Protein AF-A0A933M2M4-F1 (afdb_monomer)

Secondary structure (DSSP, 8-state):
----HHHHHHHHHHHHHTS--------GGGS-GGGSSS-HHHHHHHHHHHT-HHHHHHHHHHHHHH-TT-HHHHHHHHHHHHHHH-----HHHHHHHHHHHHT----SPBPHHHHHHHHHHH-HHHHHHHHHHHHHHHHHHHHHHTTSPEEEEEEEETTEEEEEEEEEESSHHHHHHHHHHHHHHHHHHHHHHHHHHHHHHHHHHHHHHHHHHHHHHHHHHHHHHHHHHHHHHHHHHHHHHHTTSS-TTHHHHHHHHHHHHHHHHHHHHHHHHHHHHHHHHHTT--TTS---B--EEE-----SSHHHHHHHHHTT-HHHHHHHHHHHHHHHHHHHHH--PPEEEEEEEEEEES-SSSSS--SEEEEEEEEE---TTHHHHHHHHHHHHHHHHHHHHHHHHHHHHHHHHHHHHHHHHHHHHHHHHHHHHHHHHHHHHHHHHHHHHHHSS---HHHHHHHHHHHHHHHHHHHHHHHHHHHHHHHHHHHTT--TTS--EEE---S-S-HHHHHHHHHSS----EEEEE---TTSS-HHHHHHHHHHHHHTTEEEEEEE--HHHHHHTHHHHHHHHHHHHTTT-EEEEEE--GGGGG-HHHHHHHHHHHHHHHHH-SSGGGS-SEEEE---GGGSTTTTT-HHHHHHHHHHHHHHHHHHHHHTT--EEEEEETTGGGSEETTEEHHHHHHTT-SEEEEE---SSHHHHHHHHHHHHHHHHHHT-EEEEEEE--TTTTTS-S---HHHHHHHHHHHHHHHTT-TTEEEEEE-HHHHHHHHH--

pLDDT: mean 84.15, std 13.14, range [33.31, 98.38]

Structure (mmCIF, N/CA/C/O backbone):
data_AF-A0A933M2M4-F1
#
_entry.id   AF-A0A933M2M4-F1
#
loop_
_atom_site.group_PDB
_atom_site.id
_atom_site.type_symbol
_atom_site.label_atom_id
_atom_site.label_alt_id
_atom_site.label_comp_id
_atom_site.label_asym_id
_atom_site.label_entity_id
_atom_site.label_seq_id
_atom_site.pdbx_PDB_ins_code
_atom_site.Cartn_x
_atom_site.Cartn_y
_atom_site.Cartn_z
_atom_site.occupancy
_atom_site.B_iso_or_equiv
_atom_site.auth_seq_id
_atom_site.auth_comp_id
_atom_site.auth_asym_id
_atom_site.auth_atom_id
_atom_site.pdbx_PDB_model_num
ATOM 1 N N . MET A 1 1 ? 56.057 -20.709 -69.095 1.00 35.75 1 MET A N 1
ATOM 2 C CA . MET A 1 1 ? 55.107 -20.934 -67.983 1.00 35.75 1 MET A CA 1
ATOM 3 C C . MET A 1 1 ? 53.895 -20.040 -68.195 1.00 35.75 1 MET A C 1
ATOM 5 O O . MET A 1 1 ? 53.955 -18.853 -67.901 1.00 35.75 1 MET A O 1
ATOM 9 N N . ALA A 1 2 ? 52.841 -20.584 -68.805 1.00 33.31 2 ALA A N 1
ATOM 10 C CA . ALA A 1 2 ? 51.583 -19.882 -69.036 1.00 33.31 2 ALA A CA 1
ATOM 11 C C . ALA A 1 2 ? 50.904 -19.600 -67.684 1.00 33.31 2 ALA A C 1
ATOM 13 O O . ALA A 1 2 ? 50.545 -20.528 -66.961 1.00 33.31 2 ALA A O 1
ATOM 14 N N . ARG A 1 3 ? 50.780 -18.322 -67.309 1.00 46.22 3 ARG A N 1
ATOM 15 C CA . ARG A 1 3 ? 50.009 -17.898 -66.134 1.00 46.22 3 ARG A CA 1
ATOM 16 C C . ARG A 1 3 ? 48.527 -18.072 -66.468 1.00 46.22 3 ARG A C 1
ATOM 18 O O . ARG A 1 3 ? 47.982 -17.285 -67.233 1.00 46.22 3 ARG A O 1
ATOM 25 N N . HIS A 1 4 ? 47.892 -19.118 -65.941 1.00 55.69 4 HIS A N 1
ATOM 26 C CA . HIS A 1 4 ? 46.455 -19.326 -66.120 1.00 55.69 4 HIS A CA 1
ATOM 27 C C . HIS A 1 4 ? 45.674 -18.152 -65.487 1.00 55.69 4 HIS A C 1
ATOM 29 O O . HIS A 1 4 ? 45.834 -17.906 -64.290 1.00 55.69 4 HIS A O 1
ATOM 35 N N . PRO A 1 5 ? 44.804 -17.452 -66.240 1.00 54.88 5 PRO A N 1
ATOM 36 C CA . PRO A 1 5 ? 44.052 -16.278 -65.769 1.00 54.88 5 PRO A CA 1
ATOM 37 C C . PRO A 1 5 ? 43.110 -16.577 -64.589 1.00 54.88 5 PRO A C 1
ATOM 39 O O . PRO A 1 5 ? 42.799 -15.687 -63.798 1.00 54.88 5 PRO A O 1
ATOM 42 N N . VAL A 1 6 ? 42.723 -17.844 -64.430 1.00 56.44 6 VAL A N 1
ATOM 43 C CA . VAL A 1 6 ? 41.908 -18.354 -63.318 1.00 56.44 6 VAL A CA 1
ATOM 44 C C . VAL A 1 6 ? 42.699 -18.392 -62.003 1.00 56.44 6 VAL A C 1
ATOM 46 O O . VAL A 1 6 ? 42.142 -18.123 -60.945 1.00 56.44 6 VAL A O 1
ATOM 49 N N . ILE A 1 7 ? 44.014 -18.644 -62.049 1.00 59.62 7 ILE A N 1
ATOM 50 C CA . ILE A 1 7 ? 44.859 -18.755 -60.846 1.00 59.62 7 ILE A CA 1
ATOM 51 C C . ILE A 1 7 ? 45.023 -17.395 -60.156 1.00 59.62 7 ILE A C 1
ATOM 53 O O . ILE A 1 7 ? 45.021 -17.336 -58.933 1.00 59.62 7 ILE A O 1
ATOM 57 N N . ALA A 1 8 ? 45.119 -16.295 -60.910 1.00 58.03 8 ALA A N 1
ATOM 58 C CA . ALA A 1 8 ? 45.225 -14.949 -60.335 1.00 58.03 8 ALA A CA 1
ATOM 59 C C . ALA A 1 8 ? 43.932 -14.511 -59.620 1.00 58.03 8 ALA A C 1
ATOM 61 O O . ALA A 1 8 ? 43.994 -13.891 -58.561 1.00 58.03 8 ALA A O 1
ATOM 62 N N . PHE A 1 9 ? 42.769 -14.881 -60.168 1.00 60.19 9 PHE A N 1
ATOM 63 C CA . PHE A 1 9 ? 41.467 -14.644 -59.540 1.00 60.19 9 PHE A CA 1
ATOM 64 C C . PHE A 1 9 ? 41.273 -15.527 -58.294 1.00 60.19 9 PHE A C 1
ATOM 66 O O . PHE A 1 9 ? 40.884 -15.029 -57.242 1.00 60.19 9 PHE A O 1
ATOM 73 N N . LEU A 1 10 ? 41.647 -16.812 -58.368 1.00 60.59 10 LEU A N 1
ATOM 74 C CA . LEU A 1 10 ? 41.635 -17.726 -57.219 1.00 60.59 10 LEU A CA 1
ATOM 75 C C . LEU A 1 10 ? 42.612 -17.301 -56.108 1.00 60.59 10 LEU A C 1
ATOM 77 O O . LEU A 1 10 ? 42.280 -17.416 -54.935 1.00 60.59 10 LEU A O 1
ATOM 81 N N . ALA A 1 11 ? 43.786 -16.764 -56.452 1.00 60.06 11 ALA A N 1
ATOM 82 C CA . ALA A 1 11 ? 44.748 -16.249 -55.476 1.00 60.06 11 ALA A CA 1
ATOM 83 C C . ALA A 1 11 ? 44.230 -14.994 -54.750 1.00 60.06 11 ALA A C 1
ATOM 85 O O . ALA A 1 11 ? 44.440 -14.863 -53.545 1.00 60.06 11 ALA A O 1
ATOM 86 N N . ALA A 1 12 ? 43.518 -14.103 -55.455 1.00 58.44 12 ALA A N 1
ATOM 87 C CA . ALA A 1 12 ? 42.831 -12.973 -54.831 1.00 58.44 12 ALA A CA 1
ATOM 88 C C . ALA A 1 12 ? 41.748 -13.464 -53.857 1.00 58.44 12 ALA A C 1
ATOM 90 O O . ALA A 1 12 ? 41.713 -13.008 -52.720 1.00 58.44 12 ALA A O 1
ATOM 91 N N . ILE A 1 13 ? 40.948 -14.463 -54.253 1.00 59.50 13 ILE A N 1
ATOM 92 C CA . ILE A 1 13 ? 39.953 -15.105 -53.380 1.00 59.50 13 ILE A CA 1
ATOM 93 C C . ILE A 1 13 ? 40.611 -15.714 -52.127 1.00 59.50 13 ILE A C 1
ATOM 95 O O . ILE A 1 13 ? 40.134 -15.487 -51.019 1.00 59.50 13 ILE A O 1
ATOM 99 N N . SER A 1 14 ? 41.729 -16.438 -52.257 1.00 55.56 14 SER A N 1
ATOM 100 C CA . SER A 1 14 ? 42.425 -17.019 -51.097 1.00 55.56 14 SER A CA 1
ATOM 101 C C . SER A 1 14 ? 42.989 -15.974 -50.127 1.00 55.56 14 SER A C 1
ATOM 103 O O . SER A 1 14 ? 42.911 -16.192 -48.923 1.00 55.56 14 SER A O 1
ATOM 105 N N . LEU A 1 15 ? 43.515 -14.843 -50.616 1.00 54.34 15 LEU A N 1
ATOM 106 C CA . LEU A 1 15 ? 44.016 -13.744 -49.770 1.00 54.34 15 LEU A CA 1
ATOM 107 C C . LEU A 1 15 ? 42.882 -13.060 -48.978 1.00 54.34 15 LEU A C 1
ATOM 109 O O . LEU A 1 15 ? 43.069 -12.626 -47.840 1.00 54.34 15 LEU A O 1
ATOM 113 N N . VAL A 1 16 ? 41.695 -12.995 -49.580 1.00 54.31 16 VAL A N 1
ATOM 114 C CA . VAL A 1 16 ? 40.480 -12.389 -49.022 1.00 54.31 16 VAL A CA 1
ATOM 115 C C . VAL A 1 16 ? 39.887 -13.233 -47.886 1.00 54.31 16 VAL A C 1
ATOM 117 O O . VAL A 1 16 ? 39.540 -12.690 -46.837 1.00 54.31 16 VAL A O 1
ATOM 120 N N . PHE A 1 17 ? 39.802 -14.558 -48.059 1.00 52.22 17 PHE A N 1
ATOM 121 C CA . PHE A 1 17 ? 39.234 -15.472 -47.052 1.00 52.22 17 PHE A CA 1
ATOM 122 C C . PHE A 1 17 ? 40.062 -15.551 -45.756 1.00 52.22 17 PHE A C 1
ATOM 124 O O . PHE A 1 17 ? 39.531 -15.915 -44.712 1.00 52.22 17 PHE A O 1
ATOM 131 N N . SER A 1 18 ? 41.341 -15.163 -45.782 1.00 46.12 18 SER A N 1
ATOM 132 C CA . SER A 1 18 ? 42.187 -15.058 -44.582 1.00 46.12 18 SER A CA 1
ATOM 133 C C . SER A 1 18 ? 41.923 -13.818 -43.707 1.00 46.12 18 SER A C 1
ATOM 135 O O . SER A 1 18 ? 42.473 -13.739 -42.611 1.00 46.12 18 SER A O 1
ATOM 137 N N . LEU A 1 19 ? 41.104 -12.856 -44.158 1.00 44.59 19 LEU A N 1
ATOM 138 C CA . LEU A 1 19 ? 40.859 -11.572 -43.471 1.00 44.59 19 LEU A CA 1
ATOM 139 C C . LEU A 1 19 ? 39.428 -11.407 -42.920 1.00 44.59 19 LEU A C 1
ATOM 141 O O . LEU A 1 19 ? 39.130 -10.408 -42.263 1.00 44.59 19 LEU A O 1
ATOM 145 N N . THR A 1 20 ? 38.532 -12.369 -43.150 1.00 42.97 20 THR A N 1
ATOM 146 C CA . THR A 1 20 ? 37.158 -12.335 -42.627 1.00 42.97 20 THR A CA 1
ATOM 147 C C . THR A 1 20 ? 37.127 -12.785 -41.167 1.00 42.97 20 THR A C 1
ATOM 149 O O . THR A 1 20 ? 37.163 -13.978 -40.871 1.00 42.97 20 THR A O 1
ATOM 152 N N . ALA A 1 21 ? 37.088 -11.819 -40.249 1.00 42.22 21 ALA A N 1
ATOM 1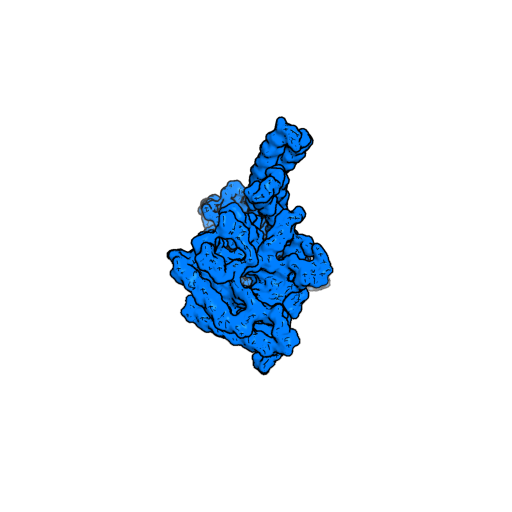53 C CA . ALA A 1 21 ? 36.915 -12.070 -38.822 1.00 42.22 21 ALA A CA 1
ATOM 154 C C . ALA A 1 21 ? 35.469 -12.479 -38.482 1.00 42.22 21 ALA A C 1
ATOM 156 O O . ALA A 1 21 ? 34.514 -12.034 -39.118 1.00 42.22 21 ALA A O 1
ATOM 157 N N . CYS A 1 22 ? 35.364 -13.330 -37.460 1.00 47.94 22 CYS A N 1
ATOM 158 C CA . CYS A 1 22 ? 34.165 -13.941 -36.897 1.00 47.94 22 CYS A CA 1
ATOM 159 C C . CYS A 1 22 ? 33.006 -12.976 -36.595 1.00 47.94 22 CYS A C 1
ATOM 161 O O . CYS A 1 22 ? 33.178 -11.773 -36.407 1.00 47.94 22 CYS A O 1
ATOM 163 N N . VAL A 1 23 ? 31.814 -13.568 -36.472 1.00 45.59 23 VAL A N 1
ATOM 164 C CA . VAL A 1 23 ? 30.602 -12.961 -35.907 1.00 45.59 23 VAL A CA 1
ATOM 165 C C . VAL A 1 23 ? 30.944 -12.330 -34.552 1.00 45.59 23 VAL A C 1
ATOM 167 O O . VAL A 1 23 ? 31.219 -13.046 -33.594 1.00 45.59 23 VAL A O 1
ATOM 170 N N . SER A 1 24 ? 30.965 -11.000 -34.469 1.00 59.00 24 SER A N 1
ATOM 171 C CA . SER A 1 24 ? 31.201 -10.277 -33.216 1.00 59.00 24 SER A CA 1
ATOM 172 C C . SER A 1 24 ? 29.918 -9.583 -32.768 1.00 59.00 24 SER A C 1
ATOM 174 O O . SER A 1 24 ? 29.364 -8.770 -33.509 1.00 59.00 24 SER A O 1
ATOM 176 N N . GLY A 1 25 ? 29.441 -9.908 -31.566 1.00 64.38 25 GLY A N 1
ATOM 177 C CA . GLY A 1 25 ? 28.445 -9.104 -30.859 1.00 64.38 25 GLY A CA 1
ATOM 178 C C . GLY A 1 25 ? 29.095 -8.071 -29.939 1.00 64.38 25 GLY A C 1
ATOM 179 O O . GLY A 1 25 ? 30.312 -7.891 -29.949 1.00 64.38 25 GLY A O 1
ATOM 180 N N . VAL A 1 26 ? 28.280 -7.386 -29.135 1.00 75.12 26 VAL A N 1
ATOM 181 C CA . VAL A 1 26 ? 28.767 -6.326 -28.237 1.00 75.12 26 VAL A CA 1
ATOM 182 C C . VAL A 1 26 ? 29.695 -6.907 -27.164 1.00 75.12 26 VAL A C 1
ATOM 184 O O . VAL A 1 26 ? 29.356 -7.885 -26.490 1.00 75.12 26 VAL A O 1
ATOM 187 N N . ALA A 1 27 ? 30.857 -6.276 -26.961 1.00 74.06 27 ALA A N 1
ATOM 188 C CA . ALA A 1 27 ? 31.801 -6.666 -25.916 1.00 74.06 27 ALA A CA 1
ATOM 189 C C . ALA A 1 27 ? 31.154 -6.633 -24.517 1.00 74.06 27 ALA A C 1
ATOM 191 O O . ALA A 1 27 ? 30.503 -5.658 -24.138 1.00 74.06 27 ALA A O 1
ATOM 192 N N . LYS A 1 28 ? 31.390 -7.681 -23.713 1.00 72.44 28 LYS A N 1
ATOM 193 C CA . LYS A 1 28 ? 30.788 -7.861 -22.376 1.00 72.44 28 LYS A CA 1
ATOM 194 C C . LYS A 1 28 ? 30.993 -6.653 -21.451 1.00 72.44 28 LYS A C 1
ATOM 196 O O . LYS A 1 28 ? 30.089 -6.303 -20.705 1.00 72.44 28 LYS A O 1
ATOM 201 N N . GLU A 1 29 ? 32.157 -6.014 -21.525 1.00 73.44 29 GLU A N 1
ATOM 202 C CA . GLU A 1 29 ? 32.537 -4.857 -20.700 1.00 73.44 29 GLU A CA 1
ATOM 203 C C . GLU A 1 29 ? 31.735 -3.587 -21.015 1.00 73.44 29 GLU A C 1
ATOM 205 O O . GLU A 1 29 ? 31.629 -2.703 -20.169 1.00 73.44 29 GLU A O 1
ATOM 210 N N . LYS A 1 30 ? 31.157 -3.491 -22.221 1.00 73.94 30 LYS A N 1
ATOM 211 C CA . LYS A 1 30 ? 30.367 -2.331 -22.651 1.00 73.94 30 LYS A CA 1
ATOM 212 C C . LYS A 1 30 ? 28.890 -2.446 -22.269 1.00 73.94 30 LYS A C 1
ATOM 214 O O . LYS A 1 30 ? 28.176 -1.450 -22.326 1.00 73.94 30 LYS A O 1
ATOM 219 N N . ILE A 1 31 ? 28.421 -3.633 -21.874 1.00 75.62 31 ILE A N 1
ATOM 220 C CA . ILE A 1 31 ? 27.030 -3.848 -21.463 1.00 75.62 31 ILE A CA 1
ATOM 221 C C . ILE A 1 31 ? 26.867 -3.379 -20.013 1.00 75.62 31 ILE A C 1
ATOM 223 O O . ILE A 1 31 ? 27.543 -3.906 -19.126 1.00 75.62 31 ILE A O 1
ATOM 227 N N . PRO A 1 32 ? 25.960 -2.425 -19.730 1.00 70.12 32 PRO A N 1
ATOM 228 C CA . PRO A 1 32 ? 25.758 -1.946 -18.370 1.00 70.12 32 PRO A CA 1
ATOM 229 C C . PRO A 1 32 ? 25.404 -3.093 -17.396 1.00 70.12 32 PRO A C 1
ATOM 231 O O . PRO A 1 32 ? 24.520 -3.894 -17.713 1.00 70.12 32 PRO A O 1
ATOM 234 N N . PRO A 1 33 ? 26.005 -3.154 -16.186 1.00 65.69 33 PRO A N 1
ATOM 235 C CA . PRO A 1 33 ? 25.801 -4.248 -15.221 1.00 65.69 33 PRO A CA 1
ATOM 236 C C . PRO A 1 33 ? 24.338 -4.512 -14.844 1.00 65.69 33 PRO A C 1
ATOM 238 O O . PRO A 1 33 ? 23.959 -5.616 -14.478 1.00 65.69 33 PRO A O 1
ATOM 241 N N . ARG A 1 34 ? 23.472 -3.506 -14.967 1.00 67.31 34 ARG A N 1
ATOM 242 C CA . ARG A 1 34 ? 22.031 -3.640 -14.708 1.00 67.31 34 ARG A CA 1
ATOM 243 C C . ARG A 1 34 ? 21.321 -4.636 -15.636 1.00 67.31 34 ARG A C 1
ATOM 245 O O . ARG A 1 34 ? 20.243 -5.106 -15.302 1.00 67.31 34 ARG A O 1
ATOM 252 N N . PHE A 1 35 ? 21.899 -4.937 -16.799 1.00 65.94 35 PHE A N 1
ATOM 253 C CA . PHE A 1 35 ? 21.338 -5.898 -17.747 1.00 65.94 35 PHE A CA 1
ATOM 254 C C . PHE A 1 35 ? 21.767 -7.336 -17.457 1.00 65.94 35 PHE A C 1
ATOM 256 O O . PHE A 1 35 ? 21.145 -8.267 -17.956 1.00 65.94 35 PHE A O 1
ATOM 263 N N . THR A 1 36 ? 22.810 -7.542 -16.648 1.00 59.53 36 THR A N 1
ATOM 264 C CA . THR A 1 36 ? 23.449 -8.854 -16.482 1.00 59.53 36 THR A CA 1
ATOM 265 C C . THR A 1 36 ? 22.886 -9.686 -15.321 1.00 59.53 36 THR A C 1
ATOM 267 O O . THR A 1 36 ? 23.313 -10.825 -15.152 1.00 59.53 36 THR A O 1
ATOM 270 N N . GLY A 1 37 ? 21.921 -9.163 -14.546 1.00 59.41 37 GLY A N 1
ATOM 271 C CA . GLY A 1 37 ? 21.399 -9.781 -13.312 1.00 59.41 37 GLY A CA 1
ATOM 272 C C . GLY A 1 37 ? 19.869 -9.890 -13.193 1.00 59.41 37 GLY A C 1
ATOM 273 O O . GLY A 1 37 ? 19.356 -9.745 -12.088 1.00 59.41 37 GLY A O 1
ATOM 274 N N . GLY A 1 38 ? 19.144 -10.104 -14.299 1.00 68.75 38 GLY A N 1
ATOM 275 C CA . GLY A 1 38 ? 17.667 -10.142 -14.338 1.00 68.75 38 GLY A CA 1
ATOM 276 C C . GLY A 1 38 ? 17.039 -11.535 -14.508 1.00 68.75 38 GLY A C 1
ATOM 277 O O . GLY A 1 38 ? 17.725 -12.555 -14.412 1.00 68.75 38 GLY A O 1
ATOM 278 N N . GLU A 1 39 ? 15.728 -11.574 -14.782 1.00 79.44 39 GLU A N 1
ATOM 279 C CA . GLU A 1 39 ? 14.984 -12.794 -15.135 1.00 79.44 39 GLU A CA 1
ATOM 280 C C . GLU A 1 39 ? 15.503 -13.461 -16.430 1.00 79.44 39 GLU A C 1
ATOM 282 O O . GLU A 1 39 ? 16.307 -12.898 -17.175 1.00 79.44 39 GLU A O 1
ATOM 287 N N . ALA A 1 40 ? 15.034 -14.684 -16.716 1.00 87.06 40 ALA A N 1
ATOM 288 C CA . ALA A 1 40 ? 15.486 -15.488 -17.857 1.00 87.06 40 ALA A CA 1
ATOM 289 C C . ALA A 1 40 ? 15.390 -14.751 -19.212 1.00 87.06 40 ALA A C 1
ATOM 291 O O . ALA A 1 40 ? 16.266 -14.920 -20.062 1.00 87.06 40 ALA A O 1
ATOM 292 N N . PHE A 1 41 ? 14.377 -13.893 -19.405 1.00 91.44 41 PHE A N 1
ATOM 293 C CA . PHE A 1 41 ? 14.242 -13.100 -20.629 1.00 91.44 41 PHE A CA 1
ATOM 294 C C . PHE A 1 41 ? 15.387 -12.088 -20.788 1.00 91.44 41 PHE A C 1
ATOM 296 O O . PHE A 1 41 ? 16.019 -12.030 -21.837 1.00 91.44 41 PHE A O 1
ATOM 303 N N . GLU A 1 42 ? 15.672 -11.293 -19.757 1.00 89.19 42 GLU A N 1
ATOM 304 C CA . GLU A 1 42 ? 16.712 -10.262 -19.758 1.00 89.19 42 GLU A CA 1
ATOM 305 C C . GLU A 1 42 ? 18.097 -10.876 -19.971 1.00 89.19 42 GLU A C 1
ATOM 307 O O . GLU A 1 42 ? 18.887 -10.352 -20.757 1.00 89.19 42 GLU A O 1
ATOM 312 N N . GLN A 1 43 ? 18.358 -12.026 -19.342 1.00 89.56 43 GLN A N 1
ATOM 313 C CA . GLN A 1 43 ? 19.572 -12.805 -19.588 1.00 89.56 43 GLN A CA 1
ATOM 314 C C . GLN A 1 43 ? 19.664 -13.235 -21.059 1.00 89.56 43 GLN A C 1
ATOM 316 O O . GLN A 1 43 ? 20.693 -13.019 -21.698 1.00 89.56 43 GLN A O 1
ATOM 321 N N . GLY A 1 44 ? 18.578 -13.774 -21.623 1.00 92.12 44 GLY A N 1
ATOM 322 C CA . GLY A 1 44 ? 18.511 -14.153 -23.036 1.00 92.12 44 GLY A CA 1
ATOM 323 C C . GLY A 1 44 ? 18.698 -12.972 -23.996 1.00 92.12 44 GLY A C 1
ATOM 324 O O . GLY A 1 44 ? 19.412 -13.097 -24.988 1.00 92.12 44 GLY A O 1
ATOM 325 N N . LEU A 1 45 ? 18.141 -11.797 -23.683 1.00 92.44 45 LEU A N 1
ATOM 326 C CA . LEU A 1 45 ? 18.315 -10.579 -24.480 1.00 92.44 45 LEU A CA 1
ATOM 327 C C . LEU A 1 45 ? 19.773 -10.092 -24.476 1.00 92.44 45 LEU A C 1
ATOM 329 O O . LEU A 1 45 ? 20.283 -9.670 -25.515 1.00 92.44 45 LEU A O 1
ATOM 333 N N . VAL A 1 46 ? 20.465 -10.173 -23.335 1.00 91.56 46 VAL A N 1
ATOM 334 C CA . VAL A 1 46 ? 21.902 -9.863 -23.259 1.00 91.56 46 VAL A CA 1
ATOM 335 C C . VAL A 1 46 ? 22.718 -10.833 -24.107 1.00 91.56 46 VAL A C 1
ATOM 337 O O . VAL A 1 46 ? 23.574 -10.390 -24.870 1.00 91.56 46 VAL A O 1
ATOM 340 N N . LEU A 1 47 ? 22.455 -12.139 -24.009 1.00 91.56 47 LEU A N 1
ATOM 341 C CA . LEU A 1 47 ? 23.142 -13.160 -24.811 1.00 91.56 47 LEU A CA 1
ATOM 342 C C . LEU A 1 47 ? 22.909 -12.940 -26.312 1.00 91.56 47 LEU A C 1
ATOM 344 O O . LEU A 1 47 ? 23.856 -12.969 -27.098 1.00 91.56 47 LEU A O 1
ATOM 348 N N . TYR A 1 48 ? 21.675 -12.592 -26.690 1.00 92.50 48 TYR A N 1
ATOM 349 C CA . TYR A 1 48 ? 21.318 -12.210 -28.054 1.00 92.50 48 TYR A CA 1
ATOM 350 C C . TYR A 1 48 ? 22.161 -11.026 -28.539 1.00 92.50 48 TYR A C 1
ATOM 352 O O . TYR A 1 48 ? 22.792 -11.105 -29.587 1.00 92.50 48 TYR A O 1
ATOM 360 N N . VAL A 1 49 ? 22.251 -9.943 -27.764 1.00 91.88 49 VAL A N 1
ATOM 361 C CA . VAL A 1 49 ? 23.067 -8.765 -28.116 1.00 91.88 49 VAL A CA 1
ATOM 362 C C . VAL A 1 49 ? 24.568 -9.084 -28.211 1.00 91.88 49 VAL A C 1
ATOM 364 O O . VAL A 1 49 ? 25.281 -8.503 -29.035 1.00 91.88 49 VAL A O 1
ATOM 367 N N . ARG A 1 50 ? 25.053 -10.041 -27.416 1.00 89.56 50 ARG A N 1
ATOM 368 C CA . ARG A 1 50 ? 26.446 -10.519 -27.444 1.00 89.56 50 ARG A CA 1
ATOM 369 C C . ARG A 1 50 ? 26.754 -11.447 -28.621 1.00 89.56 50 ARG A C 1
ATOM 371 O O . ARG A 1 50 ? 27.923 -11.731 -28.861 1.00 89.56 50 ARG A O 1
ATOM 378 N N . GLY A 1 51 ? 25.744 -11.874 -29.379 1.00 87.56 51 GLY A N 1
ATOM 379 C CA . GLY A 1 51 ? 25.909 -12.798 -30.503 1.00 87.56 51 GLY A CA 1
ATOM 380 C C . GLY A 1 51 ? 25.968 -14.275 -30.105 1.00 87.56 51 GLY A C 1
ATOM 381 O O . GLY A 1 51 ? 26.209 -15.118 -30.964 1.00 87.56 51 GLY A O 1
ATOM 382 N N . GLU A 1 52 ? 25.714 -14.601 -28.835 1.00 90.94 52 GLU A N 1
ATOM 383 C CA . GLU A 1 52 ? 25.679 -15.968 -28.293 1.00 90.94 52 GLU A CA 1
ATOM 384 C C . GLU A 1 52 ? 24.286 -16.576 -28.556 1.00 90.94 52 GLU A C 1
ATOM 386 O O . GLU A 1 52 ? 23.456 -16.692 -27.657 1.00 90.94 52 GLU A O 1
ATOM 391 N N . LEU A 1 53 ? 23.984 -16.875 -29.829 1.00 89.94 53 LEU A N 1
ATOM 392 C CA . LEU A 1 53 ? 22.627 -17.214 -30.292 1.00 89.94 53 LEU A CA 1
ATOM 393 C C . LEU A 1 53 ? 22.054 -18.500 -29.683 1.00 89.94 53 LEU A C 1
ATOM 395 O O . LEU A 1 53 ? 20.857 -18.539 -29.401 1.00 89.94 53 LEU A O 1
ATOM 399 N N . ASP A 1 54 ? 22.878 -19.527 -29.482 1.00 90.81 54 ASP A N 1
ATOM 400 C CA . ASP A 1 54 ? 22.425 -20.804 -28.917 1.00 90.81 54 ASP A CA 1
ATOM 401 C C . ASP A 1 54 ? 22.068 -20.655 -27.434 1.00 90.81 54 ASP A C 1
ATOM 403 O O . ASP A 1 54 ? 20.951 -20.981 -27.031 1.00 90.81 54 ASP A O 1
ATOM 407 N N . ASP A 1 55 ? 22.950 -20.028 -26.650 1.00 92.31 55 ASP A N 1
ATOM 408 C CA . ASP A 1 55 ? 22.689 -19.728 -25.238 1.00 92.31 55 ASP A CA 1
ATOM 409 C C . ASP A 1 55 ? 21.492 -18.772 -25.077 1.00 92.31 55 ASP A C 1
ATOM 411 O O . ASP A 1 55 ? 20.679 -18.913 -24.157 1.00 92.31 55 ASP A O 1
ATOM 415 N N . ALA A 1 56 ? 21.344 -17.801 -25.988 1.00 92.19 56 ALA A N 1
ATOM 416 C CA . ALA A 1 56 ? 20.189 -16.911 -26.019 1.00 92.19 56 ALA A CA 1
ATOM 417 C C . ALA A 1 56 ? 18.889 -17.684 -26.278 1.00 92.19 56 ALA A C 1
ATOM 419 O O . ALA A 1 56 ? 17.902 -17.466 -25.572 1.00 92.19 56 ALA A O 1
ATOM 420 N N . ALA A 1 57 ? 18.877 -18.602 -27.250 1.00 93.00 57 ALA A N 1
ATOM 421 C CA . ALA A 1 57 ? 17.711 -19.427 -27.553 1.00 93.00 57 ALA A CA 1
ATOM 422 C C . ALA A 1 57 ? 17.286 -20.264 -26.338 1.00 93.00 57 ALA A C 1
ATOM 424 O O . ALA A 1 57 ? 16.098 -20.308 -26.009 1.00 93.00 57 ALA A O 1
ATOM 425 N N . ASP A 1 58 ? 18.240 -20.872 -25.632 1.00 93.69 58 ASP A N 1
ATOM 426 C CA . ASP A 1 58 ? 17.968 -21.684 -24.445 1.00 93.69 58 ASP A CA 1
ATOM 427 C C . ASP A 1 58 ? 17.352 -20.861 -23.307 1.00 93.69 58 ASP A C 1
ATOM 429 O O . ASP A 1 58 ? 16.324 -21.254 -22.743 1.00 93.69 58 ASP A O 1
ATOM 433 N N . ARG A 1 59 ? 17.906 -19.676 -23.017 1.00 93.38 59 ARG A N 1
ATOM 434 C CA . ARG A 1 59 ? 17.367 -18.772 -21.984 1.00 93.38 59 ARG A CA 1
ATOM 435 C C . ARG A 1 59 ? 15.994 -18.210 -22.329 1.00 93.38 59 ARG A C 1
ATOM 437 O O . ARG A 1 59 ? 15.127 -18.128 -21.459 1.00 93.38 59 ARG A O 1
ATOM 444 N N . ILE A 1 60 ? 15.749 -17.863 -23.591 1.00 94.12 60 ILE A N 1
ATOM 445 C CA . ILE A 1 60 ? 14.424 -17.401 -24.018 1.00 94.12 60 ILE A CA 1
ATOM 446 C C . ILE A 1 60 ? 13.401 -18.544 -23.975 1.00 94.12 60 ILE A C 1
ATOM 448 O O . ILE A 1 60 ? 12.269 -18.334 -23.540 1.00 94.12 60 ILE A O 1
ATOM 452 N N . ASN A 1 61 ? 13.790 -19.771 -24.326 1.00 92.81 61 ASN A N 1
ATOM 453 C CA . ASN A 1 61 ? 12.925 -20.941 -24.170 1.00 92.81 61 ASN A CA 1
ATOM 454 C C . ASN A 1 61 ? 12.609 -21.240 -22.696 1.00 92.81 61 ASN A C 1
ATOM 456 O O . ASN A 1 61 ? 11.485 -21.629 -22.380 1.00 92.81 61 ASN A O 1
ATOM 460 N N . GLU A 1 62 ? 13.562 -21.038 -21.782 1.00 93.12 62 GLU A N 1
ATOM 461 C CA . GLU A 1 62 ? 13.328 -21.096 -20.333 1.00 93.12 62 GLU A CA 1
ATOM 462 C C . GLU A 1 62 ? 12.295 -20.045 -19.889 1.00 93.12 62 GLU A C 1
ATOM 464 O O . GLU A 1 62 ? 11.343 -20.378 -19.178 1.00 93.12 62 GLU A O 1
ATOM 469 N N . ALA A 1 63 ? 12.413 -18.805 -20.378 1.00 90.81 63 ALA A N 1
ATOM 470 C CA . ALA A 1 63 ? 11.446 -17.741 -20.103 1.00 90.81 63 ALA A CA 1
ATOM 471 C C . ALA A 1 63 ? 10.030 -18.090 -20.604 1.00 90.81 63 ALA A C 1
ATOM 473 O O . ALA A 1 63 ? 9.062 -17.927 -19.862 1.00 90.81 63 ALA A O 1
ATOM 474 N N . ILE A 1 64 ? 9.906 -18.646 -21.817 1.00 90.94 64 ILE A N 1
ATOM 475 C CA . ILE A 1 64 ? 8.621 -19.095 -22.387 1.00 90.94 64 ILE A CA 1
ATOM 476 C C . ILE A 1 64 ? 8.031 -20.261 -21.581 1.00 90.94 64 ILE A C 1
ATOM 478 O O . ILE A 1 64 ? 6.819 -20.323 -21.391 1.00 90.94 64 ILE A O 1
ATOM 482 N N . LYS A 1 65 ? 8.861 -21.188 -21.085 1.00 90.94 65 LYS A N 1
ATOM 483 C CA . LYS A 1 65 ? 8.395 -22.287 -20.222 1.00 90.94 65 LYS A CA 1
ATOM 484 C C . LYS A 1 65 ? 7.851 -21.769 -18.890 1.00 90.94 65 LYS A C 1
ATOM 486 O O . LYS A 1 65 ? 6.820 -22.259 -18.441 1.00 90.94 65 LYS A O 1
ATOM 491 N N . LYS A 1 66 ? 8.524 -20.787 -18.277 1.00 87.88 66 LYS A N 1
ATOM 492 C CA . LYS A 1 66 ? 8.086 -20.154 -17.021 1.00 87.88 66 LYS A CA 1
ATOM 493 C C . LYS A 1 66 ? 6.808 -19.334 -17.219 1.00 87.88 66 LYS A C 1
ATOM 495 O O . LYS A 1 66 ? 5.914 -19.392 -16.382 1.00 87.88 66 LYS A O 1
ATOM 500 N N . ASN A 1 67 ? 6.711 -18.594 -18.324 1.00 86.31 67 ASN A N 1
ATOM 501 C CA . ASN A 1 67 ? 5.544 -17.792 -18.676 1.00 86.31 67 ASN A CA 1
ATOM 502 C C . ASN A 1 67 ? 5.118 -18.043 -20.137 1.00 86.31 67 ASN A C 1
ATOM 504 O O . ASN A 1 67 ? 5.552 -17.329 -21.048 1.00 86.31 67 ASN A O 1
ATOM 508 N N . PRO A 1 68 ? 4.206 -19.005 -20.377 1.00 85.81 68 PRO A N 1
ATOM 509 C CA . PRO A 1 68 ? 3.747 -19.347 -21.726 1.00 85.81 68 PRO A CA 1
ATOM 510 C C . PRO A 1 68 ? 3.082 -18.195 -22.489 1.00 85.81 68 PRO A C 1
ATOM 512 O O . PRO A 1 68 ? 2.994 -18.254 -23.722 1.00 85.81 68 PRO A O 1
ATOM 515 N N . HIS A 1 69 ? 2.610 -17.168 -21.774 1.00 85.81 69 HIS A N 1
ATOM 516 C CA . HIS A 1 69 ? 1.896 -16.012 -22.314 1.00 85.81 69 HIS A CA 1
ATOM 517 C C . HIS A 1 69 ? 2.798 -14.796 -22.584 1.00 85.81 69 HIS A C 1
ATOM 519 O O . HIS A 1 69 ? 2.273 -13.765 -23.018 1.00 85.81 69 HIS A O 1
ATOM 525 N N . ASP A 1 70 ? 4.116 -14.902 -22.366 1.00 89.88 70 ASP A N 1
ATOM 526 C CA . ASP A 1 70 ? 5.090 -13.859 -22.709 1.00 89.88 70 ASP A CA 1
ATOM 527 C C . ASP A 1 70 ? 5.263 -13.775 -24.241 1.00 89.88 70 ASP A C 1
ATOM 529 O O . ASP A 1 70 ? 5.942 -14.586 -24.876 1.00 89.88 70 ASP A O 1
ATOM 533 N N . LEU A 1 71 ? 4.600 -12.789 -24.852 1.00 89.94 71 LEU A N 1
ATOM 534 C CA . LEU A 1 71 ? 4.659 -12.539 -26.294 1.00 89.94 71 LEU A CA 1
ATOM 535 C C . LEU A 1 71 ? 5.996 -11.924 -26.709 1.00 89.94 71 LEU A C 1
ATOM 537 O O . LEU A 1 71 ? 6.494 -12.218 -27.789 1.00 89.94 71 LEU A O 1
ATOM 541 N N . ARG A 1 72 ? 6.596 -11.111 -25.840 1.00 92.25 72 ARG A N 1
ATOM 542 C CA . ARG A 1 72 ? 7.912 -10.500 -26.041 1.00 92.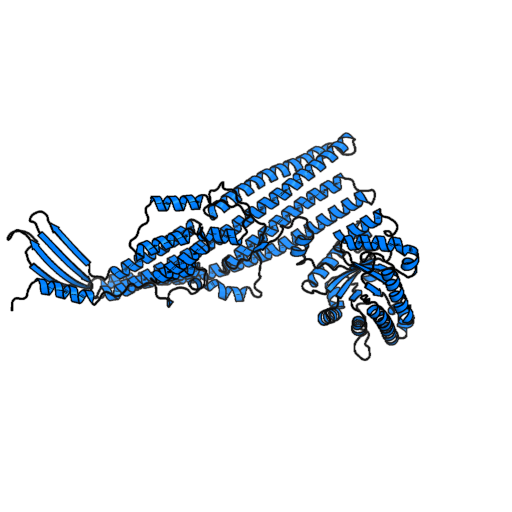25 72 ARG A CA 1
ATOM 543 C C . ARG A 1 72 ? 9.006 -11.574 -26.138 1.00 92.25 72 ARG A C 1
ATOM 545 O O . ARG A 1 72 ? 9.862 -11.486 -27.015 1.00 92.25 72 ARG A O 1
ATOM 552 N N . ALA A 1 73 ? 8.959 -12.603 -25.291 1.00 92.50 73 ALA A N 1
ATOM 553 C CA . ALA A 1 73 ? 9.869 -13.749 -25.361 1.00 92.50 73 ALA A CA 1
ATOM 554 C C . ALA A 1 73 ? 9.698 -14.537 -26.668 1.00 92.50 73 ALA A C 1
ATOM 556 O O . ALA A 1 73 ? 10.685 -14.892 -27.309 1.00 92.50 73 ALA A O 1
ATOM 557 N N . ARG A 1 74 ? 8.453 -14.753 -27.109 1.00 90.50 74 ARG A N 1
ATOM 558 C CA . ARG A 1 74 ? 8.157 -15.426 -28.384 1.00 90.50 74 ARG A CA 1
ATOM 559 C C . ARG A 1 74 ? 8.649 -14.635 -29.596 1.00 90.50 74 ARG A C 1
ATOM 561 O O . ARG A 1 74 ? 9.244 -15.236 -30.487 1.00 90.50 74 ARG A O 1
ATOM 568 N N . ASP A 1 75 ? 8.448 -13.318 -29.605 1.00 90.44 75 ASP A N 1
ATOM 569 C CA . ASP A 1 75 ? 8.945 -12.443 -30.672 1.00 90.44 75 ASP A CA 1
ATOM 570 C C . ASP A 1 75 ? 10.474 -12.533 -30.779 1.00 90.44 75 ASP A C 1
ATOM 572 O O . ASP A 1 75 ? 11.015 -12.688 -31.872 1.00 90.44 75 ASP A O 1
ATOM 576 N N . LEU A 1 76 ? 11.182 -12.476 -29.645 1.00 92.94 76 LEU A N 1
ATOM 577 C CA . LEU A 1 76 ? 12.641 -12.580 -29.628 1.00 92.94 76 LEU A CA 1
ATOM 578 C C . LEU A 1 76 ? 13.129 -13.973 -30.051 1.00 92.94 76 LEU A C 1
ATOM 580 O O . LEU A 1 76 ? 14.099 -14.070 -30.797 1.00 92.94 76 LEU A O 1
ATOM 584 N N . ALA A 1 77 ? 12.448 -15.043 -29.630 1.00 91.69 77 ALA A N 1
ATOM 585 C CA . ALA A 1 77 ? 12.768 -16.408 -30.053 1.00 91.69 77 ALA A CA 1
ATOM 586 C C . ALA A 1 77 ? 12.671 -16.571 -31.579 1.00 91.69 77 ALA A C 1
ATOM 588 O O . ALA A 1 77 ? 13.513 -17.226 -32.190 1.00 91.69 77 ALA A O 1
ATOM 589 N N . GLU A 1 78 ? 11.670 -15.948 -32.204 1.00 87.81 78 GLU A N 1
ATOM 590 C CA . GLU A 1 78 ? 11.524 -15.940 -33.660 1.00 87.81 78 GLU A CA 1
ATOM 591 C C . GLU A 1 78 ? 12.648 -15.152 -34.343 1.00 87.81 78 GLU A C 1
ATOM 593 O O . GLU A 1 78 ? 13.206 -15.626 -35.329 1.00 87.81 78 GLU A O 1
ATOM 598 N N . MET A 1 79 ? 13.038 -13.995 -33.797 1.00 89.88 79 MET A N 1
ATOM 599 C CA . MET A 1 79 ? 14.173 -13.221 -34.317 1.00 89.88 79 MET A CA 1
ATOM 600 C C . MET A 1 79 ? 15.495 -13.995 -34.211 1.00 89.88 79 MET A C 1
ATOM 602 O O . MET A 1 79 ? 16.294 -13.967 -35.146 1.00 89.88 79 MET A O 1
ATOM 606 N N . ILE A 1 80 ? 15.711 -14.717 -33.104 1.00 90.56 80 ILE A N 1
ATOM 607 C CA . ILE A 1 80 ? 16.869 -15.605 -32.914 1.00 90.56 80 ILE A CA 1
ATOM 608 C C . ILE A 1 80 ? 16.859 -16.730 -33.953 1.00 90.56 80 ILE A C 1
ATOM 610 O O . ILE A 1 80 ? 17.873 -16.960 -34.608 1.00 90.56 80 ILE A O 1
ATOM 614 N N . ALA A 1 81 ? 15.722 -17.407 -34.139 1.00 87.00 81 ALA A N 1
ATOM 615 C CA . ALA A 1 81 ? 15.593 -18.503 -35.099 1.00 87.00 81 ALA A CA 1
ATOM 616 C C . ALA A 1 81 ? 15.790 -18.033 -36.550 1.00 87.00 81 ALA A C 1
ATOM 618 O O . ALA A 1 81 ? 16.476 -18.696 -37.326 1.00 87.00 81 ALA A O 1
ATOM 619 N N . MET A 1 82 ? 15.251 -16.865 -36.910 1.00 85.25 82 MET A N 1
ATOM 620 C CA . MET A 1 82 ? 15.456 -16.262 -38.228 1.00 85.25 82 MET A CA 1
ATOM 621 C C . MET A 1 82 ? 16.938 -15.959 -38.479 1.00 85.25 82 MET A C 1
ATOM 623 O O . MET A 1 82 ? 17.437 -16.171 -39.582 1.00 85.25 82 MET A O 1
ATOM 627 N N . GLU A 1 83 ? 17.651 -15.478 -37.461 1.00 85.69 83 GLU A N 1
ATOM 628 C CA . GLU A 1 83 ? 19.073 -15.161 -37.565 1.00 85.69 83 GLU A CA 1
ATOM 629 C C . GLU A 1 83 ? 19.973 -16.403 -37.596 1.00 85.69 83 GLU A C 1
ATOM 631 O O . GLU A 1 83 ? 20.953 -16.411 -38.341 1.00 85.69 83 GLU A O 1
ATOM 636 N N . ARG A 1 84 ? 19.653 -17.429 -36.802 1.00 83.25 84 ARG A N 1
ATOM 637 C CA . ARG A 1 84 ? 20.444 -18.660 -36.692 1.00 83.25 84 ARG A CA 1
ATOM 638 C C . ARG A 1 84 ? 20.205 -19.613 -37.863 1.00 83.25 84 ARG A C 1
ATOM 640 O O . ARG A 1 84 ? 21.160 -20.096 -38.462 1.00 83.25 84 ARG A O 1
ATOM 647 N N . ASP A 1 85 ? 18.937 -19.856 -38.190 1.00 78.44 85 ASP A N 1
ATOM 648 C CA . ASP A 1 85 ? 18.517 -20.962 -39.058 1.00 78.44 85 ASP A CA 1
ATOM 649 C C . ASP A 1 85 ? 17.994 -20.483 -40.427 1.00 78.44 85 ASP A C 1
ATOM 651 O O . ASP A 1 85 ? 17.668 -21.299 -41.288 1.00 78.44 85 ASP A O 1
ATOM 655 N N . GLY A 1 86 ? 17.857 -19.165 -40.642 1.00 75.25 86 GLY A N 1
ATOM 656 C CA . GLY A 1 86 ? 17.224 -18.601 -41.845 1.00 75.25 86 GLY A CA 1
ATOM 657 C C . GLY A 1 86 ? 15.734 -18.946 -41.972 1.00 75.25 86 GLY A C 1
ATOM 658 O O . GLY A 1 86 ? 15.135 -18.762 -43.033 1.00 75.25 86 GLY A O 1
ATOM 659 N N . HIS A 1 87 ? 15.134 -19.474 -40.903 1.00 67.06 87 HIS A N 1
ATOM 660 C CA . HIS A 1 87 ? 13.766 -19.964 -40.890 1.00 67.06 87 HIS A CA 1
ATOM 661 C C . HIS A 1 87 ? 12.796 -18.838 -40.522 1.00 67.06 87 HIS A C 1
ATOM 663 O O . HIS A 1 87 ? 12.864 -18.272 -39.432 1.00 67.06 87 HIS A O 1
ATOM 669 N N . VAL A 1 88 ? 11.867 -18.535 -41.427 1.00 67.75 88 VAL A N 1
ATOM 670 C CA . VAL A 1 88 ? 10.748 -17.619 -41.182 1.00 67.75 88 VAL A CA 1
ATOM 671 C C . VAL A 1 88 ? 9.488 -18.465 -41.038 1.00 67.75 88 VAL A C 1
ATOM 673 O O . VAL A 1 88 ? 9.161 -19.235 -41.943 1.00 67.75 88 VAL A O 1
ATOM 676 N N . LYS A 1 89 ? 8.788 -18.345 -39.904 1.00 66.88 89 LYS A N 1
ATOM 677 C CA . LYS A 1 89 ? 7.518 -19.054 -39.694 1.00 66.88 89 LYS A CA 1
ATOM 678 C C . LYS A 1 89 ? 6.476 -18.615 -40.721 1.00 66.88 89 LYS A C 1
ATOM 680 O O . LYS A 1 89 ? 6.457 -17.460 -41.146 1.00 66.88 89 LYS A O 1
ATOM 685 N N . ASN A 1 90 ? 5.575 -19.528 -41.083 1.00 71.25 90 ASN A N 1
ATOM 686 C CA . ASN A 1 90 ? 4.451 -19.207 -41.958 1.00 71.25 90 ASN A CA 1
ATOM 687 C C . ASN A 1 90 ? 3.598 -18.081 -41.318 1.00 71.25 90 ASN A C 1
ATOM 689 O O . ASN A 1 90 ? 3.216 -18.210 -40.150 1.00 71.25 90 ASN A O 1
ATOM 693 N N . PRO A 1 91 ? 3.269 -16.994 -42.048 1.00 71.75 91 PRO A N 1
ATOM 694 C CA . PRO A 1 91 ? 2.398 -15.924 -41.560 1.00 71.75 91 PRO A CA 1
ATOM 695 C C . PRO A 1 91 ? 1.064 -16.394 -40.961 1.00 71.75 91 PRO A C 1
ATOM 697 O O . PRO A 1 91 ? 0.558 -15.747 -40.047 1.00 71.75 91 PRO A O 1
ATOM 700 N N . GLU A 1 92 ? 0.496 -17.501 -41.446 1.00 70.31 92 GLU A N 1
ATOM 701 C CA . GLU A 1 92 ? -0.742 -18.080 -40.899 1.00 70.31 92 GLU A CA 1
ATOM 702 C C . GLU A 1 92 ? -0.523 -18.706 -39.516 1.00 70.31 92 GLU A C 1
ATOM 704 O O . GLU A 1 92 ? -1.243 -18.391 -38.574 1.00 70.31 92 GLU A O 1
ATOM 709 N N . GLU A 1 93 ? 0.545 -19.489 -39.344 1.00 70.75 93 GLU A N 1
ATOM 710 C CA . GLU A 1 93 ? 0.913 -20.084 -38.052 1.00 70.75 93 GLU A CA 1
ATOM 711 C C . GLU A 1 93 ? 1.227 -19.001 -37.003 1.00 70.75 93 GLU A C 1
ATOM 713 O O . GLU A 1 93 ? 0.900 -19.132 -35.822 1.00 70.75 93 GLU A O 1
ATOM 718 N N . ARG A 1 94 ? 1.818 -17.883 -37.446 1.00 69.25 94 ARG A N 1
ATOM 719 C CA . ARG A 1 94 ? 2.068 -16.702 -36.610 1.00 69.25 94 ARG A CA 1
ATOM 720 C C . ARG A 1 94 ? 0.763 -16.052 -36.143 1.00 69.25 94 ARG A C 1
ATOM 722 O O . ARG A 1 94 ? 0.637 -15.736 -34.961 1.00 69.25 94 ARG A O 1
ATOM 729 N N . ARG A 1 95 ? -0.213 -15.891 -37.046 1.00 70.81 95 ARG A N 1
ATOM 730 C CA . ARG A 1 95 ? -1.539 -15.335 -36.730 1.00 70.81 95 ARG A CA 1
ATOM 731 C C . ARG A 1 95 ? -2.309 -16.216 -35.754 1.00 70.81 95 ARG A C 1
ATOM 733 O O . ARG A 1 95 ? -2.811 -15.685 -34.770 1.00 70.81 95 ARG A O 1
ATOM 740 N N . ASP A 1 96 ? -2.315 -17.530 -35.952 1.00 73.19 96 ASP A N 1
ATOM 741 C CA . ASP A 1 96 ? -3.005 -18.473 -35.062 1.00 73.19 96 ASP A CA 1
ATOM 742 C C . ASP A 1 96 ? -2.462 -18.426 -33.625 1.00 73.19 96 ASP A C 1
ATOM 744 O O . ASP A 1 96 ? -3.217 -18.500 -32.651 1.00 73.19 96 ASP A O 1
ATOM 748 N N . ILE A 1 97 ? -1.140 -18.296 -33.468 1.00 70.25 97 ILE A N 1
ATOM 749 C CA . ILE A 1 97 ? -0.496 -18.143 -32.157 1.00 70.25 97 ILE A CA 1
ATOM 750 C C . ILE A 1 97 ? -0.883 -16.793 -31.539 1.00 70.25 97 ILE A C 1
ATOM 752 O O . ILE A 1 97 ? -1.277 -16.737 -30.371 1.00 70.25 97 ILE A O 1
ATOM 756 N N . GLU A 1 98 ? -0.798 -15.706 -32.307 1.00 68.56 98 GLU A N 1
ATOM 757 C CA . GLU A 1 98 ? -1.177 -14.370 -31.841 1.00 68.56 98 GLU A CA 1
ATOM 758 C C . GLU A 1 98 ? -2.655 -14.295 -31.429 1.00 68.56 98 GLU A C 1
ATOM 760 O O . GLU A 1 98 ? -2.966 -13.666 -30.419 1.00 68.56 98 GLU A O 1
ATOM 765 N N . GLU A 1 99 ? -3.557 -14.951 -32.159 1.00 71.75 99 GLU A N 1
ATOM 766 C CA . GLU A 1 99 ? -4.997 -14.986 -31.889 1.00 71.75 99 GLU A CA 1
ATOM 767 C C . GLU A 1 99 ? -5.318 -15.797 -30.626 1.00 71.75 99 GLU A C 1
ATOM 769 O O . GLU A 1 99 ? -5.938 -15.266 -29.702 1.00 71.75 99 GLU A O 1
ATOM 774 N N . LYS A 1 100 ? -4.760 -17.007 -30.484 1.00 70.81 100 LYS A N 1
ATOM 775 C CA . LYS A 1 100 ? -4.902 -17.824 -29.261 1.00 70.81 100 LYS A CA 1
ATOM 776 C C . LYS A 1 100 ? -4.398 -17.111 -28.010 1.00 70.81 100 LYS A C 1
ATOM 778 O O . LYS A 1 100 ? -4.997 -17.212 -26.941 1.00 70.81 100 LYS A O 1
ATOM 783 N N . HIS A 1 101 ? -3.291 -16.378 -28.118 1.00 70.06 101 HIS A N 1
ATOM 784 C CA . HIS A 1 101 ? -2.772 -15.612 -26.989 1.00 70.06 101 HIS A CA 1
ATOM 785 C C . HIS A 1 101 ? -3.524 -14.298 -26.761 1.00 70.06 101 HIS A C 1
ATOM 787 O O . HIS A 1 101 ? -3.427 -13.760 -25.657 1.00 70.06 101 HIS A O 1
ATOM 793 N N . ARG A 1 102 ? -4.255 -13.770 -27.749 1.00 69.81 102 ARG A N 1
ATOM 794 C CA . ARG A 1 102 ? -5.106 -12.578 -27.615 1.00 69.81 102 ARG A CA 1
ATOM 795 C C . ARG A 1 102 ? -6.350 -12.878 -26.784 1.00 69.81 102 ARG A C 1
ATOM 797 O O . ARG A 1 102 ? -6.703 -12.065 -25.942 1.00 69.81 102 ARG A O 1
ATOM 804 N N . GLU A 1 103 ? -6.949 -14.054 -26.935 1.00 69.38 103 GLU A N 1
ATOM 805 C CA . GLU A 1 103 ? -8.175 -14.455 -26.223 1.00 69.38 103 GLU A CA 1
ATOM 806 C C . GLU A 1 103 ? -7.972 -14.868 -24.755 1.00 69.38 103 GLU A C 1
ATOM 808 O O . GLU A 1 103 ? -8.895 -15.386 -24.136 1.00 69.38 103 GLU A O 1
ATOM 813 N N . MET A 1 104 ? -6.792 -14.638 -24.166 1.00 78.31 104 MET A N 1
ATOM 814 C CA . MET A 1 104 ? -6.445 -15.074 -22.808 1.00 78.31 104 MET A CA 1
ATOM 815 C C . MET A 1 104 ? -7.551 -14.775 -21.774 1.00 78.31 104 MET A C 1
ATOM 817 O O . MET A 1 104 ? -7.726 -13.637 -21.308 1.00 78.31 104 MET A O 1
ATOM 821 N N . VAL A 1 105 ? -8.268 -15.835 -21.393 1.00 79.81 105 VAL A N 1
ATOM 822 C CA . VAL A 1 105 ? -9.311 -15.804 -20.368 1.00 79.81 105 VAL A CA 1
ATOM 823 C C . VAL A 1 105 ? -8.649 -15.938 -19.007 1.00 79.81 105 VAL A C 1
ATOM 825 O O . VAL A 1 105 ? -7.862 -16.850 -18.771 1.00 79.81 105 VAL A O 1
ATOM 828 N N . ILE A 1 106 ? -8.975 -15.012 -18.115 1.00 84.00 106 ILE A N 1
ATOM 829 C CA . ILE A 1 106 ? -8.517 -15.031 -16.732 1.00 84.00 106 ILE A CA 1
ATOM 830 C C . ILE A 1 106 ? -9.672 -15.549 -15.890 1.00 84.00 106 ILE A C 1
ATOM 832 O O . ILE A 1 106 ? -10.720 -14.907 -15.817 1.00 84.00 106 ILE A O 1
ATOM 836 N N . THR A 1 107 ? -9.484 -16.726 -15.301 1.00 80.62 107 THR A N 1
ATOM 837 C CA . THR A 1 107 ? -10.483 -17.390 -14.456 1.00 80.62 107 THR A CA 1
ATOM 838 C C . THR A 1 107 ? -10.274 -17.102 -12.975 1.00 80.62 107 THR A C 1
ATOM 840 O O . THR A 1 107 ? -11.249 -17.017 -12.234 1.00 80.62 107 THR A O 1
ATOM 843 N N . GLU A 1 108 ? -9.024 -16.927 -12.545 1.00 86.25 108 GLU A N 1
ATOM 844 C CA . GLU A 1 108 ? -8.670 -16.632 -11.155 1.00 86.25 108 GLU A CA 1
ATOM 845 C C . GLU A 1 108 ? -8.343 -15.142 -10.961 1.00 86.25 108 GLU A C 1
ATOM 847 O O . GLU A 1 108 ? -7.788 -14.525 -11.873 1.00 86.25 108 GLU A O 1
ATOM 852 N N . PRO A 1 109 ? -8.677 -14.539 -9.803 1.00 88.50 109 PRO A N 1
ATOM 853 C CA . PRO A 1 109 ? -8.373 -13.136 -9.542 1.00 88.50 109 PRO A CA 1
ATOM 854 C C . PRO A 1 109 ? -6.866 -12.868 -9.528 1.00 88.50 109 PRO A C 1
ATOM 856 O O . PRO A 1 109 ? -6.151 -13.434 -8.693 1.00 88.50 109 PRO A O 1
ATOM 859 N N . LEU A 1 110 ? -6.415 -11.967 -10.406 1.00 90.12 110 LEU A N 1
ATOM 860 C CA . LEU A 1 110 ? -5.000 -11.616 -10.522 1.00 90.12 110 LEU A CA 1
ATOM 861 C C . LEU A 1 110 ? -4.515 -10.744 -9.364 1.00 90.12 110 LEU A C 1
ATOM 863 O O . LEU A 1 110 ? -5.151 -9.742 -9.033 1.00 90.12 110 LEU A O 1
ATOM 867 N N . GLY A 1 111 ? -3.349 -11.076 -8.819 1.00 89.75 111 GLY A N 1
ATOM 868 C CA . GLY A 1 111 ? -2.570 -10.210 -7.938 1.00 89.75 111 GLY A CA 1
ATOM 869 C C . GLY A 1 111 ? -1.684 -9.211 -8.692 1.00 89.75 111 GLY A C 1
ATOM 870 O O . GLY A 1 111 ? -1.530 -9.263 -9.914 1.00 89.75 111 GLY A O 1
ATOM 871 N N . GLY A 1 112 ? -1.047 -8.307 -7.948 1.00 88.62 112 GLY A N 1
ATOM 872 C CA . GLY A 1 112 ? -0.202 -7.251 -8.512 1.00 88.62 112 GLY A CA 1
ATOM 873 C C . GLY A 1 112 ? 1.058 -7.776 -9.209 1.00 88.62 112 GLY A C 1
ATOM 874 O O . GLY A 1 112 ? 1.434 -7.262 -10.264 1.00 88.62 112 GLY A O 1
ATOM 875 N N . GLU A 1 113 ? 1.678 -8.837 -8.678 1.00 87.50 113 GLU A N 1
ATOM 876 C CA . GLU A 1 113 ? 2.855 -9.476 -9.295 1.00 87.50 113 GLU A CA 1
ATOM 877 C C . GLU A 1 113 ? 2.501 -10.140 -10.634 1.00 87.50 113 GLU A C 1
ATOM 879 O O . GLU A 1 113 ? 3.227 -10.007 -11.620 1.00 87.50 113 GLU A O 1
ATOM 884 N N . GLU A 1 114 ? 1.343 -10.798 -10.703 1.00 89.62 114 GLU A N 1
ATOM 885 C CA . GLU A 1 114 ? 0.850 -11.455 -11.917 1.00 89.62 114 GLU A CA 1
ATOM 886 C C . GLU A 1 114 ? 0.488 -10.425 -12.994 1.00 89.62 114 GLU A C 1
ATOM 888 O O . GLU A 1 114 ? 0.837 -10.598 -14.165 1.00 89.62 114 GLU A O 1
ATOM 893 N N . VAL A 1 115 ? -0.142 -9.311 -12.600 1.00 91.31 115 VAL A N 1
ATOM 894 C CA . VAL A 1 115 ? -0.396 -8.171 -13.493 1.00 91.31 115 VAL A CA 1
ATOM 895 C C . VAL A 1 115 ? 0.917 -7.608 -14.036 1.00 91.31 115 VAL A C 1
ATOM 897 O O . VAL A 1 115 ? 1.045 -7.436 -15.249 1.00 91.31 115 VAL A O 1
ATOM 900 N N . ALA A 1 116 ? 1.912 -7.358 -13.179 1.00 89.94 116 ALA A N 1
ATOM 901 C CA . ALA A 1 116 ? 3.216 -6.856 -13.609 1.00 89.94 116 ALA A CA 1
ATOM 902 C C . ALA A 1 116 ? 3.897 -7.820 -14.597 1.00 89.94 116 ALA A C 1
ATOM 904 O O . ALA A 1 116 ? 4.407 -7.385 -15.632 1.00 89.94 116 ALA A O 1
ATOM 905 N N . MET A 1 117 ? 3.831 -9.129 -14.340 1.00 88.38 117 MET A N 1
ATOM 906 C CA . MET A 1 117 ? 4.365 -10.160 -15.232 1.00 88.38 117 MET A CA 1
ATOM 907 C C . MET A 1 117 ? 3.677 -10.149 -16.609 1.00 88.38 117 MET A C 1
ATOM 909 O O . MET A 1 117 ? 4.347 -10.229 -17.644 1.00 88.38 117 MET A O 1
ATOM 913 N N . LEU A 1 118 ? 2.348 -10.008 -16.655 1.00 90.69 118 LEU A N 1
ATOM 914 C CA . LEU A 1 118 ? 1.607 -9.914 -17.916 1.00 90.69 118 LEU A CA 1
ATOM 915 C C . LEU A 1 118 ? 1.928 -8.628 -18.680 1.00 90.69 118 LEU A C 1
ATOM 917 O O . LEU A 1 118 ? 2.113 -8.675 -19.897 1.00 90.69 118 LEU A O 1
ATOM 921 N N . VAL A 1 119 ? 2.041 -7.492 -17.988 1.00 92.50 119 VAL A N 1
ATOM 922 C CA . VAL A 1 119 ? 2.450 -6.223 -18.606 1.00 92.50 119 VAL A CA 1
ATOM 923 C C . VAL A 1 119 ? 3.859 -6.349 -19.196 1.00 92.50 119 VAL A C 1
ATOM 925 O O . VAL A 1 119 ? 4.042 -6.027 -20.370 1.00 92.50 119 VAL A O 1
ATOM 928 N N . ALA A 1 120 ? 4.833 -6.889 -18.453 1.00 90.19 120 ALA A N 1
ATOM 929 C CA . ALA A 1 120 ? 6.204 -7.086 -18.939 1.00 90.19 120 ALA A CA 1
ATOM 930 C C . ALA A 1 120 ? 6.267 -7.925 -20.225 1.00 90.19 120 ALA A C 1
ATOM 932 O O . ALA A 1 120 ? 6.984 -7.572 -21.164 1.00 90.19 120 ALA A O 1
ATOM 933 N N . GLY A 1 121 ? 5.508 -9.022 -20.277 1.00 90.06 121 GLY A N 1
ATOM 934 C CA . GLY A 1 121 ? 5.554 -9.961 -21.397 1.00 90.06 121 GLY A CA 1
ATOM 935 C C . GLY A 1 121 ? 4.704 -9.567 -22.607 1.00 90.06 121 GLY A C 1
ATOM 936 O O . GLY A 1 121 ? 4.908 -10.095 -23.700 1.00 90.06 121 GLY A O 1
ATOM 937 N N . ARG A 1 122 ? 3.716 -8.677 -22.449 1.00 91.75 122 ARG A N 1
ATOM 938 C CA . ARG A 1 122 ? 2.675 -8.475 -23.479 1.00 91.75 122 ARG A CA 1
ATOM 939 C C . ARG A 1 122 ? 2.452 -7.033 -23.900 1.00 91.75 122 ARG A C 1
ATOM 941 O O . ARG A 1 122 ? 1.863 -6.812 -24.960 1.00 91.75 122 ARG A O 1
ATOM 948 N N . HIS A 1 123 ? 2.921 -6.056 -23.128 1.00 93.81 123 HIS A N 1
ATOM 949 C CA . HIS A 1 123 ? 2.667 -4.653 -23.428 1.00 93.81 123 HIS A CA 1
ATOM 950 C C . HIS A 1 123 ? 3.241 -4.255 -24.809 1.00 93.81 123 HIS A C 1
ATOM 952 O O . HIS A 1 123 ? 4.444 -4.428 -25.047 1.00 93.81 123 HIS A O 1
ATOM 958 N N . PRO A 1 124 ? 2.437 -3.667 -25.723 1.00 91.62 124 PRO A N 1
ATOM 959 C CA . PRO A 1 124 ? 2.852 -3.417 -27.108 1.00 91.62 124 PRO A CA 1
ATOM 960 C C . PRO A 1 124 ? 4.129 -2.583 -27.251 1.00 91.62 124 PRO A C 1
ATOM 962 O O . PRO A 1 124 ? 4.979 -2.898 -28.081 1.00 91.62 124 PRO A O 1
ATOM 965 N N . ARG A 1 125 ? 4.313 -1.552 -26.413 1.00 94.31 125 ARG A N 1
ATOM 966 C CA . ARG A 1 125 ? 5.526 -0.714 -26.474 1.00 94.31 125 ARG A CA 1
ATOM 967 C C . ARG A 1 125 ? 6.786 -1.457 -26.032 1.00 94.31 125 ARG A C 1
ATOM 969 O O . ARG A 1 125 ? 7.854 -1.178 -26.563 1.00 94.31 125 ARG A O 1
ATOM 976 N N . ILE A 1 126 ? 6.673 -2.403 -25.093 1.00 93.94 126 ILE A N 1
ATOM 977 C CA . ILE A 1 126 ? 7.828 -3.200 -24.652 1.00 93.94 126 ILE A CA 1
ATOM 978 C C . ILE A 1 126 ? 8.255 -4.124 -25.793 1.00 93.94 126 ILE A C 1
ATOM 980 O O . ILE A 1 126 ? 9.433 -4.173 -26.139 1.00 93.94 126 ILE A O 1
ATOM 984 N N . ARG A 1 127 ? 7.288 -4.794 -26.433 1.00 93.44 127 ARG A N 1
ATOM 985 C CA . ARG A 1 127 ? 7.531 -5.632 -27.616 1.00 93.44 127 ARG A CA 1
ATOM 986 C C . ARG A 1 127 ? 8.184 -4.829 -28.741 1.00 93.44 127 ARG A C 1
ATOM 988 O O . ARG A 1 127 ? 9.209 -5.240 -29.272 1.00 93.44 127 ARG A O 1
ATOM 995 N N . GLN A 1 128 ? 7.653 -3.642 -29.043 1.00 94.69 128 GLN A N 1
ATOM 996 C CA . GLN A 1 128 ? 8.244 -2.736 -30.031 1.00 94.69 128 GLN A CA 1
ATOM 997 C C . GLN A 1 128 ? 9.698 -2.377 -29.691 1.00 94.69 128 GLN A C 1
ATOM 999 O O . GLN A 1 128 ? 10.544 -2.368 -30.580 1.00 94.69 128 GLN A O 1
ATOM 1004 N N . ALA A 1 129 ? 10.015 -2.127 -28.419 1.00 95.12 129 ALA A N 1
ATOM 1005 C CA . ALA A 1 129 ? 11.383 -1.834 -28.008 1.00 95.12 129 ALA A CA 1
ATOM 1006 C C . ALA A 1 129 ? 12.336 -3.029 -28.207 1.00 95.12 129 ALA A C 1
ATOM 1008 O O . ALA A 1 129 ? 13.490 -2.820 -28.575 1.00 95.12 129 ALA A O 1
ATOM 1009 N N . VAL A 1 130 ? 11.864 -4.274 -28.059 1.00 94.88 130 VAL A N 1
ATOM 1010 C CA . VAL A 1 130 ? 12.657 -5.472 -28.404 1.00 94.88 130 VAL A CA 1
ATOM 1011 C C . VAL A 1 130 ? 12.968 -5.527 -29.901 1.00 94.88 130 VAL A C 1
ATOM 1013 O O . VAL A 1 130 ? 14.115 -5.775 -30.271 1.00 94.88 130 VAL A O 1
ATOM 1016 N N . TYR A 1 131 ? 11.999 -5.209 -30.766 1.00 94.88 131 TYR A N 1
ATOM 1017 C CA . TYR A 1 131 ? 12.258 -5.069 -32.205 1.00 94.88 131 TYR A CA 1
ATOM 1018 C C . TYR A 1 131 ? 13.288 -3.971 -32.504 1.00 94.88 131 TYR A C 1
ATOM 1020 O O . TYR A 1 131 ? 14.139 -4.155 -33.371 1.00 94.88 131 TYR A O 1
ATOM 1028 N N . THR A 1 132 ? 13.264 -2.853 -31.771 1.00 95.50 132 THR A N 1
ATOM 1029 C CA . THR A 1 132 ? 14.278 -1.795 -31.901 1.00 95.50 132 THR A CA 1
ATOM 1030 C C . THR A 1 132 ? 15.678 -2.295 -31.531 1.00 95.50 132 THR A C 1
ATOM 1032 O O . THR A 1 132 ? 16.635 -1.975 -32.235 1.00 95.50 132 THR A O 1
ATOM 1035 N N . VAL A 1 133 ? 15.811 -3.116 -30.481 1.00 94.88 133 VAL A N 1
ATOM 1036 C CA . VAL A 1 133 ? 17.091 -3.753 -30.114 1.00 94.88 133 VAL A CA 1
ATOM 1037 C C . VAL A 1 133 ? 17.572 -4.690 -31.223 1.00 94.88 133 VAL A C 1
ATOM 1039 O O . VAL A 1 133 ? 18.734 -4.618 -31.625 1.00 94.88 133 VAL A O 1
ATOM 1042 N N . ALA A 1 134 ? 16.686 -5.527 -31.766 1.00 93.06 134 ALA A N 1
ATOM 1043 C CA . ALA A 1 134 ? 17.024 -6.415 -32.876 1.00 93.06 134 ALA A CA 1
ATOM 1044 C C . ALA A 1 134 ? 17.427 -5.643 -34.144 1.00 93.06 134 ALA A C 1
ATOM 1046 O O . ALA A 1 134 ? 18.401 -6.006 -34.801 1.00 93.06 134 ALA A O 1
ATOM 1047 N N . ALA A 1 135 ? 16.749 -4.536 -34.454 1.00 93.44 135 ALA A N 1
ATOM 1048 C CA . ALA A 1 135 ? 17.099 -3.667 -35.575 1.00 93.44 135 ALA A CA 1
ATOM 1049 C C . ALA A 1 135 ? 18.475 -3.000 -35.392 1.00 93.44 135 ALA A C 1
ATOM 1051 O O . ALA A 1 135 ? 19.268 -2.973 -36.334 1.00 93.44 135 ALA A O 1
ATOM 1052 N N . ALA A 1 136 ? 18.787 -2.508 -34.186 1.00 93.44 136 ALA A N 1
ATOM 1053 C CA . ALA A 1 136 ? 20.108 -1.962 -33.866 1.00 93.44 136 ALA A CA 1
ATOM 1054 C C . ALA A 1 136 ? 21.203 -3.035 -33.997 1.00 93.44 136 ALA A C 1
ATOM 1056 O O . ALA A 1 136 ? 22.264 -2.786 -34.567 1.00 93.44 136 ALA A O 1
ATOM 1057 N N . ARG A 1 137 ? 20.928 -4.270 -33.555 1.00 91.06 137 ARG A N 1
ATOM 1058 C CA . ARG A 1 137 ? 21.849 -5.395 -33.755 1.00 91.06 137 ARG A CA 1
ATOM 1059 C C . ARG A 1 137 ? 22.013 -5.751 -35.236 1.00 91.06 137 ARG A C 1
ATOM 1061 O O . ARG A 1 137 ? 23.118 -6.076 -35.663 1.00 91.06 137 ARG A O 1
ATOM 1068 N N . GLY A 1 138 ? 20.949 -5.659 -36.031 1.00 89.38 138 GLY A N 1
ATOM 1069 C CA . GLY A 1 138 ? 21.014 -5.784 -37.488 1.00 89.38 138 GLY A CA 1
ATOM 1070 C C . GLY A 1 138 ? 22.009 -4.798 -38.107 1.00 89.38 138 GLY A C 1
ATOM 1071 O O . GLY A 1 138 ? 22.855 -5.213 -38.895 1.00 89.38 138 GLY A O 1
ATOM 1072 N N . ARG A 1 139 ? 21.990 -3.532 -37.666 1.00 89.44 139 ARG A N 1
ATOM 1073 C CA . ARG A 1 139 ? 22.968 -2.509 -38.083 1.00 89.44 139 ARG A CA 1
ATOM 1074 C C . ARG A 1 139 ? 24.392 -2.814 -37.620 1.00 89.44 139 ARG A C 1
ATOM 1076 O O . ARG A 1 139 ? 25.326 -2.636 -38.394 1.00 89.44 139 ARG A O 1
ATOM 1083 N N . LEU A 1 140 ? 24.578 -3.341 -36.407 1.00 89.56 140 LEU A N 1
ATOM 1084 C CA . LEU A 1 140 ? 25.894 -3.813 -35.949 1.00 89.56 140 LEU A CA 1
ATOM 1085 C C . LEU A 1 140 ? 26.446 -4.927 -36.852 1.00 89.56 140 LEU A C 1
ATOM 1087 O O . LEU A 1 140 ? 27.629 -4.932 -37.189 1.00 89.56 140 LEU A O 1
ATOM 1091 N N . ARG A 1 141 ? 25.590 -5.855 -37.288 1.00 85.81 141 ARG A N 1
ATOM 1092 C CA . ARG A 1 141 ? 25.985 -6.910 -38.232 1.00 85.81 141 ARG A CA 1
ATOM 1093 C C . ARG A 1 141 ? 26.313 -6.350 -39.608 1.00 85.81 141 ARG A C 1
ATOM 1095 O O . ARG A 1 141 ? 27.309 -6.766 -40.190 1.00 85.81 141 ARG A O 1
ATOM 1102 N N . GLU A 1 142 ? 25.516 -5.411 -40.105 1.00 84.31 142 GLU A N 1
ATOM 1103 C CA . GLU A 1 142 ? 25.793 -4.705 -41.358 1.00 84.31 142 GLU A CA 1
ATOM 1104 C C . GLU A 1 142 ? 27.154 -4.000 -41.299 1.00 84.31 142 GLU A C 1
ATOM 1106 O O . GLU A 1 142 ? 27.975 -4.192 -42.191 1.00 84.31 142 GLU A O 1
ATOM 1111 N N . ALA A 1 143 ? 27.453 -3.298 -40.201 1.00 80.88 143 ALA A N 1
ATOM 1112 C CA . ALA A 1 143 ? 28.752 -2.667 -39.966 1.00 80.88 143 ALA A CA 1
ATOM 1113 C C . ALA A 1 143 ? 29.914 -3.675 -39.866 1.00 80.88 143 ALA A C 1
ATOM 1115 O O . ALA A 1 143 ? 31.046 -3.346 -40.214 1.00 80.88 143 ALA A O 1
ATOM 1116 N N . ASN A 1 144 ? 29.658 -4.910 -39.417 1.00 78.81 144 ASN A N 1
ATOM 1117 C CA . ASN A 1 144 ? 30.675 -5.965 -39.400 1.00 78.81 144 ASN A CA 1
ATOM 1118 C C . ASN A 1 144 ? 30.918 -6.577 -40.791 1.00 78.81 144 ASN A C 1
ATOM 1120 O O . ASN A 1 144 ? 32.046 -6.948 -41.112 1.00 78.81 144 ASN A O 1
ATOM 1124 N N . VAL A 1 145 ? 29.874 -6.677 -41.620 1.00 74.69 145 VAL A N 1
ATOM 1125 C CA . VAL A 1 145 ? 29.938 -7.278 -42.965 1.00 74.69 145 VAL A CA 1
ATOM 1126 C C . VAL A 1 145 ? 30.351 -6.267 -44.041 1.00 74.69 145 VAL A C 1
ATOM 1128 O O . VAL A 1 145 ? 30.924 -6.677 -45.046 1.00 74.69 145 VAL A O 1
ATOM 1131 N N . SER A 1 146 ? 30.146 -4.963 -43.833 1.00 67.56 146 SER A N 1
ATOM 1132 C CA . SER A 1 146 ? 30.453 -3.892 -44.804 1.00 67.56 146 SER A CA 1
ATOM 1133 C C . SER A 1 146 ? 31.932 -3.791 -45.208 1.00 67.56 146 SER A C 1
ATOM 1135 O O . SER A 1 146 ? 32.268 -3.116 -46.178 1.00 67.56 146 SER A O 1
ATOM 1137 N N . VAL A 1 147 ? 32.819 -4.480 -44.488 1.00 64.81 147 VAL A N 1
ATOM 1138 C CA . VAL A 1 147 ? 34.271 -4.540 -44.739 1.00 64.81 147 VAL A CA 1
ATOM 1139 C C . VAL A 1 147 ? 34.683 -5.875 -45.378 1.00 64.81 147 VAL A C 1
ATOM 1141 O O . VAL A 1 147 ? 35.852 -6.107 -45.695 1.00 64.81 147 VAL A O 1
ATOM 1144 N N . GLY A 1 148 ? 33.719 -6.776 -45.569 1.00 68.19 148 GLY A N 1
ATOM 1145 C CA . GLY A 1 148 ? 33.900 -8.023 -46.288 1.00 68.19 148 GLY A CA 1
ATOM 1146 C C . GLY A 1 148 ? 34.085 -7.806 -47.794 1.00 68.19 148 GLY A C 1
ATOM 1147 O O . GLY A 1 148 ? 33.783 -6.738 -48.327 1.00 68.19 148 GLY A O 1
ATOM 1148 N N . PRO A 1 149 ? 34.596 -8.820 -48.505 1.00 76.06 149 PRO A N 1
ATOM 1149 C CA . PRO A 1 149 ? 34.638 -8.796 -49.960 1.00 76.06 149 PRO A CA 1
ATOM 1150 C C . PRO A 1 149 ? 33.232 -8.748 -50.567 1.00 76.06 149 PRO A C 1
ATOM 1152 O O . PRO A 1 149 ? 32.403 -9.623 -50.315 1.00 76.06 149 PRO A O 1
ATOM 1155 N N . GLU A 1 150 ? 32.985 -7.774 -51.433 1.00 81.81 150 GLU A N 1
ATOM 1156 C CA . GLU A 1 150 ? 31.784 -7.729 -52.255 1.00 81.81 150 GLU A CA 1
ATOM 1157 C C . GLU A 1 150 ? 32.018 -8.523 -53.542 1.00 81.81 150 GLU A C 1
ATOM 1159 O O . GLU A 1 150 ? 32.928 -8.223 -54.320 1.00 81.81 150 GLU A O 1
ATOM 1164 N N . PHE A 1 151 ? 31.184 -9.538 -53.767 1.00 84.06 151 PHE A N 1
ATOM 1165 C CA . PHE A 1 151 ? 31.156 -10.304 -55.006 1.00 84.06 151 PHE A CA 1
ATOM 1166 C C . PHE A 1 151 ? 29.930 -9.914 -55.821 1.00 84.06 151 PHE A C 1
ATOM 1168 O O . PHE A 1 151 ? 28.798 -10.081 -55.372 1.00 84.06 151 PHE A O 1
ATOM 1175 N N . THR A 1 152 ? 30.145 -9.461 -57.051 1.00 86.50 152 THR A N 1
ATOM 1176 C CA . THR A 1 152 ? 29.060 -9.150 -57.980 1.00 86.50 152 THR A CA 1
ATOM 1177 C C . THR A 1 152 ? 29.164 -10.037 -59.208 1.00 86.50 152 THR A C 1
ATOM 1179 O O . THR A 1 152 ? 30.194 -10.069 -59.881 1.00 86.50 152 THR A O 1
ATOM 1182 N N . LEU A 1 153 ? 28.085 -10.759 -59.506 1.00 86.81 153 LEU A N 1
ATOM 1183 C CA . LEU A 1 153 ? 27.930 -11.509 -60.745 1.00 86.81 153 LEU A CA 1
ATOM 1184 C C . LEU A 1 153 ? 27.066 -10.692 -61.704 1.00 86.81 153 LEU A C 1
ATOM 1186 O O . LEU A 1 153 ? 25.858 -10.565 -61.521 1.00 86.81 153 LEU A O 1
ATOM 1190 N N . TYR A 1 154 ? 27.684 -10.174 -62.753 1.00 84.31 154 TYR A N 1
ATOM 1191 C CA . TYR A 1 154 ? 26.990 -9.577 -63.880 1.00 84.31 154 TYR A CA 1
ATOM 1192 C C . TYR A 1 154 ? 26.785 -10.641 -64.952 1.00 84.31 154 TYR A C 1
ATOM 1194 O O . TYR A 1 154 ? 27.716 -11.361 -65.314 1.00 84.31 154 TYR A O 1
ATOM 1202 N N . SER A 1 155 ? 25.574 -10.728 -65.492 1.00 83.56 155 SER A N 1
ATOM 1203 C CA . SER A 1 155 ? 25.286 -11.525 -66.682 1.00 83.56 155 SER A CA 1
ATOM 1204 C C . SER A 1 155 ? 24.589 -10.651 -67.715 1.00 83.56 155 SER A C 1
ATOM 1206 O O . SER A 1 155 ? 23.801 -9.768 -67.375 1.00 83.56 155 SER A O 1
ATOM 1208 N N . ARG A 1 156 ? 24.905 -10.868 -68.988 1.00 74.75 156 ARG A N 1
ATOM 1209 C CA . ARG A 1 156 ? 24.303 -10.163 -70.118 1.00 74.75 156 ARG A CA 1
ATOM 1210 C C . ARG A 1 156 ? 23.757 -11.188 -71.100 1.00 74.75 156 ARG A C 1
ATOM 1212 O O . ARG A 1 156 ? 24.409 -12.194 -71.363 1.00 74.75 156 ARG A O 1
ATOM 1219 N N . LEU A 1 157 ? 22.565 -10.923 -71.636 1.00 74.50 157 LEU A N 1
ATOM 1220 C CA . LEU A 1 157 ? 21.862 -11.843 -72.538 1.00 74.50 157 LEU A CA 1
ATOM 1221 C C . LEU A 1 157 ? 22.289 -11.698 -74.009 1.00 74.50 157 LEU A C 1
ATOM 1223 O O . LEU A 1 157 ? 22.270 -12.686 -74.734 1.00 74.50 157 LEU A O 1
ATOM 1227 N N . SER A 1 158 ? 22.696 -10.503 -74.460 1.00 73.31 158 SER A N 1
ATOM 1228 C CA . SER A 1 158 ? 23.242 -10.302 -75.812 1.00 73.31 158 SER A CA 1
ATOM 1229 C C . SER A 1 158 ? 24.240 -9.121 -75.881 1.00 73.31 158 SER A C 1
ATOM 1231 O O . SER A 1 158 ? 23.876 -8.008 -75.472 1.00 73.31 158 SER A O 1
ATOM 1233 N N . PRO A 1 159 ? 25.486 -9.340 -76.365 1.00 69.94 159 PRO A N 1
ATOM 1234 C CA . PRO A 1 159 ? 26.102 -10.661 -76.543 1.00 69.94 159 PRO A CA 1
ATOM 1235 C C . PRO A 1 159 ? 26.144 -11.413 -75.202 1.00 69.94 159 PRO A C 1
ATOM 1237 O O . PRO A 1 159 ? 26.215 -10.787 -74.140 1.00 69.94 159 PRO A O 1
ATOM 1240 N N . SER A 1 160 ? 26.021 -12.745 -75.239 1.00 73.88 160 SER A N 1
ATOM 1241 C CA . SER A 1 160 ? 25.955 -13.546 -74.015 1.00 73.88 160 SER A CA 1
ATOM 1242 C C . SER A 1 160 ? 27.303 -13.543 -73.304 1.00 73.88 160 SER A C 1
ATOM 1244 O O . SER A 1 160 ? 28.317 -13.932 -73.883 1.00 73.88 160 SER A O 1
ATOM 1246 N N . GLY A 1 161 ? 27.317 -13.104 -72.051 1.00 76.88 161 GLY A N 1
ATOM 1247 C CA . GLY A 1 161 ? 28.541 -13.023 -71.268 1.00 76.88 161 GLY A CA 1
ATOM 1248 C C . GLY A 1 161 ? 28.266 -12.960 -69.778 1.00 76.88 161 GLY A C 1
ATOM 1249 O O . GLY A 1 161 ? 27.177 -12.579 -69.344 1.00 76.88 161 GLY A O 1
ATOM 1250 N N . PHE A 1 162 ? 29.267 -13.341 -68.996 1.00 81.69 162 PHE A N 1
ATOM 1251 C CA . PHE A 1 162 ? 29.256 -13.201 -67.548 1.00 81.69 162 PHE A CA 1
ATOM 1252 C C . PHE A 1 162 ? 30.525 -12.488 -67.089 1.00 81.69 162 PHE A C 1
ATOM 1254 O O . PHE A 1 162 ? 31.587 -12.627 -67.695 1.00 81.69 162 PHE A O 1
ATOM 1261 N N . MET A 1 163 ? 30.417 -11.737 -66.001 1.00 82.38 163 MET A N 1
ATOM 1262 C CA . MET A 1 163 ? 31.538 -11.116 -65.313 1.00 82.38 163 MET A CA 1
ATOM 1263 C C . MET A 1 163 ? 31.342 -11.290 -63.819 1.00 82.38 163 MET A C 1
ATOM 1265 O O . MET A 1 163 ? 30.311 -10.917 -63.271 1.00 82.38 163 MET A O 1
ATOM 1269 N N . VAL A 1 164 ? 32.349 -11.842 -63.163 1.00 85.00 164 VAL A N 1
ATOM 1270 C CA . VAL A 1 164 ? 32.443 -11.870 -61.710 1.00 85.00 164 VAL A CA 1
ATOM 1271 C C . VAL A 1 164 ? 33.418 -10.779 -61.308 1.00 85.00 164 VAL A C 1
ATOM 1273 O O . VAL A 1 164 ? 34.571 -10.797 -61.739 1.00 85.00 164 VAL A O 1
ATOM 1276 N N . SER A 1 165 ? 32.975 -9.828 -60.495 1.00 86.19 165 SER A N 1
ATOM 1277 C CA . SER A 1 165 ? 33.847 -8.843 -59.863 1.00 86.19 165 SER A CA 1
ATOM 1278 C C . SER A 1 165 ? 33.907 -9.064 -58.363 1.00 86.19 165 SER A C 1
ATOM 1280 O O . SER A 1 165 ? 32.907 -9.384 -57.732 1.00 86.19 165 SER A O 1
ATOM 1282 N N . LEU A 1 166 ? 35.088 -8.846 -57.814 1.00 86.50 166 LEU A N 1
ATOM 1283 C CA . LEU A 1 166 ? 35.413 -8.804 -56.405 1.00 86.50 166 LEU A CA 1
ATOM 1284 C C . LEU A 1 166 ? 35.909 -7.389 -56.090 1.00 86.50 166 LEU A C 1
ATOM 1286 O O . LEU A 1 166 ? 36.854 -6.910 -56.724 1.00 86.50 166 LEU A O 1
ATOM 1290 N N . ALA A 1 167 ? 35.304 -6.740 -55.104 1.00 85.12 167 ALA A N 1
ATOM 1291 C CA . ALA A 1 167 ? 35.790 -5.493 -54.528 1.00 85.12 167 ALA A CA 1
ATOM 1292 C C . ALA A 1 167 ? 35.979 -5.670 -53.018 1.00 85.12 167 ALA A C 1
ATOM 1294 O O . ALA A 1 167 ? 35.101 -6.189 -52.341 1.00 85.12 167 ALA A O 1
ATOM 1295 N N . GLN A 1 168 ? 37.124 -5.254 -52.481 1.00 82.75 168 GLN A N 1
ATOM 1296 C CA . GLN A 1 168 ? 37.387 -5.293 -51.044 1.00 82.75 168 GLN A CA 1
ATOM 1297 C C . GLN A 1 168 ? 38.151 -4.043 -50.618 1.00 82.75 168 GLN A C 1
ATOM 1299 O O . GLN A 1 168 ? 39.199 -3.737 -51.182 1.00 82.75 168 GLN A O 1
ATOM 1304 N N . ASN A 1 169 ? 37.667 -3.347 -49.592 1.00 77.19 169 ASN A N 1
ATOM 1305 C CA . ASN A 1 169 ? 38.425 -2.271 -48.960 1.00 77.19 169 ASN A CA 1
ATOM 1306 C C . ASN A 1 169 ? 39.431 -2.877 -47.962 1.00 77.19 169 ASN A C 1
ATOM 1308 O O . ASN A 1 169 ? 39.039 -3.572 -47.028 1.00 77.19 169 ASN A O 1
ATOM 1312 N N . LEU A 1 170 ? 40.730 -2.652 -48.182 1.00 73.19 170 LEU A N 1
ATOM 1313 C CA . LEU A 1 170 ? 41.822 -3.272 -47.423 1.00 73.19 170 LEU A CA 1
ATOM 1314 C C . LEU A 1 170 ? 42.258 -2.461 -46.191 1.00 73.19 170 LEU A C 1
ATOM 1316 O O . LEU A 1 170 ? 42.561 -3.053 -45.160 1.00 73.19 170 LEU A O 1
ATOM 1320 N N . PHE A 1 171 ? 42.329 -1.127 -46.288 1.00 63.38 171 PHE A N 1
ATOM 1321 C CA . PHE A 1 171 ? 42.928 -0.280 -45.234 1.00 63.38 171 PHE A CA 1
ATOM 1322 C C . PHE A 1 171 ? 42.105 0.951 -44.845 1.00 63.38 171 PHE A C 1
ATOM 1324 O O . PHE A 1 171 ? 42.118 1.317 -43.670 1.00 63.38 171 PHE A O 1
ATOM 1331 N N . GLY A 1 172 ? 41.353 1.547 -45.776 1.00 60.25 172 GLY A N 1
ATOM 1332 C CA . GLY A 1 172 ? 40.342 2.560 -45.439 1.00 60.25 172 GLY A CA 1
ATOM 1333 C C . GLY A 1 172 ? 39.247 1.976 -44.543 1.00 60.25 172 GLY A C 1
ATOM 1334 O O . GLY A 1 172 ? 38.738 2.627 -43.634 1.00 60.25 172 GLY A O 1
ATOM 1335 N N . GLY A 1 173 ? 38.994 0.679 -44.737 1.00 56.31 173 GLY A N 1
ATOM 1336 C CA . GLY A 1 173 ? 38.152 -0.158 -43.907 1.00 56.31 173 GLY A CA 1
ATOM 1337 C C . GLY A 1 173 ? 38.638 -0.270 -42.467 1.00 56.31 173 GLY A C 1
ATOM 1338 O O . GLY A 1 173 ? 37.817 -0.106 -41.599 1.00 56.31 173 GLY A O 1
ATOM 1339 N N . LEU A 1 174 ? 39.917 -0.489 -42.143 1.00 56.06 174 LEU A N 1
ATOM 1340 C CA . LEU A 1 174 ? 40.312 -0.863 -40.766 1.00 56.06 174 LEU A CA 1
ATOM 1341 C C . LEU A 1 174 ? 40.028 0.222 -39.707 1.00 56.06 174 LEU A C 1
ATOM 1343 O O . LEU A 1 174 ? 39.437 -0.072 -38.673 1.00 56.06 174 LEU A O 1
ATOM 1347 N N . TRP A 1 175 ? 40.386 1.479 -39.975 1.00 62.81 175 TRP A N 1
ATOM 1348 C CA . TRP A 1 175 ? 40.203 2.577 -39.011 1.00 62.81 175 TRP A CA 1
ATOM 1349 C C . TRP A 1 175 ? 38.749 3.050 -38.924 1.00 62.81 175 TRP A C 1
ATOM 1351 O O . TRP A 1 175 ? 38.238 3.317 -37.836 1.00 62.81 175 TRP A O 1
ATOM 1361 N N . ASN A 1 176 ? 38.070 3.113 -40.072 1.00 71.06 176 ASN A N 1
ATOM 1362 C CA . ASN A 1 176 ? 36.661 3.490 -40.141 1.00 71.06 176 ASN A CA 1
ATOM 1363 C C . ASN A 1 176 ? 35.754 2.346 -39.668 1.00 71.06 176 ASN A C 1
ATOM 1365 O O . ASN A 1 176 ? 34.702 2.607 -39.101 1.00 71.06 176 ASN A O 1
ATOM 1369 N N . ARG A 1 177 ? 36.182 1.085 -39.808 1.00 74.19 177 ARG A N 1
ATOM 1370 C CA . ARG A 1 177 ? 35.508 -0.106 -39.271 1.00 74.19 177 ARG A CA 1
ATOM 1371 C C . ARG A 1 177 ? 35.483 -0.076 -37.768 1.00 74.19 177 ARG A C 1
ATOM 1373 O O . ARG A 1 177 ? 34.415 -0.247 -37.208 1.00 74.19 177 ARG A O 1
ATOM 1380 N N . ASP A 1 178 ? 36.618 0.141 -37.112 1.00 77.50 178 ASP A N 1
ATOM 1381 C CA . ASP A 1 178 ? 36.648 0.161 -35.649 1.00 77.50 178 ASP A CA 1
ATOM 1382 C C . ASP A 1 178 ? 35.767 1.293 -35.096 1.00 77.50 178 ASP A C 1
ATOM 1384 O O . ASP A 1 178 ? 35.065 1.116 -34.097 1.00 77.50 178 ASP A O 1
ATOM 1388 N N . ALA A 1 179 ? 35.745 2.446 -35.776 1.00 79.62 179 ALA A N 1
ATOM 1389 C CA . ALA A 1 179 ? 34.866 3.565 -35.447 1.00 79.62 179 ALA A CA 1
ATOM 1390 C C . ALA A 1 179 ? 33.376 3.248 -35.691 1.00 79.62 179 ALA A C 1
ATOM 1392 O O . ALA A 1 179 ? 32.561 3.467 -34.792 1.00 79.62 179 ALA A O 1
ATOM 1393 N N . ALA A 1 180 ? 33.028 2.688 -36.855 1.00 80.88 180 ALA A N 1
ATOM 1394 C CA . ALA A 1 180 ? 31.665 2.316 -37.237 1.00 80.88 180 ALA A CA 1
ATOM 1395 C C . ALA A 1 180 ? 31.118 1.160 -36.387 1.00 80.88 180 ALA A C 1
ATOM 1397 O O . ALA A 1 180 ? 29.994 1.238 -35.897 1.00 80.88 180 ALA A O 1
ATOM 1398 N N . LEU A 1 181 ? 31.929 0.130 -36.127 1.00 84.06 181 LEU A N 1
ATOM 1399 C CA . LEU A 1 181 ? 31.618 -0.956 -35.197 1.00 84.06 181 LEU A CA 1
ATOM 1400 C C . LEU A 1 181 ? 31.402 -0.407 -33.795 1.00 84.06 181 LEU A C 1
ATOM 1402 O O . LEU A 1 181 ? 30.370 -0.680 -33.194 1.00 84.06 181 LEU A O 1
ATOM 1406 N N . SER A 1 182 ? 32.321 0.419 -33.285 1.00 85.44 182 SER A N 1
ATOM 1407 C CA . SER A 1 182 ? 32.140 1.008 -31.959 1.00 85.44 182 SER A CA 1
ATOM 1408 C C . SER A 1 182 ? 30.889 1.885 -31.894 1.00 85.44 182 SER A C 1
ATOM 1410 O O . SER A 1 182 ? 30.230 1.895 -30.859 1.00 85.44 182 SER A O 1
ATOM 1412 N N . SER A 1 183 ? 30.562 2.632 -32.951 1.00 88.75 183 SER A N 1
ATOM 1413 C CA . SER A 1 183 ? 29.356 3.462 -33.019 1.00 88.75 183 SER A CA 1
ATOM 1414 C C . SER A 1 183 ? 28.079 2.611 -33.026 1.00 88.75 183 SER A C 1
ATOM 1416 O O . SER A 1 183 ? 27.150 2.900 -32.267 1.00 88.75 183 SER A O 1
ATOM 1418 N N . ALA A 1 184 ? 28.060 1.528 -33.807 1.00 90.12 184 ALA A N 1
ATOM 1419 C CA . ALA A 1 184 ? 26.949 0.584 -33.870 1.00 90.12 184 ALA A CA 1
ATOM 1420 C C . ALA A 1 184 ? 26.786 -0.221 -32.567 1.00 90.12 184 ALA A C 1
ATOM 1422 O O . ALA A 1 184 ? 25.667 -0.464 -32.128 1.00 90.12 184 ALA A O 1
ATOM 1423 N N . GLU A 1 185 ? 27.876 -0.583 -31.883 1.00 91.00 185 GLU A N 1
ATOM 1424 C CA . GLU A 1 185 ? 27.822 -1.215 -30.556 1.00 91.00 185 GLU A CA 1
ATOM 1425 C C . GLU A 1 185 ? 27.130 -0.308 -29.530 1.00 91.00 185 GLU A C 1
ATOM 1427 O O . GLU A 1 185 ? 26.258 -0.761 -28.785 1.00 91.00 185 GLU A O 1
ATOM 1432 N N . TRP A 1 186 ? 27.484 0.982 -29.504 1.00 91.69 186 TRP A N 1
ATOM 1433 C CA . TRP A 1 186 ? 26.828 1.962 -28.636 1.00 91.69 186 TRP A CA 1
ATOM 1434 C C . TRP A 1 186 ? 25.365 2.191 -29.009 1.00 91.69 186 TRP A C 1
ATOM 1436 O O . TRP A 1 186 ? 24.543 2.381 -28.116 1.00 91.69 186 TRP A O 1
ATOM 1446 N N . GLU A 1 187 ? 25.016 2.099 -30.292 1.00 93.06 187 GLU A N 1
ATOM 1447 C CA . GLU A 1 187 ? 23.624 2.154 -30.737 1.00 93.06 187 GLU A CA 1
ATOM 1448 C C . GLU A 1 187 ? 22.802 0.975 -30.186 1.00 93.06 187 GLU A C 1
ATOM 1450 O O . GLU A 1 187 ? 21.671 1.159 -29.728 1.00 93.06 187 GLU A O 1
ATOM 1455 N N . VAL A 1 188 ? 23.376 -0.233 -30.146 1.00 93.62 188 VAL A N 1
ATOM 1456 C CA . VAL A 1 188 ? 22.723 -1.388 -29.510 1.00 93.62 188 VAL A CA 1
ATOM 1457 C C . VAL A 1 188 ? 22.540 -1.155 -28.008 1.00 93.62 188 VAL A C 1
ATOM 1459 O O . VAL A 1 188 ? 21.456 -1.403 -27.479 1.00 93.62 188 VAL A O 1
ATOM 1462 N N . ILE A 1 189 ? 23.554 -0.627 -27.317 1.00 91.94 189 ILE A N 1
ATOM 1463 C CA . ILE A 1 189 ? 23.464 -0.305 -25.882 1.00 91.94 189 ILE A CA 1
ATOM 1464 C C . ILE A 1 189 ? 22.397 0.770 -25.630 1.00 91.94 189 ILE A C 1
ATOM 1466 O O . ILE A 1 189 ? 21.619 0.657 -24.681 1.00 91.94 189 ILE A O 1
ATOM 1470 N N . GLN A 1 190 ? 22.302 1.777 -26.500 1.00 92.56 190 GLN A N 1
ATOM 1471 C CA . GLN A 1 190 ? 21.264 2.803 -26.442 1.00 92.56 190 GLN A CA 1
ATOM 1472 C C . GLN A 1 190 ? 19.868 2.189 -26.615 1.00 92.56 190 GLN A C 1
ATOM 1474 O O . GLN A 1 190 ? 18.962 2.513 -25.846 1.00 92.56 190 GLN A O 1
ATOM 1479 N N . ALA A 1 191 ? 19.693 1.268 -27.568 1.00 94.19 191 ALA A N 1
ATOM 1480 C CA . ALA A 1 191 ? 18.435 0.549 -27.760 1.00 94.19 191 ALA A CA 1
ATOM 1481 C C . ALA A 1 191 ? 18.075 -0.324 -26.542 1.00 94.19 191 ALA A C 1
ATOM 1483 O O . ALA A 1 191 ? 16.910 -0.371 -26.147 1.00 94.19 191 ALA A O 1
ATOM 1484 N N . MET A 1 192 ? 19.057 -0.968 -25.900 1.00 92.00 192 MET A N 1
ATOM 1485 C CA . MET A 1 192 ? 18.844 -1.723 -24.657 1.00 92.00 192 MET A CA 1
ATOM 1486 C C . MET A 1 192 ? 18.435 -0.819 -23.487 1.00 92.00 192 MET A C 1
ATOM 1488 O O . MET A 1 192 ? 17.531 -1.165 -22.724 1.00 92.00 192 MET A O 1
ATOM 1492 N N . ALA A 1 193 ? 19.077 0.343 -23.346 1.00 90.31 193 ALA A N 1
ATOM 1493 C CA . ALA A 1 193 ? 18.722 1.346 -22.345 1.00 90.31 193 ALA A CA 1
ATOM 1494 C C . ALA A 1 193 ? 17.303 1.882 -22.562 1.00 90.31 193 ALA A C 1
ATOM 1496 O O . ALA A 1 193 ? 16.536 1.997 -21.606 1.00 90.31 193 ALA A O 1
ATOM 1497 N N . GLU A 1 194 ? 16.917 2.125 -23.813 1.00 91.88 194 GLU A N 1
ATOM 1498 C CA . GLU A 1 194 ? 15.559 2.539 -24.156 1.00 91.88 194 GLU A CA 1
ATOM 1499 C C . GLU A 1 194 ? 14.533 1.429 -23.896 1.00 91.88 194 GLU A C 1
ATOM 1501 O O . GLU A 1 194 ? 13.479 1.696 -23.322 1.00 91.88 194 GLU A O 1
ATOM 1506 N N . TYR A 1 195 ? 14.850 0.173 -24.222 1.00 92.75 195 TYR A N 1
ATOM 1507 C CA . TYR A 1 195 ? 14.023 -0.977 -23.852 1.00 92.75 195 TYR A CA 1
ATOM 1508 C C . TYR A 1 195 ? 13.792 -1.048 -22.339 1.00 92.75 195 TYR A C 1
ATOM 1510 O O . TYR A 1 195 ? 12.649 -1.196 -21.903 1.00 92.75 195 TYR A O 1
ATOM 1518 N N . ALA A 1 196 ? 14.846 -0.883 -21.535 1.00 88.94 196 ALA A N 1
ATOM 1519 C CA . ALA A 1 196 ? 14.715 -0.859 -20.083 1.00 88.94 196 ALA A CA 1
ATOM 1520 C C . ALA A 1 196 ? 13.811 0.293 -19.642 1.00 88.94 196 ALA A C 1
ATOM 1522 O O . ALA A 1 196 ? 12.851 0.073 -18.920 1.00 88.94 196 ALA A O 1
ATOM 1523 N N . ARG A 1 197 ? 14.042 1.509 -20.144 1.00 90.12 197 ARG A N 1
ATOM 1524 C CA . ARG A 1 197 ? 13.217 2.681 -19.827 1.00 90.12 197 ARG A CA 1
ATOM 1525 C C . ARG A 1 197 ? 11.735 2.444 -20.146 1.00 90.12 197 ARG A C 1
ATOM 1527 O O . ARG A 1 197 ? 10.873 2.693 -19.309 1.00 90.12 197 ARG A O 1
ATOM 1534 N N . VAL A 1 198 ? 11.433 1.904 -21.327 1.00 92.50 198 VAL A N 1
ATOM 1535 C CA . VAL A 1 198 ? 10.058 1.596 -21.753 1.00 92.50 198 VAL A CA 1
ATOM 1536 C C . VAL A 1 198 ? 9.437 0.482 -20.907 1.00 92.50 198 VAL A C 1
ATOM 1538 O O . VAL A 1 198 ? 8.263 0.590 -20.550 1.00 92.50 198 VAL A O 1
ATOM 1541 N N . LYS A 1 199 ? 10.201 -0.562 -20.552 1.00 90.12 199 LYS A N 1
ATOM 1542 C CA . LYS A 1 199 ? 9.760 -1.613 -19.618 1.00 90.12 199 LYS A CA 1
ATOM 1543 C C . LYS A 1 199 ? 9.371 -0.996 -18.276 1.00 90.12 199 LYS A C 1
ATOM 1545 O O . LYS A 1 199 ? 8.279 -1.255 -17.778 1.00 90.12 199 LYS A O 1
ATOM 1550 N N . ASN A 1 200 ? 10.229 -0.137 -17.738 1.00 87.94 200 ASN A N 1
ATOM 1551 C CA . ASN A 1 200 ? 10.041 0.536 -16.458 1.00 87.94 200 ASN A CA 1
ATOM 1552 C C . ASN A 1 200 ? 8.786 1.402 -16.441 1.00 87.94 200 ASN A C 1
ATOM 1554 O O . ASN A 1 200 ? 7.989 1.327 -15.507 1.00 87.94 200 ASN A O 1
ATOM 1558 N N . ASP A 1 201 ? 8.590 2.187 -17.498 1.00 89.44 201 ASP A N 1
ATOM 1559 C CA . ASP A 1 201 ? 7.420 3.042 -17.678 1.00 89.44 201 ASP A CA 1
ATOM 1560 C C . ASP A 1 201 ? 6.125 2.249 -17.774 1.00 89.44 201 ASP A C 1
ATOM 1562 O O . ASP A 1 201 ? 5.147 2.573 -17.098 1.00 89.44 201 ASP A O 1
ATOM 1566 N N . ALA A 1 202 ? 6.125 1.201 -18.593 1.00 92.00 202 ALA A N 1
ATOM 1567 C CA . ALA A 1 202 ? 4.961 0.354 -18.785 1.00 92.00 202 ALA A CA 1
ATOM 1568 C C . ALA A 1 202 ? 4.587 -0.394 -17.501 1.00 92.00 202 ALA A C 1
ATOM 1570 O O . ALA A 1 202 ? 3.412 -0.431 -17.148 1.00 92.00 202 ALA A O 1
ATOM 1571 N N . LEU A 1 203 ? 5.571 -0.940 -16.782 1.00 90.12 203 LEU A N 1
ATOM 1572 C CA . LEU A 1 203 ? 5.348 -1.641 -15.521 1.00 90.12 203 LEU A CA 1
ATOM 1573 C C . LEU A 1 203 ? 4.842 -0.707 -14.420 1.00 90.12 203 LEU A C 1
ATOM 1575 O O . LEU A 1 203 ? 3.844 -1.015 -13.774 1.00 90.12 203 LEU A O 1
ATOM 1579 N N . TYR A 1 204 ? 5.491 0.447 -14.245 1.00 90.25 204 TYR A N 1
ATOM 1580 C CA . TYR A 1 204 ? 5.051 1.474 -13.302 1.00 90.25 204 TYR A CA 1
ATOM 1581 C C . TYR A 1 204 ? 3.595 1.870 -13.564 1.00 90.25 204 TYR A C 1
ATOM 1583 O O . TYR A 1 204 ? 2.761 1.810 -12.662 1.00 90.25 204 TYR A O 1
ATOM 1591 N N . LYS A 1 205 ? 3.269 2.214 -14.817 1.00 92.06 205 LYS A N 1
ATOM 1592 C CA . LYS A 1 205 ? 1.916 2.651 -15.163 1.00 92.06 205 LYS A CA 1
ATOM 1593 C C . LYS A 1 205 ? 0.903 1.507 -15.097 1.00 92.06 205 LYS A C 1
ATOM 1595 O O . LYS A 1 205 ? -0.241 1.743 -14.729 1.00 92.06 205 LYS A O 1
ATOM 1600 N N . GLY A 1 206 ? 1.315 0.276 -15.400 1.00 92.75 206 GLY A N 1
ATOM 1601 C CA . GLY A 1 206 ? 0.489 -0.919 -15.237 1.00 92.75 206 GLY A CA 1
ATOM 1602 C C . GLY A 1 206 ? 0.085 -1.157 -13.780 1.00 92.75 206 GLY A C 1
ATOM 1603 O O . GLY A 1 206 ? -1.089 -1.395 -13.512 1.00 92.75 206 GLY A O 1
ATOM 1604 N N . ILE A 1 207 ? 1.026 -1.017 -12.839 1.00 91.38 207 ILE A N 1
ATOM 1605 C CA . ILE A 1 207 ? 0.749 -1.115 -11.396 1.00 91.38 207 ILE A CA 1
ATOM 1606 C C . ILE A 1 207 ? -0.136 0.039 -10.928 1.00 91.38 207 ILE A C 1
ATOM 1608 O O . ILE A 1 207 ? -1.087 -0.187 -10.189 1.00 91.38 207 ILE A O 1
ATOM 1612 N N . GLU A 1 208 ? 0.123 1.264 -11.386 1.00 92.12 208 GLU A N 1
ATOM 1613 C CA . GLU A 1 208 ? -0.716 2.421 -11.056 1.00 92.12 208 GLU A CA 1
ATOM 1614 C C . GLU A 1 208 ? -2.173 2.201 -11.502 1.00 92.12 208 GLU A C 1
ATOM 1616 O O . GLU A 1 208 ? -3.093 2.401 -10.717 1.00 92.12 208 GLU A O 1
ATOM 1621 N N . VAL A 1 209 ? -2.386 1.696 -12.723 1.00 94.94 209 VAL A N 1
ATOM 1622 C CA . VAL A 1 209 ? -3.724 1.387 -13.258 1.00 94.94 209 VAL A CA 1
ATOM 1623 C C . VAL A 1 209 ? -4.378 0.203 -12.530 1.00 94.94 209 VAL A C 1
ATOM 1625 O O . VAL A 1 209 ? -5.600 0.164 -12.390 1.00 94.94 209 VAL A O 1
ATOM 1628 N N . TYR A 1 210 ? -3.590 -0.757 -12.042 1.00 94.31 210 TYR A N 1
ATOM 1629 C CA . TYR A 1 210 ? -4.078 -1.816 -11.158 1.00 94.31 210 TYR A CA 1
ATOM 1630 C C . TYR A 1 210 ? -4.576 -1.261 -9.820 1.00 94.31 210 TYR A C 1
ATOM 1632 O O . TYR A 1 210 ? -5.680 -1.600 -9.397 1.00 94.31 210 TYR A O 1
ATOM 1640 N N . LEU A 1 211 ? -3.822 -0.350 -9.201 1.00 92.88 211 LEU A N 1
ATOM 1641 C CA . LEU A 1 211 ? -4.256 0.345 -7.989 1.00 92.88 211 LEU A CA 1
ATOM 1642 C C . LEU A 1 211 ? -5.499 1.212 -8.245 1.00 92.88 211 LEU A C 1
ATOM 1644 O O . LEU A 1 211 ? -6.392 1.223 -7.405 1.00 92.88 211 LEU A O 1
ATOM 1648 N N . ASP A 1 212 ? -5.597 1.881 -9.402 1.00 94.06 212 ASP A N 1
ATOM 1649 C CA . ASP A 1 212 ? -6.799 2.634 -9.800 1.00 94.06 212 ASP A CA 1
ATOM 1650 C C . ASP A 1 212 ? -8.042 1.731 -9.882 1.00 94.06 212 ASP A C 1
ATOM 1652 O O . ASP A 1 212 ? -9.135 2.137 -9.487 1.00 94.06 212 ASP A O 1
ATOM 1656 N N . LEU A 1 213 ? -7.897 0.505 -10.403 1.00 94.50 213 LEU A N 1
ATOM 1657 C CA . LEU A 1 213 ? -9.003 -0.450 -10.485 1.00 94.50 213 LEU A CA 1
ATOM 1658 C C . LEU A 1 213 ? -9.455 -0.899 -9.091 1.00 94.50 213 LEU A C 1
ATOM 1660 O O . LEU A 1 213 ? -10.655 -0.888 -8.821 1.00 94.50 213 LEU A O 1
ATOM 1664 N N . LEU A 1 214 ? -8.512 -1.242 -8.209 1.00 91.44 214 LEU A N 1
ATOM 1665 C CA . LEU A 1 214 ? -8.820 -1.620 -6.827 1.00 91.44 214 LEU A CA 1
ATOM 1666 C C . LEU A 1 214 ? -9.501 -0.472 -6.063 1.00 91.44 214 LEU A C 1
ATOM 1668 O O . LEU A 1 214 ? -10.536 -0.677 -5.428 1.00 91.44 214 LEU A O 1
ATOM 1672 N N . GLU A 1 215 ? -8.977 0.751 -6.193 1.00 91.88 215 GLU A N 1
ATOM 1673 C CA . GLU A 1 215 ? -9.574 1.957 -5.611 1.00 91.88 215 GLU A CA 1
ATOM 1674 C C . GLU A 1 215 ? -11.016 2.155 -6.081 1.00 91.88 215 GLU A C 1
ATOM 1676 O O . GLU A 1 215 ? -11.909 2.405 -5.266 1.00 91.88 215 GLU A O 1
ATOM 1681 N N . ALA A 1 216 ? -11.268 2.010 -7.383 1.00 93.00 216 ALA A N 1
ATOM 1682 C CA . ALA A 1 216 ? -12.597 2.178 -7.948 1.00 93.00 216 ALA A CA 1
ATOM 1683 C C . ALA A 1 216 ? -13.572 1.073 -7.497 1.00 93.00 216 ALA A C 1
ATOM 1685 O O . ALA A 1 216 ? -14.729 1.371 -7.195 1.00 93.00 216 ALA A O 1
ATOM 1686 N N . GLU A 1 217 ? -13.134 -0.187 -7.406 1.00 90.94 217 GLU A N 1
ATOM 1687 C CA . GLU A 1 217 ? -13.954 -1.298 -6.898 1.00 90.94 217 GLU A CA 1
ATOM 1688 C C . GLU A 1 217 ? -14.377 -1.094 -5.437 1.00 90.94 217 GLU A C 1
ATOM 1690 O O . GLU A 1 217 ? -15.557 -1.244 -5.091 1.00 90.94 217 GLU A O 1
ATOM 1695 N N . ASP A 1 218 ? -13.436 -0.704 -4.579 1.00 88.31 218 ASP A N 1
ATOM 1696 C CA . ASP A 1 218 ? -13.713 -0.467 -3.164 1.00 88.31 218 ASP A CA 1
ATOM 1697 C C . ASP A 1 218 ? -14.556 0.803 -2.961 1.00 88.31 218 ASP A C 1
ATOM 1699 O O . ASP A 1 218 ? -15.484 0.814 -2.148 1.00 88.31 218 ASP A O 1
ATOM 1703 N N . THR A 1 219 ? -14.310 1.852 -3.752 1.00 90.44 219 THR A N 1
ATOM 1704 C CA . THR A 1 219 ? -15.097 3.095 -3.715 1.00 90.44 219 THR A CA 1
ATOM 1705 C C . THR A 1 219 ? -16.547 2.860 -4.132 1.00 90.44 219 THR A C 1
ATOM 1707 O O . THR A 1 219 ? -17.461 3.351 -3.468 1.00 90.44 219 THR A O 1
ATOM 1710 N N . VAL A 1 220 ? -16.782 2.080 -5.195 1.00 93.06 220 VAL A N 1
ATOM 1711 C CA . VAL A 1 220 ? -18.132 1.679 -5.629 1.00 93.06 220 VAL A CA 1
ATOM 1712 C C . VAL A 1 220 ? -18.851 0.899 -4.529 1.00 93.06 220 VAL A C 1
ATOM 1714 O O . VAL A 1 220 ? -20.030 1.144 -4.283 1.00 93.06 220 VAL A O 1
ATOM 1717 N N . THR A 1 221 ? -18.141 0.009 -3.831 1.00 89.44 221 THR A N 1
ATOM 1718 C CA . THR A 1 221 ? -18.701 -0.766 -2.714 1.00 89.44 221 THR A CA 1
ATOM 1719 C C . THR A 1 221 ? -19.145 0.151 -1.568 1.00 89.44 221 THR A C 1
ATOM 1721 O O . THR A 1 221 ? -20.293 0.082 -1.137 1.00 89.44 221 THR A O 1
ATOM 1724 N N . ILE A 1 222 ? -18.284 1.076 -1.126 1.00 88.25 222 ILE A N 1
ATOM 1725 C CA . ILE A 1 222 ? -18.617 2.031 -0.052 1.00 88.25 222 ILE A CA 1
ATOM 1726 C C . ILE A 1 222 ? -19.771 2.957 -0.459 1.00 88.25 222 ILE A C 1
ATOM 1728 O O . ILE A 1 222 ? -20.637 3.261 0.357 1.00 88.25 222 ILE A O 1
ATOM 1732 N N . LEU A 1 223 ? -19.807 3.409 -1.715 1.00 92.44 223 LEU A N 1
ATOM 1733 C CA . LEU A 1 223 ? -20.883 4.272 -2.203 1.00 92.44 223 LEU A CA 1
ATOM 1734 C C . LEU A 1 223 ? -22.224 3.546 -2.301 1.00 92.44 223 LEU A C 1
ATOM 1736 O O . LEU A 1 223 ? -23.259 4.157 -2.044 1.00 92.44 223 LEU A O 1
ATOM 1740 N N . ALA A 1 224 ? -22.228 2.256 -2.642 1.00 93.50 224 ALA A N 1
ATOM 1741 C CA . ALA A 1 224 ? -23.441 1.445 -2.611 1.00 93.50 224 ALA A CA 1
ATOM 1742 C C . ALA A 1 224 ? -23.995 1.316 -1.178 1.00 93.50 224 ALA A C 1
ATOM 1744 O O . ALA A 1 224 ? -25.207 1.457 -0.970 1.00 93.50 224 ALA A O 1
ATOM 1745 N N . ASP A 1 225 ? -23.112 1.137 -0.188 1.00 89.12 225 ASP A N 1
ATOM 1746 C CA . ASP A 1 225 ? -23.479 1.161 1.232 1.00 89.12 225 ASP A CA 1
ATOM 1747 C C . ASP A 1 225 ? -24.036 2.538 1.639 1.00 89.12 225 ASP A C 1
ATOM 1749 O O . ASP A 1 225 ? -25.066 2.616 2.311 1.00 89.12 225 ASP A O 1
ATOM 1753 N N . GLU A 1 226 ? -23.408 3.634 1.191 1.00 91.19 226 GLU A N 1
ATOM 1754 C CA . GLU A 1 226 ? -23.855 5.005 1.480 1.00 91.19 226 GLU A CA 1
ATOM 1755 C C . GLU A 1 226 ? -25.243 5.287 0.899 1.00 91.19 226 GLU A C 1
ATOM 1757 O O . GLU A 1 226 ? -26.108 5.808 1.603 1.00 91.19 226 GLU A O 1
ATOM 1762 N N . VAL A 1 227 ? -25.493 4.905 -0.356 1.00 94.81 227 VAL A N 1
ATOM 1763 C CA . VAL A 1 227 ? -26.814 5.043 -0.986 1.00 94.81 227 VAL A CA 1
ATOM 1764 C C . VAL A 1 227 ? -27.871 4.285 -0.183 1.00 94.81 227 VAL A C 1
ATOM 1766 O O . VAL A 1 227 ? -28.927 4.845 0.116 1.00 94.81 227 VAL A O 1
ATOM 1769 N N . THR A 1 228 ? -27.566 3.050 0.223 1.00 94.12 228 THR A N 1
ATOM 1770 C CA . THR A 1 228 ? -28.474 2.215 1.023 1.00 94.12 228 THR A CA 1
ATOM 1771 C C . THR A 1 228 ? -28.771 2.850 2.386 1.00 94.12 228 THR A C 1
ATOM 1773 O O . THR A 1 228 ? -29.921 2.873 2.831 1.00 94.12 228 THR A O 1
ATOM 1776 N N . GLU A 1 229 ? -27.762 3.404 3.062 1.00 91.19 229 GLU A N 1
ATOM 1777 C CA . GLU A 1 229 ? -27.946 4.041 4.369 1.00 91.19 229 GLU A CA 1
ATOM 1778 C C . GLU A 1 229 ? -28.714 5.369 4.262 1.00 91.19 229 GLU A C 1
ATOM 1780 O O . GLU A 1 229 ? -29.615 5.632 5.064 1.00 91.19 229 GLU A O 1
ATOM 1785 N N . ARG A 1 230 ? -28.454 6.174 3.222 1.00 93.38 230 ARG A N 1
ATOM 1786 C CA . ARG A 1 230 ? -29.212 7.405 2.937 1.00 93.38 230 ARG A CA 1
ATOM 1787 C C . ARG A 1 230 ? -30.671 7.107 2.576 1.00 93.38 230 ARG A C 1
ATOM 1789 O O . ARG A 1 230 ? -31.559 7.863 2.968 1.00 93.38 230 ARG A O 1
ATOM 1796 N N . GLU A 1 231 ? -30.948 5.996 1.895 1.00 94.88 231 GLU A N 1
ATOM 1797 C CA . GLU A 1 231 ? -32.317 5.539 1.623 1.00 94.88 231 GLU A CA 1
ATOM 1798 C C . GLU A 1 231 ? -33.061 5.170 2.918 1.00 94.88 231 GLU A C 1
ATOM 1800 O O . GLU A 1 231 ? -34.204 5.593 3.131 1.00 94.88 231 GLU A O 1
ATOM 1805 N N . ARG A 1 232 ? -32.397 4.461 3.842 1.00 92.81 232 ARG A N 1
ATOM 1806 C CA . ARG A 1 232 ? -32.943 4.183 5.183 1.00 92.81 232 ARG A CA 1
ATOM 1807 C C . ARG A 1 232 ? -33.199 5.470 5.966 1.00 92.81 232 ARG A C 1
ATOM 1809 O O . ARG A 1 232 ? -34.271 5.616 6.558 1.00 92.81 232 ARG A O 1
ATOM 1816 N N . GLN A 1 233 ? -32.255 6.413 5.935 1.00 91.62 233 GLN A N 1
ATOM 1817 C CA . GLN A 1 233 ? -32.395 7.729 6.564 1.00 91.62 233 GLN A CA 1
ATOM 1818 C C . GLN A 1 233 ? -33.632 8.460 6.033 1.00 91.62 233 GLN A C 1
ATOM 1820 O O . GLN A 1 233 ? -34.475 8.911 6.810 1.00 91.62 233 GLN A O 1
ATOM 1825 N N . LEU A 1 234 ? -33.792 8.511 4.712 1.00 93.62 234 LEU A N 1
ATOM 1826 C CA . LEU A 1 234 ? -34.931 9.136 4.052 1.00 93.62 234 LEU A CA 1
ATOM 1827 C C . LEU A 1 234 ? -36.267 8.493 4.458 1.00 93.62 234 LEU A C 1
ATOM 1829 O O . LEU A 1 234 ? -37.239 9.209 4.707 1.00 93.62 234 LEU A O 1
ATOM 1833 N N . ALA A 1 235 ? -36.328 7.163 4.568 1.00 93.44 235 ALA A N 1
ATOM 1834 C CA . ALA A 1 235 ? -37.535 6.455 4.997 1.00 93.44 235 ALA A CA 1
ATOM 1835 C C . ALA A 1 235 ? -37.954 6.824 6.432 1.00 93.44 235 ALA A C 1
ATOM 1837 O O . ALA A 1 235 ? -39.142 7.036 6.694 1.00 93.44 235 ALA A O 1
ATOM 1838 N N . VAL A 1 236 ? -36.991 6.942 7.354 1.00 91.50 236 VAL A N 1
ATOM 1839 C CA . VAL A 1 236 ? -37.246 7.354 8.745 1.00 91.50 236 VAL A CA 1
ATOM 1840 C C . VAL A 1 236 ? -37.704 8.810 8.810 1.00 91.50 236 VAL A C 1
ATOM 1842 O O . VAL A 1 236 ? -38.723 9.100 9.438 1.00 91.50 236 VAL A O 1
ATOM 1845 N N . ILE A 1 237 ? -37.009 9.714 8.114 1.00 90.75 237 ILE A N 1
ATOM 1846 C CA . ILE A 1 237 ? -37.345 11.144 8.085 1.00 90.75 237 ILE A CA 1
ATOM 1847 C C . ILE A 1 237 ? -38.744 11.370 7.505 1.00 90.75 237 ILE A C 1
ATOM 1849 O O . ILE A 1 237 ? -39.536 12.096 8.100 1.00 90.75 237 ILE A O 1
ATOM 1853 N N . ARG A 1 238 ? -39.106 10.694 6.404 1.00 93.56 238 ARG A N 1
ATOM 1854 C CA . ARG A 1 238 ? -40.453 10.789 5.810 1.00 93.56 238 ARG A CA 1
ATOM 1855 C C . ARG A 1 238 ? -41.551 10.395 6.797 1.00 93.56 238 ARG A C 1
ATOM 1857 O O . ARG A 1 238 ? -42.565 11.084 6.878 1.00 93.56 238 ARG A O 1
ATOM 1864 N N . ARG A 1 239 ? -41.350 9.319 7.568 1.00 92.25 239 ARG A N 1
ATOM 1865 C CA . ARG A 1 239 ? -42.306 8.904 8.612 1.00 92.25 239 ARG A CA 1
ATOM 1866 C C . ARG A 1 239 ? -42.420 9.955 9.713 1.00 92.25 239 ARG A C 1
ATOM 1868 O O . ARG A 1 239 ? -43.527 10.290 10.116 1.00 92.25 239 ARG A O 1
ATOM 1875 N N . GLN A 1 240 ? -41.302 10.509 10.175 1.00 89.69 240 GLN A N 1
ATOM 1876 C CA . GLN A 1 240 ? -41.317 11.532 11.223 1.00 89.69 240 GLN A CA 1
ATOM 1877 C C . GLN A 1 240 ? -41.980 12.837 10.773 1.00 89.69 240 GLN A C 1
ATOM 1879 O O . GLN A 1 240 ? -42.763 13.406 11.531 1.00 89.69 240 GLN A O 1
ATOM 1884 N N . VAL A 1 241 ? -41.738 13.272 9.534 1.00 91.88 241 VAL A N 1
ATOM 1885 C CA . VAL A 1 241 ? -42.426 14.423 8.930 1.00 91.88 241 VAL A CA 1
ATOM 1886 C C . VAL A 1 241 ? -43.928 14.156 8.802 1.00 91.88 241 VAL A C 1
ATOM 1888 O O . VAL A 1 241 ? -44.725 15.017 9.163 1.00 91.88 241 VAL A O 1
ATOM 1891 N N . ALA A 1 242 ? -44.336 12.957 8.366 1.00 92.62 242 ALA A N 1
ATOM 1892 C CA . ALA A 1 242 ? -45.752 12.588 8.251 1.00 92.62 242 ALA A CA 1
ATOM 1893 C C . ALA A 1 242 ? -46.502 12.627 9.597 1.00 92.62 242 ALA A C 1
ATOM 1895 O O . ALA A 1 242 ? -47.699 12.902 9.627 1.00 92.62 242 ALA A O 1
ATOM 1896 N N . HIS A 1 243 ? -45.797 12.392 10.705 1.00 93.12 243 HIS A N 1
ATOM 1897 C CA . HIS A 1 243 ? -46.336 12.492 12.063 1.00 93.12 243 HIS A CA 1
ATOM 1898 C C . HIS A 1 243 ? -46.103 13.860 12.733 1.00 93.12 243 HIS A C 1
ATOM 1900 O O . HIS A 1 243 ? -46.449 14.028 13.899 1.00 93.12 243 HIS A O 1
ATOM 1906 N N . GLY A 1 244 ? -45.530 14.840 12.025 1.00 88.62 244 GLY A N 1
ATOM 1907 C CA . GLY A 1 244 ? -45.305 16.194 12.542 1.00 88.62 244 GLY A CA 1
ATOM 1908 C C . GLY A 1 244 ? -44.141 16.339 13.531 1.00 88.62 244 GLY A C 1
ATOM 1909 O O . GLY A 1 244 ? -44.028 17.380 14.171 1.00 88.62 244 GLY A O 1
ATOM 1910 N N . PHE A 1 245 ? -43.264 15.335 13.658 1.00 86.50 245 PHE A N 1
ATOM 1911 C CA . PHE A 1 245 ? -42.090 15.391 14.545 1.00 86.50 245 PHE A CA 1
ATOM 1912 C C . PHE A 1 245 ? -40.912 16.179 13.955 1.00 86.50 245 PHE A C 1
ATOM 1914 O O . PHE A 1 245 ? -40.034 16.606 14.699 1.00 86.50 245 PHE A O 1
ATOM 1921 N N . LEU A 1 246 ? -40.877 16.362 12.631 1.00 86.50 246 LEU A N 1
ATOM 1922 C CA . LEU A 1 246 ? -39.832 17.108 11.928 1.00 86.50 246 LEU A CA 1
ATOM 1923 C C . LEU A 1 246 ? -40.423 18.087 10.899 1.00 86.50 246 LEU A C 1
ATOM 1925 O O . LEU A 1 246 ? -41.481 17.805 10.329 1.00 86.50 246 LEU A O 1
ATOM 1929 N N . PRO A 1 247 ? -39.729 19.202 10.600 1.00 90.00 247 PRO A N 1
ATOM 1930 C CA . PRO A 1 247 ? -40.122 20.123 9.538 1.00 90.00 247 PRO A CA 1
ATOM 1931 C C . PRO A 1 247 ? -40.113 19.466 8.149 1.00 90.00 247 PRO A C 1
ATOM 1933 O O . PRO A 1 247 ? -39.253 18.642 7.835 1.00 90.00 247 PRO A O 1
ATOM 1936 N N . SER A 1 248 ? -41.009 19.904 7.259 1.00 88.25 248 SER A N 1
ATOM 1937 C CA . SER A 1 248 ? -41.109 19.375 5.888 1.00 88.25 248 SER A CA 1
ATOM 1938 C C . SER A 1 248 ? -39.850 19.593 5.035 1.00 88.25 248 SER A C 1
ATOM 1940 O O . SER A 1 248 ? -39.646 18.847 4.079 1.00 88.25 248 SER A O 1
ATOM 1942 N N . VAL A 1 249 ? -38.981 20.550 5.395 1.00 92.19 249 VAL A N 1
ATOM 1943 C CA . VAL A 1 249 ? -37.703 20.832 4.709 1.00 92.19 249 VAL A CA 1
ATOM 1944 C C . VAL A 1 249 ? -36.658 19.720 4.879 1.00 92.19 249 VAL A C 1
ATOM 1946 O O . VAL A 1 249 ? -35.759 19.587 4.050 1.00 92.19 249 VAL A O 1
ATOM 1949 N N . GLU A 1 250 ? -36.794 18.862 5.894 1.00 88.44 250 GLU A N 1
ATOM 1950 C CA . GLU A 1 250 ? -35.830 17.781 6.137 1.00 88.44 250 GLU A CA 1
ATOM 1951 C C . GLU A 1 250 ? -35.882 16.694 5.056 1.00 88.44 250 GLU A C 1
ATOM 1953 O O . GLU A 1 250 ? -34.850 16.159 4.654 1.00 88.44 250 GLU A O 1
ATOM 1958 N N . THR A 1 251 ? -37.069 16.402 4.517 1.00 92.00 251 THR A N 1
ATOM 1959 C CA . THR A 1 251 ? -37.222 15.400 3.448 1.00 92.00 251 THR A CA 1
ATOM 1960 C C . THR A 1 251 ? -36.452 15.774 2.172 1.00 92.00 251 THR A C 1
ATOM 1962 O O . THR A 1 251 ? -35.639 14.958 1.733 1.00 92.00 251 THR A O 1
ATOM 1965 N N . PRO A 1 252 ? -36.637 16.966 1.562 1.00 94.38 252 PRO A N 1
ATOM 1966 C CA . PRO A 1 252 ? -35.881 17.347 0.371 1.00 94.38 252 PRO A CA 1
ATOM 1967 C C . PRO A 1 252 ? -34.377 17.497 0.640 1.00 94.38 252 PRO A C 1
ATOM 1969 O O . PRO A 1 252 ? -33.585 17.196 -0.250 1.00 94.38 252 PRO A O 1
ATOM 1972 N N . ARG A 1 253 ? -33.959 17.879 1.857 1.00 90.12 253 ARG A N 1
ATOM 1973 C CA . ARG A 1 253 ? -32.537 17.935 2.239 1.00 90.12 253 ARG A CA 1
ATOM 1974 C C . ARG A 1 253 ? -31.874 16.557 2.168 1.00 90.12 253 ARG A C 1
ATOM 1976 O O . ARG A 1 253 ? -30.860 16.395 1.494 1.00 90.12 253 ARG A O 1
ATOM 1983 N N . ILE A 1 254 ? -32.466 15.548 2.811 1.00 90.94 254 ILE A N 1
ATOM 1984 C CA . ILE A 1 254 ? -31.934 14.175 2.781 1.00 90.94 254 ILE A CA 1
ATOM 1985 C C . ILE A 1 254 ? -32.082 13.546 1.390 1.00 90.94 254 ILE A C 1
ATOM 1987 O O . ILE A 1 254 ? -31.179 12.839 0.944 1.00 90.94 254 ILE A O 1
ATOM 1991 N N . GLN A 1 255 ? -33.160 13.859 0.661 1.00 94.56 255 GLN A N 1
ATOM 1992 C CA . GLN A 1 255 ? -33.316 13.446 -0.736 1.00 94.56 255 GLN A CA 1
ATOM 1993 C C . GLN A 1 255 ? -32.158 13.959 -1.602 1.00 94.56 255 GLN A C 1
ATOM 1995 O O . GLN A 1 255 ? -31.602 13.185 -2.374 1.00 94.56 255 GLN A O 1
ATOM 2000 N N . ALA A 1 256 ? -31.754 15.225 -1.454 1.00 94.75 256 ALA A N 1
ATOM 2001 C CA . ALA A 1 256 ? -30.641 15.788 -2.217 1.00 94.75 256 ALA A CA 1
ATOM 2002 C C . ALA A 1 256 ? -29.321 15.040 -1.956 1.00 94.75 256 ALA A C 1
ATOM 2004 O O . ALA A 1 256 ? -28.590 14.734 -2.900 1.00 94.75 256 ALA A O 1
ATOM 2005 N N . HIS A 1 257 ? -29.034 14.683 -0.698 1.00 90.56 257 HIS A N 1
ATOM 2006 C CA . HIS A 1 257 ? -27.854 13.879 -0.354 1.00 90.56 257 HIS A CA 1
ATOM 2007 C C . HIS A 1 257 ? -27.905 12.472 -0.962 1.00 90.56 257 HIS A C 1
ATOM 2009 O O . HIS A 1 257 ? -26.905 12.006 -1.502 1.00 90.56 257 HIS A O 1
ATOM 2015 N N . HIS A 1 258 ? -29.068 11.820 -0.933 1.00 94.38 258 HIS A N 1
ATOM 2016 C CA . HIS A 1 258 ? -29.273 10.514 -1.557 1.00 94.38 258 HIS A CA 1
ATOM 2017 C C . HIS A 1 258 ? -29.085 10.551 -3.084 1.00 94.38 258 HIS A C 1
ATOM 2019 O O . HIS A 1 258 ? -28.358 9.720 -3.628 1.00 94.38 258 HIS A O 1
ATOM 2025 N N . GLU A 1 259 ? -29.670 11.535 -3.777 1.00 96.06 259 GLU A N 1
ATOM 2026 C CA . GLU A 1 259 ? -29.475 11.691 -5.228 1.00 96.06 259 GLU A CA 1
ATOM 2027 C C . GLU A 1 259 ? -28.019 12.025 -5.577 1.00 96.06 259 GLU A C 1
ATOM 2029 O O . GLU A 1 259 ? -27.482 11.510 -6.558 1.00 96.06 259 GLU A O 1
ATOM 2034 N N . THR A 1 260 ? -27.337 12.817 -4.742 1.00 94.94 260 THR A N 1
ATOM 2035 C CA . THR A 1 260 ? -25.902 13.091 -4.906 1.00 94.94 260 THR A CA 1
ATOM 2036 C C . THR A 1 260 ? -25.081 11.808 -4.778 1.00 94.94 260 THR A C 1
ATOM 2038 O O . THR A 1 260 ? -24.259 11.526 -5.648 1.00 94.94 260 THR A O 1
ATOM 2041 N N . ALA A 1 261 ? -25.322 10.995 -3.744 1.00 92.38 261 ALA A N 1
ATOM 2042 C CA . ALA A 1 261 ? -24.624 9.723 -3.554 1.00 92.38 261 ALA A CA 1
ATOM 2043 C C . ALA A 1 261 ? -24.860 8.760 -4.731 1.00 92.38 261 ALA A C 1
ATOM 2045 O O . ALA A 1 261 ? -23.909 8.158 -5.230 1.00 92.38 261 ALA A O 1
ATOM 2046 N N . LYS A 1 262 ? -26.096 8.681 -5.249 1.00 96.62 262 LYS A N 1
ATOM 2047 C CA . LYS A 1 262 ? -26.427 7.896 -6.451 1.00 96.62 262 LYS A CA 1
ATOM 2048 C C . LYS A 1 262 ? -25.693 8.379 -7.696 1.00 96.62 262 LYS A C 1
ATOM 2050 O O . LYS A 1 262 ? -25.155 7.562 -8.441 1.00 96.62 262 LYS A O 1
ATOM 2055 N N . SER A 1 263 ? -25.646 9.692 -7.918 1.00 97.31 263 SER A N 1
ATOM 2056 C CA . SER A 1 263 ? -24.914 10.264 -9.048 1.00 97.31 263 SER A CA 1
ATOM 2057 C C . SER A 1 263 ? -23.422 9.948 -8.960 1.00 97.31 263 SER A C 1
ATOM 2059 O O . SER A 1 263 ? -22.824 9.570 -9.963 1.00 97.31 263 SER A O 1
ATOM 2061 N N . VAL A 1 264 ? -22.819 10.070 -7.773 1.00 94.81 264 VAL A N 1
ATOM 2062 C CA . VAL A 1 264 ? -21.396 9.760 -7.575 1.00 94.81 264 VAL A CA 1
ATOM 2063 C C . VAL A 1 264 ? -21.128 8.262 -7.754 1.00 94.81 264 VAL A C 1
ATOM 2065 O O . VAL A 1 264 ? -20.139 7.903 -8.389 1.00 94.81 264 VAL A O 1
ATOM 2068 N N . LEU A 1 265 ? -22.018 7.386 -7.274 1.00 96.12 265 LEU A N 1
ATOM 2069 C CA . LEU A 1 265 ? -21.934 5.939 -7.500 1.00 96.12 265 LEU A CA 1
ATOM 2070 C C . LEU A 1 265 ? -21.942 5.593 -8.995 1.00 96.12 265 LEU A C 1
ATOM 2072 O O . LEU A 1 265 ? -21.129 4.779 -9.431 1.00 96.12 265 LEU A O 1
ATOM 2076 N N . ALA A 1 266 ? -22.816 6.222 -9.786 1.00 96.88 266 ALA A N 1
ATOM 2077 C CA . ALA A 1 266 ? -22.861 6.016 -11.233 1.00 96.88 266 ALA A CA 1
ATOM 2078 C C . ALA A 1 266 ? -21.535 6.421 -11.901 1.00 96.88 266 ALA A C 1
ATOM 2080 O O . ALA A 1 266 ? -20.954 5.625 -12.636 1.00 96.88 266 ALA A O 1
ATOM 2081 N N . THR A 1 267 ? -20.996 7.600 -11.570 1.00 96.62 267 THR A N 1
ATOM 2082 C CA . THR A 1 267 ? -19.697 8.060 -12.093 1.00 96.62 267 THR A CA 1
ATOM 2083 C C . THR A 1 267 ? -18.558 7.109 -11.722 1.00 96.62 267 THR A C 1
ATOM 2085 O O . THR A 1 267 ? -17.770 6.725 -12.582 1.00 96.62 267 THR A O 1
ATOM 2088 N N . MET A 1 268 ? -18.473 6.686 -10.458 1.00 94.62 268 MET A N 1
ATOM 2089 C CA . MET A 1 268 ? -17.406 5.784 -10.001 1.00 94.62 268 MET A CA 1
ATOM 2090 C C . MET A 1 268 ? -17.541 4.370 -10.583 1.00 94.62 268 MET A C 1
ATOM 2092 O O . MET A 1 268 ? -16.541 3.688 -10.796 1.00 94.62 268 MET A O 1
ATOM 2096 N N . THR A 1 269 ? -18.764 3.938 -10.901 1.00 96.75 269 THR A N 1
ATOM 2097 C CA . THR A 1 269 ? -19.011 2.673 -11.607 1.00 96.75 269 THR A CA 1
ATOM 2098 C C . THR A 1 269 ? -18.423 2.706 -13.017 1.00 96.75 269 THR A C 1
ATOM 2100 O O . THR A 1 269 ? -17.822 1.717 -13.449 1.00 96.75 269 THR A O 1
ATOM 2103 N N . GLU A 1 270 ? -18.537 3.842 -13.711 1.00 95.88 270 GLU A N 1
ATOM 2104 C CA . GLU A 1 270 ? -17.894 4.024 -15.012 1.00 95.88 270 GLU A CA 1
ATOM 2105 C C . GLU A 1 270 ? -16.376 4.160 -14.904 1.00 95.88 270 GLU A C 1
ATOM 2107 O O . GLU A 1 270 ? -15.663 3.522 -15.675 1.00 95.88 270 GLU A O 1
ATOM 2112 N N . GLU A 1 271 ? -15.852 4.877 -13.907 1.00 94.38 271 GLU A N 1
ATOM 2113 C CA . GLU A 1 271 ? -14.400 4.931 -13.670 1.00 94.38 271 GLU A CA 1
ATOM 2114 C C . GLU A 1 271 ? -13.802 3.545 -13.406 1.00 94.38 271 GLU A C 1
ATOM 2116 O O . GLU A 1 271 ? -12.760 3.205 -13.968 1.00 94.38 271 GLU A O 1
ATOM 2121 N N . ARG A 1 272 ? -14.497 2.688 -12.647 1.00 95.12 272 ARG A N 1
ATOM 2122 C CA . ARG A 1 272 ? -14.116 1.279 -12.467 1.00 95.12 272 ARG A CA 1
ATOM 2123 C C . ARG A 1 272 ? -14.071 0.531 -13.805 1.00 95.12 272 ARG A C 1
ATOM 2125 O O . ARG A 1 272 ? -13.134 -0.225 -14.062 1.00 95.12 272 ARG A O 1
ATOM 2132 N N . ASN A 1 273 ? -15.066 0.727 -14.675 1.00 94.88 273 ASN A N 1
ATOM 2133 C CA . ASN A 1 273 ? -15.084 0.105 -16.005 1.00 94.88 273 ASN A CA 1
ATOM 2134 C C . ASN A 1 273 ? -13.922 0.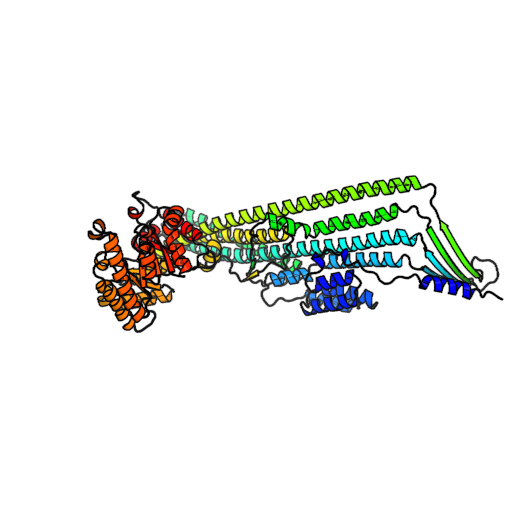610 -16.879 1.00 94.88 273 ASN A C 1
ATOM 2136 O O . ASN A 1 273 ? -13.262 -0.191 -17.544 1.00 94.88 273 ASN A O 1
ATOM 2140 N N . LEU A 1 274 ? -13.635 1.914 -16.847 1.00 95.69 274 LEU A N 1
ATOM 2141 C CA . LEU A 1 274 ? -12.525 2.523 -17.577 1.00 95.69 274 LEU A CA 1
ATOM 2142 C C . LEU A 1 274 ? -11.166 2.040 -17.056 1.00 95.69 274 LEU A C 1
ATOM 2144 O O . LEU A 1 274 ? -10.294 1.715 -17.861 1.00 95.69 274 LEU A O 1
ATOM 2148 N N . ALA A 1 275 ? -10.982 1.937 -15.738 1.00 95.00 275 ALA A N 1
ATOM 2149 C CA . ALA A 1 275 ? -9.771 1.389 -15.131 1.00 95.00 275 ALA A CA 1
ATOM 2150 C C . ALA A 1 275 ? -9.530 -0.062 -15.577 1.00 95.00 275 ALA A C 1
ATOM 2152 O O . ALA A 1 275 ? -8.425 -0.397 -16.004 1.00 95.00 275 ALA A O 1
ATOM 2153 N N . ARG A 1 276 ? -10.584 -0.891 -15.610 1.00 95.69 276 ARG A N 1
ATOM 2154 C CA . ARG A 1 276 ? -10.527 -2.264 -16.140 1.00 95.69 276 ARG A CA 1
ATOM 2155 C C . ARG A 1 276 ? -10.105 -2.302 -17.613 1.00 95.69 276 ARG A C 1
ATOM 2157 O O . ARG A 1 276 ? -9.207 -3.061 -17.977 1.00 95.69 276 ARG A O 1
ATOM 2164 N N . ILE A 1 277 ? -10.717 -1.465 -18.455 1.00 94.94 277 ILE A N 1
ATOM 2165 C CA . ILE A 1 277 ? -10.393 -1.353 -19.889 1.00 94.94 277 ILE A CA 1
ATOM 2166 C C . ILE A 1 277 ? -8.929 -0.944 -20.096 1.00 94.94 277 ILE A C 1
ATOM 2168 O O . ILE A 1 277 ? -8.231 -1.535 -20.931 1.00 94.94 277 ILE A O 1
ATOM 2172 N N . ARG A 1 278 ? -8.455 0.047 -19.326 1.00 94.88 278 ARG A N 1
ATOM 2173 C CA . ARG A 1 278 ? -7.058 0.498 -19.345 1.00 94.88 278 ARG A CA 1
ATOM 2174 C C . ARG A 1 278 ? -6.125 -0.647 -18.956 1.00 94.88 278 ARG A C 1
ATOM 2176 O O . ARG A 1 278 ? -5.188 -0.923 -19.701 1.00 94.88 278 ARG A O 1
ATOM 2183 N N . LEU A 1 279 ? -6.408 -1.353 -17.860 1.00 95.06 279 LEU A N 1
ATOM 2184 C CA . LEU A 1 279 ? -5.562 -2.443 -17.372 1.00 95.06 279 LEU A CA 1
ATOM 2185 C C . LEU A 1 279 ? -5.458 -3.596 -18.378 1.00 95.06 279 LEU A C 1
ATOM 2187 O O . LEU A 1 279 ? -4.360 -4.075 -18.662 1.00 95.06 279 LEU A O 1
ATOM 2191 N N . ASN A 1 280 ? -6.579 -3.983 -18.995 1.00 93.88 280 ASN A N 1
ATOM 2192 C CA . ASN A 1 280 ? -6.587 -4.955 -20.089 1.00 93.88 280 ASN A CA 1
ATOM 2193 C C . ASN A 1 280 ? -5.690 -4.516 -21.254 1.00 93.88 280 ASN A C 1
ATOM 2195 O O . ASN A 1 280 ? -4.891 -5.315 -21.744 1.00 93.88 280 ASN A O 1
ATOM 2199 N N . GLY A 1 281 ? -5.766 -3.242 -21.654 1.00 92.31 281 GLY A N 1
ATOM 2200 C CA . GLY A 1 281 ? -4.899 -2.681 -22.690 1.00 92.31 281 GLY A CA 1
ATOM 2201 C C . GLY A 1 281 ? -3.410 -2.783 -22.340 1.00 92.31 281 GLY A C 1
ATOM 2202 O O . GLY A 1 281 ? -2.609 -3.186 -23.184 1.00 92.31 281 GLY A O 1
ATOM 2203 N N . PHE A 1 282 ? -3.041 -2.500 -21.086 1.00 92.31 282 PHE A N 1
ATOM 2204 C CA . PHE A 1 282 ? -1.659 -2.626 -20.610 1.00 92.31 282 PHE A CA 1
ATOM 2205 C C . PHE A 1 282 ? -1.148 -4.076 -20.629 1.00 92.31 282 PHE A C 1
ATOM 2207 O O . PHE A 1 282 ? 0.009 -4.316 -20.973 1.00 92.31 282 PHE A O 1
ATOM 2214 N N . MET A 1 283 ? -2.011 -5.049 -20.334 1.00 92.06 283 MET A N 1
ATOM 2215 C CA . MET A 1 283 ? -1.691 -6.482 -20.405 1.00 92.06 283 MET A CA 1
ATOM 2216 C C . MET A 1 283 ? -1.784 -7.066 -21.828 1.00 92.06 283 MET A C 1
ATOM 2218 O O . MET A 1 283 ? -1.641 -8.277 -22.016 1.00 92.06 283 MET A O 1
ATOM 2222 N N . GLY A 1 284 ? -2.061 -6.245 -22.850 1.00 88.69 284 GLY A N 1
ATOM 2223 C CA . GLY A 1 284 ? -2.257 -6.723 -24.221 1.00 88.69 284 GLY A CA 1
ATOM 2224 C C . GLY A 1 284 ? -3.428 -7.707 -24.343 1.00 88.69 284 GLY A C 1
ATOM 2225 O O . GLY A 1 284 ? -3.328 -8.702 -25.066 1.00 88.69 284 GLY A O 1
ATOM 2226 N N . ARG A 1 285 ? -4.501 -7.476 -23.578 1.00 89.50 285 ARG A N 1
ATOM 2227 C CA . ARG A 1 285 ? -5.768 -8.221 -23.611 1.00 89.50 285 ARG A CA 1
ATOM 2228 C C . ARG A 1 285 ? -6.863 -7.383 -24.291 1.00 89.50 285 ARG A C 1
ATOM 2230 O O . ARG A 1 285 ? -6.758 -6.155 -24.313 1.00 89.50 285 ARG A O 1
ATOM 2237 N N . PRO A 1 286 ? -7.930 -8.009 -24.821 1.00 88.50 286 PRO A N 1
ATOM 2238 C CA . PRO A 1 286 ? -9.099 -7.297 -25.321 1.00 88.50 286 PRO A CA 1
ATOM 2239 C C . PRO A 1 286 ? -9.686 -6.382 -24.242 1.00 88.50 286 PRO A C 1
ATOM 2241 O O . PRO A 1 286 ? -9.821 -6.783 -23.087 1.00 88.50 286 PRO A O 1
ATOM 2244 N N . HIS A 1 287 ? -10.045 -5.155 -24.618 1.00 89.31 287 HIS A N 1
ATOM 2245 C CA . HIS A 1 287 ? -10.484 -4.117 -23.680 1.00 89.31 287 HIS A CA 1
ATOM 2246 C C . HIS A 1 287 ? -11.691 -4.531 -22.826 1.00 89.31 287 HIS A C 1
ATOM 2248 O O . HIS A 1 287 ? -11.720 -4.255 -21.628 1.00 89.31 287 HIS A O 1
ATOM 2254 N N . GLU A 1 288 ? -12.645 -5.243 -23.425 1.00 86.81 288 GLU A N 1
ATOM 2255 C CA . GLU A 1 288 ? -13.895 -5.671 -22.785 1.00 86.81 288 GLU A CA 1
ATOM 2256 C C . GLU A 1 288 ? -13.774 -6.995 -22.016 1.00 86.81 288 GLU A C 1
ATOM 2258 O O . GLU A 1 288 ? -14.728 -7.412 -21.360 1.00 86.81 288 GLU A O 1
ATOM 2263 N N . ALA A 1 289 ? -12.613 -7.658 -22.064 1.00 88.44 289 ALA A N 1
ATOM 2264 C CA . ALA A 1 289 ? -12.433 -8.947 -21.412 1.00 88.44 289 ALA A CA 1
ATOM 2265 C C . ALA A 1 289 ? -12.658 -8.836 -19.889 1.00 88.44 289 ALA A C 1
ATOM 2267 O O . ALA A 1 289 ? -12.135 -7.909 -19.255 1.00 88.44 289 ALA A O 1
ATOM 2268 N N . PRO A 1 290 ? -13.369 -9.792 -19.264 1.00 89.88 290 PRO A N 1
ATOM 2269 C CA . PRO A 1 290 ? -13.453 -9.867 -17.815 1.00 89.88 290 PRO A CA 1
ATOM 2270 C C . PRO A 1 290 ? -12.061 -9.921 -17.175 1.00 89.88 290 PRO A C 1
ATOM 2272 O O . PRO A 1 290 ? -11.119 -10.536 -17.700 1.00 89.88 290 PRO A O 1
ATOM 2275 N N . LEU A 1 291 ? -11.933 -9.244 -16.038 1.00 91.62 291 LEU A N 1
ATOM 2276 C CA . LEU A 1 291 ? -10.692 -9.153 -15.283 1.00 91.62 291 LEU A CA 1
ATOM 2277 C C . LEU A 1 291 ? -11.019 -9.138 -13.787 1.00 91.62 291 LEU A C 1
ATOM 2279 O O . LEU A 1 291 ? -11.259 -8.065 -13.235 1.00 91.62 291 LEU A O 1
ATOM 2283 N N . PRO A 1 292 ? -11.086 -10.311 -13.143 1.00 90.31 292 PRO A N 1
ATOM 2284 C CA . PRO A 1 292 ? -11.105 -10.376 -11.692 1.00 90.31 292 PRO A CA 1
ATOM 2285 C C . PRO A 1 292 ? -9.713 -10.018 -11.148 1.00 90.31 292 PRO A C 1
ATOM 2287 O O . PRO A 1 292 ? -8.701 -10.500 -11.662 1.00 90.31 292 PRO A O 1
ATOM 2290 N N . VAL A 1 293 ? -9.660 -9.192 -10.103 1.00 89.69 293 VAL A N 1
ATOM 2291 C CA . VAL A 1 293 ? -8.420 -8.807 -9.409 1.00 89.69 293 VAL A CA 1
ATOM 2292 C C . VAL A 1 293 ? -8.494 -9.143 -7.922 1.00 89.69 293 VAL A C 1
ATOM 2294 O O . VAL A 1 293 ? -9.566 -9.144 -7.315 1.00 89.69 293 VAL A O 1
ATOM 2297 N N . ARG A 1 294 ? -7.347 -9.480 -7.332 1.00 87.94 294 ARG A N 1
ATOM 2298 C CA . ARG A 1 294 ? -7.195 -9.755 -5.902 1.00 87.94 294 ARG A CA 1
ATOM 2299 C C . ARG A 1 294 ? -6.822 -8.469 -5.175 1.00 87.94 294 ARG A C 1
ATOM 2301 O O . ARG A 1 294 ? -5.991 -7.708 -5.649 1.00 87.94 294 ARG A O 1
ATOM 2308 N N . ARG A 1 295 ? -7.385 -8.237 -3.989 1.00 82.69 295 ARG A N 1
ATOM 2309 C CA . ARG A 1 295 ? -7.000 -7.088 -3.156 1.00 82.69 295 ARG A CA 1
ATOM 2310 C C . ARG A 1 295 ? -5.631 -7.337 -2.533 1.00 82.69 295 ARG A C 1
ATOM 2312 O O . ARG A 1 295 ? -5.483 -8.210 -1.680 1.00 82.69 295 ARG A O 1
ATOM 2319 N N . GLN A 1 296 ? -4.640 -6.574 -2.978 1.00 81.12 296 GLN A N 1
ATOM 2320 C CA . GLN A 1 296 ? -3.278 -6.636 -2.463 1.00 81.12 296 GLN A CA 1
ATOM 2321 C C . GLN A 1 296 ? -2.718 -5.235 -2.256 1.00 81.12 296 GLN A C 1
ATOM 2323 O O . GLN A 1 296 ? -3.022 -4.319 -3.020 1.00 81.12 296 GLN A O 1
ATOM 2328 N N . ARG A 1 297 ? -1.861 -5.089 -1.244 1.00 77.81 297 ARG A N 1
ATOM 2329 C CA . ARG A 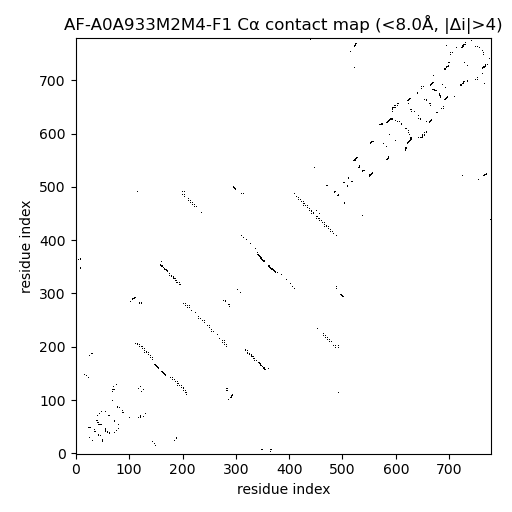1 297 ? -1.115 -3.858 -0.964 1.00 77.81 297 ARG A CA 1
ATOM 2330 C C . ARG A 1 297 ? 0.342 -4.005 -1.366 1.00 77.81 297 ARG A C 1
ATOM 2332 O O . ARG A 1 297 ? 0.898 -5.096 -1.278 1.00 77.81 297 ARG A O 1
ATOM 2339 N N . ILE A 1 298 ? 0.976 -2.898 -1.722 1.00 76.81 298 ILE A N 1
ATOM 2340 C CA . ILE A 1 298 ? 2.422 -2.827 -1.902 1.00 76.81 298 ILE A CA 1
ATOM 2341 C C . ILE A 1 298 ? 3.077 -2.747 -0.523 1.00 76.81 298 ILE A C 1
ATOM 2343 O O . ILE A 1 298 ? 2.720 -1.909 0.311 1.00 76.81 298 ILE A O 1
ATOM 2347 N N . LEU A 1 299 ? 4.058 -3.617 -0.283 1.00 72.38 299 LEU A N 1
ATOM 2348 C CA . LEU A 1 299 ? 4.930 -3.535 0.880 1.00 72.38 299 LEU A CA 1
ATOM 2349 C C . LEU A 1 299 ? 5.904 -2.372 0.698 1.00 72.38 299 LEU A C 1
ATOM 2351 O O . LEU A 1 299 ? 6.766 -2.377 -0.182 1.00 72.38 299 LEU A O 1
ATOM 2355 N N . ILE A 1 300 ? 5.760 -1.363 1.551 1.00 65.88 300 ILE A N 1
ATOM 2356 C CA . ILE A 1 300 ? 6.568 -0.151 1.489 1.00 65.88 300 ILE A CA 1
ATOM 2357 C C . ILE A 1 300 ? 7.754 -0.297 2.446 1.00 65.88 300 ILE A C 1
ATOM 2359 O O . ILE A 1 300 ? 7.615 -0.100 3.651 1.00 65.88 300 ILE A O 1
ATOM 2363 N N . SER A 1 301 ? 8.938 -0.623 1.924 1.00 58.72 301 SER A N 1
ATOM 2364 C CA . SER A 1 301 ? 10.184 -0.544 2.694 1.00 58.72 301 SER A CA 1
ATOM 2365 C C . SER A 1 301 ? 10.777 0.861 2.568 1.00 58.72 301 SER A C 1
ATOM 2367 O O . SER A 1 301 ? 11.311 1.210 1.513 1.00 58.72 301 SER A O 1
ATOM 2369 N N . GLN A 1 302 ? 10.694 1.683 3.618 1.00 59.28 302 GLN A N 1
ATOM 2370 C CA . GLN A 1 302 ? 11.397 2.968 3.619 1.00 59.28 302 GLN A CA 1
ATOM 2371 C C . GLN A 1 302 ? 12.911 2.751 3.773 1.00 59.28 302 GLN A C 1
ATOM 2373 O O . GLN A 1 302 ? 13.329 2.004 4.663 1.00 59.28 302 GLN A O 1
ATOM 2378 N N . PRO A 1 303 ? 13.755 3.403 2.956 1.00 59.00 303 PRO A N 1
ATOM 2379 C CA . PRO A 1 303 ? 15.191 3.374 3.176 1.00 59.00 303 PRO A CA 1
ATOM 2380 C C . PRO A 1 303 ? 15.535 4.147 4.457 1.00 59.00 303 PRO A C 1
ATOM 2382 O O . PRO A 1 303 ? 15.200 5.322 4.584 1.00 59.00 303 PRO A O 1
ATOM 2385 N N . VAL A 1 304 ? 16.256 3.505 5.385 1.00 59.84 304 VAL A N 1
ATOM 2386 C CA . VAL A 1 304 ? 16.703 4.107 6.663 1.00 59.84 304 VAL A CA 1
ATOM 2387 C C . VAL A 1 304 ? 17.526 5.389 6.436 1.00 59.84 304 VAL A C 1
ATOM 2389 O O . VAL A 1 304 ? 17.497 6.299 7.259 1.00 59.84 304 VAL A O 1
ATOM 2392 N N . ASN A 1 305 ? 18.222 5.495 5.294 1.00 72.88 305 ASN A N 1
ATOM 2393 C CA . ASN A 1 305 ? 18.889 6.714 4.836 1.00 72.88 305 ASN A CA 1
ATOM 2394 C C . ASN A 1 305 ? 18.637 6.943 3.336 1.00 72.88 305 ASN A C 1
ATOM 2396 O O . ASN A 1 305 ? 19.315 6.369 2.476 1.00 72.88 305 ASN A O 1
ATOM 2400 N N . PHE A 1 306 ? 17.654 7.792 3.025 1.00 75.69 306 PHE A N 1
ATOM 2401 C CA . PHE A 1 306 ? 17.258 8.108 1.650 1.00 75.69 306 PHE A CA 1
ATOM 2402 C C . PHE A 1 306 ? 18.428 8.643 0.809 1.00 75.69 306 PHE A C 1
ATOM 2404 O O . PHE A 1 306 ? 18.681 8.126 -0.275 1.00 75.69 306 PHE A O 1
ATOM 2411 N N . TYR A 1 307 ? 19.196 9.611 1.318 1.00 70.56 307 TYR A N 1
ATOM 2412 C CA . TYR A 1 307 ? 20.262 10.259 0.544 1.00 70.56 307 TYR A CA 1
ATOM 2413 C C . TYR A 1 307 ? 21.461 9.340 0.263 1.00 70.56 307 TYR A C 1
ATOM 2415 O O . TYR A 1 307 ? 22.041 9.426 -0.817 1.00 70.56 307 TYR A O 1
ATOM 2423 N N . GLN A 1 308 ? 21.811 8.425 1.178 1.00 70.44 308 GLN A N 1
ATOM 2424 C CA . GLN A 1 308 ? 22.823 7.389 0.902 1.00 70.44 308 GLN A CA 1
ATOM 2425 C C . GLN A 1 308 ? 22.339 6.352 -0.116 1.00 70.44 308 GLN A C 1
ATOM 2427 O O . GLN A 1 308 ? 23.120 5.883 -0.937 1.00 70.44 308 GLN A O 1
ATOM 2432 N N . THR A 1 309 ? 21.053 5.999 -0.075 1.00 70.56 309 THR A N 1
ATOM 2433 C CA . THR A 1 309 ? 20.459 5.046 -1.026 1.00 70.56 309 THR A CA 1
ATOM 2434 C C . THR A 1 309 ? 20.352 5.666 -2.423 1.00 70.56 309 THR A C 1
ATOM 2436 O O . THR A 1 309 ? 20.574 4.992 -3.430 1.00 70.56 309 THR A O 1
ATOM 2439 N N . LEU A 1 310 ? 20.069 6.970 -2.494 1.00 73.69 310 LEU A N 1
ATOM 2440 C CA . LEU A 1 310 ? 19.885 7.712 -3.737 1.00 73.69 310 LEU A CA 1
ATOM 2441 C C . LEU A 1 310 ? 21.155 7.753 -4.596 1.00 73.69 310 LEU A C 1
ATOM 2443 O O . LEU A 1 310 ? 21.086 7.466 -5.789 1.00 73.69 310 LEU A O 1
ATOM 2447 N N . SER A 1 311 ? 22.315 8.052 -4.004 1.00 66.81 311 SER A N 1
ATOM 2448 C CA . SER A 1 311 ? 23.578 8.154 -4.753 1.00 66.81 311 SER A CA 1
ATOM 2449 C C . SER A 1 311 ? 24.013 6.828 -5.386 1.00 66.81 311 SER A C 1
ATOM 2451 O O . SER A 1 311 ? 24.602 6.828 -6.463 1.00 66.81 311 SER A O 1
ATOM 2453 N N . GLY A 1 312 ? 23.689 5.694 -4.755 1.00 66.75 312 GLY A N 1
ATOM 2454 C CA . GLY A 1 312 ? 23.937 4.366 -5.322 1.00 66.75 312 GLY A CA 1
ATOM 2455 C C . GLY A 1 312 ? 22.921 3.953 -6.392 1.00 66.75 312 GLY A C 1
ATOM 2456 O O . GLY A 1 312 ? 23.279 3.253 -7.339 1.00 66.75 312 GLY A O 1
ATOM 2457 N N . SER A 1 313 ? 21.665 4.393 -6.268 1.00 70.31 313 SER A N 1
ATOM 2458 C CA . SER A 1 313 ? 20.563 3.896 -7.105 1.00 70.31 313 SER A CA 1
ATOM 2459 C C . SER A 1 313 ? 20.355 4.722 -8.382 1.00 70.31 313 SER A C 1
ATOM 2461 O O . SER A 1 313 ? 20.037 4.160 -9.430 1.00 70.31 313 SER A O 1
ATOM 2463 N N . VAL A 1 314 ? 20.634 6.034 -8.356 1.00 70.75 314 VAL A N 1
ATOM 2464 C CA . VAL A 1 314 ? 20.484 6.921 -9.528 1.00 70.75 314 VAL A CA 1
ATOM 2465 C C . VAL A 1 314 ? 21.376 6.483 -10.688 1.00 70.75 314 VAL A C 1
ATOM 2467 O O . VAL A 1 314 ? 20.891 6.367 -11.810 1.00 70.75 314 VAL A O 1
ATOM 2470 N N . SER A 1 315 ? 22.632 6.114 -10.426 1.00 67.62 315 SER A N 1
ATOM 2471 C CA . SER A 1 315 ? 23.579 5.636 -11.450 1.00 67.62 315 SER A CA 1
ATOM 2472 C C . SER A 1 315 ? 23.115 4.367 -12.185 1.00 67.62 315 SER A C 1
ATOM 2474 O O . SER A 1 315 ? 23.632 4.025 -13.250 1.00 67.62 315 SER A O 1
ATOM 2476 N N . SER A 1 316 ? 22.122 3.653 -11.644 1.00 73.94 316 SER A N 1
ATOM 2477 C CA . SER A 1 316 ? 21.527 2.460 -12.256 1.00 73.94 316 SER A CA 1
ATOM 2478 C C . SER A 1 316 ? 20.318 2.751 -13.164 1.00 73.94 316 SER A C 1
ATOM 2480 O O . SER A 1 316 ? 19.821 1.839 -13.830 1.00 73.94 316 SER A O 1
ATOM 2482 N N . ARG A 1 317 ? 19.880 4.014 -13.278 1.00 83.06 317 ARG A N 1
ATOM 2483 C CA . ARG A 1 317 ? 18.681 4.409 -14.037 1.00 83.06 317 ARG A CA 1
ATOM 2484 C C . ARG A 1 317 ? 18.847 4.324 -15.558 1.00 83.06 317 ARG A C 1
ATOM 2486 O O . ARG A 1 317 ? 19.842 4.847 -16.080 1.00 83.06 317 ARG A O 1
ATOM 2493 N N . PRO A 1 318 ? 17.931 3.662 -16.303 1.00 87.25 318 PRO A N 1
ATOM 2494 C CA . PRO A 1 318 ? 17.998 3.509 -17.767 1.00 87.25 318 PRO A CA 1
ATOM 2495 C C . PRO A 1 318 ? 18.241 4.792 -18.547 1.00 87.25 318 PRO A C 1
ATOM 2497 O O . PRO A 1 318 ? 18.961 4.775 -19.538 1.00 87.25 318 PRO A O 1
ATOM 2500 N N . GLU A 1 319 ? 17.686 5.900 -18.076 1.00 88.75 319 GLU A N 1
ATOM 2501 C CA . GLU A 1 319 ? 17.794 7.215 -18.693 1.00 88.75 319 GLU A CA 1
ATOM 2502 C C . GLU A 1 319 ? 19.249 7.689 -18.767 1.00 88.75 319 GLU A C 1
ATOM 2504 O O . GLU A 1 319 ? 19.665 8.217 -19.797 1.00 88.75 319 GLU A O 1
ATOM 2509 N N . ILE A 1 320 ? 20.036 7.421 -17.719 1.00 88.44 320 ILE A N 1
ATOM 2510 C CA . ILE A 1 320 ? 21.464 7.757 -17.665 1.00 88.44 320 ILE A CA 1
ATOM 2511 C C . ILE A 1 320 ? 22.256 6.861 -18.617 1.00 88.44 320 ILE A C 1
ATOM 2513 O O . ILE A 1 320 ? 23.013 7.364 -19.437 1.00 88.44 320 ILE A O 1
ATOM 2517 N N . ALA A 1 321 ? 22.006 5.544 -18.607 1.00 86.94 321 ALA A N 1
ATOM 2518 C CA . ALA A 1 321 ? 22.681 4.641 -19.548 1.00 86.94 321 ALA A CA 1
ATOM 2519 C C . ALA A 1 321 ? 22.353 4.967 -21.008 1.00 86.94 321 ALA A C 1
ATOM 2521 O O . ALA A 1 321 ? 23.208 4.805 -21.872 1.00 86.94 321 ALA A O 1
ATOM 2522 N N . ARG A 1 322 ? 21.130 5.430 -21.293 1.00 91.44 322 ARG A N 1
ATOM 2523 C CA . ARG A 1 322 ? 20.740 5.873 -22.633 1.00 91.44 322 ARG A CA 1
ATOM 2524 C C . ARG A 1 322 ? 21.530 7.116 -23.041 1.00 91.44 322 ARG A C 1
ATOM 2526 O O . ARG A 1 322 ? 22.037 7.148 -24.157 1.00 91.44 322 ARG A O 1
ATOM 2533 N N . ALA A 1 323 ? 21.647 8.101 -22.149 1.00 92.00 323 ALA A N 1
ATOM 2534 C CA . ALA A 1 323 ? 22.418 9.318 -22.395 1.00 92.00 323 ALA A CA 1
ATOM 2535 C C . ALA A 1 323 ? 23.920 9.020 -22.577 1.00 92.00 323 ALA A C 1
ATOM 2537 O O . ALA A 1 323 ? 24.538 9.516 -23.517 1.00 92.00 323 ALA A O 1
ATOM 2538 N N . ASP A 1 324 ? 24.492 8.146 -21.746 1.00 90.50 324 ASP A N 1
ATOM 2539 C CA . ASP A 1 324 ? 25.892 7.721 -21.860 1.00 90.50 324 ASP A CA 1
ATOM 2540 C C . ASP A 1 324 ? 26.156 6.942 -23.156 1.00 90.50 324 ASP A C 1
ATOM 2542 O O . ASP A 1 324 ? 27.176 7.149 -23.819 1.00 90.50 324 ASP A O 1
ATOM 2546 N N . ALA A 1 325 ? 25.227 6.067 -23.553 1.00 91.25 325 ALA A N 1
ATOM 2547 C CA . ALA A 1 325 ? 25.322 5.326 -24.806 1.00 91.25 325 ALA A CA 1
ATOM 2548 C C . ALA A 1 325 ? 25.224 6.249 -26.027 1.00 91.25 325 ALA A C 1
ATOM 2550 O O . ALA A 1 325 ? 25.970 6.072 -26.987 1.00 91.25 325 ALA A O 1
ATOM 2551 N N . GLU A 1 326 ? 24.373 7.275 -25.968 1.00 93.31 326 GLU A N 1
ATOM 2552 C CA . GLU A 1 326 ? 24.257 8.303 -27.005 1.00 93.31 326 GLU A CA 1
ATOM 2553 C C . GLU A 1 326 ? 25.573 9.090 -27.160 1.00 93.31 326 GLU A C 1
ATOM 2555 O O . GLU A 1 326 ? 26.075 9.264 -28.274 1.00 93.31 326 GLU A O 1
ATOM 2560 N N . VAL A 1 327 ? 26.220 9.466 -26.048 1.00 94.12 327 VAL A N 1
ATOM 2561 C CA . VAL A 1 327 ? 27.576 10.051 -26.063 1.00 94.12 327 VAL A CA 1
ATOM 2562 C C . VAL A 1 327 ? 28.585 9.086 -26.697 1.00 94.12 327 VAL A C 1
ATOM 2564 O O . VAL A 1 327 ? 29.399 9.493 -27.532 1.00 94.12 327 VAL A O 1
ATOM 2567 N N . GLY A 1 328 ? 28.545 7.804 -26.325 1.00 91.00 328 GLY A N 1
ATOM 2568 C CA . GLY A 1 328 ? 29.409 6.762 -26.881 1.00 91.00 328 GLY A CA 1
ATOM 2569 C C . GLY A 1 328 ? 29.255 6.594 -28.396 1.00 91.00 328 GLY A C 1
ATOM 2570 O O . GLY A 1 328 ? 30.258 6.543 -29.115 1.00 91.00 328 GLY A O 1
ATOM 2571 N N . HIS A 1 329 ? 28.015 6.588 -28.888 1.00 91.88 329 HIS A N 1
ATOM 2572 C CA . HIS A 1 329 ? 27.682 6.472 -30.307 1.00 91.88 329 HIS A CA 1
ATOM 2573 C C . HIS A 1 329 ? 28.324 7.600 -31.121 1.00 91.88 329 HIS A C 1
ATOM 2575 O O . HIS A 1 329 ? 29.073 7.333 -32.067 1.00 91.88 329 HIS A O 1
ATOM 2581 N N . TYR A 1 330 ? 28.120 8.854 -30.703 1.00 92.50 330 TYR A N 1
ATOM 2582 C CA . TYR A 1 330 ? 28.671 10.020 -31.399 1.00 92.50 330 TYR A CA 1
ATOM 2583 C C . TYR A 1 330 ? 30.185 10.189 -31.220 1.00 92.50 330 TYR A C 1
ATOM 2585 O O . TYR A 1 330 ? 30.839 10.744 -32.102 1.00 92.50 330 TYR A O 1
ATOM 2593 N N . ARG A 1 331 ? 30.788 9.656 -30.146 1.00 91.00 331 ARG A N 1
ATOM 2594 C CA . ARG A 1 331 ? 32.256 9.514 -30.058 1.00 91.00 331 ARG A CA 1
ATOM 2595 C C . ARG A 1 331 ? 32.795 8.552 -31.119 1.00 91.00 331 ARG A C 1
ATOM 2597 O O . ARG A 1 331 ? 33.870 8.804 -31.656 1.00 91.00 331 ARG A O 1
ATOM 2604 N N . GLY A 1 332 ? 32.063 7.480 -31.429 1.00 86.00 332 GLY A N 1
ATOM 2605 C CA . GLY A 1 332 ? 32.371 6.586 -32.550 1.00 86.00 332 GLY A CA 1
ATOM 2606 C C . GLY A 1 332 ? 32.317 7.320 -33.891 1.00 86.00 332 GLY A C 1
ATOM 2607 O O . GLY A 1 332 ? 33.310 7.336 -34.613 1.00 86.00 332 GLY A O 1
ATOM 2608 N N . VAL A 1 333 ? 31.219 8.038 -34.157 1.00 86.81 333 VAL A N 1
ATOM 2609 C CA . VAL A 1 333 ? 31.057 8.861 -35.375 1.00 86.81 333 VAL A CA 1
ATOM 2610 C C . VAL A 1 333 ? 32.157 9.924 -35.492 1.00 86.81 333 VAL A C 1
ATOM 2612 O O . VAL A 1 333 ? 32.688 10.165 -36.572 1.00 86.81 333 VAL A O 1
ATOM 2615 N N . LYS A 1 334 ? 32.565 10.549 -34.380 1.00 87.50 334 LYS A N 1
ATOM 2616 C CA . LYS A 1 334 ? 33.682 11.505 -34.373 1.00 87.50 334 LYS A CA 1
ATOM 2617 C C . LYS A 1 334 ? 34.979 10.870 -34.877 1.00 87.50 334 LYS A C 1
ATOM 2619 O O . LYS A 1 334 ? 35.638 11.471 -35.722 1.00 87.50 334 LYS A O 1
ATOM 2624 N N . LYS A 1 335 ? 35.328 9.669 -34.403 1.00 82.69 335 LYS A N 1
ATOM 2625 C CA . LYS A 1 335 ? 36.548 8.959 -34.829 1.00 82.69 335 LYS A CA 1
ATOM 2626 C C . LYS A 1 335 ? 36.564 8.691 -36.335 1.00 82.69 335 LYS A C 1
ATOM 2628 O O . LYS A 1 335 ? 37.612 8.831 -36.950 1.00 82.69 335 LYS A O 1
ATOM 2633 N N . GLU A 1 336 ? 35.407 8.398 -36.928 1.00 75.12 336 GLU A N 1
ATOM 2634 C CA . GLU A 1 336 ? 35.247 8.245 -38.383 1.00 75.12 336 GLU A CA 1
ATOM 2635 C C . GLU A 1 336 ? 35.524 9.556 -39.145 1.00 75.12 336 GLU A C 1
ATOM 2637 O O . GLU A 1 336 ? 36.010 9.550 -40.271 1.00 75.12 336 GLU A O 1
ATOM 2642 N N . THR A 1 337 ? 35.256 10.713 -38.528 1.00 73.06 337 THR A N 1
ATOM 2643 C CA . THR A 1 337 ? 35.541 12.029 -39.130 1.00 73.06 337 THR A CA 1
ATOM 2644 C C . THR A 1 337 ? 36.974 12.531 -38.912 1.00 73.06 337 THR A C 1
ATOM 2646 O O . THR A 1 337 ? 37.389 13.477 -39.583 1.00 73.06 337 THR A O 1
ATOM 2649 N N . GLU A 1 338 ? 37.727 11.933 -37.982 1.00 69.12 338 GLU A N 1
ATOM 2650 C CA . GLU A 1 338 ? 39.116 12.301 -37.653 1.00 69.12 338 GLU A CA 1
ATOM 2651 C C . GLU A 1 338 ? 40.144 11.651 -38.597 1.00 69.12 338 GLU A C 1
ATOM 2653 O O . GLU A 1 338 ? 41.262 12.152 -38.748 1.00 69.12 338 GLU A O 1
ATOM 2658 N N . THR A 1 339 ? 39.782 10.554 -39.261 1.00 62.16 339 THR A N 1
ATOM 2659 C CA . THR A 1 339 ? 40.670 9.744 -40.099 1.00 62.16 339 THR A CA 1
ATOM 2660 C C . THR A 1 339 ? 40.797 10.315 -41.516 1.00 62.16 339 THR A C 1
ATOM 2662 O O . THR A 1 339 ? 40.046 9.994 -42.429 1.00 62.16 339 THR A O 1
ATOM 2665 N N . ALA A 1 340 ? 41.830 11.128 -41.751 1.00 61.69 340 ALA A N 1
ATOM 2666 C CA . ALA A 1 340 ? 42.257 11.540 -43.097 1.00 61.69 340 ALA A CA 1
ATOM 2667 C C . ALA A 1 340 ? 43.157 10.488 -43.791 1.00 61.69 340 ALA A C 1
ATOM 2669 O O . ALA A 1 340 ? 44.070 10.830 -44.547 1.00 61.69 340 ALA A O 1
ATOM 2670 N N . ALA A 1 341 ? 42.959 9.205 -43.478 1.00 69.25 341 ALA A N 1
ATOM 2671 C CA . ALA A 1 341 ? 43.774 8.123 -44.015 1.00 69.25 341 ALA A CA 1
ATOM 2672 C C . ALA A 1 341 ? 43.424 7.854 -45.494 1.00 69.25 341 ALA A C 1
ATOM 2674 O O . ALA A 1 341 ? 42.273 8.033 -45.891 1.00 69.25 341 ALA A O 1
ATOM 2675 N N . PRO A 1 342 ? 44.394 7.440 -46.329 1.00 75.88 342 PRO A N 1
ATOM 2676 C CA . PRO A 1 342 ? 44.108 7.021 -47.695 1.00 75.88 342 PRO A CA 1
ATOM 2677 C C . PRO A 1 342 ? 43.284 5.725 -47.708 1.00 75.88 342 PRO A C 1
ATOM 2679 O O . PRO A 1 342 ? 43.633 4.755 -47.034 1.00 75.88 342 PRO A O 1
ATOM 2682 N N . ASP A 1 343 ? 42.237 5.691 -48.531 1.00 78.00 343 ASP A N 1
ATOM 2683 C CA . ASP A 1 343 ? 41.484 4.472 -48.820 1.00 78.00 343 ASP A CA 1
ATOM 2684 C C . ASP A 1 343 ? 42.283 3.590 -49.779 1.00 78.00 343 ASP A C 1
ATOM 2686 O O . ASP A 1 343 ? 42.856 4.082 -50.756 1.00 78.00 343 ASP A O 1
ATOM 2690 N N . ILE A 1 344 ? 42.317 2.283 -49.514 1.00 83.69 344 ILE A N 1
ATOM 2691 C CA . ILE A 1 344 ? 43.004 1.299 -50.355 1.00 83.69 344 ILE A CA 1
ATOM 2692 C C . ILE A 1 344 ? 42.021 0.185 -50.699 1.00 83.69 344 ILE A C 1
ATOM 2694 O O . ILE A 1 344 ? 41.705 -0.633 -49.839 1.00 83.69 344 ILE A O 1
ATOM 2698 N N . ASP A 1 345 ? 41.586 0.124 -51.956 1.00 84.06 345 ASP A N 1
ATOM 2699 C CA . ASP A 1 345 ? 40.672 -0.902 -52.458 1.00 84.06 345 ASP A CA 1
ATOM 2700 C C . ASP A 1 345 ? 41.413 -1.932 -53.309 1.00 84.06 345 ASP A C 1
ATOM 2702 O O . ASP A 1 345 ? 42.126 -1.583 -54.253 1.00 84.06 345 ASP A O 1
ATOM 2706 N N . LEU A 1 346 ? 41.169 -3.210 -53.046 1.00 86.12 346 LEU A N 1
ATOM 2707 C CA . LEU A 1 346 ? 41.478 -4.312 -53.943 1.00 86.12 346 LEU A CA 1
ATOM 2708 C C . LEU A 1 346 ? 40.295 -4.549 -54.881 1.00 86.12 346 LEU A C 1
ATOM 2710 O O . LEU A 1 346 ? 39.165 -4.740 -54.436 1.00 86.12 346 LEU A O 1
ATOM 2714 N N . LYS A 1 347 ? 40.554 -4.575 -56.188 1.00 87.94 347 LYS A N 1
ATOM 2715 C CA . LYS A 1 347 ? 39.563 -4.927 -57.208 1.00 87.94 347 LYS A CA 1
ATOM 2716 C C . LYS A 1 347 ? 40.096 -6.057 -58.068 1.00 87.94 347 LYS A C 1
ATOM 2718 O O . LYS A 1 347 ? 41.171 -5.935 -58.653 1.00 87.94 347 LYS A O 1
ATOM 2723 N N . ALA A 1 348 ? 39.335 -7.134 -58.177 1.00 86.75 348 ALA A N 1
ATOM 2724 C CA . ALA A 1 348 ? 39.607 -8.211 -59.114 1.00 86.75 348 ALA A CA 1
ATOM 2725 C C . ALA A 1 348 ? 38.359 -8.474 -59.953 1.00 86.75 348 ALA A C 1
ATOM 2727 O O . ALA A 1 348 ? 37.252 -8.445 -59.431 1.00 86.75 348 ALA A O 1
ATOM 2728 N N . ALA A 1 349 ? 38.504 -8.734 -61.245 1.00 83.50 349 ALA A N 1
ATOM 2729 C CA . ALA A 1 349 ? 37.381 -9.168 -62.061 1.00 83.50 349 ALA A CA 1
ATOM 2730 C C . ALA A 1 349 ? 37.800 -10.232 -63.065 1.00 83.50 349 ALA A C 1
ATOM 2732 O O . ALA 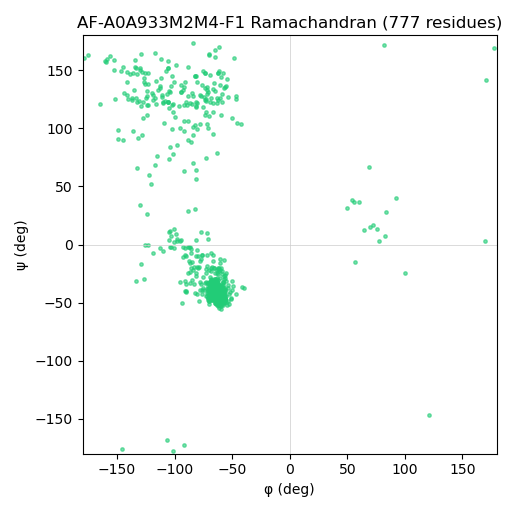A 1 349 ? 38.927 -10.241 -63.556 1.00 83.50 349 ALA A O 1
ATOM 2733 N N . TYR A 1 350 ? 36.869 -11.120 -63.376 1.00 84.50 350 TYR A N 1
ATOM 2734 C CA . TYR A 1 350 ? 37.006 -12.141 -64.398 1.00 84.50 350 TYR A CA 1
ATOM 2735 C C . TYR A 1 350 ? 35.740 -12.154 -65.246 1.00 84.50 350 TYR A C 1
ATOM 2737 O O . TYR A 1 350 ? 34.640 -12.268 -64.708 1.00 84.50 350 TYR A O 1
ATOM 2745 N N . GLY A 1 351 ? 35.884 -12.031 -66.562 1.00 80.19 351 GLY A N 1
ATOM 2746 C CA . GLY A 1 351 ? 34.755 -12.030 -67.487 1.00 80.19 351 GLY A CA 1
ATOM 2747 C C . GLY A 1 351 ? 34.988 -12.917 -68.698 1.00 80.19 351 GLY A C 1
ATOM 2748 O O . GLY A 1 351 ? 36.129 -13.143 -69.104 1.00 80.19 351 GLY A O 1
ATOM 2749 N N . SER A 1 352 ? 33.896 -13.420 -69.271 1.00 74.56 352 SER A N 1
ATOM 2750 C CA . SER A 1 352 ? 33.875 -14.176 -70.523 1.00 74.56 352 SER A CA 1
ATOM 2751 C C . SER A 1 352 ? 32.644 -13.801 -71.347 1.00 74.56 352 SER A C 1
ATOM 2753 O O . SER A 1 352 ? 31.560 -13.616 -70.793 1.00 74.56 352 SER A O 1
ATOM 2755 N N . SER A 1 353 ? 32.806 -13.680 -72.664 1.00 73.69 353 SER A N 1
ATOM 2756 C CA . SER A 1 353 ? 31.765 -13.251 -73.606 1.00 73.69 353 SER A CA 1
ATOM 2757 C C . SER A 1 353 ? 31.814 -14.089 -74.884 1.00 73.69 353 SER A C 1
ATOM 2759 O O . SER A 1 353 ? 32.886 -14.521 -75.308 1.00 73.69 353 SER A O 1
ATOM 2761 N N . SER A 1 354 ? 30.652 -14.330 -75.496 1.00 64.31 354 SER A N 1
ATOM 2762 C CA . SER A 1 354 ? 30.476 -15.211 -76.658 1.00 64.31 354 SER A CA 1
ATOM 2763 C C . SER A 1 354 ? 30.867 -14.596 -78.007 1.00 64.31 354 SER A C 1
ATOM 2765 O O . SER A 1 354 ? 30.904 -15.317 -79.001 1.00 64.31 354 SER A O 1
ATOM 2767 N N . GLN A 1 355 ? 31.134 -13.287 -78.080 1.00 62.34 355 GLN A N 1
ATOM 2768 C CA . GLN A 1 355 ? 31.611 -12.623 -79.300 1.00 62.34 355 GLN A CA 1
ATOM 2769 C C . GLN A 1 355 ? 32.989 -11.996 -79.089 1.00 62.34 355 GLN A C 1
ATOM 2771 O O . GLN A 1 355 ? 33.202 -11.213 -78.167 1.00 62.34 355 GLN A O 1
ATOM 2776 N N . ALA A 1 356 ? 33.914 -12.322 -79.993 1.00 55.66 356 ALA A N 1
ATOM 2777 C CA . ALA A 1 356 ? 35.255 -11.756 -80.058 1.00 55.66 356 ALA A CA 1
ATOM 2778 C C . ALA A 1 356 ? 35.292 -10.529 -80.992 1.00 55.66 356 ALA A C 1
ATOM 2780 O O . ALA A 1 356 ? 35.934 -10.596 -82.031 1.00 55.66 356 ALA A O 1
ATOM 2781 N N . ALA A 1 357 ? 34.558 -9.457 -80.666 1.00 50.81 357 ALA A N 1
ATOM 2782 C CA . ALA A 1 357 ? 34.817 -8.063 -81.079 1.00 50.81 357 ALA A CA 1
ATOM 2783 C C . ALA A 1 357 ? 33.634 -7.141 -80.704 1.00 50.81 357 ALA A C 1
ATOM 2785 O O . ALA A 1 357 ? 32.481 -7.527 -80.853 1.00 50.81 357 ALA A O 1
ATOM 2786 N N . GLU A 1 358 ? 33.969 -5.919 -80.267 1.00 49.56 358 GLU A N 1
ATOM 2787 C CA . GLU A 1 358 ? 33.108 -4.737 -80.040 1.00 49.56 358 GLU A CA 1
ATOM 2788 C C . GLU A 1 358 ? 32.094 -4.780 -78.873 1.00 49.56 358 GLU A C 1
ATOM 2790 O O . GLU A 1 358 ? 30.881 -4.695 -79.041 1.00 49.56 358 GLU A O 1
ATOM 2795 N N . GLY A 1 359 ? 32.610 -4.814 -77.638 1.00 54.34 359 GLY A N 1
ATOM 2796 C CA . GLY A 1 359 ? 31.865 -4.475 -76.416 1.00 54.34 359 GLY A CA 1
ATOM 2797 C C . GLY A 1 359 ? 32.728 -4.575 -75.148 1.00 54.34 359 GLY A C 1
ATOM 2798 O O . GLY A 1 359 ? 33.744 -5.264 -75.160 1.00 54.34 359 GLY A O 1
ATOM 2799 N N . ASP A 1 360 ? 32.317 -3.921 -74.050 1.00 53.00 360 ASP A N 1
ATOM 2800 C CA . ASP A 1 360 ? 33.067 -3.786 -72.773 1.00 53.00 360 ASP A CA 1
ATOM 2801 C C . ASP A 1 360 ? 33.477 -5.110 -72.084 1.00 53.00 360 ASP A C 1
ATOM 2803 O O . ASP A 1 360 ? 34.304 -5.108 -71.172 1.00 53.00 360 ASP A O 1
ATOM 2807 N N . PHE A 1 361 ? 32.927 -6.255 -72.504 1.00 53.09 361 PHE A N 1
ATOM 2808 C CA . PHE A 1 361 ? 33.202 -7.572 -71.921 1.00 53.09 361 PHE A CA 1
ATOM 2809 C C . PHE A 1 361 ? 34.136 -8.395 -72.822 1.00 53.09 361 PHE A C 1
ATOM 2811 O O . PHE A 1 361 ? 33.688 -9.223 -73.613 1.00 53.09 361 PHE A O 1
ATOM 2818 N N . LEU A 1 362 ? 35.446 -8.183 -72.691 1.00 56.47 362 LEU A N 1
ATOM 2819 C CA . LEU A 1 362 ? 36.476 -9.062 -73.259 1.00 56.47 362 LEU A CA 1
ATOM 2820 C C . LEU A 1 362 ? 36.719 -10.262 -72.323 1.00 56.47 362 LEU A C 1
ATOM 2822 O O . LEU A 1 362 ? 36.691 -10.103 -71.103 1.00 56.47 362 LEU A O 1
ATOM 2826 N N . THR A 1 363 ? 37.007 -11.455 -72.864 1.00 62.66 363 THR A N 1
ATOM 2827 C CA . THR A 1 363 ? 37.525 -12.578 -72.057 1.00 62.66 363 THR A CA 1
ATOM 2828 C C . THR A 1 363 ? 38.840 -12.173 -71.400 1.00 62.66 363 THR A C 1
ATOM 2830 O O . THR A 1 363 ? 39.844 -12.006 -72.095 1.00 62.66 363 THR A O 1
ATOM 2833 N N . GLY A 1 364 ? 38.858 -12.018 -70.076 1.00 69.19 364 GLY A N 1
ATOM 2834 C CA . GLY A 1 364 ? 40.036 -11.504 -69.384 1.00 69.19 364 GLY A CA 1
ATOM 2835 C C . GLY A 1 364 ? 39.922 -11.497 -67.864 1.00 69.19 364 GLY A C 1
ATOM 2836 O O . GLY A 1 364 ? 38.833 -11.589 -67.298 1.00 69.19 364 GLY A O 1
ATOM 2837 N N . THR A 1 365 ? 41.081 -11.373 -67.217 1.00 76.81 365 THR A N 1
ATOM 2838 C CA . THR A 1 365 ? 41.209 -11.159 -65.771 1.00 76.81 365 THR A CA 1
ATOM 2839 C C . THR A 1 365 ? 41.812 -9.781 -65.535 1.00 76.81 365 THR A C 1
ATOM 2841 O O . THR A 1 365 ? 42.834 -9.451 -66.138 1.00 76.81 365 THR A O 1
ATOM 2844 N N . SER A 1 366 ? 41.229 -8.998 -64.633 1.00 81.38 366 SER A N 1
ATOM 2845 C CA . SER A 1 366 ? 41.823 -7.770 -64.110 1.00 81.38 366 SER A CA 1
ATOM 2846 C C . SER A 1 366 ? 42.083 -7.911 -62.611 1.00 81.38 366 SER A C 1
ATOM 2848 O O . SER A 1 366 ? 41.299 -8.510 -61.879 1.00 81.38 366 SER A O 1
ATOM 2850 N N . LEU A 1 367 ? 43.219 -7.383 -62.162 1.00 85.88 367 LEU A N 1
ATOM 2851 C CA . LEU A 1 367 ? 43.583 -7.252 -60.755 1.00 85.88 367 LEU A CA 1
ATOM 2852 C C . LEU A 1 367 ? 44.191 -5.864 -60.581 1.00 85.88 367 LEU A C 1
ATOM 2854 O O . LEU A 1 367 ? 45.137 -5.515 -61.287 1.00 85.88 367 LEU A O 1
ATOM 2858 N N . GLY A 1 368 ? 43.645 -5.070 -59.670 1.00 84.94 368 GLY A N 1
ATOM 2859 C CA . GLY A 1 368 ? 44.081 -3.704 -59.432 1.00 84.94 368 GLY A CA 1
ATOM 2860 C C . GLY A 1 368 ? 43.941 -3.309 -57.971 1.00 84.94 368 GLY A C 1
ATOM 2861 O O . GLY A 1 368 ? 43.045 -3.771 -57.269 1.00 84.94 368 GLY A O 1
ATOM 2862 N N . ILE A 1 369 ? 44.832 -2.426 -57.532 1.00 87.12 369 ILE A N 1
ATOM 2863 C CA . ILE A 1 369 ? 44.749 -1.748 -56.240 1.00 87.12 369 ILE A CA 1
ATOM 2864 C C . ILE A 1 369 ? 44.459 -0.277 -56.532 1.00 87.12 369 ILE A C 1
ATOM 2866 O O . ILE A 1 369 ? 45.149 0.340 -57.346 1.00 87.12 369 ILE A O 1
ATOM 2870 N N . ARG A 1 370 ? 43.432 0.289 -55.898 1.00 85.69 370 ARG A N 1
ATOM 2871 C CA . ARG A 1 370 ? 43.096 1.713 -55.981 1.00 85.69 370 ARG A CA 1
ATOM 2872 C C . ARG A 1 370 ? 43.438 2.371 -54.656 1.00 85.69 370 ARG A C 1
ATOM 2874 O O . ARG A 1 370 ? 42.913 1.963 -53.633 1.00 85.69 370 ARG A O 1
ATOM 2881 N N . ILE A 1 371 ? 44.271 3.405 -54.696 1.00 86.06 371 ILE A N 1
ATOM 2882 C CA . ILE A 1 371 ? 44.586 4.233 -53.530 1.00 86.06 371 ILE A CA 1
ATOM 2883 C C . ILE A 1 371 ? 43.944 5.602 -53.747 1.00 86.06 371 ILE A C 1
ATOM 2885 O O . ILE A 1 371 ? 44.220 6.246 -54.759 1.00 86.06 371 ILE A O 1
ATOM 2889 N N . SER A 1 372 ? 43.081 6.034 -52.830 1.00 82.19 372 SER A N 1
ATOM 2890 C CA . SER A 1 372 ? 42.382 7.323 -52.902 1.00 82.19 372 SER A CA 1
ATOM 2891 C C . SER A 1 372 ? 42.682 8.143 -51.649 1.00 82.19 372 SER A C 1
ATOM 2893 O O . SER A 1 372 ? 42.402 7.702 -50.542 1.00 82.19 372 SER A O 1
ATOM 2895 N N . ALA A 1 373 ? 43.267 9.333 -51.812 1.00 79.94 373 ALA A N 1
ATOM 2896 C CA . ALA A 1 373 ? 43.651 10.206 -50.700 1.00 79.94 373 ALA A CA 1
ATOM 2897 C C . ALA A 1 373 ? 43.077 11.620 -50.896 1.00 79.94 373 ALA A C 1
ATOM 2899 O O . ALA A 1 373 ? 43.362 12.260 -51.915 1.00 79.94 373 ALA A O 1
ATOM 2900 N N . PRO A 1 374 ? 42.281 12.140 -49.949 1.00 74.38 374 PRO A N 1
ATOM 2901 C CA . PRO A 1 374 ? 41.627 13.429 -50.115 1.00 74.38 374 PRO A CA 1
ATOM 2902 C C . PRO A 1 374 ? 42.527 14.582 -49.612 1.00 74.38 374 PRO A C 1
ATOM 2904 O O . PRO A 1 374 ? 42.479 14.981 -48.455 1.00 74.38 374 PRO A O 1
ATOM 2907 N N . ILE A 1 375 ? 43.364 15.143 -50.495 1.00 76.25 375 ILE A N 1
ATOM 2908 C CA . ILE A 1 375 ? 44.446 16.082 -50.111 1.00 76.25 375 ILE A CA 1
ATOM 2909 C C . ILE A 1 375 ? 43.942 17.511 -49.810 1.00 76.25 375 ILE A C 1
ATOM 2911 O O . ILE A 1 375 ? 44.419 18.157 -48.882 1.00 76.25 375 ILE A O 1
ATOM 2915 N N . LEU A 1 376 ? 42.969 18.028 -50.571 1.00 82.69 376 LEU A N 1
ATOM 2916 C CA . LEU A 1 376 ? 42.530 19.435 -50.473 1.00 82.69 376 LEU A CA 1
ATOM 2917 C C . LEU A 1 376 ? 41.391 19.683 -49.468 1.00 82.69 376 LEU A C 1
ATOM 2919 O O . LEU A 1 376 ? 41.072 20.831 -49.169 1.00 82.69 376 LEU A O 1
ATOM 2923 N N . VAL A 1 377 ? 40.770 18.629 -48.934 1.00 81.00 377 VAL A N 1
ATOM 2924 C CA . VAL A 1 377 ? 39.612 18.734 -48.020 1.00 81.00 377 VAL A CA 1
ATOM 2925 C C . VAL A 1 377 ? 39.993 18.627 -46.543 1.00 81.00 377 VAL A C 1
ATOM 2927 O O . VAL A 1 377 ? 39.110 18.653 -45.690 1.00 81.00 377 VAL A O 1
ATOM 2930 N N . LEU A 1 378 ? 41.287 18.558 -46.219 1.00 78.81 378 LEU A N 1
ATOM 2931 C CA . LEU A 1 378 ? 41.777 18.472 -44.839 1.00 78.81 378 LEU A CA 1
ATOM 2932 C C . LEU A 1 378 ? 41.228 19.589 -43.921 1.00 78.81 378 LEU A C 1
ATOM 2934 O O . LEU A 1 378 ? 40.790 19.268 -42.815 1.00 78.81 378 LEU A O 1
ATOM 2938 N N . PRO A 1 379 ? 41.140 20.874 -44.342 1.00 84.75 379 PRO A N 1
ATOM 2939 C CA . PRO A 1 379 ? 40.529 21.915 -43.509 1.00 84.75 379 PRO A CA 1
ATOM 2940 C C . PRO A 1 379 ? 39.034 21.678 -43.254 1.00 84.75 379 PRO A C 1
ATOM 2942 O O . PRO A 1 379 ? 38.538 21.948 -42.162 1.00 84.75 379 PRO A O 1
ATOM 2945 N N . LEU A 1 380 ? 38.316 21.142 -44.247 1.00 84.19 380 LEU A N 1
ATOM 2946 C CA . LEU A 1 380 ? 36.897 20.807 -44.129 1.00 84.19 380 LEU A CA 1
ATOM 2947 C C . LEU A 1 380 ? 36.681 19.605 -43.199 1.00 84.19 380 LEU A C 1
ATOM 2949 O O . LEU A 1 380 ? 35.750 19.621 -42.399 1.00 84.19 380 LEU A O 1
ATOM 2953 N N . GLN A 1 381 ? 37.533 18.580 -43.278 1.00 80.25 381 GLN A N 1
ATOM 2954 C CA . GLN A 1 381 ? 37.504 17.436 -42.360 1.00 80.25 381 GLN A CA 1
ATOM 2955 C C . GLN A 1 381 ? 37.790 17.871 -40.922 1.00 80.25 381 GLN A C 1
ATOM 2957 O O . GLN A 1 381 ? 37.034 17.515 -40.022 1.00 80.25 381 GLN A O 1
ATOM 2962 N N . LYS A 1 382 ? 38.794 18.733 -40.716 1.00 83.94 382 LYS A N 1
ATOM 2963 C CA . LYS A 1 382 ? 39.064 19.325 -39.402 1.00 83.94 382 LYS A CA 1
ATOM 2964 C C . LYS A 1 382 ? 37.852 20.087 -38.862 1.00 83.94 382 LYS A C 1
ATOM 2966 O O . LYS A 1 382 ? 37.420 19.819 -37.751 1.00 83.94 382 LYS A O 1
ATOM 2971 N N . ALA A 1 383 ? 37.233 20.947 -39.674 1.00 87.81 383 ALA A N 1
ATOM 2972 C CA . ALA A 1 383 ? 36.026 21.672 -39.270 1.00 87.81 383 ALA A CA 1
ATOM 2973 C C . ALA A 1 383 ? 34.844 20.739 -38.929 1.00 87.81 383 ALA A C 1
ATOM 2975 O O . ALA A 1 383 ? 34.056 21.039 -38.031 1.00 87.81 383 ALA A O 1
ATOM 2976 N N . ARG A 1 384 ? 34.706 19.599 -39.625 1.00 86.88 384 ARG A N 1
ATOM 2977 C CA . ARG A 1 384 ? 33.701 18.568 -39.304 1.00 86.88 384 ARG A CA 1
ATOM 2978 C C . ARG A 1 384 ? 33.996 17.883 -37.970 1.00 86.88 384 ARG A C 1
ATOM 2980 O O . ARG A 1 384 ? 33.068 17.727 -37.179 1.00 86.88 384 ARG A O 1
ATOM 2987 N N . SER A 1 385 ? 35.255 17.533 -37.714 1.00 86.19 385 SER A N 1
ATOM 2988 C CA . SER A 1 385 ? 35.680 16.938 -36.444 1.00 86.19 385 SER A CA 1
ATOM 2989 C C . SER A 1 385 ? 35.496 17.909 -35.273 1.00 86.19 385 SER A C 1
ATOM 2991 O O . SER A 1 385 ? 34.867 17.544 -34.283 1.00 86.19 385 SER A O 1
ATOM 2993 N N . ASP A 1 386 ? 35.905 19.175 -35.419 1.00 90.25 386 ASP A N 1
ATOM 2994 C CA . ASP A 1 386 ? 35.730 20.217 -34.394 1.00 90.25 386 ASP A CA 1
ATOM 2995 C C . ASP A 1 386 ? 34.237 20.441 -34.075 1.00 90.25 386 ASP A C 1
ATOM 2997 O O . ASP A 1 386 ? 33.835 20.539 -32.911 1.00 90.25 386 ASP A O 1
ATOM 3001 N N . ARG A 1 387 ? 33.378 20.463 -35.109 1.00 92.12 387 ARG A N 1
ATOM 3002 C CA . ARG A 1 387 ? 31.916 20.532 -34.942 1.00 92.12 387 ARG A CA 1
ATOM 3003 C C . ARG A 1 387 ? 31.382 19.320 -34.180 1.00 92.12 387 ARG A C 1
ATOM 3005 O O . ARG A 1 387 ? 30.524 19.485 -33.312 1.00 92.12 387 ARG A O 1
ATOM 3012 N N . MET A 1 388 ? 31.859 18.121 -34.507 1.00 90.75 388 MET A N 1
ATOM 3013 C CA . MET A 1 388 ? 31.448 16.895 -33.827 1.00 90.75 388 MET A CA 1
ATOM 3014 C C . MET A 1 388 ? 31.949 16.865 -32.378 1.00 90.75 388 MET A C 1
ATOM 3016 O O . MET A 1 388 ? 31.219 16.444 -31.489 1.00 90.75 388 MET A O 1
ATOM 3020 N N . GLU A 1 389 ? 33.143 17.389 -32.097 1.00 93.12 389 GLU A N 1
ATOM 3021 C CA . GLU A 1 389 ? 33.655 17.526 -30.734 1.00 93.12 389 GLU A CA 1
ATOM 3022 C C . GLU A 1 389 ? 32.779 18.454 -29.890 1.00 93.12 389 GLU A C 1
ATOM 3024 O O . GLU A 1 389 ? 32.414 18.108 -28.768 1.00 93.12 389 GLU A O 1
ATOM 3029 N N . ALA A 1 390 ? 32.397 19.613 -30.433 1.00 94.19 390 ALA A N 1
ATOM 3030 C CA . ALA A 1 390 ? 31.475 20.525 -29.762 1.00 94.19 390 ALA A CA 1
ATOM 3031 C C . ALA A 1 390 ? 30.110 19.865 -29.499 1.00 94.19 390 ALA A C 1
ATOM 3033 O O . ALA A 1 390 ? 29.522 20.063 -28.434 1.00 94.19 390 ALA A O 1
ATOM 3034 N N . PHE A 1 391 ? 29.626 19.046 -30.438 1.00 95.44 391 PHE A N 1
ATOM 3035 C CA . PHE A 1 391 ? 28.391 18.282 -30.278 1.00 95.44 391 PHE A CA 1
ATOM 3036 C C . PHE A 1 391 ? 28.504 17.211 -29.182 1.00 95.44 391 PHE A C 1
ATOM 3038 O O . PHE A 1 391 ? 27.648 17.152 -28.303 1.00 95.44 391 PHE A O 1
ATOM 3045 N N . VAL A 1 392 ? 29.592 16.436 -29.150 1.00 95.00 392 VAL A N 1
ATOM 3046 C CA . VAL A 1 392 ? 29.854 15.448 -28.088 1.00 95.00 392 VAL A CA 1
ATOM 3047 C C . VAL A 1 392 ? 29.968 16.124 -26.719 1.00 95.00 392 VAL A C 1
ATOM 3049 O O . VAL A 1 392 ? 29.338 15.665 -25.771 1.00 95.00 392 VAL A O 1
ATOM 3052 N N . ARG A 1 393 ? 30.685 17.254 -26.603 1.00 95.31 393 ARG A N 1
ATOM 3053 C CA . ARG A 1 393 ? 30.762 18.018 -25.340 1.00 95.31 393 ARG A CA 1
ATOM 3054 C C . ARG A 1 393 ? 29.388 18.486 -24.858 1.00 95.31 393 ARG A C 1
ATOM 3056 O O . ARG A 1 393 ? 29.134 18.513 -23.653 1.00 95.31 393 ARG A O 1
ATOM 3063 N N . ARG A 1 394 ? 28.503 18.867 -25.785 1.00 96.25 394 ARG A N 1
ATOM 3064 C CA . ARG A 1 394 ? 27.118 19.222 -25.467 1.00 96.25 394 ARG A CA 1
ATOM 3065 C C . ARG A 1 394 ? 26.353 18.009 -24.931 1.00 96.25 394 ARG A C 1
ATOM 3067 O O . ARG A 1 394 ? 25.734 18.137 -23.880 1.00 96.25 394 ARG A O 1
ATOM 3074 N N . LEU A 1 395 ? 26.441 16.854 -25.591 1.00 94.81 395 LEU A N 1
ATOM 3075 C CA . LEU A 1 395 ? 25.795 15.618 -25.133 1.00 94.81 395 LEU A CA 1
ATOM 3076 C C . LEU A 1 395 ? 26.307 15.172 -23.755 1.00 94.81 395 LEU A C 1
ATOM 3078 O O . LEU A 1 395 ? 25.518 14.783 -22.904 1.00 94.81 395 LEU A O 1
ATOM 3082 N N . GLU A 1 396 ? 27.607 15.303 -23.483 1.00 94.00 396 GLU A N 1
ATOM 3083 C CA . GLU A 1 396 ? 28.180 15.025 -22.156 1.00 94.00 396 GLU A CA 1
ATOM 3084 C C . GLU A 1 396 ? 27.610 15.948 -21.069 1.00 94.00 396 GLU A C 1
ATOM 3086 O O . GLU A 1 396 ? 27.403 15.533 -19.928 1.00 94.00 396 GLU A O 1
ATOM 3091 N N . HIS A 1 397 ? 27.356 17.215 -21.405 1.00 94.44 397 HIS A N 1
ATOM 3092 C CA . HIS A 1 397 ? 26.685 18.136 -20.496 1.00 94.44 397 HIS A CA 1
ATOM 3093 C C . HIS A 1 397 ? 25.208 17.760 -20.298 1.00 94.44 397 HIS A C 1
ATOM 3095 O O . HIS A 1 397 ? 24.723 17.800 -19.170 1.00 94.44 397 HIS A O 1
ATOM 3101 N N . GLU A 1 398 ? 24.498 17.373 -21.360 1.00 92.69 398 GLU A N 1
ATOM 3102 C CA . GLU A 1 398 ? 23.106 16.902 -21.287 1.00 92.69 398 GLU A CA 1
ATOM 3103 C C . GLU A 1 398 ? 22.978 15.599 -20.470 1.00 92.69 398 GLU A C 1
ATOM 3105 O O . GLU A 1 398 ? 22.035 15.461 -19.689 1.00 92.69 398 GLU A O 1
ATOM 3110 N N . ALA A 1 399 ? 23.955 14.689 -20.546 1.00 90.00 399 ALA A N 1
ATOM 3111 C CA . ALA A 1 399 ? 24.016 13.483 -19.716 1.00 90.00 399 ALA A CA 1
ATOM 3112 C C . ALA A 1 399 ? 24.170 13.820 -18.220 1.00 90.00 399 ALA A C 1
ATOM 3114 O O . ALA A 1 399 ? 23.381 13.351 -17.399 1.00 90.00 399 ALA A O 1
ATOM 3115 N N . ARG A 1 400 ? 25.100 14.723 -17.863 1.00 88.69 400 ARG A N 1
ATOM 3116 C CA . ARG A 1 400 ? 25.240 15.226 -16.478 1.00 88.69 400 ARG A CA 1
ATOM 3117 C C . ARG A 1 400 ? 23.985 15.949 -15.985 1.00 88.69 400 ARG A C 1
ATOM 3119 O O . ARG A 1 400 ? 23.602 15.819 -14.827 1.00 88.69 400 ARG A O 1
ATOM 3126 N N . TRP A 1 401 ? 23.333 16.717 -16.858 1.00 89.81 401 TRP A N 1
ATOM 3127 C CA . TRP A 1 401 ? 22.073 17.382 -16.524 1.00 89.81 401 TRP A CA 1
ATOM 3128 C C . TRP A 1 401 ? 20.952 16.371 -16.264 1.00 89.81 401 TRP A C 1
ATOM 3130 O O . TRP A 1 401 ? 20.174 16.540 -15.328 1.00 89.81 401 TRP A O 1
ATOM 3140 N N . THR A 1 402 ? 20.897 15.295 -17.052 1.00 89.31 402 THR A N 1
ATOM 3141 C CA . THR A 1 402 ? 19.929 14.205 -16.871 1.00 89.31 402 THR A CA 1
ATOM 3142 C C . THR A 1 402 ? 20.057 13.590 -15.480 1.00 89.31 402 THR A C 1
ATOM 3144 O O . THR A 1 402 ? 19.048 13.434 -14.801 1.00 89.31 402 THR A O 1
ATOM 3147 N N . GLU A 1 403 ? 21.278 13.317 -15.014 1.00 85.19 403 GLU A N 1
ATOM 3148 C CA . GLU A 1 403 ? 21.531 12.815 -13.657 1.00 85.19 403 GLU A CA 1
ATOM 3149 C C . GLU A 1 403 ? 20.963 13.749 -12.573 1.00 85.19 403 GLU A C 1
ATOM 3151 O O . GLU A 1 403 ? 20.235 13.297 -11.687 1.00 85.19 403 GLU A O 1
ATOM 3156 N N . ALA A 1 404 ? 21.217 15.058 -12.680 1.00 86.94 404 ALA A N 1
ATOM 3157 C CA . ALA A 1 404 ? 20.685 16.046 -11.739 1.00 86.94 404 ALA A CA 1
ATOM 3158 C C . ALA A 1 404 ? 19.144 16.069 -11.719 1.00 86.94 404 ALA A C 1
ATOM 3160 O O . ALA A 1 404 ? 18.542 16.111 -10.644 1.00 86.94 404 ALA A O 1
ATOM 3161 N N . VAL A 1 405 ? 18.501 15.971 -12.890 1.00 89.44 405 VAL A N 1
ATOM 3162 C CA . VAL A 1 405 ? 17.034 15.883 -12.999 1.00 89.44 405 VAL A CA 1
ATOM 3163 C C . VAL A 1 405 ? 16.502 14.609 -12.331 1.00 89.44 405 VAL A C 1
ATOM 3165 O O . VAL A 1 405 ? 15.477 14.667 -11.655 1.00 89.44 405 VAL A O 1
ATOM 3168 N N . MET A 1 406 ? 17.193 13.468 -12.461 1.00 87.31 406 MET A N 1
ATOM 3169 C CA . MET A 1 406 ? 16.771 12.212 -11.822 1.00 87.31 406 MET A CA 1
ATOM 3170 C C . MET A 1 406 ? 16.863 12.280 -10.288 1.00 87.31 406 MET A C 1
ATOM 3172 O O . MET A 1 406 ? 15.986 11.765 -9.593 1.00 87.31 406 MET A O 1
ATOM 3176 N N . ILE A 1 407 ? 17.905 12.928 -9.753 1.00 85.62 407 ILE A N 1
ATOM 3177 C CA . ILE A 1 407 ? 18.064 13.170 -8.308 1.00 85.62 407 ILE A CA 1
ATOM 3178 C C . ILE A 1 407 ? 16.913 14.038 -7.789 1.00 85.62 407 ILE A C 1
ATOM 3180 O O . ILE A 1 407 ? 16.320 13.736 -6.750 1.00 85.62 407 ILE A O 1
ATOM 3184 N N . GLU A 1 408 ? 16.574 15.103 -8.518 1.00 87.44 408 GLU A N 1
ATOM 3185 C CA . GLU A 1 408 ? 15.470 15.988 -8.153 1.00 87.44 408 GLU A CA 1
ATOM 3186 C C . GLU A 1 408 ? 14.112 15.270 -8.214 1.00 87.44 408 GLU A C 1
ATOM 3188 O O . GLU A 1 408 ? 13.303 15.409 -7.293 1.00 87.44 408 GLU A O 1
ATOM 3193 N N . GLU A 1 409 ? 13.869 14.461 -9.251 1.00 88.44 409 GLU A N 1
ATOM 3194 C CA . GLU A 1 409 ? 12.662 13.635 -9.385 1.00 88.44 409 GLU A CA 1
ATOM 3195 C C . GLU A 1 409 ? 12.485 12.713 -8.170 1.00 88.44 409 GLU A C 1
ATOM 3197 O O . GLU A 1 409 ? 11.410 12.684 -7.566 1.00 88.44 409 GLU A O 1
ATOM 3202 N N . ALA A 1 410 ? 13.548 12.017 -7.758 1.00 87.00 410 ALA A N 1
ATOM 3203 C CA . ALA A 1 410 ? 13.518 11.147 -6.586 1.00 87.00 410 ALA A CA 1
ATOM 3204 C C . ALA A 1 410 ? 13.270 11.923 -5.286 1.00 87.00 410 ALA A C 1
ATOM 3206 O O . ALA A 1 410 ? 12.476 11.484 -4.451 1.00 87.00 410 ALA A O 1
ATOM 3207 N N . GLY A 1 411 ? 13.893 13.095 -5.123 1.00 87.56 411 GLY A N 1
ATOM 3208 C CA . GLY A 1 411 ? 13.647 13.973 -3.978 1.00 87.56 411 GLY A CA 1
ATOM 3209 C C . GLY A 1 411 ? 12.183 14.417 -3.884 1.00 87.56 411 GLY A C 1
ATOM 3210 O O . GLY A 1 411 ? 11.582 14.343 -2.810 1.00 87.56 411 GLY A O 1
ATOM 3211 N N . ARG A 1 412 ? 11.574 14.807 -5.011 1.00 90.25 412 ARG A N 1
ATOM 3212 C CA . ARG A 1 412 ? 10.148 15.174 -5.079 1.00 90.25 412 ARG A CA 1
ATOM 3213 C C . ARG A 1 412 ? 9.234 13.983 -4.788 1.00 90.25 412 ARG A C 1
ATOM 3215 O O . ARG A 1 412 ? 8.269 14.134 -4.040 1.00 90.25 412 ARG A O 1
ATOM 3222 N N . ALA A 1 413 ? 9.540 12.804 -5.330 1.00 89.19 413 ALA A N 1
ATOM 3223 C CA . ALA A 1 413 ? 8.769 11.590 -5.069 1.00 89.19 413 ALA A CA 1
ATOM 3224 C C . ALA A 1 413 ? 8.796 11.211 -3.577 1.00 89.19 413 ALA A C 1
ATOM 3226 O O . ALA A 1 413 ? 7.761 10.869 -3.006 1.00 89.19 413 ALA A O 1
ATOM 3227 N N . TYR A 1 414 ? 9.951 11.354 -2.918 1.00 87.88 414 TYR A N 1
ATOM 3228 C CA . TYR A 1 414 ? 10.093 11.108 -1.481 1.00 87.88 414 TYR A CA 1
ATOM 3229 C C . TYR A 1 414 ? 9.291 12.101 -0.631 1.00 87.88 414 TYR A C 1
ATOM 3231 O O . TYR A 1 414 ? 8.624 11.707 0.330 1.00 87.88 414 TYR A O 1
ATOM 3239 N N . GLN A 1 415 ? 9.317 13.386 -0.995 1.00 89.00 415 GLN A N 1
ATOM 3240 C CA . GLN A 1 415 ? 8.514 14.416 -0.332 1.00 89.00 415 GLN A CA 1
ATOM 3241 C C . GLN A 1 415 ? 7.014 14.147 -0.480 1.00 89.00 415 GLN A C 1
ATOM 3243 O O . GLN A 1 415 ? 6.293 14.198 0.515 1.00 89.00 415 GLN A O 1
ATOM 3248 N N . LEU A 1 416 ? 6.551 13.813 -1.691 1.00 90.81 416 LEU A N 1
ATOM 3249 C CA . LEU A 1 416 ? 5.151 13.469 -1.947 1.00 90.81 416 LEU A CA 1
ATOM 3250 C C . LEU A 1 416 ? 4.720 12.257 -1.120 1.00 90.81 416 LEU A C 1
ATOM 3252 O O . LEU A 1 416 ? 3.680 12.293 -0.473 1.00 90.81 416 LEU A O 1
ATOM 3256 N N . PHE A 1 417 ? 5.534 11.205 -1.111 1.00 89.19 417 PHE A N 1
ATOM 3257 C CA . PHE A 1 417 ? 5.269 10.001 -0.337 1.00 89.19 417 PHE A CA 1
ATOM 3258 C C . PHE A 1 417 ? 5.180 10.291 1.172 1.00 89.19 417 PHE A C 1
ATOM 3260 O O . PHE A 1 417 ? 4.218 9.886 1.824 1.00 89.19 417 PHE A O 1
ATOM 3267 N N . SER A 1 418 ? 6.124 11.068 1.713 1.00 85.88 418 SER A N 1
ATOM 3268 C CA . SER A 1 418 ? 6.123 11.470 3.127 1.00 85.88 418 SER A CA 1
ATOM 3269 C C . SER A 1 418 ? 4.898 12.321 3.484 1.00 85.88 418 SER A C 1
ATOM 3271 O O . SER A 1 418 ? 4.292 12.128 4.538 1.00 85.88 418 SER A O 1
ATOM 3273 N N . ALA A 1 419 ? 4.498 13.240 2.601 1.00 89.31 419 ALA A N 1
ATOM 3274 C CA . ALA A 1 419 ? 3.299 14.054 2.783 1.00 89.31 419 ALA A CA 1
ATOM 3275 C C . ALA A 1 419 ? 2.023 13.197 2.759 1.00 89.31 419 ALA A C 1
ATOM 3277 O O . ALA A 1 419 ? 1.173 13.341 3.636 1.00 89.31 419 ALA A O 1
ATOM 3278 N N . GLN A 1 420 ? 1.915 12.258 1.812 1.00 88.94 420 GLN A N 1
ATOM 3279 C CA . GLN A 1 420 ? 0.774 11.343 1.723 1.00 88.94 420 GLN A CA 1
ATOM 3280 C C . GLN A 1 420 ? 0.645 10.453 2.959 1.00 88.94 420 GLN A C 1
ATOM 3282 O O . GLN A 1 420 ? -0.458 10.208 3.442 1.00 88.94 420 GLN A O 1
ATOM 3287 N N . GLN A 1 421 ? 1.769 10.029 3.538 1.00 85.25 421 GLN A N 1
ATOM 3288 C CA . GLN A 1 421 ? 1.764 9.261 4.778 1.00 85.25 421 GLN A CA 1
ATOM 3289 C C . GLN A 1 421 ? 1.150 10.060 5.941 1.00 85.25 421 GLN A C 1
ATOM 3291 O O . GLN A 1 421 ? 0.362 9.516 6.715 1.00 85.25 421 GLN A O 1
ATOM 3296 N N . GLN A 1 422 ? 1.470 11.354 6.050 1.00 84.31 422 GLN A N 1
ATOM 3297 C CA . GLN A 1 422 ? 0.901 12.235 7.077 1.00 84.31 422 GLN A CA 1
ATOM 3298 C C . GLN A 1 422 ? -0.592 12.499 6.851 1.00 84.31 422 GLN A C 1
ATOM 3300 O O . GLN A 1 422 ? -1.373 12.474 7.803 1.00 84.31 422 GLN A O 1
ATOM 3305 N N . VAL A 1 423 ? -1.002 12.725 5.599 1.00 88.88 423 VAL A N 1
ATOM 3306 C CA . VAL A 1 423 ? -2.413 12.941 5.243 1.00 88.88 423 VAL A CA 1
ATOM 3307 C C . VAL A 1 423 ? -3.247 11.698 5.544 1.00 88.88 423 VAL A C 1
ATOM 3309 O O . VAL A 1 423 ? -4.291 11.815 6.189 1.00 88.88 423 VAL A O 1
ATOM 3312 N N . LEU A 1 424 ? -2.771 10.509 5.161 1.00 85.94 424 LEU A N 1
ATOM 3313 C CA . LEU A 1 424 ? -3.444 9.252 5.476 1.00 85.94 424 LEU A CA 1
ATOM 3314 C C . LEU A 1 424 ? -3.601 9.068 6.989 1.00 85.94 424 LEU A C 1
ATOM 3316 O O . LEU A 1 424 ? -4.697 8.753 7.447 1.00 85.94 424 LEU A O 1
ATOM 3320 N N . ALA A 1 425 ? -2.547 9.317 7.773 1.00 78.50 425 ALA A N 1
ATOM 3321 C CA . ALA A 1 425 ? -2.618 9.228 9.232 1.00 78.50 425 ALA A CA 1
ATOM 3322 C C . ALA A 1 425 ? -3.706 10.153 9.813 1.00 78.50 425 ALA A C 1
ATOM 3324 O O . ALA A 1 425 ? -4.490 9.735 10.667 1.00 78.50 425 ALA A O 1
ATOM 3325 N N . ALA A 1 426 ? -3.822 11.381 9.298 1.00 83.12 426 ALA A N 1
ATOM 3326 C CA . ALA A 1 426 ? -4.868 12.314 9.709 1.00 83.12 426 ALA A CA 1
ATOM 3327 C C . ALA A 1 426 ? -6.283 11.840 9.317 1.00 83.12 426 ALA A C 1
ATOM 3329 O O . ALA A 1 426 ? -7.207 11.951 10.125 1.00 83.12 426 ALA A O 1
ATOM 3330 N N . GLN A 1 427 ? -6.473 11.286 8.111 1.00 85.75 427 GLN A N 1
ATOM 3331 C CA . GLN A 1 427 ? -7.776 10.747 7.693 1.00 85.75 427 GLN A CA 1
ATOM 3332 C C . GLN A 1 427 ? -8.179 9.512 8.503 1.00 85.75 427 GLN A C 1
ATOM 3334 O O . GLN A 1 427 ? -9.343 9.383 8.883 1.00 85.75 427 GLN A O 1
ATOM 3339 N N . LEU A 1 428 ? -7.229 8.627 8.817 1.00 79.81 428 LEU A N 1
ATOM 3340 C CA . LEU A 1 428 ? -7.473 7.458 9.664 1.00 79.81 428 LEU A CA 1
ATOM 3341 C C . LEU A 1 428 ? -7.896 7.869 11.083 1.00 79.81 428 LEU A C 1
ATOM 3343 O O . LEU A 1 428 ? -8.835 7.290 11.629 1.00 79.81 428 LEU A O 1
ATOM 3347 N N . ALA A 1 429 ? -7.295 8.920 11.650 1.00 75.31 429 ALA A N 1
ATOM 3348 C CA . ALA A 1 429 ? -7.708 9.466 12.945 1.00 75.31 429 ALA A CA 1
ATOM 3349 C C . ALA A 1 429 ? -9.150 10.021 12.927 1.00 75.31 429 ALA A C 1
ATOM 3351 O O . ALA A 1 429 ? -9.938 9.770 13.847 1.00 75.31 429 ALA A O 1
ATOM 3352 N N . GLN A 1 430 ? -9.533 10.740 11.862 1.00 82.44 430 GLN A N 1
ATOM 3353 C CA . GLN A 1 430 ? -10.911 11.223 11.688 1.00 82.44 430 GLN A CA 1
ATOM 3354 C C . GLN A 1 430 ? -11.903 10.069 11.539 1.00 82.44 430 GLN A C 1
ATOM 3356 O O . GLN A 1 430 ? -12.962 10.079 12.164 1.00 82.44 430 GLN A O 1
ATOM 3361 N N . LEU A 1 431 ? -11.545 9.058 10.750 1.00 82.31 431 LEU A N 1
ATOM 3362 C CA . LEU A 1 431 ? -12.356 7.866 10.547 1.00 82.31 431 LEU A CA 1
ATOM 3363 C C . LEU A 1 431 ? -12.580 7.098 11.852 1.00 82.31 431 LEU A C 1
ATOM 3365 O O . LEU A 1 431 ? -13.721 6.758 12.161 1.00 82.31 431 LEU A O 1
ATOM 3369 N N . LYS A 1 432 ? -11.529 6.926 12.666 1.00 77.12 432 LYS A N 1
ATOM 3370 C CA . LYS A 1 432 ? -11.633 6.358 14.017 1.00 77.12 432 LYS A CA 1
ATOM 3371 C C . LYS A 1 432 ? -12.622 7.146 14.874 1.00 77.12 432 LYS A C 1
ATOM 3373 O O . LYS A 1 432 ? -13.490 6.558 15.512 1.00 77.12 432 LYS A O 1
ATOM 3378 N N . THR A 1 433 ? -12.532 8.474 14.869 1.00 78.12 433 THR A N 1
ATOM 3379 C CA . THR A 1 433 ? -13.467 9.315 15.633 1.00 78.12 433 THR A CA 1
ATOM 3380 C C . THR A 1 433 ? -14.905 9.120 15.150 1.00 78.12 433 THR A C 1
ATOM 3382 O O . THR A 1 433 ? -15.793 8.909 15.972 1.00 78.12 433 THR A O 1
ATOM 3385 N N . GLY A 1 434 ? -15.131 9.098 13.833 1.00 82.50 434 GLY A N 1
ATOM 3386 C CA . GLY A 1 434 ? -16.448 8.842 13.247 1.00 82.50 434 GLY A CA 1
ATOM 3387 C C . GLY A 1 434 ? -17.022 7.473 13.626 1.00 82.50 434 GLY A C 1
ATOM 3388 O O . GLY A 1 434 ? -18.192 7.389 13.994 1.00 82.50 434 GLY A O 1
ATOM 3389 N N . TYR A 1 435 ? -16.202 6.418 13.608 1.00 82.56 435 TYR A N 1
ATOM 3390 C CA . TYR A 1 435 ? -16.599 5.078 14.055 1.00 82.56 435 TYR A CA 1
ATOM 3391 C C . TYR A 1 435 ? -17.055 5.083 15.518 1.00 82.56 435 TYR A C 1
ATOM 3393 O O . TYR A 1 435 ? -18.133 4.588 15.842 1.00 82.56 435 TYR A O 1
ATOM 3401 N N . LEU A 1 436 ? -16.270 5.708 16.399 1.00 77.44 436 LEU A N 1
ATOM 3402 C CA . LEU A 1 436 ? -16.581 5.786 17.826 1.00 77.44 436 LEU A CA 1
ATOM 3403 C C . LEU A 1 436 ? -17.852 6.599 18.106 1.00 77.44 436 LEU A C 1
ATOM 3405 O O . LEU A 1 436 ? -18.590 6.264 19.033 1.00 77.44 436 LEU A O 1
ATOM 3409 N N . THR A 1 437 ? -18.130 7.638 17.311 1.00 82.56 437 THR A N 1
ATOM 3410 C CA . THR A 1 437 ? -19.396 8.384 17.366 1.00 82.56 437 THR A CA 1
ATOM 3411 C C . THR A 1 437 ? -20.576 7.495 16.984 1.00 82.56 437 THR A C 1
ATOM 3413 O O . THR A 1 437 ? -21.538 7.418 17.742 1.00 82.56 437 THR A O 1
ATOM 3416 N N . VAL A 1 438 ? -20.486 6.773 15.860 1.00 84.06 438 VAL A N 1
ATOM 3417 C CA . VAL A 1 438 ? -21.531 5.829 15.429 1.00 84.06 438 VAL A CA 1
ATOM 3418 C C . VAL A 1 438 ? -21.783 4.777 16.503 1.00 84.06 438 VAL A C 1
ATOM 3420 O O . VAL A 1 438 ? -22.928 4.558 16.889 1.00 84.06 438 VAL A O 1
ATOM 3423 N N . TRP A 1 439 ? -20.719 4.163 17.022 1.00 83.00 439 TRP A N 1
ATOM 3424 C CA . TRP A 1 439 ? -20.815 3.160 18.076 1.00 83.00 439 TRP A CA 1
ATOM 3425 C C . TRP A 1 439 ? -21.516 3.709 19.326 1.00 83.00 439 TRP A C 1
ATOM 3427 O O . TRP A 1 439 ? -22.418 3.066 19.862 1.00 83.00 439 TRP A O 1
ATOM 3437 N N . ARG A 1 440 ? -21.149 4.920 19.768 1.00 80.75 440 ARG A N 1
ATOM 3438 C CA . ARG A 1 440 ? -21.768 5.574 20.929 1.00 80.75 440 ARG A CA 1
ATOM 3439 C C . ARG A 1 440 ? -23.264 5.778 20.709 1.00 80.75 440 ARG A C 1
ATOM 3441 O O . ARG A 1 440 ? -24.044 5.437 21.592 1.00 80.75 440 ARG A O 1
ATOM 3448 N N . ASP A 1 441 ? -23.659 6.295 19.549 1.00 83.81 441 ASP A N 1
ATOM 3449 C CA . ASP A 1 441 ? -25.062 6.574 19.237 1.00 83.81 441 ASP A CA 1
ATOM 3450 C C . ASP A 1 441 ? -25.883 5.274 19.111 1.00 83.81 441 ASP A C 1
ATOM 3452 O O . ASP A 1 441 ? -27.031 5.206 19.555 1.00 83.81 441 ASP A O 1
ATOM 3456 N N . GLU A 1 442 ? -25.293 4.199 18.570 1.00 82.62 442 GLU A N 1
ATOM 3457 C CA . GLU A 1 442 ? -25.914 2.868 18.579 1.00 82.62 442 GLU A CA 1
ATOM 3458 C C . GLU A 1 442 ? -26.122 2.352 19.998 1.00 82.62 442 GLU A C 1
ATOM 3460 O O . GLU A 1 442 ? -27.184 1.811 20.319 1.00 82.62 442 GLU A O 1
ATOM 3465 N N . ALA A 1 443 ? -25.115 2.514 20.850 1.00 79.38 443 ALA A N 1
ATOM 3466 C CA . ALA A 1 443 ? -25.181 2.058 22.222 1.00 79.38 443 ALA A CA 1
ATOM 3467 C C . ALA A 1 443 ? -26.203 2.877 23.032 1.00 79.38 443 ALA A C 1
ATOM 3469 O O . ALA A 1 443 ? -26.964 2.310 23.818 1.00 79.38 443 ALA A O 1
ATOM 3470 N N . ALA A 1 444 ? -26.292 4.185 22.787 1.00 79.19 444 ALA A N 1
ATOM 3471 C CA . ALA A 1 444 ? -27.278 5.066 23.402 1.00 79.19 444 ALA A CA 1
ATOM 3472 C C . ALA A 1 444 ? -28.717 4.681 23.000 1.00 79.19 444 ALA A C 1
ATOM 3474 O O . ALA A 1 444 ? -29.588 4.535 23.867 1.00 79.19 444 ALA A O 1
ATOM 3475 N N . LEU A 1 445 ? -28.940 4.381 21.712 1.00 80.44 445 LEU A N 1
ATOM 3476 C CA . LEU A 1 445 ? -30.225 3.908 21.188 1.00 80.44 445 LEU A CA 1
ATOM 3477 C C . LEU A 1 445 ? -30.631 2.538 21.756 1.00 80.44 445 LEU A C 1
ATOM 3479 O O . LEU A 1 445 ? -31.801 2.326 22.076 1.00 80.44 445 LEU A O 1
ATOM 3483 N N . ARG A 1 446 ? -29.685 1.597 21.869 1.00 78.00 446 ARG A N 1
ATOM 3484 C CA . ARG A 1 446 ? -29.960 0.233 22.355 1.00 78.00 446 ARG A CA 1
ATOM 3485 C C . ARG A 1 446 ? -30.157 0.167 23.871 1.00 78.00 446 ARG A C 1
ATOM 3487 O O . ARG A 1 446 ? -30.987 -0.616 24.332 1.00 78.00 446 ARG A O 1
ATOM 3494 N N . TRP A 1 447 ? -29.401 0.956 24.638 1.00 73.00 447 TRP A N 1
ATOM 3495 C CA . TRP A 1 447 ? -29.207 0.703 26.072 1.00 73.00 447 TRP A CA 1
ATOM 3496 C C . TRP A 1 447 ? -29.526 1.889 26.992 1.00 73.00 447 TRP A C 1
ATOM 3498 O O . TRP A 1 447 ? -29.963 1.661 28.116 1.00 73.00 447 TRP A O 1
ATOM 3508 N N . ALA A 1 448 ? -29.359 3.138 26.544 1.00 63.69 448 ALA A N 1
ATOM 3509 C CA . ALA A 1 448 ? -29.530 4.330 27.390 1.00 63.69 448 ALA A CA 1
ATOM 3510 C C . ALA A 1 448 ? -30.910 5.002 27.256 1.00 63.69 448 ALA A C 1
ATOM 3512 O O . ALA A 1 448 ? -31.162 6.035 27.873 1.00 63.69 448 ALA A O 1
ATOM 3513 N N . GLY A 1 449 ? -31.817 4.431 26.457 1.00 65.25 449 GLY A N 1
ATOM 3514 C CA . GLY A 1 449 ? -33.163 4.974 26.265 1.00 65.25 449 GLY A CA 1
ATOM 3515 C C . GLY A 1 449 ? -33.212 6.286 25.473 1.00 65.25 449 GLY A C 1
ATOM 3516 O O . GLY A 1 449 ? -34.256 6.937 25.475 1.00 65.25 449 GLY A O 1
ATOM 3517 N N . GLY A 1 450 ? -32.132 6.669 24.779 1.00 53.97 450 GLY A N 1
ATOM 3518 C CA . GLY A 1 450 ? -32.104 7.881 23.961 1.00 53.97 450 GLY A CA 1
ATOM 3519 C C . GLY A 1 450 ? -30.936 7.952 22.977 1.00 53.97 450 GLY A C 1
ATOM 3520 O O . GLY A 1 450 ? -29.787 7.917 23.380 1.00 53.97 450 GLY A O 1
ATOM 3521 N N . ASP A 1 451 ? -31.259 8.049 21.689 1.00 58.56 451 ASP A N 1
ATOM 3522 C CA . ASP A 1 451 ? -30.976 9.187 20.802 1.00 58.56 451 ASP A CA 1
ATOM 3523 C C . ASP A 1 451 ? -31.950 9.067 19.614 1.00 58.56 451 ASP A C 1
ATOM 3525 O O . ASP A 1 451 ? -32.497 7.986 19.361 1.00 58.56 451 ASP A O 1
ATOM 3529 N N . SER A 1 452 ? -32.258 10.151 18.894 1.00 74.69 452 SER A N 1
ATOM 3530 C CA . SER A 1 452 ? -33.171 10.026 17.748 1.00 74.69 452 SER A CA 1
ATOM 3531 C C . SER A 1 452 ? -32.494 9.175 16.661 1.00 74.69 452 SER A C 1
ATOM 3533 O O . SER A 1 452 ? -31.431 9.539 16.168 1.00 74.69 452 SER A O 1
ATOM 3535 N N . LEU A 1 453 ? -33.113 8.059 16.250 1.00 83.50 453 LEU A N 1
ATOM 3536 C CA . LEU A 1 453 ? -32.673 7.233 15.110 1.00 83.50 453 LEU A CA 1
ATOM 3537 C C . LEU A 1 453 ? -32.178 8.062 13.890 1.00 83.50 453 LEU A C 1
ATOM 3539 O O . LEU A 1 453 ? -31.183 7.666 13.285 1.00 83.50 453 LEU A O 1
ATOM 3543 N N . PRO A 1 454 ? -32.775 9.225 13.541 1.00 84.50 454 PRO A N 1
ATOM 3544 C CA . PRO A 1 454 ? -32.215 10.150 12.550 1.00 84.50 454 PRO A CA 1
ATOM 3545 C C . PRO A 1 454 ? -30.750 10.575 12.740 1.00 84.50 454 PRO A C 1
ATOM 3547 O O . PRO A 1 454 ? -30.030 10.669 11.746 1.00 84.50 454 PRO A O 1
ATOM 3550 N N . VAL A 1 455 ? -30.311 10.849 13.974 1.00 85.56 455 VAL A N 1
ATOM 3551 C CA . VAL A 1 455 ? -28.935 11.280 14.293 1.00 85.56 455 VAL A CA 1
ATOM 3552 C C . VAL A 1 455 ? -27.954 10.143 14.035 1.00 85.56 455 VAL A C 1
ATOM 3554 O O . VAL A 1 455 ? -26.970 10.344 13.327 1.00 85.56 455 VAL A O 1
ATOM 3557 N N . LEU A 1 456 ? -28.274 8.930 14.497 1.00 88.06 456 LEU A N 1
ATOM 3558 C CA . LEU A 1 456 ? -27.468 7.738 14.227 1.00 88.06 456 LEU A CA 1
ATOM 3559 C C . LEU A 1 456 ? -27.306 7.497 12.718 1.00 88.06 456 LEU A C 1
ATOM 3561 O O . LEU A 1 456 ? -26.193 7.300 12.237 1.00 88.06 456 LEU A O 1
ATOM 3565 N N . LEU A 1 457 ? -28.405 7.538 11.955 1.00 88.94 457 LEU A N 1
ATOM 3566 C CA . LEU A 1 457 ? -28.363 7.329 10.501 1.00 88.94 457 LEU A CA 1
ATOM 3567 C C . LEU A 1 457 ? -27.555 8.426 9.787 1.00 88.94 457 LEU A C 1
ATOM 3569 O O . LEU A 1 457 ? -26.857 8.151 8.807 1.00 88.94 457 LEU A O 1
ATOM 3573 N N . ASN A 1 458 ? -27.599 9.662 10.296 1.00 89.56 458 ASN A N 1
ATOM 3574 C CA . ASN A 1 458 ? -26.739 10.736 9.810 1.00 89.56 458 ASN A CA 1
ATOM 3575 C C . ASN A 1 458 ? -25.260 10.430 10.074 1.00 89.56 458 ASN A C 1
ATOM 3577 O O . ASN A 1 458 ? -24.460 10.471 9.145 1.00 89.56 458 ASN A O 1
ATOM 3581 N N . ASN A 1 459 ? -24.904 10.067 11.306 1.00 89.88 459 ASN A N 1
ATOM 3582 C CA . ASN A 1 459 ? -23.517 9.805 11.690 1.00 89.88 459 ASN A CA 1
ATOM 3583 C C . ASN A 1 459 ? -22.948 8.555 11.006 1.00 89.88 459 ASN A C 1
ATOM 3585 O O . ASN A 1 459 ? -21.783 8.559 10.617 1.00 89.88 459 ASN A O 1
ATOM 3589 N N . ARG A 1 460 ? -23.769 7.530 10.744 1.00 89.50 460 ARG A N 1
ATOM 3590 C CA . ARG A 1 460 ? -23.386 6.390 9.892 1.00 89.50 460 ARG A CA 1
ATOM 3591 C C . ARG A 1 460 ? -23.070 6.816 8.465 1.00 89.50 460 ARG A C 1
ATOM 3593 O O . ARG A 1 460 ? -22.082 6.361 7.895 1.00 89.50 460 ARG A O 1
ATOM 3600 N N . SER A 1 461 ? -23.877 7.712 7.906 1.00 90.31 461 SER A N 1
ATOM 3601 C CA . SER A 1 461 ? -23.631 8.238 6.565 1.00 90.31 461 SER A CA 1
ATOM 3602 C C . SER A 1 461 ? -22.353 9.087 6.508 1.00 90.31 461 SER A C 1
ATOM 3604 O O . SER A 1 461 ? -21.552 8.932 5.590 1.00 90.31 461 SER A O 1
ATOM 3606 N N . GLU A 1 462 ? -22.109 9.937 7.512 1.00 89.94 462 GLU A N 1
ATOM 3607 C CA . GLU A 1 462 ? -20.856 10.699 7.625 1.00 89.94 462 GLU A CA 1
ATOM 3608 C C . GLU A 1 462 ? -19.639 9.783 7.830 1.00 89.94 462 GLU A C 1
ATOM 3610 O O . GLU A 1 462 ? -18.580 10.010 7.245 1.00 89.94 462 GLU A O 1
ATOM 3615 N N . HIS A 1 463 ? -19.785 8.696 8.589 1.00 86.88 463 HIS A N 1
ATOM 3616 C CA . HIS A 1 463 ? -18.740 7.688 8.747 1.00 86.88 463 HIS A CA 1
ATOM 3617 C C . HIS A 1 463 ? -18.382 7.008 7.414 1.00 86.88 463 HIS A C 1
ATOM 3619 O O . HIS A 1 463 ? -17.200 6.812 7.132 1.00 86.88 463 HIS A O 1
ATOM 3625 N N . LEU A 1 464 ? -19.358 6.715 6.546 1.00 88.19 464 LEU A N 1
ATOM 3626 C CA . LEU A 1 464 ? -19.089 6.187 5.199 1.00 88.19 464 LEU A CA 1
ATOM 3627 C C . LEU A 1 464 ? -18.338 7.199 4.319 1.00 88.19 464 LEU A C 1
ATOM 3629 O O . LEU A 1 464 ? -17.418 6.816 3.591 1.00 88.19 464 LEU A O 1
ATOM 3633 N N . LEU A 1 465 ? -18.641 8.496 4.444 1.00 88.81 465 LEU A N 1
ATOM 3634 C CA . LEU A 1 465 ? -17.883 9.556 3.770 1.00 88.81 465 LEU A CA 1
ATOM 3635 C C . 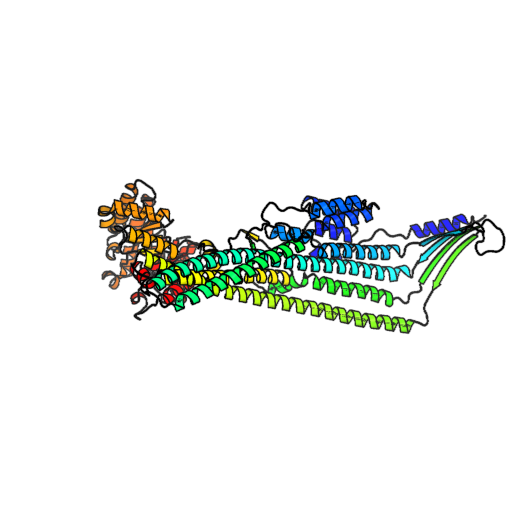LEU A 1 465 ? -16.428 9.629 4.256 1.00 88.81 465 LEU A C 1
ATOM 3637 O O . LEU A 1 465 ? -15.518 9.739 3.430 1.00 88.81 465 LEU A O 1
ATOM 3641 N N . LEU A 1 466 ? -16.196 9.547 5.571 1.00 88.06 466 LEU A N 1
ATOM 3642 C CA . LEU A 1 466 ? -14.849 9.484 6.154 1.00 88.06 466 LEU A CA 1
ATOM 3643 C C . LEU A 1 466 ? -14.099 8.233 5.685 1.00 88.06 466 LEU A C 1
ATOM 3645 O O . LEU A 1 466 ? -12.921 8.314 5.336 1.00 88.06 466 LEU A O 1
ATOM 3649 N N . ARG A 1 467 ? -14.795 7.093 5.598 1.00 86.44 467 ARG A N 1
ATOM 3650 C CA . ARG A 1 467 ? -14.234 5.830 5.108 1.00 86.44 467 ARG A CA 1
ATOM 3651 C C . ARG A 1 467 ? -13.759 5.956 3.666 1.00 86.44 467 ARG A C 1
ATOM 3653 O O . ARG A 1 467 ? -12.645 5.545 3.359 1.00 86.44 467 ARG A O 1
ATOM 3660 N N . ARG A 1 468 ? -14.558 6.585 2.801 1.00 88.81 468 ARG A N 1
ATOM 3661 C CA . ARG A 1 468 ? -14.165 6.874 1.416 1.00 88.81 468 ARG A CA 1
ATOM 3662 C C . ARG A 1 468 ? -12.947 7.802 1.344 1.00 88.81 468 ARG A C 1
ATOM 3664 O O . ARG A 1 468 ? -12.045 7.539 0.562 1.00 88.81 468 ARG A O 1
ATOM 3671 N N . ARG A 1 469 ? -12.877 8.862 2.163 1.00 90.06 469 ARG A N 1
ATOM 3672 C CA . ARG A 1 469 ? -11.697 9.755 2.192 1.00 90.06 469 ARG A CA 1
ATOM 3673 C C . ARG A 1 469 ? -10.428 9.001 2.582 1.00 90.06 469 ARG A C 1
ATOM 3675 O O . ARG A 1 469 ? -9.430 9.111 1.884 1.00 90.06 469 ARG A O 1
ATOM 3682 N N . ALA A 1 470 ? -10.476 8.202 3.647 1.00 85.81 470 ALA A N 1
ATOM 3683 C CA . ALA A 1 470 ? -9.328 7.402 4.069 1.00 85.81 470 ALA A CA 1
ATOM 3684 C C . ALA A 1 470 ? -8.906 6.374 3.005 1.00 85.81 470 ALA A C 1
ATOM 3686 O O . ALA A 1 470 ? -7.712 6.159 2.812 1.00 85.81 470 ALA A O 1
ATOM 3687 N N . LEU A 1 471 ? -9.867 5.771 2.295 1.00 86.75 471 LEU A N 1
ATOM 3688 C CA . LEU A 1 471 ? -9.596 4.860 1.182 1.00 86.75 471 LEU A CA 1
ATOM 3689 C C . LEU A 1 471 ? -8.834 5.558 0.042 1.00 86.75 471 LEU A C 1
ATOM 3691 O O . LEU A 1 471 ? -7.840 5.018 -0.441 1.00 86.75 471 LEU A O 1
ATOM 3695 N N . ASN A 1 472 ? -9.258 6.762 -0.347 1.00 90.31 472 ASN A N 1
ATOM 3696 C CA . ASN A 1 472 ? -8.595 7.533 -1.400 1.00 90.31 472 ASN A CA 1
ATOM 3697 C C . ASN A 1 472 ? -7.141 7.859 -1.022 1.00 90.31 472 ASN A C 1
ATOM 3699 O O . ASN A 1 472 ? -6.228 7.637 -1.814 1.00 90.31 472 ASN A O 1
ATOM 3703 N N . GLU A 1 473 ? -6.900 8.320 0.210 1.00 90.81 473 GLU A N 1
ATOM 3704 C CA . GLU A 1 473 ? -5.534 8.618 0.668 1.00 90.81 473 GLU A CA 1
ATOM 3705 C C . GLU A 1 473 ? -4.686 7.350 0.828 1.00 90.81 473 GLU A C 1
ATOM 3707 O O . GLU A 1 473 ? -3.472 7.373 0.621 1.00 90.81 473 GLU A O 1
ATOM 3712 N N . TYR A 1 474 ? -5.312 6.213 1.147 1.00 87.56 474 TYR A N 1
ATOM 3713 C CA . TYR A 1 474 ? -4.630 4.926 1.215 1.00 87.56 474 TYR A CA 1
ATOM 3714 C C . TYR A 1 474 ? -4.072 4.529 -0.155 1.00 87.56 474 TYR A C 1
ATOM 3716 O O . TYR A 1 474 ? -2.873 4.272 -0.276 1.00 87.56 474 TYR A O 1
ATOM 3724 N N . TYR A 1 475 ? -4.900 4.544 -1.203 1.00 89.62 475 TYR A N 1
ATOM 3725 C CA . TYR A 1 475 ? -4.428 4.277 -2.563 1.00 89.62 475 TYR A CA 1
ATOM 3726 C C . TYR A 1 475 ? -3.493 5.383 -3.076 1.00 89.62 475 TYR A C 1
ATOM 3728 O O . TYR A 1 475 ? -2.531 5.085 -3.787 1.00 89.62 475 TYR A O 1
ATOM 3736 N N . GLY A 1 476 ? -3.686 6.634 -2.646 1.00 91.50 476 GLY A N 1
ATOM 3737 C CA . GLY A 1 476 ? -2.754 7.740 -2.880 1.00 91.50 476 GLY A CA 1
ATOM 3738 C C . GLY A 1 476 ? -1.345 7.457 -2.346 1.00 91.50 476 GLY A C 1
ATOM 3739 O O . GLY A 1 476 ? -0.362 7.639 -3.069 1.00 91.50 476 GLY A O 1
ATOM 3740 N N . LEU A 1 477 ? -1.233 6.923 -1.126 1.00 89.50 477 LEU A N 1
ATOM 3741 C CA . LEU A 1 477 ? 0.041 6.498 -0.541 1.00 89.50 477 LEU A CA 1
ATOM 3742 C C . LEU A 1 477 ? 0.677 5.340 -1.325 1.00 89.50 477 LEU A C 1
ATOM 3744 O O . LEU A 1 477 ? 1.882 5.361 -1.571 1.00 89.50 477 LEU A O 1
ATOM 3748 N N . GLN A 1 478 ? -0.118 4.351 -1.749 1.00 87.94 478 GLN A N 1
ATOM 3749 C CA . GLN A 1 478 ? 0.359 3.211 -2.549 1.00 87.94 478 GLN A CA 1
ATOM 3750 C C . GLN A 1 478 ? 0.931 3.671 -3.905 1.00 87.94 478 GLN A C 1
ATOM 3752 O O . GLN A 1 478 ? 2.024 3.256 -4.306 1.00 87.94 478 GLN A O 1
ATOM 3757 N N . LYS A 1 479 ? 0.246 4.596 -4.589 1.00 91.25 479 LYS A N 1
ATOM 3758 C CA . LYS A 1 479 ? 0.727 5.199 -5.845 1.00 91.25 479 LYS A CA 1
ATOM 3759 C C . LYS A 1 479 ? 1.991 6.032 -5.620 1.00 91.25 479 LYS A C 1
ATOM 3761 O O . LYS A 1 479 ? 2.950 5.896 -6.378 1.00 91.25 479 LYS A O 1
ATOM 3766 N N . ALA A 1 480 ? 2.042 6.830 -4.550 1.00 90.38 480 ALA A N 1
ATOM 3767 C CA . ALA A 1 480 ? 3.231 7.608 -4.194 1.00 90.38 480 ALA A CA 1
ATOM 3768 C C . ALA A 1 480 ? 4.442 6.714 -3.864 1.00 90.38 480 ALA A C 1
ATOM 3770 O O . ALA A 1 480 ? 5.562 7.029 -4.265 1.00 90.38 480 ALA A O 1
ATOM 3771 N N . ALA A 1 481 ? 4.226 5.574 -3.201 1.00 86.31 481 ALA A N 1
ATOM 3772 C CA . ALA A 1 481 ? 5.275 4.589 -2.937 1.00 86.31 481 ALA A CA 1
ATOM 3773 C C . ALA A 1 481 ? 5.821 3.975 -4.235 1.00 86.31 481 ALA A C 1
ATOM 3775 O O . ALA A 1 481 ? 7.036 3.888 -4.419 1.00 86.31 481 ALA A O 1
ATOM 3776 N N . THR A 1 482 ? 4.929 3.624 -5.164 1.00 86.38 482 THR A N 1
ATOM 3777 C CA . THR A 1 482 ? 5.311 3.103 -6.487 1.00 86.38 482 THR A CA 1
ATOM 3778 C C . THR A 1 482 ? 6.109 4.149 -7.279 1.00 86.38 482 THR A C 1
ATOM 3780 O O . THR A 1 482 ? 7.106 3.827 -7.928 1.00 86.38 482 THR A O 1
ATOM 3783 N N . ALA A 1 483 ? 5.711 5.425 -7.201 1.00 87.94 483 ALA A N 1
ATOM 3784 C CA . ALA A 1 483 ? 6.415 6.534 -7.847 1.00 87.94 483 ALA A CA 1
ATOM 3785 C C . ALA A 1 483 ? 7.812 6.756 -7.253 1.00 87.94 483 ALA A C 1
ATOM 3787 O O . ALA A 1 483 ? 8.770 6.983 -7.992 1.00 87.94 483 ALA A O 1
ATOM 3788 N N . LEU A 1 484 ? 7.949 6.635 -5.930 1.00 85.94 484 LEU A N 1
ATOM 3789 C CA . LEU A 1 484 ? 9.237 6.697 -5.244 1.00 85.94 484 LEU A CA 1
ATOM 3790 C C . LEU A 1 484 ? 10.171 5.564 -5.688 1.00 85.94 484 LEU A C 1
ATOM 3792 O O . LEU A 1 484 ? 11.327 5.825 -6.014 1.00 85.94 484 LEU A O 1
ATOM 3796 N N . GLN A 1 485 ? 9.678 4.327 -5.757 1.00 82.44 485 GLN A N 1
ATOM 3797 C CA . GLN A 1 485 ? 10.468 3.177 -6.216 1.00 82.44 485 GLN A CA 1
ATOM 3798 C C . GLN A 1 485 ? 10.946 3.356 -7.661 1.00 82.44 485 GLN A C 1
ATOM 3800 O O . GLN A 1 485 ? 12.139 3.225 -7.938 1.00 82.44 485 GLN A O 1
ATOM 3805 N N . ARG A 1 486 ? 10.044 3.782 -8.557 1.00 84.94 486 ARG A N 1
ATOM 3806 C CA . ARG A 1 486 ? 10.387 4.160 -9.935 1.00 84.94 486 ARG A CA 1
ATOM 3807 C C . ARG A 1 486 ? 11.504 5.208 -9.965 1.00 84.94 486 ARG A C 1
ATOM 3809 O O . ARG A 1 486 ? 12.469 5.038 -10.707 1.00 84.94 486 ARG A O 1
ATOM 3816 N N . ALA A 1 487 ? 11.382 6.277 -9.179 1.00 84.56 487 ALA A N 1
ATOM 3817 C CA . ALA A 1 487 ? 12.347 7.374 -9.181 1.00 84.56 487 ALA A CA 1
ATOM 3818 C C . ALA A 1 487 ? 13.724 6.962 -8.628 1.00 84.56 487 ALA A C 1
ATOM 3820 O O . ALA A 1 487 ? 14.749 7.471 -9.086 1.00 84.56 487 ALA A O 1
ATOM 3821 N N . LEU A 1 488 ? 13.755 5.999 -7.701 1.00 79.38 488 LEU A N 1
ATOM 3822 C CA . LEU A 1 488 ? 14.981 5.373 -7.203 1.00 79.38 488 LEU A CA 1
ATOM 3823 C C . LEU A 1 488 ? 15.637 4.431 -8.227 1.00 79.38 488 LEU A C 1
ATOM 3825 O O . LEU A 1 488 ? 16.757 3.994 -8.000 1.00 79.38 488 LEU A O 1
ATOM 3829 N N . GLY A 1 489 ? 14.988 4.127 -9.355 1.00 73.62 489 GLY A N 1
ATOM 3830 C CA . GLY A 1 489 ? 15.489 3.157 -10.334 1.00 73.62 489 GLY A CA 1
ATOM 3831 C C . GLY A 1 489 ? 15.270 1.697 -9.923 1.00 73.62 489 GLY A C 1
ATOM 3832 O O . GLY A 1 489 ? 15.650 0.794 -10.669 1.00 73.62 489 GLY A O 1
ATOM 3833 N N . ASP A 1 490 ? 14.615 1.464 -8.783 1.00 66.06 490 ASP A N 1
ATOM 3834 C CA . ASP A 1 490 ? 14.202 0.146 -8.319 1.00 66.06 490 ASP A CA 1
ATOM 3835 C C . ASP A 1 490 ? 12.886 -0.232 -9.000 1.00 66.06 490 ASP A C 1
ATOM 3837 O O . ASP A 1 490 ? 11.802 0.259 -8.687 1.00 66.06 490 ASP A O 1
ATOM 3841 N N . LEU A 1 491 ? 12.998 -1.101 -9.997 1.00 65.50 491 LEU A N 1
ATOM 3842 C CA . LEU A 1 491 ? 11.862 -1.586 -10.763 1.00 65.50 491 LEU A CA 1
ATOM 3843 C C . LEU A 1 491 ? 10.938 -2.518 -9.982 1.00 65.50 491 LEU A C 1
ATOM 3845 O O . LEU A 1 491 ? 11.362 -3.109 -8.985 1.00 65.50 491 LEU A O 1
ATOM 3849 N N . PRO A 1 492 ? 9.700 -2.753 -10.470 1.00 56.31 492 PRO A N 1
ATOM 3850 C CA . PRO A 1 492 ? 8.714 -3.508 -9.720 1.00 56.31 492 PRO A CA 1
ATOM 3851 C C . PRO A 1 492 ? 8.973 -5.009 -9.580 1.00 56.31 492 PRO A C 1
ATOM 3853 O O . PRO A 1 492 ? 8.187 -5.683 -8.933 1.00 56.31 492 PRO A O 1
ATOM 3856 N N . GLU A 1 493 ? 10.104 -5.540 -10.051 1.00 56.31 493 GLU A N 1
ATOM 3857 C CA . GLU A 1 493 ? 10.561 -6.888 -9.664 1.00 56.31 493 GLU A CA 1
ATOM 3858 C C . GLU A 1 493 ? 10.834 -6.989 -8.142 1.00 56.31 493 GLU A C 1
ATOM 3860 O O . GLU A 1 493 ? 10.728 -8.066 -7.543 1.00 56.31 493 GLU A O 1
ATOM 3865 N N . LYS A 1 494 ? 11.141 -5.853 -7.494 1.00 63.09 494 LYS A N 1
ATOM 3866 C CA . LYS A 1 494 ? 11.258 -5.718 -6.031 1.00 63.09 494 LYS A CA 1
ATOM 3867 C C . LYS A 1 494 ? 9.962 -5.276 -5.346 1.00 63.09 494 LYS A C 1
ATOM 3869 O O . LYS A 1 494 ? 9.906 -5.304 -4.117 1.00 63.09 494 LYS A O 1
ATOM 3874 N N . VAL A 1 495 ? 8.943 -4.856 -6.102 1.00 71.75 495 VAL A N 1
ATOM 3875 C CA . VAL A 1 495 ? 7.640 -4.505 -5.528 1.00 71.75 495 VAL A CA 1
ATOM 3876 C C . VAL A 1 495 ? 6.995 -5.795 -5.065 1.00 71.75 495 VAL A C 1
ATOM 3878 O O . VAL A 1 495 ? 6.643 -6.653 -5.867 1.00 71.75 495 VAL A O 1
ATOM 3881 N N . ARG A 1 496 ? 6.893 -5.941 -3.748 1.00 79.69 496 ARG A N 1
ATOM 3882 C CA . ARG A 1 496 ? 6.238 -7.083 -3.125 1.00 79.69 496 ARG A CA 1
ATOM 3883 C C . ARG A 1 496 ? 4.804 -6.715 -2.826 1.00 79.69 496 ARG A C 1
ATOM 3885 O O . ARG A 1 496 ? 4.542 -5.661 -2.241 1.00 79.69 496 ARG A O 1
ATOM 3892 N N . PHE A 1 497 ? 3.907 -7.599 -3.223 1.00 81.69 497 PHE A N 1
ATOM 3893 C CA . PHE A 1 497 ? 2.498 -7.486 -2.904 1.00 81.69 497 PHE A CA 1
ATOM 3894 C C . PHE A 1 497 ? 2.165 -8.416 -1.741 1.00 81.69 497 PHE A C 1
ATOM 3896 O O . PHE A 1 497 ? 2.666 -9.534 -1.659 1.00 81.69 497 PHE A O 1
ATOM 3903 N N . GLU A 1 498 ? 1.325 -7.941 -0.833 1.00 81.00 498 GLU A N 1
ATOM 3904 C CA . GLU A 1 498 ? 0.788 -8.736 0.266 1.00 81.00 498 GLU A CA 1
ATOM 3905 C C . GLU A 1 498 ? -0.735 -8.707 0.195 1.00 81.00 498 GLU A C 1
ATOM 3907 O O . GLU A 1 498 ? -1.329 -7.653 -0.067 1.00 81.00 498 GLU A O 1
ATOM 3912 N N . ASP A 1 499 ? -1.366 -9.858 0.430 1.00 76.88 499 ASP A N 1
ATOM 3913 C CA . ASP A 1 499 ? -2.815 -9.926 0.556 1.00 76.88 499 ASP A CA 1
ATOM 3914 C C . ASP A 1 499 ? -3.253 -9.005 1.699 1.00 76.88 499 ASP A C 1
ATOM 3916 O O . ASP A 1 499 ? -2.789 -9.095 2.836 1.00 76.88 499 ASP A O 1
ATOM 3920 N N . SER A 1 500 ? -4.130 -8.066 1.374 1.00 64.38 500 SER A N 1
ATOM 3921 C CA . SER A 1 500 ? -4.604 -7.062 2.313 1.00 64.38 500 SER A CA 1
ATOM 3922 C C . SER A 1 500 ? -6.058 -6.801 2.007 1.00 64.38 500 SER A C 1
ATOM 3924 O O . SER A 1 500 ? -6.416 -6.517 0.864 1.00 64.38 500 SER A O 1
ATOM 3926 N N . ALA A 1 501 ? -6.902 -6.827 3.035 1.00 58.56 501 ALA A N 1
ATOM 3927 C CA . ALA A 1 501 ? -8.187 -6.165 2.896 1.00 58.56 501 ALA A CA 1
ATOM 3928 C C . ALA A 1 501 ? -7.932 -4.663 2.662 1.00 58.56 501 ALA A C 1
ATOM 3930 O O . ALA A 1 501 ? -6.931 -4.112 3.129 1.00 58.56 501 ALA A O 1
ATOM 3931 N N . ALA A 1 502 ? -8.800 -4.003 1.901 1.00 55.41 502 ALA A N 1
ATOM 3932 C CA . ALA A 1 502 ? -8.861 -2.545 1.902 1.00 55.41 502 ALA A CA 1
ATOM 3933 C C . ALA A 1 502 ? -9.308 -2.068 3.294 1.00 55.41 502 ALA A C 1
ATOM 3935 O O . ALA A 1 502 ? -9.832 -2.893 4.046 1.00 55.41 502 ALA A O 1
ATOM 3936 N N . PRO A 1 503 ? -9.101 -0.797 3.699 1.00 55.19 503 PRO A N 1
ATOM 3937 C CA . PRO A 1 503 ? -9.590 -0.281 4.983 1.00 55.19 503 PRO A CA 1
ATOM 3938 C C . PRO A 1 503 ? -11.129 -0.320 5.028 1.00 55.19 503 PRO A C 1
ATOM 3940 O O . PRO A 1 503 ? -11.840 0.654 4.784 1.00 55.19 503 PRO A O 1
ATOM 3943 N N . THR A 1 504 ? -11.671 -1.511 5.276 1.00 47.22 504 THR A N 1
ATOM 3944 C CA . THR A 1 504 ? -13.078 -1.855 5.135 1.00 47.22 504 THR A CA 1
ATOM 3945 C C . THR A 1 504 ? -13.646 -2.189 6.491 1.00 47.22 504 THR A C 1
ATOM 3947 O O . THR A 1 504 ? -13.832 -3.361 6.775 1.00 47.22 504 THR A O 1
ATOM 3950 N N . ALA A 1 505 ? -13.921 -1.180 7.321 1.00 42.69 505 ALA A N 1
ATOM 3951 C CA . ALA A 1 505 ? -14.693 -1.298 8.570 1.00 42.69 505 ALA A CA 1
ATOM 3952 C C . ALA A 1 505 ? -14.188 -2.307 9.637 1.00 42.69 505 ALA A C 1
ATOM 3954 O O . ALA A 1 505 ? -14.627 -2.216 10.773 1.00 42.69 505 ALA A O 1
ATOM 3955 N N . SER A 1 506 ? -13.283 -3.239 9.330 1.00 43.47 506 SER A N 1
ATOM 3956 C CA . SER A 1 506 ? -12.752 -4.205 10.278 1.00 43.47 506 SER A CA 1
ATOM 3957 C C . SER A 1 506 ? -11.653 -3.528 11.075 1.00 43.47 506 SER A C 1
ATOM 3959 O O . SER A 1 506 ? -10.656 -3.088 10.484 1.00 43.47 506 SER A O 1
ATOM 3961 N N . ASP A 1 507 ? -11.817 -3.512 12.396 1.00 47.62 507 ASP A N 1
ATOM 3962 C CA . ASP A 1 507 ? -10.829 -3.036 13.366 1.00 47.62 507 ASP A CA 1
ATOM 3963 C C . ASP A 1 507 ? -9.411 -3.501 13.004 1.00 47.62 507 ASP A C 1
ATOM 3965 O O . ASP A 1 507 ? -8.481 -2.713 13.038 1.00 47.62 507 ASP A O 1
ATOM 3969 N N . GLN A 1 508 ? -9.244 -4.718 12.475 1.00 43.78 508 GLN A N 1
ATOM 3970 C CA . GLN A 1 508 ? -7.942 -5.283 12.108 1.00 43.78 508 GLN A CA 1
ATOM 3971 C C . GLN A 1 508 ? -7.122 -4.482 11.084 1.00 43.78 508 GLN A C 1
ATOM 3973 O O . GLN A 1 508 ? -5.903 -4.396 11.240 1.00 43.78 508 GLN A O 1
ATOM 3978 N N . LEU A 1 509 ? -7.721 -3.900 10.036 1.00 44.25 509 LEU A N 1
ATOM 3979 C CA . LEU A 1 509 ? -6.937 -3.165 9.032 1.00 44.25 509 LEU A CA 1
ATOM 3980 C C . LEU A 1 509 ? -6.702 -1.706 9.425 1.00 44.25 509 LEU A C 1
ATOM 3982 O O . LEU A 1 509 ? -5.630 -1.168 9.150 1.00 44.25 509 LEU A O 1
ATOM 3986 N N . PHE A 1 510 ? -7.666 -1.091 10.119 1.00 49.44 510 PHE A N 1
ATOM 3987 C CA . PHE A 1 510 ? -7.449 0.189 10.794 1.00 49.44 510 PHE A CA 1
ATOM 3988 C C . PHE A 1 510 ? -6.352 0.070 11.837 1.00 49.44 510 PHE A C 1
ATOM 3990 O O . PHE A 1 510 ? -5.462 0.912 11.870 1.00 49.44 510 PHE A O 1
ATOM 3997 N N . ASP A 1 511 ? -6.359 -1.008 12.610 1.00 47.97 511 ASP A N 1
ATOM 3998 C CA . ASP A 1 511 ? -5.334 -1.319 13.590 1.00 47.97 511 ASP A CA 1
ATOM 3999 C C . ASP A 1 511 ? -3.990 -1.529 12.909 1.00 47.97 511 ASP A C 1
ATOM 4001 O O . ASP A 1 511 ? -3.014 -0.892 13.286 1.00 47.97 511 ASP A O 1
ATOM 4005 N N . THR A 1 512 ? -3.950 -2.309 11.827 1.00 47.59 512 THR A N 1
ATOM 4006 C CA . THR A 1 512 ? -2.704 -2.589 11.104 1.00 47.59 512 THR A CA 1
ATOM 4007 C C . THR A 1 512 ? -2.095 -1.344 10.453 1.00 47.59 512 THR A C 1
ATOM 4009 O O . THR A 1 512 ? -0.878 -1.168 10.498 1.00 47.59 512 THR A O 1
ATOM 4012 N N . LEU A 1 513 ? -2.913 -0.468 9.862 1.00 46.25 513 LEU A N 1
ATOM 4013 C CA . LEU A 1 513 ? -2.446 0.742 9.173 1.00 46.25 513 LEU A CA 1
ATOM 4014 C C . LEU A 1 513 ? -2.197 1.918 10.128 1.00 46.25 513 LEU A C 1
ATOM 4016 O O . LEU A 1 513 ? -1.263 2.686 9.907 1.00 46.25 513 LEU A O 1
ATOM 4020 N N . THR A 1 514 ? -2.991 2.045 11.194 1.00 44.88 514 THR A N 1
ATOM 4021 C CA . THR A 1 514 ? -2.892 3.151 12.162 1.00 44.88 514 THR A CA 1
ATOM 4022 C C . THR A 1 514 ? -1.939 2.821 13.303 1.00 44.88 514 THR A C 1
ATOM 4024 O O . THR A 1 514 ? -1.225 3.711 13.730 1.00 44.88 514 THR A O 1
ATOM 4027 N N . TYR A 1 515 ? -1.849 1.563 13.749 1.00 42.38 515 TYR A N 1
ATOM 4028 C CA . TYR A 1 515 ? -1.097 1.132 14.942 1.00 42.38 515 TYR A CA 1
ATOM 4029 C C . TYR A 1 515 ? -0.074 -0.002 14.681 1.00 42.38 515 TYR A C 1
ATOM 4031 O O . TYR A 1 515 ? 0.652 -0.399 15.594 1.00 42.38 515 TYR A O 1
ATOM 4039 N N . GLY A 1 516 ? 0.048 -0.509 13.444 1.00 41.72 516 GLY A N 1
ATOM 4040 C CA . GLY A 1 516 ? 0.809 -1.736 13.144 1.00 41.72 516 GLY A CA 1
ATOM 4041 C C . GLY A 1 516 ? -0.015 -3.003 13.430 1.00 41.72 516 GLY A C 1
ATOM 4042 O O . GLY A 1 516 ? -1.116 -2.886 13.960 1.00 41.72 516 GLY A O 1
ATOM 4043 N N . PRO A 1 517 ? 0.451 -4.216 13.058 1.00 41.19 517 PRO A N 1
ATOM 4044 C CA . PRO A 1 517 ? -0.329 -5.451 13.213 1.00 41.19 517 PRO A CA 1
ATOM 4045 C C . PRO A 1 517 ? -0.944 -5.514 14.611 1.00 41.19 517 PRO A C 1
ATOM 4047 O O . PRO A 1 517 ? -0.218 -5.337 15.591 1.00 41.19 517 PRO A O 1
ATOM 4050 N N . ALA A 1 518 ? -2.271 -5.684 14.666 1.00 41.62 518 ALA A N 1
ATOM 4051 C CA . ALA A 1 518 ? -3.085 -5.529 15.866 1.00 41.62 518 ALA A CA 1
ATOM 4052 C C . ALA A 1 518 ? -2.404 -6.158 17.086 1.00 41.62 518 ALA A C 1
ATOM 4054 O O . ALA A 1 518 ? -2.389 -7.376 17.264 1.00 41.62 518 ALA A O 1
ATOM 4055 N N . ARG A 1 519 ? -1.833 -5.317 17.950 1.00 51.41 519 ARG A N 1
ATOM 4056 C CA . ARG A 1 519 ? -1.467 -5.749 19.293 1.00 51.41 519 ARG A CA 1
ATOM 4057 C C . ARG A 1 519 ? -2.702 -5.583 20.154 1.00 51.41 519 ARG A C 1
ATOM 4059 O O . ARG A 1 519 ? -2.932 -4.531 20.741 1.00 51.41 519 ARG A O 1
ATOM 4066 N N . HIS A 1 520 ? -3.514 -6.635 20.161 1.00 55.16 520 HIS A N 1
ATOM 4067 C CA . HIS A 1 520 ? -4.412 -6.923 21.271 1.00 55.16 520 HIS A CA 1
ATOM 4068 C C . HIS A 1 520 ? -3.601 -6.782 22.571 1.00 55.16 520 HIS A C 1
ATOM 4070 O O . HIS A 1 520 ? -2.465 -7.270 22.661 1.00 55.16 520 HIS A O 1
ATOM 4076 N N . GLY A 1 521 ? -4.110 -5.990 23.517 1.00 73.31 521 GLY A N 1
ATOM 4077 C CA . GLY A 1 521 ? -3.422 -5.866 24.788 1.00 73.31 521 GLY A CA 1
ATOM 4078 C C . GLY A 1 521 ? -3.876 -4.796 25.762 1.00 73.31 521 GLY A C 1
ATOM 4079 O O . GLY A 1 521 ? -3.170 -4.628 26.758 1.00 73.31 521 GLY A O 1
ATOM 4080 N N . ARG A 1 522 ? -4.933 -4.017 25.502 1.00 91.38 522 ARG A N 1
ATOM 4081 C CA . ARG A 1 522 ? -5.327 -2.971 26.454 1.00 91.38 522 ARG A CA 1
ATOM 4082 C C . ARG A 1 522 ? -5.915 -3.593 27.719 1.00 91.38 522 ARG A C 1
ATOM 4084 O O . ARG A 1 522 ? -6.813 -4.430 27.646 1.00 91.38 522 ARG A O 1
ATOM 4091 N N . GLY A 1 523 ? -5.426 -3.130 28.865 1.00 94.94 523 GLY A N 1
ATOM 4092 C CA . GLY A 1 523 ? -5.985 -3.443 30.178 1.00 94.94 523 GLY A CA 1
ATOM 4093 C C . GLY A 1 523 ? -7.092 -2.467 30.589 1.00 94.94 523 GLY A C 1
ATOM 4094 O O . GLY A 1 523 ? -7.082 -1.299 30.194 1.00 94.94 523 GLY A O 1
ATOM 4095 N N . LEU A 1 524 ? -8.030 -2.901 31.426 1.00 96.31 524 LEU A N 1
ATOM 4096 C CA . LEU A 1 524 ? -9.028 -2.021 32.043 1.00 96.31 524 LEU A CA 1
ATOM 4097 C C . LEU A 1 524 ? -9.276 -2.423 33.494 1.00 96.31 524 LEU A C 1
ATOM 4099 O O . LEU A 1 524 ? -9.679 -3.555 33.760 1.00 96.31 524 LEU A O 1
ATOM 4103 N N . TRP A 1 525 ? -9.117 -1.473 34.418 1.00 97.25 525 TRP A N 1
ATOM 4104 C CA . TRP A 1 525 ? -9.513 -1.668 35.815 1.00 97.25 525 TRP A CA 1
ATOM 4105 C C . TRP A 1 525 ? -11.030 -1.547 35.971 1.00 97.25 525 TRP A C 1
ATOM 4107 O O . TRP A 1 525 ? -11.645 -0.554 35.563 1.00 97.25 525 TRP A O 1
ATOM 4117 N N . VAL A 1 526 ? -11.639 -2.556 36.597 1.00 95.81 526 VAL A N 1
ATOM 4118 C CA . VAL A 1 526 ? -13.089 -2.653 36.801 1.00 95.81 526 VAL A CA 1
ATOM 4119 C C . VAL A 1 526 ? -13.384 -2.911 38.279 1.00 95.81 526 VAL A C 1
ATOM 4121 O O . VAL A 1 526 ? -13.413 -4.047 38.743 1.00 95.81 526 VAL A O 1
ATOM 4124 N N . TRP A 1 527 ? -13.642 -1.837 39.026 1.00 93.44 527 TRP A N 1
ATOM 4125 C CA . TRP A 1 527 ? -13.871 -1.889 40.480 1.00 93.44 527 TRP A CA 1
ATOM 4126 C C . TRP A 1 527 ? -15.290 -2.285 40.891 1.00 93.44 527 TRP A C 1
ATOM 4128 O O . TRP A 1 527 ? -15.525 -2.738 42.008 1.00 93.44 527 TRP A O 1
ATOM 4138 N N . LYS A 1 528 ? -16.269 -2.055 40.013 1.00 89.06 528 LYS A N 1
ATOM 4139 C CA . LYS A 1 528 ? -17.688 -2.338 40.257 1.00 89.06 528 LYS A CA 1
ATOM 4140 C C . LYS A 1 528 ? -18.263 -3.120 39.095 1.00 89.06 528 LYS A C 1
ATOM 4142 O O . LYS A 1 528 ? -17.857 -2.925 37.954 1.00 89.06 528 LYS A O 1
ATOM 4147 N N . ALA A 1 529 ? -19.255 -3.946 39.399 1.00 81.75 529 ALA A N 1
ATOM 4148 C CA . ALA A 1 529 ? -19.769 -4.944 38.476 1.00 81.75 529 ALA A CA 1
ATOM 4149 C C . ALA A 1 529 ? -21.272 -4.790 38.202 1.00 81.75 529 ALA A C 1
ATOM 4151 O O . ALA A 1 529 ? -22.044 -5.704 38.495 1.00 81.75 529 ALA A O 1
ATOM 4152 N N . PRO A 1 530 ? -21.720 -3.641 37.660 1.00 78.81 530 PRO A N 1
ATOM 4153 C CA . PRO A 1 530 ? -23.141 -3.437 37.374 1.00 78.81 530 PRO A CA 1
ATOM 4154 C C . PRO A 1 530 ? -23.681 -4.452 36.346 1.00 78.81 530 PRO A C 1
ATOM 4156 O O . PRO A 1 530 ? -24.874 -4.711 36.314 1.00 78.81 530 PRO A O 1
ATOM 4159 N N . PHE A 1 531 ? -22.795 -5.074 35.561 1.00 87.19 531 PHE A N 1
ATOM 4160 C CA . PHE A 1 531 ? -23.095 -6.062 34.524 1.00 87.19 531 PHE A CA 1
ATOM 4161 C C . PHE A 1 531 ? -23.218 -7.520 35.005 1.00 87.19 531 PHE A C 1
ATOM 4163 O O . PHE A 1 531 ? -23.540 -8.401 34.206 1.00 87.19 531 PHE A O 1
ATOM 4170 N N . LEU A 1 532 ? -22.906 -7.835 36.269 1.00 86.75 532 LEU A N 1
ATOM 4171 C CA . LEU A 1 532 ? -22.971 -9.235 36.713 1.00 86.75 532 LEU A CA 1
ATOM 4172 C C . LEU A 1 532 ? -24.408 -9.749 36.764 1.00 86.75 532 LEU A C 1
ATOM 4174 O O . LEU A 1 532 ? -24.672 -10.846 36.282 1.00 86.75 532 LEU A O 1
ATOM 4178 N N . ASP A 1 533 ? -25.322 -8.945 37.301 1.00 83.69 533 ASP A N 1
ATOM 4179 C CA . ASP A 1 533 ? -26.716 -9.338 37.517 1.00 83.69 533 ASP A CA 1
ATOM 4180 C C . ASP A 1 533 ? -27.673 -8.796 36.427 1.00 83.69 533 ASP A C 1
ATOM 4182 O O . ASP A 1 533 ? -28.859 -9.116 36.445 1.00 83.69 533 ASP A O 1
ATOM 4186 N N . ASP A 1 534 ? -27.177 -8.004 35.467 1.00 86.94 534 ASP A N 1
ATOM 4187 C CA . ASP A 1 534 ? -27.972 -7.399 34.386 1.00 86.94 534 ASP A CA 1
ATOM 4188 C C . ASP A 1 534 ? -27.408 -7.776 33.003 1.00 86.94 534 ASP A C 1
ATOM 4190 O O . ASP A 1 534 ? -26.332 -7.334 32.600 1.00 86.94 534 ASP A O 1
ATOM 4194 N N . GLU A 1 535 ? -28.163 -8.591 32.261 1.00 85.06 535 GLU A N 1
ATOM 4195 C CA . GLU A 1 535 ? -27.829 -9.080 30.914 1.00 85.06 535 GLU A CA 1
ATOM 4196 C C . GLU A 1 535 ? -27.638 -7.941 29.892 1.00 85.06 535 GLU A C 1
ATOM 4198 O O . GLU A 1 535 ? -26.779 -8.026 29.006 1.00 85.06 535 GLU A O 1
ATOM 4203 N N . LYS A 1 536 ? -28.423 -6.860 30.009 1.00 83.75 536 LYS A N 1
ATOM 4204 C CA . LYS A 1 536 ? -28.336 -5.701 29.112 1.00 83.75 536 LYS A CA 1
ATOM 4205 C C . LYS A 1 536 ? -27.063 -4.917 29.384 1.00 83.75 536 LYS A C 1
ATOM 4207 O O . LYS A 1 536 ? -26.318 -4.616 28.455 1.00 83.75 536 LYS A O 1
ATOM 4212 N N . GLU A 1 537 ? -26.784 -4.644 30.655 1.00 87.62 537 GLU A N 1
ATOM 4213 C CA . GLU A 1 537 ? -25.555 -3.959 31.064 1.00 87.62 537 GLU A CA 1
ATOM 4214 C C . GLU A 1 537 ? -24.313 -4.813 30.754 1.00 87.62 537 GLU A C 1
ATOM 4216 O O . GLU A 1 537 ? -23.279 -4.273 30.367 1.00 87.62 537 GLU A O 1
ATOM 4221 N N . ARG A 1 538 ? -24.417 -6.148 30.833 1.00 90.94 538 ARG A N 1
ATOM 4222 C CA . ARG A 1 538 ? -23.363 -7.080 30.395 1.00 90.94 538 ARG A CA 1
ATOM 4223 C C . ARG A 1 538 ? -23.095 -7.007 28.907 1.00 90.94 538 ARG A C 1
ATOM 4225 O O . ARG A 1 538 ? -21.939 -6.915 28.509 1.00 90.94 538 ARG A O 1
ATOM 4232 N N . SER A 1 539 ? -24.147 -7.019 28.098 1.00 88.06 539 SER A N 1
ATOM 4233 C CA . SER A 1 539 ? -24.018 -6.899 26.645 1.00 88.06 539 SER A CA 1
ATOM 4234 C C . SER A 1 539 ? -23.398 -5.553 26.263 1.00 88.06 539 SER A C 1
ATOM 4236 O O . SER A 1 539 ? -22.429 -5.527 25.511 1.00 88.06 539 SER A O 1
ATOM 4238 N N . PHE A 1 540 ? -23.876 -4.455 26.864 1.00 87.94 540 PHE A N 1
ATOM 4239 C CA . PHE A 1 540 ? -23.288 -3.124 26.697 1.00 87.94 540 PHE A CA 1
ATOM 4240 C C . PHE A 1 540 ? -21.805 -3.104 27.081 1.00 87.94 540 PHE A C 1
ATOM 4242 O O . PHE A 1 540 ? -20.982 -2.568 26.342 1.00 87.94 540 PHE A O 1
ATOM 4249 N N . PHE A 1 541 ? -21.457 -3.680 28.235 1.00 91.56 541 PHE A N 1
ATOM 4250 C CA . PHE A 1 541 ? -20.081 -3.707 28.711 1.00 91.56 541 PHE A CA 1
ATOM 4251 C C . PHE A 1 541 ? -19.171 -4.456 27.735 1.00 91.56 541 PHE A C 1
ATOM 4253 O O . PHE A 1 541 ? -18.138 -3.923 27.354 1.00 91.56 541 PHE A O 1
ATOM 4260 N N . LEU A 1 542 ? -19.571 -5.638 27.262 1.00 90.94 542 LEU A N 1
ATOM 4261 C CA . LEU A 1 542 ? -18.788 -6.406 26.291 1.00 90.94 542 LEU A CA 1
ATOM 4262 C C . LEU A 1 542 ? -18.639 -5.671 24.944 1.00 90.94 542 LEU A C 1
ATOM 4264 O O . LEU A 1 542 ? -17.536 -5.633 24.404 1.00 90.94 542 LEU A O 1
ATOM 4268 N N . ASP A 1 543 ? -19.701 -5.025 24.447 1.00 85.50 543 ASP A N 1
ATOM 4269 C CA . ASP A 1 543 ? -19.647 -4.191 23.234 1.00 85.50 543 ASP A CA 1
ATOM 4270 C C . ASP A 1 543 ? -18.719 -2.972 23.419 1.00 85.50 543 ASP A C 1
ATOM 4272 O O . ASP A 1 543 ? -18.027 -2.562 22.486 1.00 85.50 543 ASP A O 1
ATOM 4276 N N . PHE A 1 544 ? -18.685 -2.387 24.623 1.00 88.19 544 PHE A N 1
ATOM 4277 C CA . PHE A 1 544 ? -17.779 -1.289 24.974 1.00 88.19 544 PHE A CA 1
ATOM 4278 C C . PHE A 1 544 ? -16.317 -1.734 24.947 1.00 88.19 544 PHE A C 1
ATOM 4280 O O . PHE A 1 544 ? -15.468 -1.003 24.440 1.00 88.19 544 PHE A O 1
ATOM 4287 N N . LEU A 1 545 ? -16.011 -2.920 25.479 1.00 89.50 545 LEU A N 1
ATOM 4288 C CA . LEU A 1 545 ? -14.647 -3.449 25.486 1.00 89.50 545 LEU A CA 1
ATOM 4289 C C . LEU A 1 545 ? -14.127 -3.666 24.066 1.00 89.50 545 LEU A C 1
ATOM 4291 O O . LEU A 1 545 ? -13.023 -3.228 23.752 1.00 89.50 545 LEU A O 1
ATOM 4295 N N . GLU A 1 546 ? -14.950 -4.253 23.200 1.00 83.44 546 GLU A N 1
ATOM 4296 C CA . GLU A 1 546 ? -14.626 -4.492 21.793 1.00 83.44 546 GLU A CA 1
ATOM 4297 C C . GLU A 1 546 ? -14.361 -3.175 21.047 1.00 83.44 546 GLU A C 1
ATOM 4299 O O . GLU A 1 546 ? -13.268 -2.973 20.518 1.00 83.44 546 GLU A O 1
ATOM 4304 N N . ALA A 1 547 ? -15.283 -2.209 21.131 1.00 79.44 547 ALA A N 1
ATOM 4305 C CA . ALA A 1 547 ? -15.131 -0.907 20.476 1.00 79.44 547 ALA A CA 1
ATOM 4306 C C . ALA A 1 547 ? -13.943 -0.078 20.989 1.00 79.44 547 ALA A C 1
ATOM 4308 O O . ALA A 1 547 ? -13.463 0.827 20.302 1.00 79.44 547 ALA A O 1
ATOM 4309 N N . ARG A 1 548 ? -13.465 -0.360 22.207 1.00 84.19 548 ARG A N 1
ATOM 4310 C CA . ARG A 1 548 ? -12.287 0.284 22.810 1.00 84.19 548 ARG A CA 1
ATOM 4311 C C . ARG A 1 548 ? -11.037 -0.587 22.774 1.00 84.19 548 ARG A C 1
ATOM 4313 O O . ARG A 1 548 ? -10.020 -0.168 23.330 1.00 84.19 548 ARG A O 1
ATOM 4320 N N . ARG A 1 549 ? -11.079 -1.733 22.087 1.00 83.25 549 ARG A N 1
ATOM 4321 C CA . ARG A 1 549 ? -9.959 -2.673 21.910 1.00 83.25 549 ARG A CA 1
ATOM 4322 C C . ARG A 1 549 ? -9.362 -3.163 23.232 1.00 83.25 549 ARG A C 1
ATOM 4324 O O . ARG A 1 549 ? -8.148 -3.323 23.361 1.00 83.25 549 ARG A O 1
ATOM 4331 N N . ILE A 1 550 ? -10.218 -3.360 24.228 1.00 90.38 550 ILE A N 1
ATOM 4332 C CA . ILE A 1 550 ? -9.853 -3.864 25.550 1.00 90.38 550 ILE A CA 1
ATOM 4333 C C . ILE A 1 550 ? -10.002 -5.377 25.539 1.00 90.38 550 ILE A C 1
ATOM 4335 O O . ILE A 1 550 ? -11.090 -5.897 25.313 1.00 90.38 550 ILE A O 1
ATOM 4339 N N . ASP A 1 551 ? -8.899 -6.070 25.797 1.00 92.00 551 ASP A N 1
ATOM 4340 C CA . ASP A 1 551 ? -8.833 -7.530 25.769 1.00 92.00 551 ASP A CA 1
ATOM 4341 C C . ASP A 1 551 ? -8.453 -8.133 27.121 1.00 92.00 551 ASP A C 1
ATOM 4343 O O . ASP A 1 551 ? -8.481 -9.349 27.264 1.00 92.00 551 ASP A O 1
ATOM 4347 N N . THR A 1 552 ? -8.085 -7.309 28.104 1.00 96.00 552 THR A N 1
ATOM 4348 C CA . THR A 1 552 ? -7.695 -7.765 29.435 1.00 96.00 552 THR A CA 1
ATOM 4349 C C . THR A 1 552 ? -8.412 -6.933 30.491 1.00 96.00 552 THR A C 1
ATOM 4351 O O . THR A 1 552 ? -8.292 -5.709 30.533 1.00 96.00 552 THR A O 1
ATOM 4354 N N . LEU A 1 553 ? -9.165 -7.590 31.365 1.00 97.12 553 LEU A N 1
ATOM 4355 C CA . LEU A 1 553 ? -9.856 -6.952 32.479 1.00 97.12 553 LEU A CA 1
ATOM 4356 C C . LEU A 1 553 ? -9.128 -7.225 33.785 1.00 97.12 553 LEU A C 1
ATOM 4358 O O . LEU A 1 553 ? -8.870 -8.377 34.123 1.00 97.12 553 LEU A O 1
ATOM 4362 N N . PHE A 1 554 ? -8.891 -6.175 34.559 1.00 97.50 554 PHE A N 1
ATOM 4363 C CA . PHE A 1 554 ? -8.464 -6.275 35.949 1.00 97.50 554 PHE A CA 1
ATOM 4364 C C . PHE A 1 554 ? -9.712 -6.097 36.811 1.00 97.50 554 PHE A C 1
ATOM 4366 O O . PHE A 1 554 ? -10.119 -4.980 37.149 1.00 97.50 554 PHE A O 1
ATOM 4373 N N . TYR A 1 555 ? -10.415 -7.206 37.039 1.00 97.06 555 TYR A N 1
ATOM 4374 C CA . TYR A 1 555 ? -11.762 -7.187 37.590 1.00 97.06 555 TYR A CA 1
ATOM 4375 C C . TYR A 1 555 ? -11.751 -7.406 39.099 1.00 97.06 555 TYR A C 1
ATOM 4377 O O . TYR A 1 555 ? -11.325 -8.459 39.564 1.00 97.06 555 TYR A O 1
ATOM 4385 N N . SER A 1 556 ? -12.253 -6.431 39.864 1.00 95.62 556 SER A N 1
ATOM 4386 C CA . SER A 1 556 ? -12.280 -6.492 41.327 1.00 95.62 556 SER A CA 1
ATOM 4387 C C . SER A 1 556 ? -13.229 -7.590 41.821 1.00 95.62 556 SER A C 1
ATOM 4389 O O . SER A 1 556 ? -14.440 -7.395 41.958 1.00 95.62 556 SER A O 1
ATOM 4391 N N . ALA A 1 557 ? -12.660 -8.765 42.084 1.00 94.31 557 ALA A N 1
ATOM 4392 C CA . ALA A 1 557 ? -13.353 -9.989 42.453 1.00 94.31 557 ALA A CA 1
ATOM 4393 C C . ALA A 1 557 ? -12.938 -10.422 43.863 1.00 94.31 557 ALA A C 1
ATOM 4395 O O . ALA A 1 557 ? -12.246 -11.420 44.046 1.00 94.31 557 ALA A O 1
ATOM 4396 N N . GLY A 1 558 ? -13.340 -9.654 44.879 1.00 92.75 558 GLY A N 1
ATOM 4397 C CA . GLY A 1 558 ? -13.016 -9.961 46.277 1.00 92.75 558 GLY A CA 1
ATOM 4398 C C . GLY A 1 558 ? -13.649 -11.267 46.789 1.00 92.75 558 GLY A C 1
ATOM 4399 O O . GLY A 1 558 ? -14.580 -11.807 46.189 1.00 92.75 558 GLY A O 1
ATOM 4400 N N . PHE A 1 559 ? -13.200 -11.743 47.958 1.00 93.12 559 PHE A N 1
ATOM 4401 C CA . PHE A 1 559 ? -13.631 -13.012 48.580 1.00 93.12 559 PHE A CA 1
ATOM 4402 C C . PHE A 1 559 ? -15.151 -13.242 48.600 1.00 93.12 559 PHE A C 1
ATOM 4404 O O . PHE A 1 559 ? -15.630 -14.343 48.322 1.00 93.12 559 PHE A O 1
ATOM 4411 N N . LYS A 1 560 ? -15.921 -12.194 48.917 1.00 91.88 560 LYS A N 1
ATOM 4412 C CA . LYS A 1 560 ? -17.385 -12.260 48.976 1.00 91.88 560 LYS A CA 1
ATOM 4413 C C . LYS A 1 560 ? -17.998 -12.567 47.609 1.00 91.88 560 LYS A C 1
ATOM 4415 O O . LYS A 1 560 ? -18.924 -13.359 47.510 1.00 91.88 560 LYS A O 1
ATOM 4420 N N . LEU A 1 561 ? -17.465 -11.966 46.548 1.00 90.44 561 LEU A N 1
ATOM 4421 C CA . LEU A 1 561 ? -17.975 -12.168 45.198 1.00 90.44 561 LEU A CA 1
ATOM 4422 C C . LEU A 1 561 ? -17.660 -13.580 44.684 1.00 90.44 561 LEU A C 1
ATOM 4424 O O . LEU A 1 561 ? -18.542 -14.234 44.131 1.00 90.44 561 LEU A O 1
ATOM 4428 N N . LEU A 1 562 ? -16.433 -14.058 44.925 1.00 93.06 562 LEU A N 1
ATOM 4429 C CA . LEU A 1 562 ? -15.990 -15.404 44.541 1.00 93.06 562 LEU A CA 1
ATOM 4430 C C . LEU A 1 562 ? -16.857 -16.510 45.160 1.00 93.06 562 LEU A C 1
ATOM 4432 O O . LEU A 1 562 ? -17.049 -17.554 44.544 1.00 93.06 562 LEU A O 1
ATOM 4436 N N . SER A 1 563 ? -17.379 -16.280 46.367 1.00 90.00 563 SER A N 1
ATOM 4437 C CA . SER A 1 563 ? -18.195 -17.251 47.102 1.00 90.00 563 SER A CA 1
ATOM 4438 C C . SER A 1 563 ? -19.698 -17.079 46.864 1.00 90.00 563 SER A C 1
ATOM 4440 O O . SER A 1 563 ? -20.376 -18.045 46.525 1.00 90.00 563 SER A O 1
ATOM 4442 N N . GLU A 1 564 ? -20.238 -15.868 47.003 1.00 91.69 564 GLU A N 1
ATOM 4443 C CA . GLU A 1 564 ? -21.690 -15.631 46.985 1.00 91.69 564 GLU A CA 1
ATOM 4444 C C . GLU A 1 564 ? -22.276 -15.452 45.575 1.00 91.69 564 GLU A C 1
ATOM 4446 O O . GLU A 1 564 ? -23.482 -15.602 45.385 1.00 91.69 564 GLU A O 1
ATOM 4451 N N . LYS A 1 565 ? -21.451 -15.114 44.575 1.00 91.12 565 LYS A N 1
ATOM 4452 C CA . LYS A 1 565 ? -21.883 -14.808 43.195 1.00 91.12 565 LYS A CA 1
ATOM 4453 C C . LYS A 1 565 ? -21.184 -15.680 42.149 1.00 91.12 565 LYS A C 1
ATOM 4455 O O . LYS A 1 565 ? -21.066 -15.287 40.989 1.00 91.12 565 LYS A O 1
ATOM 4460 N N . ALA A 1 566 ? -20.750 -16.877 42.547 1.00 90.31 566 ALA A N 1
ATOM 4461 C CA . ALA A 1 566 ? -19.915 -17.743 41.722 1.00 90.31 566 ALA A CA 1
ATOM 4462 C C . ALA A 1 566 ? -20.533 -18.080 40.349 1.00 90.31 566 ALA A C 1
ATOM 4464 O O . ALA A 1 566 ? -19.841 -18.047 39.334 1.00 90.31 566 ALA A O 1
ATOM 4465 N N . GLU A 1 567 ? -21.839 -18.353 40.297 1.00 89.94 567 GLU A N 1
ATOM 4466 C CA . GLU A 1 567 ? -22.535 -18.697 39.050 1.00 89.94 567 GLU A CA 1
ATOM 4467 C C . GLU A 1 567 ? -22.640 -17.504 38.085 1.00 89.94 567 GLU A C 1
ATOM 4469 O O . GLU A 1 567 ? -22.296 -17.625 36.908 1.00 89.94 567 GLU A O 1
ATOM 4474 N N . ALA A 1 568 ? -23.040 -16.329 38.585 1.00 90.75 568 ALA A N 1
ATOM 4475 C CA . ALA A 1 568 ? -23.111 -15.103 37.785 1.00 90.75 568 ALA A CA 1
ATOM 4476 C C . ALA A 1 568 ? -21.727 -14.703 37.246 1.00 90.75 568 ALA A C 1
ATOM 4478 O O . ALA A 1 568 ? -21.590 -14.283 36.095 1.00 90.75 568 ALA A O 1
ATOM 4479 N N . LEU A 1 569 ? -20.690 -14.890 38.063 1.00 92.81 569 LEU A N 1
ATOM 4480 C CA . LEU A 1 569 ? -19.305 -14.651 37.686 1.00 92.81 569 LEU A CA 1
ATOM 4481 C C . LEU A 1 569 ? -18.833 -15.626 36.599 1.00 92.81 569 LEU A C 1
ATOM 4483 O O . LEU A 1 569 ? -18.289 -15.189 35.589 1.00 92.81 569 LEU A O 1
ATOM 4487 N N . ALA A 1 570 ? -19.109 -16.923 36.744 1.00 91.94 570 ALA A N 1
ATOM 4488 C CA . ALA A 1 570 ? -18.802 -17.936 35.733 1.00 91.94 570 ALA A CA 1
ATOM 4489 C C . ALA A 1 570 ? -19.496 -17.654 34.386 1.00 91.94 570 ALA A C 1
ATOM 4491 O O . ALA A 1 570 ? -18.890 -17.827 33.322 1.00 91.94 570 ALA A O 1
ATOM 4492 N N . ALA A 1 571 ? -20.748 -17.185 34.418 1.00 90.75 571 ALA A N 1
ATOM 4493 C CA . ALA A 1 571 ? -21.486 -16.780 33.223 1.00 90.75 571 ALA A CA 1
ATOM 4494 C C . ALA A 1 571 ? -20.848 -15.560 32.540 1.00 90.75 571 ALA A C 1
ATOM 4496 O O . ALA A 1 571 ? -20.656 -15.564 31.323 1.00 90.75 571 ALA A O 1
ATOM 4497 N N . PHE A 1 572 ? -20.460 -14.544 33.317 1.00 94.38 572 PHE A N 1
ATOM 4498 C CA . PHE A 1 572 ? -19.742 -13.380 32.801 1.00 94.38 572 PHE A CA 1
ATOM 4499 C C . PHE A 1 572 ? -18.392 -13.758 32.176 1.00 94.38 572 PHE A C 1
ATOM 4501 O O . PHE A 1 572 ? -18.130 -13.362 31.042 1.00 94.38 572 PHE A O 1
ATOM 4508 N N . LEU A 1 573 ? -17.577 -14.564 32.864 1.00 95.50 573 LEU A N 1
ATOM 4509 C CA . LEU A 1 573 ? -16.291 -15.047 32.347 1.00 95.50 573 LEU A CA 1
ATOM 4510 C C . LEU A 1 573 ? -16.474 -15.793 31.021 1.00 95.50 573 LEU A C 1
ATOM 4512 O O . LEU A 1 573 ? -15.749 -15.547 30.061 1.00 95.50 573 LEU A O 1
ATOM 4516 N N . THR A 1 574 ? -17.505 -16.637 30.925 1.00 94.12 574 THR A N 1
ATOM 4517 C CA . THR A 1 574 ? -17.814 -17.363 29.685 1.00 94.12 574 THR A CA 1
ATOM 4518 C C . THR A 1 574 ? -18.147 -16.405 28.540 1.00 94.12 574 THR A C 1
ATOM 4520 O O . THR A 1 574 ? -17.657 -16.584 27.425 1.00 94.12 574 THR A O 1
ATOM 4523 N N . ALA A 1 575 ? -18.950 -15.371 28.809 1.00 92.50 575 ALA A N 1
ATOM 4524 C CA . ALA A 1 575 ? -19.314 -14.368 27.813 1.00 92.50 575 ALA A CA 1
ATOM 4525 C C . ALA A 1 575 ? -18.118 -13.493 27.387 1.00 92.50 575 ALA A C 1
ATOM 4527 O O . ALA A 1 575 ? -17.996 -13.168 26.207 1.00 92.50 575 ALA A O 1
ATOM 4528 N N . ALA A 1 576 ? -17.220 -13.155 28.317 1.00 94.00 576 ALA A N 1
ATOM 4529 C CA . ALA A 1 576 ? -15.990 -12.418 28.033 1.00 94.00 576 ALA A CA 1
ATOM 4530 C C . ALA A 1 576 ? -15.035 -13.234 27.142 1.00 94.00 576 ALA A C 1
ATOM 4532 O O . ALA A 1 576 ? -14.631 -12.766 26.075 1.00 94.00 576 ALA A O 1
ATOM 4533 N N . HIS A 1 577 ? -14.758 -14.493 27.499 1.00 95.25 577 HIS A N 1
ATOM 4534 C CA . HIS A 1 577 ? -13.875 -15.359 26.710 1.00 95.25 577 HIS A CA 1
ATOM 4535 C C . HIS A 1 577 ? -14.426 -15.685 25.322 1.00 95.25 577 HIS A C 1
ATOM 4537 O O . HIS A 1 577 ? -13.647 -15.837 24.383 1.00 95.25 577 HIS A O 1
ATOM 4543 N N . ALA A 1 578 ? -15.752 -15.748 25.155 1.00 92.06 578 ALA A N 1
ATOM 4544 C CA . ALA A 1 578 ? -16.370 -15.911 23.837 1.00 92.06 578 ALA A CA 1
ATOM 4545 C C . ALA A 1 578 ? -16.029 -14.760 22.869 1.00 92.06 578 ALA A C 1
ATOM 4547 O O . ALA A 1 578 ? -16.091 -14.950 21.656 1.00 92.06 578 ALA A O 1
ATOM 4548 N N . ARG A 1 579 ? -15.635 -13.594 23.397 1.00 87.88 579 ARG A N 1
ATOM 4549 C CA . ARG A 1 579 ? -15.150 -12.435 22.635 1.00 87.88 579 ARG A CA 1
ATOM 4550 C C . ARG A 1 579 ? -13.629 -12.249 22.702 1.00 87.88 579 ARG A C 1
ATOM 4552 O O . ARG A 1 579 ? -13.123 -11.203 22.317 1.00 87.88 579 ARG A O 1
ATOM 4559 N N . GLY A 1 580 ? -12.892 -13.242 23.203 1.00 91.56 580 GLY A N 1
ATOM 4560 C CA . GLY A 1 580 ? -11.433 -13.177 23.333 1.00 91.56 580 GLY A CA 1
ATOM 4561 C C . GLY A 1 580 ? -10.926 -12.250 24.444 1.00 91.56 580 GLY A C 1
ATOM 4562 O O . GLY A 1 580 ? -9.752 -11.892 24.429 1.00 91.56 580 GLY A O 1
ATOM 4563 N N . ILE A 1 581 ? -11.781 -11.866 25.398 1.00 93.69 581 ILE A N 1
ATOM 4564 C CA . ILE A 1 581 ? -11.414 -11.004 26.528 1.00 93.69 581 ILE A CA 1
ATOM 4565 C C . ILE A 1 581 ? -10.939 -11.874 27.690 1.00 93.69 581 ILE A C 1
ATOM 4567 O O . ILE A 1 581 ? -11.695 -12.713 28.176 1.00 93.69 581 ILE A O 1
ATOM 4571 N N . LYS A 1 582 ? -9.712 -11.634 28.150 1.00 95.94 582 LYS A N 1
ATOM 4572 C CA . LYS A 1 582 ? -9.121 -12.218 29.355 1.00 95.94 582 LYS A CA 1
ATOM 4573 C C . LYS A 1 582 ? -9.578 -11.471 30.596 1.00 95.94 582 LYS A C 1
ATOM 4575 O O . LYS A 1 582 ? -9.716 -10.245 30.582 1.00 95.94 582 LYS A O 1
ATOM 4580 N N . VAL A 1 583 ? -9.756 -12.185 31.697 1.00 97.25 583 VAL A N 1
ATOM 4581 C CA . VAL A 1 583 ? -10.186 -11.614 32.971 1.00 97.25 583 VAL A CA 1
ATOM 4582 C C . VAL A 1 583 ? -9.254 -12.065 34.085 1.00 97.25 583 VAL A C 1
ATOM 4584 O O . VAL A 1 583 ? -9.147 -13.249 34.404 1.00 97.25 583 VAL A O 1
ATOM 4587 N N . HIS A 1 584 ? -8.604 -11.093 34.715 1.00 97.88 584 HIS A N 1
ATOM 4588 C CA . HIS A 1 584 ? -7.828 -11.292 35.926 1.00 97.88 584 HIS A CA 1
ATOM 4589 C C . HIS A 1 584 ? -8.710 -11.052 37.155 1.00 97.88 584 HIS A C 1
ATOM 4591 O O . HIS A 1 584 ? -9.450 -10.064 37.215 1.00 97.88 584 HIS A O 1
ATOM 4597 N N . ALA A 1 585 ? -8.615 -11.939 38.145 1.00 98.00 585 ALA A N 1
ATOM 4598 C CA . ALA A 1 585 ? -9.253 -11.761 39.444 1.00 98.00 585 ALA A CA 1
ATOM 4599 C C . ALA A 1 585 ? -8.427 -10.782 40.282 1.00 98.00 585 ALA A C 1
ATOM 4601 O O . ALA A 1 585 ? -7.366 -11.144 40.792 1.00 98.00 585 ALA A O 1
ATOM 4602 N N . LEU A 1 586 ? -8.901 -9.544 40.392 1.00 97.75 586 LEU A N 1
ATOM 4603 C CA . LEU A 1 586 ? -8.227 -8.478 41.116 1.00 97.75 586 LEU A CA 1
ATOM 4604 C C . LEU A 1 586 ? -8.730 -8.362 42.557 1.00 97.75 586 LEU A C 1
ATOM 4606 O O . LEU A 1 586 ? -9.935 -8.259 42.801 1.00 97.75 586 LEU A O 1
ATOM 4610 N N . SER A 1 587 ? -7.808 -8.293 43.517 1.00 96.88 587 SER A N 1
ATOM 4611 C CA . SER A 1 587 ? -8.091 -7.847 44.885 1.00 96.88 587 SER A CA 1
ATOM 4612 C C . SER A 1 587 ? -6.814 -7.377 45.573 1.00 96.88 587 SER A C 1
ATOM 4614 O O . SER A 1 587 ? -5.707 -7.771 45.219 1.00 96.88 587 SER A O 1
ATOM 4616 N N . GLY A 1 588 ? -6.975 -6.573 46.615 1.00 94.50 588 GLY A N 1
ATOM 4617 C CA . GLY A 1 588 ? -5.875 -6.165 47.468 1.00 94.50 588 GLY A CA 1
ATOM 4618 C C . GLY A 1 588 ? -6.326 -5.189 48.541 1.00 94.50 588 GLY A C 1
ATOM 4619 O O . GLY A 1 588 ? -7.466 -4.717 48.545 1.00 94.50 588 GLY A O 1
ATOM 4620 N N . ALA A 1 589 ? -5.443 -4.944 49.501 1.00 94.50 589 ALA A N 1
ATOM 4621 C CA . ALA A 1 589 ? -5.597 -3.891 50.490 1.00 94.50 589 ALA A CA 1
ATOM 4622 C C . ALA A 1 589 ? -4.210 -3.437 50.968 1.00 94.50 589 ALA A C 1
ATOM 4624 O O . ALA A 1 589 ? -3.305 -4.271 51.058 1.00 94.50 589 ALA A O 1
ATOM 4625 N N . PRO A 1 590 ? -4.038 -2.167 51.378 1.00 94.56 590 PRO A N 1
ATOM 4626 C CA . PRO A 1 590 ? -2.754 -1.669 51.877 1.00 94.56 590 PRO A CA 1
ATOM 4627 C C . PRO A 1 590 ? -2.180 -2.488 53.042 1.00 94.56 590 PRO A C 1
ATOM 4629 O O . PRO A 1 590 ? -0.965 -2.632 53.165 1.00 94.56 590 PRO A O 1
ATOM 4632 N N . SER A 1 591 ? -3.049 -3.067 53.884 1.00 93.62 591 SER A N 1
ATOM 4633 C CA . SER A 1 591 ? -2.628 -3.877 55.029 1.00 93.62 591 SER A CA 1
ATOM 4634 C C . SER A 1 591 ? -2.008 -5.220 54.642 1.00 93.62 591 SER A C 1
ATOM 4636 O O . SER A 1 591 ? -1.229 -5.748 55.432 1.00 93.62 591 SER A O 1
ATOM 4638 N N . TRP A 1 592 ? -2.287 -5.749 53.442 1.00 95.44 592 TRP A N 1
ATOM 4639 C CA . TRP A 1 592 ? -1.790 -7.058 52.996 1.00 95.44 592 TRP A CA 1
ATOM 4640 C C . TRP A 1 592 ? -0.273 -7.093 52.843 1.00 95.44 592 TRP A C 1
ATOM 4642 O O . TRP A 1 592 ? 0.319 -8.149 53.032 1.00 95.44 592 TRP A O 1
ATOM 4652 N N . ALA A 1 593 ? 0.372 -5.945 52.615 1.00 93.62 593 ALA A N 1
ATOM 4653 C CA . ALA A 1 593 ? 1.830 -5.860 52.655 1.00 93.62 593 ALA A CA 1
ATOM 4654 C C . ALA A 1 593 ? 2.395 -6.307 54.013 1.00 93.62 593 ALA A C 1
ATOM 4656 O O . ALA A 1 593 ? 3.467 -6.881 54.068 1.00 93.62 593 ALA A O 1
ATOM 4657 N N . ALA A 1 594 ? 1.673 -6.088 55.115 1.00 88.00 594 ALA A N 1
ATOM 4658 C CA . ALA A 1 594 ? 2.082 -6.533 56.448 1.00 88.00 594 ALA A CA 1
ATOM 4659 C C . ALA A 1 594 ? 1.378 -7.825 56.908 1.00 88.00 594 ALA A C 1
ATOM 4661 O O . ALA A 1 594 ? 1.578 -8.264 58.039 1.00 88.00 594 ALA A O 1
ATOM 4662 N N . GLU A 1 595 ? 0.538 -8.413 56.056 1.00 90.25 595 GLU A N 1
ATOM 4663 C CA . GLU A 1 595 ? -0.237 -9.628 56.315 1.00 90.25 595 GLU A CA 1
ATOM 4664 C C . GLU A 1 595 ? -0.080 -10.589 55.118 1.00 90.25 595 GLU A C 1
ATOM 4666 O O . GLU A 1 595 ? -1.055 -10.849 54.410 1.00 90.25 595 GLU A O 1
ATOM 4671 N N . PRO A 1 596 ? 1.129 -11.129 54.859 1.00 80.69 596 PRO A N 1
ATOM 4672 C CA . PRO A 1 596 ? 1.443 -11.870 53.628 1.00 80.69 596 PRO A CA 1
ATOM 4673 C C . PRO A 1 596 ? 0.529 -13.082 53.384 1.00 80.69 596 PRO A C 1
ATOM 4675 O O . PRO A 1 596 ? 0.212 -13.411 52.241 1.00 80.69 596 PRO A O 1
ATOM 4678 N N . ALA A 1 597 ? 0.020 -13.696 54.458 1.00 89.94 597 ALA A N 1
ATOM 4679 C CA . ALA A 1 597 ? -0.959 -14.777 54.383 1.00 89.94 597 ALA A CA 1
ATOM 4680 C C . ALA A 1 597 ? -2.241 -14.374 53.634 1.00 89.94 597 ALA A C 1
ATOM 4682 O O . ALA A 1 597 ? -2.814 -15.198 52.931 1.00 89.94 597 ALA A O 1
ATOM 4683 N N . ARG A 1 598 ? -2.676 -13.107 53.715 1.00 93.12 598 ARG A N 1
ATOM 4684 C CA . ARG A 1 598 ? -3.904 -12.640 53.054 1.00 93.12 598 ARG A CA 1
ATOM 4685 C C . ARG A 1 598 ? -3.815 -12.665 51.536 1.00 93.12 598 ARG A C 1
ATOM 4687 O O . ARG A 1 598 ? -4.793 -13.017 50.880 1.00 93.12 598 ARG A O 1
ATOM 4694 N N . ALA A 1 599 ? -2.655 -12.317 50.983 1.00 92.62 599 ALA A N 1
ATOM 4695 C CA . ALA A 1 599 ? -2.435 -12.374 49.543 1.00 92.62 599 ALA A CA 1
ATOM 4696 C C . ALA A 1 599 ? -2.498 -13.829 49.044 1.00 92.62 599 ALA A C 1
ATOM 4698 O O . ALA A 1 599 ? -3.192 -14.118 48.071 1.00 92.62 599 ALA A O 1
ATOM 4699 N N . ALA A 1 600 ? -1.868 -14.760 49.767 1.00 94.19 600 ALA A N 1
ATOM 4700 C CA . ALA A 1 600 ? -1.929 -16.189 49.459 1.00 94.19 600 ALA A CA 1
ATOM 4701 C C . ALA A 1 600 ? -3.337 -16.789 49.646 1.00 94.19 600 ALA A C 1
ATOM 4703 O O . ALA A 1 600 ? -3.799 -17.540 48.793 1.00 94.19 600 ALA A O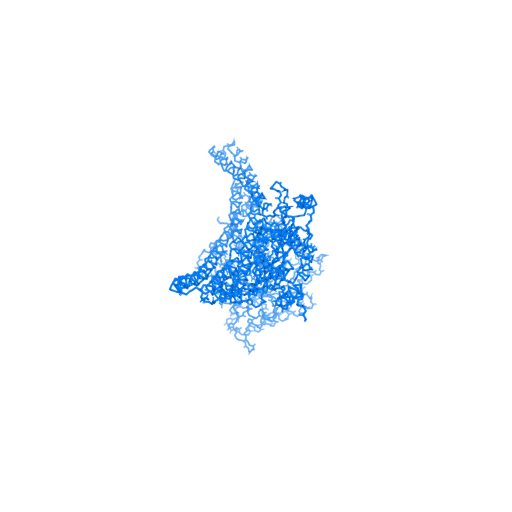 1
ATOM 4704 N N . GLU A 1 601 ? -4.066 -16.408 50.702 1.00 96.44 601 GLU A N 1
ATOM 4705 C CA . GLU A 1 601 ? -5.475 -16.787 50.902 1.00 96.44 601 GLU A CA 1
ATOM 4706 C C . GLU A 1 601 ? -6.346 -16.373 49.709 1.00 96.44 601 GLU A C 1
ATOM 4708 O O . GLU A 1 601 ? -7.238 -17.118 49.296 1.00 96.44 601 GLU A O 1
ATOM 4713 N N . TYR A 1 602 ? -6.092 -15.190 49.142 1.00 97.44 602 TYR A N 1
ATOM 4714 C CA . TYR A 1 602 ? -6.819 -14.715 47.971 1.00 97.44 602 TYR A CA 1
ATOM 4715 C C . TYR A 1 602 ? -6.495 -15.538 46.722 1.00 97.44 602 TYR A C 1
ATOM 4717 O O . TYR A 1 602 ? -7.418 -15.974 46.030 1.00 97.44 602 TYR A O 1
ATOM 4725 N N . VAL A 1 603 ? -5.211 -15.823 46.473 1.00 97.31 603 VAL A N 1
ATOM 4726 C CA . VAL A 1 603 ? -4.791 -16.723 45.386 1.00 97.31 603 VAL A CA 1
ATOM 4727 C C . VAL A 1 603 ? -5.492 -18.077 45.527 1.00 97.31 603 VAL A C 1
ATOM 4729 O O . VAL A 1 603 ? -6.140 -18.534 44.584 1.00 97.31 603 VAL A O 1
ATOM 4732 N N . ALA A 1 604 ? -5.465 -18.677 46.719 1.00 96.81 604 ALA A N 1
ATOM 4733 C CA . ALA A 1 604 ? -6.127 -19.949 46.993 1.00 96.81 604 ALA A CA 1
ATOM 4734 C C . ALA A 1 604 ? -7.647 -19.891 46.736 1.00 96.81 604 ALA A C 1
ATOM 4736 O O . ALA A 1 604 ? -8.218 -20.839 46.188 1.00 96.81 604 ALA A O 1
ATOM 4737 N N . ALA A 1 605 ? -8.312 -18.778 47.066 1.00 97.44 605 ALA A N 1
ATOM 4738 C CA . ALA A 1 605 ? -9.738 -18.585 46.797 1.00 97.44 605 ALA A CA 1
ATOM 4739 C C . ALA A 1 605 ? -10.057 -18.517 45.291 1.00 97.44 605 ALA A C 1
ATOM 4741 O O . ALA A 1 605 ? -11.019 -19.146 44.842 1.00 97.44 605 ALA A O 1
ATOM 4742 N N . VAL A 1 606 ? -9.243 -17.813 44.495 1.00 97.56 606 VAL A N 1
ATOM 4743 C CA . VAL A 1 606 ? -9.393 -17.765 43.027 1.00 97.56 606 VAL A CA 1
ATOM 4744 C C . VAL A 1 606 ? -9.136 -19.143 42.412 1.00 97.56 606 VAL A C 1
ATOM 4746 O O . VAL A 1 606 ? -9.890 -19.597 41.550 1.00 97.56 606 VAL A O 1
ATOM 4749 N N . VAL A 1 607 ? -8.117 -19.857 42.892 1.00 96.31 607 VAL A N 1
ATOM 4750 C CA . VAL A 1 607 ? -7.808 -21.226 42.455 1.00 96.31 607 VAL A CA 1
ATOM 4751 C C . VAL A 1 607 ? -8.958 -22.180 42.779 1.00 96.31 607 VAL A C 1
ATOM 4753 O O . VAL A 1 607 ? -9.335 -22.995 41.935 1.00 96.31 607 VAL A O 1
ATOM 4756 N N . ALA A 1 608 ? -9.552 -22.075 43.969 1.00 96.00 608 ALA A N 1
ATOM 4757 C CA . ALA A 1 608 ? -10.719 -22.866 44.351 1.00 96.00 608 ALA A CA 1
ATOM 4758 C C . ALA A 1 608 ? -11.926 -22.570 43.446 1.00 96.00 608 ALA A C 1
ATOM 4760 O O . ALA A 1 608 ? -12.576 -23.502 42.969 1.00 96.00 608 ALA A O 1
ATOM 4761 N N . PHE A 1 609 ? -12.183 -21.294 43.140 1.00 96.38 609 PHE A N 1
ATOM 4762 C CA . PHE A 1 609 ? -13.209 -20.896 42.176 1.00 96.38 609 PHE A CA 1
ATOM 4763 C C . PHE A 1 609 ? -12.960 -21.528 40.793 1.00 96.38 609 PHE A C 1
ATOM 4765 O O . PHE A 1 609 ? -13.838 -22.201 40.251 1.00 96.38 609 PHE A O 1
ATOM 4772 N N . ASN A 1 610 ? -11.740 -21.411 40.259 1.00 95.94 610 ASN A N 1
ATOM 4773 C CA . ASN A 1 610 ? -11.370 -21.971 38.957 1.00 95.94 610 ASN A CA 1
ATOM 4774 C C . ASN A 1 610 ? -11.484 -23.504 38.904 1.00 95.94 610 ASN A C 1
ATOM 4776 O O . ASN A 1 610 ? -11.898 -24.057 37.882 1.00 95.94 610 ASN A O 1
ATOM 4780 N N . LYS A 1 611 ? -11.141 -24.201 39.995 1.00 92.88 611 LYS A N 1
ATOM 4781 C CA . LYS A 1 611 ? -11.285 -25.663 40.109 1.00 92.88 611 LYS A CA 1
ATOM 4782 C C . LYS A 1 611 ? -12.750 -26.105 40.115 1.00 92.88 611 LYS A C 1
ATOM 4784 O O . LYS A 1 611 ? -13.059 -27.149 39.548 1.00 92.88 611 LYS A O 1
ATOM 4789 N N . ASN A 1 612 ? -13.642 -25.303 40.696 1.00 91.06 612 ASN A N 1
ATOM 4790 C CA . ASN A 1 612 ? -15.081 -25.576 40.727 1.00 91.06 612 ASN A CA 1
ATOM 4791 C C . ASN A 1 612 ? -15.789 -25.258 39.396 1.00 91.06 612 ASN A C 1
ATOM 4793 O O . ASN A 1 612 ? -16.921 -25.693 39.181 1.00 91.06 612 ASN A O 1
ATOM 4797 N N . ALA A 1 613 ? -15.142 -24.528 38.483 1.00 87.62 613 ALA A N 1
ATOM 4798 C CA . ALA A 1 613 ? -15.694 -24.222 37.171 1.00 87.62 613 ALA A CA 1
ATOM 4799 C C . ALA A 1 613 ? -15.697 -25.457 36.246 1.00 87.62 613 ALA A C 1
ATOM 4801 O O . ALA A 1 613 ? -14.657 -26.061 35.958 1.00 87.62 613 ALA A O 1
ATOM 4802 N N . THR A 1 614 ? -16.878 -25.788 35.714 1.00 79.69 614 THR A N 1
ATOM 4803 C CA . THR A 1 614 ? -17.112 -26.947 34.829 1.00 79.69 614 THR A CA 1
ATOM 4804 C C . THR A 1 614 ? -16.546 -26.779 33.420 1.00 79.69 614 THR A C 1
ATOM 4806 O O . THR A 1 614 ? -16.312 -27.770 32.731 1.00 79.69 614 THR A O 1
ATOM 4809 N N . ARG A 1 615 ? -16.311 -25.539 32.977 1.00 84.88 615 ARG A N 1
ATOM 4810 C CA . ARG A 1 615 ? -15.734 -25.205 31.667 1.00 84.88 615 ARG A CA 1
ATOM 4811 C C . ARG A 1 615 ? -14.520 -24.306 31.838 1.00 84.88 615 ARG A C 1
ATOM 4813 O O . ARG A 1 615 ? -14.499 -23.464 32.731 1.00 84.88 615 ARG A O 1
ATOM 4820 N N . GLN A 1 616 ? -13.539 -24.443 30.949 1.00 83.50 616 GLN A N 1
ATOM 4821 C CA . GLN A 1 616 ? -12.343 -23.599 30.969 1.00 83.50 616 GLN A CA 1
ATOM 4822 C C . GLN A 1 616 ? -12.690 -22.119 30.761 1.00 83.50 616 GLN A C 1
ATOM 4824 O O . GLN A 1 616 ? -12.121 -21.270 31.431 1.00 83.50 616 GLN A O 1
ATOM 4829 N N . GLN A 1 617 ? -13.686 -21.819 29.921 1.00 86.56 617 GLN A N 1
ATOM 4830 C CA . GLN A 1 617 ? -14.163 -20.457 29.664 1.00 86.56 617 GLN A CA 1
ATOM 4831 C C . GLN A 1 617 ? -14.830 -19.797 30.886 1.00 86.56 617 GLN A C 1
ATOM 4833 O O . GLN A 1 617 ? -15.126 -18.612 30.845 1.00 86.56 617 GLN A O 1
ATOM 4838 N N . ALA A 1 618 ? -15.080 -20.528 31.972 1.00 92.31 618 ALA A N 1
ATOM 4839 C CA . ALA A 1 618 ? -15.657 -19.988 33.203 1.00 92.31 618 ALA A CA 1
ATOM 4840 C C . ALA A 1 618 ? -14.601 -19.726 34.298 1.00 92.31 618 ALA A C 1
ATOM 4842 O O . ALA A 1 618 ? -14.958 -19.552 35.461 1.00 92.31 618 ALA A O 1
ATOM 4843 N N . ARG A 1 619 ? -13.310 -19.745 33.945 1.00 95.25 619 ARG A N 1
ATOM 4844 C CA . ARG A 1 619 ? -12.175 -19.569 34.863 1.00 95.25 619 ARG A CA 1
ATOM 4845 C C . ARG A 1 619 ? -11.523 -18.211 34.654 1.00 95.25 619 ARG A C 1
ATOM 4847 O O . ARG A 1 619 ? -11.508 -17.726 33.537 1.00 95.25 619 ARG A O 1
ATOM 4854 N N . PHE A 1 620 ? -10.956 -17.630 35.700 1.00 97.75 620 PHE A N 1
ATOM 4855 C CA . PHE A 1 620 ? -10.051 -16.490 35.563 1.00 97.75 620 PHE A CA 1
ATOM 4856 C C . PHE A 1 620 ? -8.729 -16.906 34.920 1.00 97.75 620 PHE A C 1
ATOM 4858 O O . PHE A 1 620 ? -8.230 -17.999 35.208 1.00 97.75 620 PHE A O 1
ATOM 4865 N N . ASP A 1 621 ? -8.142 -16.013 34.126 1.00 97.50 621 ASP A N 1
ATOM 4866 C CA . ASP A 1 621 ? -6.857 -16.240 33.456 1.00 97.50 621 ASP A CA 1
ATOM 4867 C C . ASP A 1 621 ? -5.651 -15.979 34.361 1.00 97.50 621 ASP A C 1
ATOM 4869 O O . ASP A 1 621 ? -4.588 -16.550 34.136 1.00 97.50 621 ASP A O 1
ATOM 4873 N N . ALA A 1 622 ? -5.799 -15.108 35.364 1.00 98.06 622 ALA A N 1
ATOM 4874 C CA . ALA A 1 622 ? -4.732 -14.732 36.290 1.00 98.06 622 ALA A CA 1
ATOM 4875 C C . ALA A 1 622 ? -5.288 -14.208 37.622 1.00 98.06 622 ALA A C 1
ATOM 4877 O O . ALA A 1 622 ? -6.448 -13.789 37.706 1.00 98.06 622 ALA A O 1
ATOM 4878 N N . VAL A 1 623 ? -4.438 -14.183 38.649 1.00 98.38 623 VAL A N 1
ATOM 4879 C CA . VAL A 1 623 ? -4.671 -13.414 39.882 1.00 98.38 623 VAL A CA 1
ATOM 4880 C C . VAL A 1 623 ? -3.981 -12.064 39.741 1.00 98.38 623 VAL A C 1
ATOM 4882 O O . VAL A 1 623 ? -2.850 -12.011 39.276 1.00 98.38 623 VAL A O 1
ATOM 4885 N N . HIS A 1 624 ? -4.630 -10.976 40.146 1.00 98.31 624 HIS A N 1
ATOM 4886 C CA . HIS A 1 624 ? -4.074 -9.624 40.094 1.00 98.31 624 HIS A CA 1
ATOM 4887 C C . HIS A 1 624 ? -4.101 -8.992 41.483 1.00 98.31 624 HIS A C 1
ATOM 4889 O O . HIS A 1 624 ? -5.161 -8.855 42.090 1.00 98.31 624 HIS A O 1
ATOM 4895 N N . LEU A 1 625 ? -2.939 -8.622 42.009 1.00 98.19 625 LEU A N 1
ATOM 4896 C CA . LEU A 1 625 ? -2.826 -8.047 43.345 1.00 98.19 625 LEU A CA 1
ATOM 4897 C C . LEU A 1 625 ? -2.640 -6.535 43.286 1.00 98.19 625 LEU A C 1
ATOM 4899 O O . LEU A 1 625 ? -1.645 -6.049 42.754 1.00 98.19 625 LEU A O 1
ATOM 4903 N N . ASP A 1 626 ? -3.576 -5.814 43.895 1.00 96.81 626 ASP A N 1
ATOM 4904 C CA . ASP A 1 626 ? -3.510 -4.361 44.081 1.00 96.81 626 ASP A CA 1
ATOM 4905 C C . ASP A 1 626 ? -3.155 -4.029 45.541 1.00 96.81 626 ASP A C 1
ATOM 4907 O O . ASP A 1 626 ? -4.003 -3.702 46.377 1.00 96.81 626 ASP A O 1
ATOM 4911 N N . ILE A 1 627 ? -1.887 -4.256 45.901 1.00 96.44 627 ILE A N 1
ATOM 4912 C CA . ILE A 1 627 ? -1.375 -4.020 47.257 1.00 96.44 627 ILE A CA 1
ATOM 4913 C C . ILE A 1 627 ? -0.586 -2.711 47.258 1.00 96.44 627 ILE A C 1
ATOM 4915 O O . ILE A 1 627 ? 0.594 -2.670 46.915 1.00 96.44 627 ILE A O 1
ATOM 4919 N N . GLU A 1 628 ? -1.236 -1.643 47.713 1.00 94.75 628 GLU A N 1
ATOM 4920 C CA . GLU A 1 628 ? -0.668 -0.297 47.798 1.00 94.75 628 GLU A CA 1
ATOM 4921 C C . GLU A 1 628 ? -0.237 0.053 49.239 1.00 94.75 628 GLU A C 1
ATOM 4923 O O . GLU A 1 628 ? -0.932 0.804 49.933 1.00 94.75 628 GLU A O 1
ATOM 4928 N N . PRO A 1 629 ? 0.914 -0.438 49.751 1.00 94.69 629 PRO A N 1
ATOM 4929 C CA . PRO A 1 629 ? 1.340 -0.174 51.129 1.00 94.69 629 PRO A CA 1
ATOM 4930 C C . PRO A 1 629 ? 1.508 1.316 51.425 1.00 94.69 629 PRO A C 1
ATOM 4932 O O . PRO A 1 629 ? 1.414 1.725 52.578 1.00 94.69 629 PRO A O 1
ATOM 4935 N N . HIS A 1 630 ? 1.724 2.142 50.400 1.00 93.81 630 HIS A N 1
ATOM 4936 C CA . HIS A 1 630 ? 1.859 3.586 50.540 1.00 93.81 630 HIS A CA 1
ATOM 4937 C C . HIS A 1 630 ? 0.581 4.295 51.016 1.00 93.81 630 HIS A C 1
ATOM 4939 O O . HIS A 1 630 ? 0.670 5.398 51.565 1.00 93.81 630 HIS A O 1
ATOM 4945 N N . ALA A 1 631 ? -0.584 3.661 50.864 1.00 92.44 631 ALA A N 1
ATOM 4946 C CA . ALA A 1 631 ? -1.842 4.123 51.441 1.00 92.44 631 ALA A CA 1
ATOM 4947 C C . ALA A 1 631 ? -2.002 3.734 52.928 1.00 92.44 631 ALA A C 1
ATOM 4949 O O . ALA A 1 631 ? -2.885 4.255 53.613 1.00 92.44 631 ALA A O 1
ATOM 4950 N N . ASP A 1 632 ? -1.132 2.873 53.471 1.00 93.25 632 ASP A N 1
ATOM 4951 C CA . ASP A 1 632 ? -1.098 2.537 54.894 1.00 93.25 632 ASP A CA 1
ATOM 4952 C C . ASP A 1 632 ? -0.350 3.608 55.707 1.00 93.25 632 ASP A C 1
ATOM 4954 O O . ASP A 1 632 ? 0.710 4.117 55.332 1.00 93.25 632 ASP A O 1
ATOM 4958 N N . SER A 1 633 ? -0.870 3.927 56.894 1.00 91.81 633 SER A N 1
ATOM 4959 C CA . SER A 1 633 ? -0.239 4.877 57.819 1.00 91.81 633 SER A CA 1
ATOM 4960 C C . SER A 1 633 ? 1.206 4.513 58.211 1.00 91.81 633 SER A C 1
ATOM 4962 O O . SER A 1 633 ? 1.996 5.409 58.528 1.00 91.81 633 SER A O 1
ATOM 4964 N N . ARG A 1 634 ? 1.568 3.221 58.173 1.00 92.00 634 ARG A N 1
ATOM 4965 C CA . ARG A 1 634 ? 2.907 2.692 58.483 1.00 92.00 634 ARG A CA 1
ATOM 4966 C C . ARG A 1 634 ? 3.958 3.096 57.455 1.00 92.00 634 ARG A C 1
ATOM 4968 O O . ARG A 1 634 ? 5.094 3.356 57.843 1.00 92.00 634 ARG A O 1
ATOM 4975 N N . TRP A 1 635 ? 3.582 3.273 56.189 1.00 93.88 635 TRP A N 1
ATOM 4976 C CA . TRP A 1 635 ? 4.504 3.680 55.123 1.00 93.88 635 TRP A CA 1
ATOM 4977 C C . TRP A 1 635 ? 5.226 4.992 55.416 1.00 93.88 635 TRP A C 1
ATOM 4979 O O . TRP A 1 635 ? 6.413 5.144 55.144 1.00 93.88 635 TRP A O 1
ATOM 4989 N N . LYS A 1 636 ? 4.523 5.957 56.023 1.00 91.31 636 LYS A N 1
ATOM 4990 C CA . LYS A 1 636 ? 5.115 7.252 56.391 1.00 91.31 636 LYS A CA 1
ATOM 4991 C C . LYS A 1 636 ? 6.234 7.119 57.426 1.00 91.31 636 LYS A C 1
ATOM 4993 O O . LYS A 1 636 ? 7.067 8.016 57.508 1.00 91.31 636 LYS A O 1
ATOM 4998 N N . LYS A 1 637 ? 6.222 6.045 58.219 1.00 93.00 637 LYS A N 1
ATOM 4999 C CA . LYS A 1 637 ? 7.192 5.786 59.288 1.00 93.00 637 LYS A CA 1
ATOM 5000 C C . LYS A 1 637 ? 8.380 4.971 58.786 1.00 93.00 637 LYS A C 1
ATOM 5002 O O . LYS A 1 637 ? 9.501 5.269 59.175 1.00 93.00 637 LYS A O 1
ATOM 5007 N N . ASP A 1 638 ? 8.130 3.985 57.929 1.00 94.00 638 ASP A N 1
ATOM 5008 C CA . ASP A 1 638 ? 9.163 3.093 57.405 1.00 94.00 638 ASP A CA 1
ATOM 5009 C C . ASP A 1 638 ? 8.820 2.613 55.986 1.00 94.00 638 ASP A C 1
ATOM 5011 O O . ASP A 1 638 ? 8.132 1.613 55.787 1.00 94.00 638 ASP A O 1
ATOM 5015 N N . ARG A 1 639 ? 9.288 3.359 54.979 1.00 94.44 639 ARG A N 1
ATOM 5016 C CA . ARG A 1 639 ? 9.038 3.042 53.561 1.00 94.44 639 ARG A CA 1
ATOM 5017 C C . ARG A 1 639 ? 9.781 1.791 53.113 1.00 94.44 639 ARG A C 1
ATOM 5019 O O . ARG A 1 639 ? 9.238 1.002 52.351 1.00 94.44 639 ARG A O 1
ATOM 5026 N N . VAL A 1 640 ? 11.019 1.624 53.576 1.00 94.88 640 VAL A N 1
ATOM 5027 C CA . VAL A 1 640 ? 11.883 0.509 53.169 1.00 94.88 640 VAL A CA 1
ATOM 5028 C C . VAL A 1 640 ? 11.395 -0.786 53.810 1.00 94.88 640 VAL A C 1
ATOM 5030 O O . VAL A 1 640 ? 11.247 -1.782 53.108 1.00 94.88 640 VAL A O 1
ATOM 5033 N N . GLY A 1 641 ? 11.058 -0.771 55.103 1.00 95.31 641 GLY A N 1
ATOM 5034 C CA . GLY A 1 641 ? 10.484 -1.932 55.784 1.00 95.31 641 GLY A CA 1
ATOM 5035 C C . GLY A 1 641 ? 9.133 -2.347 55.206 1.00 95.31 641 GLY A C 1
ATOM 5036 O O . GLY A 1 641 ? 8.918 -3.528 54.953 1.00 95.31 641 GLY A O 1
ATOM 5037 N N . MET A 1 642 ? 8.248 -1.391 54.897 1.00 95.12 642 MET A N 1
ATOM 5038 C CA . MET A 1 642 ? 6.997 -1.698 54.189 1.00 95.12 642 MET A CA 1
ATOM 5039 C C . MET A 1 642 ? 7.234 -2.192 52.753 1.00 95.12 642 MET A C 1
ATOM 5041 O O . MET A 1 642 ? 6.444 -2.990 52.255 1.00 95.12 642 MET A O 1
ATOM 5045 N N . GLY A 1 643 ? 8.312 -1.747 52.100 1.00 95.38 643 GLY A N 1
ATOM 5046 C CA . GLY A 1 643 ? 8.763 -2.273 50.812 1.00 95.38 643 GLY A CA 1
ATOM 5047 C C . GLY A 1 643 ? 9.156 -3.748 50.899 1.00 95.38 643 GLY A C 1
ATOM 5048 O O . GLY A 1 643 ? 8.654 -4.549 50.121 1.00 95.38 643 GLY A O 1
ATOM 5049 N N . TYR A 1 644 ? 9.973 -4.138 51.883 1.00 96.25 644 TYR A N 1
ATOM 5050 C CA . TYR A 1 644 ? 10.295 -5.553 52.113 1.00 96.25 644 TYR A CA 1
ATOM 5051 C C . TYR A 1 644 ? 9.062 -6.383 52.480 1.00 96.25 644 TYR A C 1
ATOM 5053 O O . TYR A 1 644 ? 8.891 -7.475 51.951 1.00 96.25 644 TYR A O 1
ATOM 5061 N N . ALA A 1 645 ? 8.165 -5.845 53.308 1.00 95.69 645 ALA A N 1
ATOM 5062 C CA . ALA A 1 645 ? 6.929 -6.530 53.675 1.00 95.69 645 ALA A CA 1
ATOM 5063 C C . ALA A 1 645 ? 6.039 -6.804 52.441 1.00 95.69 645 ALA A C 1
ATOM 5065 O O . ALA A 1 645 ? 5.514 -7.904 52.274 1.00 95.69 645 ALA A O 1
ATOM 5066 N N . LEU A 1 646 ? 5.944 -5.838 51.516 1.00 97.06 646 LEU A N 1
ATOM 5067 C CA . LEU A 1 646 ? 5.300 -6.049 50.218 1.00 97.06 646 LEU A CA 1
ATOM 5068 C C . LEU A 1 646 ? 5.968 -7.189 49.434 1.00 97.06 646 LEU A C 1
ATOM 5070 O O . LEU A 1 646 ? 5.259 -8.056 48.934 1.00 97.06 646 LEU A O 1
ATOM 5074 N N . LEU A 1 647 ? 7.301 -7.212 49.337 1.00 97.00 647 LEU A N 1
ATOM 5075 C CA . LEU A 1 647 ? 8.020 -8.271 48.617 1.00 97.00 647 LEU A CA 1
ATOM 5076 C C . LEU A 1 647 ? 7.769 -9.662 49.218 1.00 97.00 647 LEU A C 1
ATOM 5078 O O . LEU A 1 647 ? 7.567 -10.608 48.460 1.00 97.00 647 LEU A O 1
ATOM 5082 N N . ASP A 1 648 ? 7.711 -9.780 50.547 1.00 96.06 648 ASP A N 1
ATOM 5083 C CA . ASP A 1 648 ? 7.381 -11.037 51.234 1.00 96.06 648 ASP A CA 1
ATOM 5084 C C . ASP A 1 648 ? 5.942 -11.490 50.935 1.00 96.06 648 ASP A C 1
ATOM 5086 O O . ASP A 1 648 ? 5.683 -12.674 50.690 1.00 96.06 648 ASP A O 1
ATOM 5090 N N . ALA A 1 649 ? 4.989 -10.552 50.910 1.00 96.56 649 ALA A N 1
ATOM 5091 C CA . ALA A 1 649 ? 3.604 -10.838 50.540 1.00 96.56 649 ALA A CA 1
ATOM 5092 C C . ALA A 1 649 ? 3.481 -11.300 49.080 1.00 96.56 649 ALA A C 1
ATOM 5094 O O . ALA A 1 649 ? 2.771 -12.270 48.805 1.00 96.56 649 ALA A O 1
ATOM 5095 N N . LEU A 1 650 ? 4.199 -10.648 48.160 1.00 97.81 650 LEU A N 1
ATOM 5096 C CA . LEU A 1 650 ? 4.229 -11.029 46.748 1.00 97.81 650 LEU A CA 1
ATOM 5097 C C . LEU A 1 650 ? 4.895 -12.392 46.536 1.00 97.81 650 LEU A C 1
ATOM 5099 O O . LEU A 1 650 ? 4.350 -13.207 45.803 1.00 97.81 650 LEU A O 1
ATOM 5103 N N . GLU A 1 651 ? 6.006 -12.688 47.216 1.00 97.19 651 GLU A N 1
ATOM 5104 C CA . GLU A 1 651 ? 6.666 -14.003 47.160 1.00 97.19 651 GLU A CA 1
ATOM 5105 C C . GLU A 1 651 ? 5.737 -15.126 47.640 1.00 97.19 651 GLU A C 1
ATOM 5107 O O . GLU A 1 651 ? 5.626 -16.181 47.008 1.00 97.19 651 GLU A O 1
ATOM 5112 N N . THR A 1 652 ? 5.029 -14.886 48.748 1.00 95.88 652 THR A N 1
ATOM 5113 C CA . THR A 1 652 ? 4.087 -15.862 49.311 1.00 95.88 652 THR A CA 1
ATOM 5114 C C . THR A 1 652 ? 2.939 -16.124 48.334 1.00 95.88 652 THR A C 1
ATOM 5116 O O . THR A 1 652 ? 2.595 -17.276 48.068 1.00 95.88 652 THR A O 1
ATOM 5119 N N . ALA A 1 653 ? 2.372 -15.067 47.746 1.00 97.06 653 ALA A N 1
ATOM 5120 C CA . ALA A 1 653 ? 1.327 -15.194 46.737 1.00 97.06 653 ALA A CA 1
ATOM 5121 C C . ALA A 1 653 ? 1.828 -15.872 45.453 1.00 97.06 653 ALA A C 1
ATOM 5123 O O . ALA A 1 653 ? 1.124 -16.719 44.904 1.00 97.06 653 ALA A O 1
ATOM 5124 N N . LYS A 1 654 ? 3.044 -15.547 44.995 1.00 97.25 654 LYS A N 1
ATOM 5125 C CA . LYS A 1 654 ? 3.665 -16.140 43.803 1.00 97.25 654 LYS A CA 1
ATOM 5126 C C . LYS A 1 654 ? 3.885 -17.636 43.973 1.00 97.25 654 LYS A C 1
ATOM 5128 O O . LYS A 1 654 ? 3.562 -18.395 43.069 1.00 97.25 654 LYS A O 1
ATOM 5133 N N . THR A 1 655 ? 4.338 -18.064 45.149 1.00 96.75 655 THR A N 1
ATOM 5134 C CA . THR A 1 655 ? 4.522 -19.487 45.475 1.00 96.75 655 THR A CA 1
ATOM 5135 C C . THR A 1 655 ? 3.206 -20.268 45.376 1.00 96.75 655 THR A C 1
ATOM 5137 O O . THR A 1 655 ? 3.157 -21.349 44.779 1.00 96.75 655 THR A O 1
ATOM 5140 N N . GLU A 1 656 ? 2.119 -19.719 45.928 1.00 95.81 656 GLU A N 1
ATOM 5141 C CA . GLU A 1 656 ? 0.785 -20.328 45.837 1.00 95.81 656 GLU A CA 1
ATOM 5142 C C . GLU A 1 656 ? 0.280 -20.351 44.381 1.00 95.81 656 GLU A C 1
ATOM 5144 O O . GLU A 1 656 ? -0.242 -21.364 43.906 1.00 95.81 656 GLU A O 1
ATOM 5149 N N . ALA A 1 657 ? 0.486 -19.255 43.646 1.00 96.69 657 ALA A N 1
ATOM 5150 C CA . ALA A 1 657 ? 0.062 -19.105 42.257 1.00 96.69 657 ALA A CA 1
ATOM 5151 C C . ALA A 1 657 ? 0.793 -20.089 41.323 1.00 96.69 657 ALA A C 1
ATOM 5153 O O . ALA A 1 657 ? 0.149 -20.783 40.532 1.00 96.69 657 ALA A O 1
ATOM 5154 N N . ASP A 1 658 ? 2.110 -20.238 41.491 1.00 96.69 658 ASP A N 1
ATOM 5155 C CA . ASP A 1 658 ? 2.948 -21.178 40.739 1.00 96.69 658 ASP A CA 1
ATOM 5156 C C . ASP A 1 658 ? 2.560 -22.629 41.010 1.00 96.69 658 ASP A C 1
ATOM 5158 O O . ASP A 1 658 ? 2.433 -23.426 40.080 1.00 96.69 658 ASP A O 1
ATOM 5162 N N . THR A 1 659 ? 2.265 -22.964 42.269 1.00 95.44 659 THR A N 1
ATOM 5163 C CA . THR A 1 659 ? 1.762 -24.295 42.639 1.00 95.44 659 THR A CA 1
ATOM 5164 C C . THR A 1 659 ? 0.457 -24.618 41.902 1.00 95.44 659 THR A C 1
ATOM 5166 O O . THR A 1 659 ? 0.243 -25.741 41.432 1.00 95.44 659 THR A O 1
ATOM 5169 N N . ALA A 1 660 ? -0.417 -23.624 41.748 1.00 93.31 660 ALA A N 1
ATOM 5170 C CA . ALA A 1 660 ? -1.686 -23.758 41.045 1.00 93.31 660 ALA A CA 1
ATOM 5171 C C . ALA A 1 660 ? -1.602 -23.534 39.523 1.00 93.31 660 ALA A C 1
ATOM 5173 O O . ALA A 1 660 ? -2.619 -23.704 38.847 1.00 93.31 660 ALA A O 1
ATOM 5174 N N . HIS A 1 661 ? -0.420 -23.207 38.986 1.00 95.56 661 HIS A N 1
ATOM 5175 C CA . HIS A 1 661 ? -0.187 -22.860 37.580 1.00 95.56 661 HIS A CA 1
ATOM 5176 C C . HIS A 1 661 ? -1.102 -21.727 37.076 1.00 95.56 661 HIS A C 1
ATOM 5178 O O . HIS A 1 661 ? -1.587 -21.768 35.943 1.00 95.56 661 HIS A O 1
ATOM 5184 N N . ILE A 1 662 ? -1.364 -20.728 37.925 1.00 96.69 662 ILE A N 1
ATOM 5185 C CA . ILE A 1 662 ? -2.096 -19.512 37.556 1.00 96.69 662 ILE A CA 1
ATOM 5186 C C . ILE A 1 662 ? -1.131 -18.318 37.564 1.00 96.69 662 ILE A C 1
ATOM 5188 O O . ILE A 1 662 ? -0.456 -18.111 38.568 1.00 96.69 662 ILE A O 1
ATOM 5192 N N . PRO A 1 663 ? -1.039 -17.530 36.480 1.00 97.81 663 PRO A N 1
ATOM 5193 C CA . PRO A 1 663 ? -0.186 -16.347 36.454 1.00 97.81 663 PRO A CA 1
ATOM 5194 C C . PRO A 1 663 ? -0.553 -15.320 37.532 1.00 97.81 663 PRO A C 1
ATOM 5196 O O . PRO A 1 663 ? -1.737 -15.093 37.809 1.00 97.81 663 PRO A O 1
ATOM 5199 N N . LEU A 1 664 ? 0.463 -14.654 38.081 1.00 98.19 664 LEU A N 1
ATOM 5200 C CA . LEU A 1 664 ? 0.316 -13.552 39.026 1.00 98.19 664 LEU A CA 1
ATOM 5201 C C . LEU A 1 664 ? 0.624 -12.207 38.353 1.00 98.19 664 LEU A C 1
ATOM 5203 O O . LEU A 1 664 ? 1.722 -11.982 37.844 1.00 98.19 664 LEU A O 1
ATOM 5207 N N . ALA A 1 665 ? -0.340 -11.294 38.396 1.00 98.12 665 ALA A N 1
ATOM 5208 C CA . ALA A 1 665 ? -0.195 -9.891 38.038 1.00 98.12 665 ALA A CA 1
ATOM 5209 C C . ALA A 1 665 ? -0.171 -9.004 39.290 1.00 98.12 665 ALA A C 1
ATOM 5211 O O . ALA A 1 665 ? -0.789 -9.341 40.302 1.00 98.12 665 ALA A O 1
ATOM 5212 N N . ILE A 1 666 ? 0.498 -7.854 39.216 1.00 98.25 666 ILE A N 1
ATOM 5213 C CA . ILE A 1 666 ? 0.512 -6.854 40.295 1.00 98.25 666 ILE A CA 1
ATOM 5214 C C . ILE A 1 666 ? 0.257 -5.444 39.758 1.00 98.25 666 ILE A C 1
ATOM 5216 O O . ILE A 1 666 ? 0.705 -5.117 38.655 1.00 98.25 666 ILE A O 1
ATOM 5220 N N . ASP A 1 667 ? -0.412 -4.608 40.553 1.00 97.81 667 ASP A N 1
ATOM 5221 C CA . ASP A 1 667 ? -0.416 -3.156 40.363 1.00 97.81 667 ASP A CA 1
ATOM 5222 C C . ASP A 1 667 ? 0.817 -2.542 41.038 1.00 97.81 667 ASP A C 1
ATOM 5224 O O . ASP A 1 667 ? 1.134 -2.833 42.194 1.00 97.81 667 ASP A O 1
ATOM 5228 N N . LEU A 1 668 ? 1.542 -1.701 40.300 1.00 96.69 668 LEU A N 1
ATOM 5229 C CA . LEU A 1 668 ? 2.802 -1.112 40.752 1.00 96.69 668 LEU A CA 1
ATOM 5230 C C . LEU A 1 668 ? 2.796 0.406 40.522 1.00 96.69 668 LEU A C 1
ATOM 5232 O O . LEU A 1 668 ? 2.611 0.838 39.387 1.00 96.69 668 LEU A O 1
ATOM 5236 N N . PRO A 1 669 ? 2.998 1.252 41.546 1.00 95.81 669 PRO A N 1
ATOM 5237 C CA . PRO A 1 669 ? 3.182 2.686 41.333 1.00 95.81 669 PRO A CA 1
ATOM 5238 C C . PRO A 1 669 ? 4.478 3.003 40.580 1.00 95.81 669 PRO A C 1
ATOM 5240 O O . PRO A 1 669 ? 5.533 2.455 40.889 1.00 95.81 669 PRO A O 1
ATOM 5243 N N . ASP A 1 670 ? 4.412 3.957 39.650 1.00 93.88 670 ASP A N 1
ATOM 5244 C CA . ASP A 1 670 ? 5.530 4.334 38.768 1.00 93.88 670 ASP A CA 1
ATOM 5245 C C . ASP A 1 670 ? 6.718 5.018 39.466 1.00 93.88 670 ASP A C 1
ATOM 5247 O O . ASP A 1 670 ? 7.736 5.269 38.845 1.00 93.88 670 ASP A O 1
ATOM 5251 N N . TRP A 1 671 ? 6.587 5.354 40.748 1.00 94.56 671 TRP A N 1
ATOM 5252 C CA . TRP A 1 671 ? 7.631 6.005 41.545 1.00 94.56 671 TRP A CA 1
ATOM 5253 C C . TRP A 1 671 ? 8.321 5.049 42.528 1.00 94.56 671 TRP A C 1
ATOM 5255 O O . TRP A 1 671 ? 9.127 5.490 43.354 1.00 94.56 671 TRP A O 1
ATOM 5265 N N . TYR A 1 672 ? 7.991 3.752 42.511 1.00 96.00 672 TYR A N 1
ATOM 5266 C CA . TYR A 1 672 ? 8.630 2.761 43.390 1.00 96.00 672 TYR A CA 1
ATOM 5267 C C . TYR A 1 672 ? 10.112 2.533 43.054 1.00 96.00 672 TYR A C 1
ATOM 5269 O O . TYR A 1 672 ? 10.870 2.109 43.928 1.00 96.00 672 TYR A O 1
ATOM 5277 N N . ASP A 1 673 ? 10.554 2.899 41.853 1.00 93.56 673 ASP A N 1
ATOM 5278 C CA . ASP A 1 673 ? 11.961 2.962 41.448 1.00 93.56 673 ASP A CA 1
ATOM 5279 C C . ASP A 1 673 ? 12.798 3.922 42.318 1.00 93.56 673 ASP A C 1
ATOM 5281 O O . ASP A 1 673 ? 13.996 3.722 42.511 1.00 93.56 673 ASP A O 1
ATOM 5285 N N . THR A 1 674 ? 12.160 4.927 42.928 1.00 94.31 674 THR A N 1
ATOM 5286 C CA . THR A 1 674 ? 12.810 5.871 43.851 1.00 94.31 674 THR A CA 1
ATOM 5287 C C . THR A 1 674 ? 13.064 5.298 45.249 1.00 94.31 674 THR A C 1
ATOM 5289 O O . THR A 1 674 ? 13.780 5.909 46.050 1.00 94.31 674 THR A O 1
ATOM 5292 N N . ILE A 1 675 ? 12.478 4.141 45.580 1.00 95.50 675 ILE A N 1
ATOM 5293 C CA . ILE A 1 675 ? 12.653 3.487 46.879 1.00 95.50 675 ILE A CA 1
ATOM 5294 C C . ILE A 1 675 ? 13.816 2.502 46.783 1.00 95.50 675 ILE A C 1
ATOM 5296 O O . ILE A 1 675 ? 13.662 1.367 46.337 1.00 95.50 675 ILE A O 1
ATOM 5300 N N . MET A 1 676 ? 14.989 2.948 47.228 1.00 95.94 676 MET A N 1
ATOM 5301 C CA . MET A 1 676 ? 16.205 2.137 47.209 1.00 95.94 676 MET A CA 1
ATOM 5302 C C . MET A 1 676 ? 16.175 1.071 48.308 1.00 95.94 676 MET A C 1
ATOM 5304 O O . MET A 1 676 ? 15.983 1.375 49.489 1.00 95.94 676 MET A O 1
ATOM 5308 N N . LEU A 1 677 ? 16.392 -0.176 47.903 1.00 94.38 677 LEU A N 1
ATOM 5309 C CA . LEU A 1 677 ? 16.590 -1.333 48.767 1.00 94.38 677 LEU A CA 1
ATOM 5310 C C . LEU A 1 677 ? 18.089 -1.664 48.845 1.00 94.38 677 LEU A C 1
ATOM 5312 O O . LEU A 1 677 ? 18.931 -0.956 48.293 1.00 94.38 677 LEU A O 1
ATOM 5316 N N . LYS A 1 678 ? 18.441 -2.738 49.559 1.00 90.94 678 LYS A N 1
ATOM 5317 C CA . LYS A 1 678 ? 19.840 -3.173 49.677 1.00 90.94 678 LYS A CA 1
ATOM 5318 C C . LYS A 1 678 ? 20.424 -3.603 48.324 1.00 90.94 678 LYS A C 1
ATOM 5320 O O . LYS A 1 678 ? 21.559 -3.250 48.024 1.00 90.94 678 LYS A O 1
ATOM 5325 N N . ASP A 1 679 ? 19.629 -4.316 47.528 1.00 87.25 679 ASP A N 1
ATOM 5326 C CA . ASP A 1 679 ? 20.041 -4.952 46.274 1.00 87.25 679 ASP A CA 1
ATOM 5327 C C . ASP A 1 679 ? 19.209 -4.425 45.085 1.00 87.25 679 ASP A C 1
ATOM 5329 O O . ASP A 1 679 ? 18.596 -5.196 44.355 1.00 87.25 679 ASP A O 1
ATOM 5333 N N . GLY A 1 680 ? 19.139 -3.097 44.921 1.00 91.88 680 GLY A N 1
ATOM 5334 C CA . GLY A 1 680 ? 18.407 -2.439 43.827 1.00 91.88 680 GLY A CA 1
ATOM 5335 C C . GLY A 1 680 ? 17.310 -1.494 44.320 1.00 91.88 680 GLY A C 1
ATOM 5336 O O . GLY A 1 680 ? 17.453 -0.860 45.367 1.00 91.88 680 GLY A O 1
ATOM 5337 N N . ASN A 1 681 ? 16.217 -1.381 43.568 1.00 95.38 681 ASN A N 1
ATOM 5338 C CA . ASN A 1 681 ? 15.045 -0.585 43.947 1.00 95.38 681 ASN A CA 1
ATOM 5339 C C . ASN A 1 681 ? 13.791 -1.460 44.116 1.00 95.38 681 ASN A C 1
ATOM 5341 O O . ASN A 1 681 ? 13.753 -2.618 43.695 1.00 95.38 681 ASN A O 1
ATOM 5345 N N . LEU A 1 682 ? 12.763 -0.905 44.761 1.00 96.62 682 LEU A N 1
ATOM 5346 C CA . LEU A 1 682 ? 11.530 -1.630 45.064 1.00 96.62 682 LEU A CA 1
ATOM 5347 C C . LEU A 1 682 ? 10.749 -2.034 43.807 1.00 96.62 682 LEU A C 1
ATOM 5349 O O . LEU A 1 682 ? 10.154 -3.109 43.812 1.00 96.62 682 LEU A O 1
ATOM 5353 N N . ALA A 1 683 ? 10.749 -1.215 42.751 1.00 96.12 683 ALA A N 1
ATOM 5354 C CA . ALA A 1 683 ? 10.057 -1.549 41.508 1.00 96.12 683 ALA A CA 1
ATOM 5355 C C . ALA A 1 683 ? 10.656 -2.808 40.864 1.00 96.12 683 ALA A C 1
ATOM 5357 O O . ALA A 1 683 ? 9.937 -3.779 40.653 1.00 96.12 683 ALA A O 1
ATOM 5358 N N . GLU A 1 684 ? 11.973 -2.841 40.649 1.00 95.75 684 GLU A N 1
ATOM 5359 C CA . GLU A 1 684 ? 12.682 -3.995 40.082 1.00 95.75 684 GLU A CA 1
ATOM 5360 C C . GLU A 1 684 ? 12.465 -5.266 40.914 1.00 95.75 684 GLU A C 1
ATOM 5362 O O . GLU A 1 684 ? 12.122 -6.321 40.374 1.00 95.75 684 GLU A O 1
ATOM 5367 N N . ALA A 1 685 ? 12.584 -5.152 42.240 1.00 96.94 685 ALA A N 1
ATOM 5368 C CA . ALA A 1 685 ? 12.369 -6.275 43.142 1.00 96.94 685 ALA A CA 1
ATOM 5369 C C . ALA A 1 685 ? 10.923 -6.795 43.096 1.00 96.94 685 ALA A C 1
ATOM 5371 O O . ALA A 1 685 ? 10.720 -8.006 43.092 1.00 96.94 685 ALA A O 1
ATOM 5372 N N . ALA A 1 686 ? 9.922 -5.911 43.034 1.00 96.94 686 ALA A N 1
ATOM 5373 C CA . ALA A 1 686 ? 8.513 -6.299 42.965 1.00 96.94 686 ALA A CA 1
ATOM 5374 C C . ALA A 1 686 ? 8.153 -6.915 41.607 1.00 96.94 686 ALA A C 1
ATOM 5376 O O . ALA A 1 686 ? 7.474 -7.940 41.565 1.00 96.94 686 ALA A O 1
ATOM 5377 N N . MET A 1 687 ? 8.653 -6.347 40.503 1.00 97.00 687 MET A N 1
ATOM 5378 C CA . MET A 1 687 ? 8.468 -6.905 39.159 1.00 97.00 687 MET A CA 1
ATOM 5379 C C . MET A 1 687 ? 9.018 -8.332 39.064 1.00 97.00 687 MET A C 1
ATOM 5381 O O . MET A 1 687 ? 8.391 -9.180 38.436 1.00 97.00 687 MET A O 1
ATOM 5385 N N . ALA A 1 688 ? 10.131 -8.633 39.740 1.00 96.19 688 ALA A N 1
ATOM 5386 C CA . ALA A 1 688 ? 10.695 -9.982 39.793 1.00 96.19 688 ALA A CA 1
ATOM 5387 C C . ALA A 1 688 ? 9.819 -11.005 40.552 1.00 96.19 688 ALA A C 1
ATOM 5389 O O . ALA A 1 688 ? 10.062 -12.206 40.438 1.00 96.19 688 ALA A O 1
ATOM 5390 N N . LYS A 1 689 ? 8.817 -10.559 41.326 1.00 96.38 689 LYS A N 1
ATOM 5391 C CA . LYS A 1 689 ? 7.879 -11.415 42.082 1.00 96.38 689 LYS A CA 1
ATOM 5392 C C . LYS A 1 689 ? 6.532 -11.625 41.385 1.00 96.38 689 LYS A C 1
ATOM 5394 O O . LYS A 1 689 ? 5.618 -12.182 41.985 1.00 96.38 689 LYS A O 1
ATOM 5399 N N . ALA A 1 690 ? 6.393 -11.197 40.133 1.00 96.94 690 ALA A N 1
ATOM 5400 C CA . ALA A 1 690 ? 5.162 -11.322 39.359 1.00 96.94 690 ALA A CA 1
ATOM 5401 C C . ALA A 1 690 ? 5.447 -11.824 37.937 1.00 96.94 690 ALA A C 1
ATOM 5403 O O . ALA A 1 690 ? 6.547 -11.668 37.417 1.00 96.94 690 ALA A O 1
ATOM 5404 N N . ASP A 1 691 ? 4.446 -12.394 37.273 1.00 97.31 691 ASP A N 1
ATOM 5405 C CA . ASP A 1 691 ? 4.535 -12.776 35.856 1.00 97.31 691 ASP A CA 1
ATOM 5406 C C . ASP A 1 691 ? 4.125 -11.615 34.939 1.00 97.31 691 ASP A C 1
ATOM 5408 O O . ASP A 1 691 ? 4.528 -11.543 33.776 1.00 97.31 691 ASP A O 1
ATOM 5412 N N . MET A 1 692 ? 3.306 -10.696 35.457 1.00 97.44 692 MET A N 1
ATOM 5413 C CA . MET A 1 692 ? 2.789 -9.547 34.721 1.00 97.44 692 MET A CA 1
ATOM 5414 C C . MET A 1 692 ? 2.651 -8.324 35.632 1.00 97.44 692 MET A C 1
ATOM 5416 O O . MET A 1 692 ? 2.446 -8.449 36.837 1.00 97.44 692 MET A O 1
ATOM 5420 N N . VAL A 1 693 ? 2.742 -7.126 35.061 1.00 97.69 693 VAL A N 1
ATOM 5421 C CA . VAL A 1 693 ? 2.732 -5.877 35.834 1.00 97.69 693 VAL A CA 1
ATOM 5422 C C . VAL A 1 693 ? 1.818 -4.864 35.166 1.00 97.69 693 VAL A C 1
ATOM 5424 O O . VAL A 1 693 ? 1.915 -4.634 33.961 1.00 97.69 693 VAL A O 1
ATOM 5427 N N . ALA A 1 694 ? 0.954 -4.230 35.949 1.00 97.62 694 ALA A N 1
ATOM 5428 C CA . ALA A 1 694 ? 0.214 -3.048 35.547 1.00 97.62 694 ALA A CA 1
ATOM 5429 C C . ALA A 1 694 ? 0.758 -1.834 36.317 1.00 97.62 694 ALA A C 1
ATOM 5431 O O . ALA A 1 694 ? 0.562 -1.655 37.515 1.00 97.62 694 ALA A O 1
ATOM 5432 N N . LEU A 1 695 ? 1.526 -1.013 35.610 1.00 97.12 695 LEU A N 1
ATOM 5433 C CA . LEU A 1 695 ? 2.239 0.132 36.154 1.00 97.12 695 LEU A CA 1
ATOM 5434 C C . LEU A 1 695 ? 1.319 1.351 36.191 1.00 97.12 695 LEU A C 1
ATOM 5436 O O . LEU A 1 695 ? 0.853 1.805 35.152 1.00 97.12 695 LEU A O 1
ATOM 5440 N N . MET A 1 696 ? 1.078 1.932 37.356 1.00 95.56 696 MET A N 1
ATOM 5441 C CA . MET A 1 696 ? 0.164 3.061 37.550 1.00 95.56 696 MET A CA 1
ATOM 5442 C C . MET A 1 696 ? 0.817 4.403 37.191 1.00 95.56 696 MET A C 1
ATOM 5444 O O . MET A 1 696 ? 1.006 5.285 38.028 1.00 95.56 696 MET A O 1
ATOM 5448 N N . ALA A 1 697 ? 1.156 4.563 35.913 1.00 93.88 697 ALA A N 1
ATOM 5449 C CA . ALA A 1 697 ? 1.819 5.736 35.348 1.00 93.88 697 ALA A CA 1
ATOM 5450 C C . ALA A 1 697 ? 0.834 6.880 35.047 1.00 93.88 697 ALA A C 1
ATOM 5452 O O . ALA A 1 697 ? 0.728 7.374 33.919 1.00 93.88 697 ALA A O 1
ATOM 5453 N N . TYR A 1 698 ? 0.095 7.320 36.067 1.00 92.50 698 TYR A N 1
ATOM 5454 C CA . TYR A 1 698 ? -0.982 8.304 35.943 1.00 92.50 698 TYR A CA 1
ATOM 5455 C C . TYR A 1 698 ? -0.459 9.726 35.688 1.00 92.50 698 TYR A C 1
ATOM 5457 O O . TYR A 1 698 ? -0.463 10.600 36.555 1.00 92.50 698 TYR A O 1
ATOM 5465 N N . ARG A 1 699 ? 0.009 9.968 34.462 1.00 90.38 699 ARG A N 1
ATOM 5466 C CA . ARG A 1 699 ? 0.611 11.229 34.023 1.00 90.38 699 ARG A CA 1
ATOM 5467 C C . ARG A 1 699 ? -0.275 11.952 33.007 1.00 90.38 699 ARG A C 1
ATOM 5469 O O . ARG A 1 699 ? -1.136 11.371 32.360 1.00 90.38 699 ARG A O 1
ATOM 5476 N N . LYS A 1 700 ? -0.055 13.261 32.870 1.00 85.00 700 LYS A N 1
ATOM 5477 C CA . LYS A 1 700 ? -0.929 14.177 32.109 1.00 85.00 700 LYS A CA 1
ATOM 5478 C C . LYS A 1 700 ? -0.727 14.170 30.590 1.00 85.00 700 LYS A C 1
ATOM 5480 O O . LYS A 1 700 ? -1.566 14.702 29.874 1.00 85.00 700 LYS A O 1
ATOM 5485 N N . ASN A 1 701 ? 0.416 13.688 30.108 1.00 86.88 701 ASN A N 1
ATOM 5486 C CA . ASN A 1 701 ? 0.748 13.618 28.682 1.00 86.88 701 ASN A CA 1
ATOM 5487 C C . ASN A 1 701 ? 1.739 12.476 28.397 1.00 86.88 701 ASN A C 1
ATOM 5489 O O . ASN A 1 701 ? 2.486 12.078 29.297 1.00 86.88 701 ASN A O 1
ATOM 5493 N N . ALA A 1 702 ? 1.804 12.009 27.147 1.00 87.50 702 ALA A N 1
ATOM 5494 C CA . ALA A 1 702 ? 2.618 10.856 26.753 1.00 87.50 702 ALA A CA 1
ATOM 5495 C C . ALA A 1 702 ? 4.119 11.016 27.061 1.00 87.50 702 ALA A C 1
ATOM 5497 O O . ALA A 1 702 ? 4.772 10.061 27.473 1.00 87.50 702 ALA A O 1
ATOM 5498 N N . LYS A 1 703 ? 4.671 12.234 26.955 1.00 89.31 703 LYS A N 1
ATOM 5499 C CA . LYS A 1 703 ? 6.074 12.506 27.318 1.00 89.31 703 LYS A CA 1
ATOM 5500 C C . LYS A 1 703 ? 6.328 12.312 28.815 1.00 89.31 703 LYS A C 1
ATOM 5502 O O . LYS A 1 703 ? 7.345 11.754 29.209 1.00 89.31 703 LYS A O 1
ATOM 5507 N N . SER A 1 704 ? 5.411 12.774 29.663 1.00 90.19 704 SER A N 1
ATOM 5508 C CA . SER A 1 704 ? 5.511 12.552 31.108 1.00 90.19 704 SER A CA 1
ATOM 5509 C C . SER A 1 704 ? 5.290 11.092 31.499 1.00 90.19 704 SER A C 1
ATOM 5511 O O . SER A 1 704 ? 5.947 10.650 32.433 1.00 90.19 704 SER A O 1
ATOM 5513 N N . VAL A 1 705 ? 4.439 10.353 30.772 1.00 92.81 705 VAL A N 1
ATOM 5514 C CA . VAL A 1 705 ? 4.324 8.891 30.910 1.00 92.81 705 VAL A CA 1
ATOM 5515 C C . VAL A 1 705 ? 5.675 8.252 30.595 1.00 92.81 705 VAL A C 1
ATOM 5517 O O . VAL A 1 705 ? 6.250 7.622 31.464 1.00 92.81 705 VAL A O 1
ATOM 5520 N N . GLN A 1 706 ? 6.245 8.518 29.414 1.00 92.06 706 GLN A N 1
ATOM 5521 C CA . GLN A 1 706 ? 7.539 7.968 28.992 1.00 92.06 706 GLN A CA 1
ATOM 5522 C C . GLN A 1 706 ? 8.647 8.168 30.028 1.00 92.06 706 GLN A C 1
ATOM 5524 O O . GLN A 1 706 ? 9.405 7.247 30.316 1.00 92.06 706 GLN A O 1
ATOM 5529 N N . ASN A 1 707 ? 8.763 9.384 30.559 1.00 92.38 707 ASN A N 1
ATOM 5530 C CA . ASN A 1 707 ? 9.802 9.706 31.530 1.00 92.38 707 ASN A CA 1
ATOM 5531 C C . ASN A 1 707 ? 9.655 8.910 32.830 1.00 92.38 707 ASN A C 1
ATOM 5533 O O . ASN A 1 707 ? 10.659 8.667 33.487 1.00 92.38 707 ASN A O 1
ATOM 5537 N N . ALA A 1 708 ? 8.427 8.552 33.202 1.00 92.38 708 ALA A N 1
ATOM 5538 C CA . ALA A 1 708 ? 8.132 7.851 34.442 1.00 92.38 708 ALA A CA 1
ATOM 5539 C C . ALA A 1 708 ? 8.152 6.322 34.307 1.00 92.38 708 ALA A C 1
ATOM 5541 O O . ALA A 1 708 ? 8.049 5.644 35.312 1.00 92.38 708 ALA A O 1
ATOM 5542 N N . THR A 1 709 ? 8.242 5.782 33.088 1.00 94.69 709 THR A N 1
ATOM 5543 C CA . THR A 1 709 ? 8.107 4.335 32.840 1.00 94.69 709 THR A CA 1
ATOM 5544 C C . THR A 1 709 ? 9.313 3.724 32.136 1.00 94.69 709 THR A C 1
ATOM 5546 O O . THR A 1 709 ? 9.327 2.532 31.836 1.00 94.69 709 THR A O 1
ATOM 5549 N N . VAL A 1 710 ? 10.333 4.527 31.810 1.00 92.81 710 VAL A N 1
ATOM 5550 C CA . VAL A 1 710 ? 11.487 4.077 31.015 1.00 92.81 710 VAL A CA 1
ATOM 5551 C C . VAL A 1 710 ? 12.268 2.943 31.691 1.00 92.81 710 VAL A C 1
ATOM 5553 O O . VAL A 1 710 ? 12.763 2.060 30.989 1.00 92.81 710 VAL A O 1
ATOM 5556 N N . GLY A 1 711 ? 12.359 2.948 33.025 1.00 92.12 711 GLY A N 1
ATOM 5557 C CA . GLY A 1 711 ? 13.061 1.921 33.795 1.00 92.12 711 GLY A CA 1
ATOM 5558 C C . GLY A 1 711 ? 12.324 0.585 33.768 1.00 92.12 711 GLY A C 1
ATOM 5559 O O . GLY A 1 711 ? 12.889 -0.435 33.377 1.00 92.12 711 GLY A O 1
ATOM 5560 N N . GLU A 1 712 ? 11.036 0.598 34.090 1.00 95.00 712 GLU A N 1
ATOM 5561 C CA . GLU A 1 712 ? 10.173 -0.584 34.121 1.00 95.00 712 GLU A CA 1
ATOM 5562 C C . GLU A 1 712 ? 9.975 -1.171 32.723 1.00 95.00 712 GLU A C 1
ATOM 5564 O O . GLU A 1 712 ? 9.966 -2.389 32.553 1.00 95.00 712 GLU A O 1
ATOM 5569 N N . GLU A 1 713 ? 9.885 -0.326 31.692 1.00 93.31 713 GLU A N 1
ATOM 5570 C CA . GLU A 1 713 ? 9.852 -0.779 30.299 1.00 93.31 713 GLU A CA 1
ATOM 5571 C C . GLU A 1 713 ? 11.135 -1.518 29.901 1.00 93.31 713 GLU A C 1
ATOM 5573 O O . GLU A 1 713 ? 11.066 -2.500 29.160 1.00 93.31 713 GLU A O 1
ATOM 5578 N N . TYR A 1 714 ? 12.299 -1.067 30.379 1.00 92.62 714 TYR A N 1
ATOM 5579 C CA . TYR A 1 714 ? 13.574 -1.745 30.143 1.00 92.62 714 TYR A CA 1
ATOM 5580 C C . TYR A 1 714 ? 13.636 -3.096 30.867 1.00 92.62 714 TYR A C 1
ATOM 5582 O O . TYR A 1 714 ? 14.025 -4.098 30.262 1.00 92.62 714 TYR A O 1
ATOM 5590 N N . ILE A 1 715 ? 13.198 -3.144 32.129 1.00 92.50 715 ILE A N 1
ATOM 5591 C CA . ILE A 1 715 ? 13.134 -4.382 32.918 1.00 92.50 715 ILE A CA 1
ATOM 5592 C C . ILE A 1 715 ? 12.216 -5.393 32.228 1.00 92.50 715 ILE A C 1
ATOM 5594 O O . ILE A 1 715 ? 12.652 -6.504 31.927 1.00 92.50 715 ILE A O 1
ATOM 5598 N N . ALA A 1 716 ? 10.985 -4.988 31.901 1.00 92.38 716 ALA A N 1
ATOM 5599 C CA . ALA A 1 716 ? 10.004 -5.855 31.261 1.00 92.38 716 ALA A CA 1
ATOM 5600 C C . ALA A 1 716 ? 10.502 -6.394 29.914 1.00 92.38 716 ALA A C 1
ATOM 5602 O O . ALA A 1 716 ? 10.317 -7.572 29.617 1.00 92.38 716 ALA A O 1
ATOM 5603 N N . ALA A 1 717 ? 11.133 -5.554 29.085 1.00 90.06 717 ALA A N 1
ATOM 5604 C CA . ALA A 1 717 ? 11.693 -5.978 27.801 1.00 90.06 717 ALA A CA 1
ATOM 5605 C C . ALA A 1 717 ? 12.772 -7.061 27.964 1.00 90.06 717 ALA A C 1
ATOM 5607 O O . ALA A 1 717 ? 12.769 -8.038 27.216 1.00 90.06 717 ALA A O 1
ATOM 5608 N N . ASN A 1 718 ? 13.654 -6.925 28.957 1.00 90.94 718 ASN A N 1
ATOM 5609 C CA . ASN A 1 718 ? 14.734 -7.884 29.200 1.00 90.94 718 ASN A CA 1
ATOM 5610 C C . ASN A 1 718 ? 14.247 -9.207 29.798 1.00 90.94 718 ASN A C 1
ATOM 5612 O O . ASN A 1 718 ? 14.822 -10.255 29.509 1.00 90.94 718 ASN A O 1
ATOM 5616 N N . SER A 1 719 ? 13.194 -9.174 30.614 1.00 89.75 719 SER A N 1
ATOM 5617 C CA . SER A 1 719 ? 12.577 -10.372 31.192 1.00 89.75 719 SER A CA 1
ATOM 5618 C C . SER A 1 719 ? 11.481 -10.980 30.308 1.00 89.75 719 SER A C 1
ATOM 5620 O O . SER A 1 719 ? 10.913 -12.009 30.666 1.00 89.75 719 SER A O 1
ATOM 5622 N N . ASN A 1 720 ? 11.172 -10.360 29.158 1.00 90.38 720 ASN A N 1
ATOM 5623 C CA . ASN A 1 720 ? 10.010 -10.671 28.315 1.00 90.38 720 ASN A CA 1
ATOM 5624 C C . ASN A 1 720 ? 8.688 -10.723 29.115 1.00 90.38 720 ASN A C 1
ATOM 5626 O O . ASN A 1 720 ? 7.769 -11.478 28.794 1.00 90.38 720 ASN A O 1
ATOM 5630 N N . GLN A 1 721 ? 8.599 -9.918 30.173 1.00 93.56 721 GLN A N 1
ATOM 5631 C CA . GLN A 1 721 ? 7.455 -9.854 31.075 1.00 93.56 721 GLN A CA 1
ATOM 5632 C C . GLN A 1 721 ? 6.359 -8.969 30.484 1.00 93.56 721 GLN A C 1
ATOM 5634 O O . GLN A 1 721 ? 6.643 -7.961 29.828 1.00 93.56 721 GLN A O 1
ATOM 5639 N N . ARG A 1 722 ? 5.092 -9.319 30.718 1.00 94.69 722 ARG A N 1
ATOM 5640 C CA . ARG A 1 722 ? 3.963 -8.503 30.262 1.00 94.69 722 ARG A CA 1
ATOM 5641 C C . ARG A 1 722 ? 3.841 -7.236 31.112 1.00 94.69 722 ARG A C 1
ATOM 5643 O O . ARG A 1 722 ? 3.689 -7.332 32.326 1.00 94.69 722 ARG A O 1
ATOM 5650 N N . LEU A 1 723 ? 3.848 -6.071 30.461 1.00 95.81 723 LEU A N 1
ATOM 5651 C CA . LEU A 1 723 ? 3.717 -4.764 31.109 1.00 95.81 723 LEU A CA 1
ATOM 5652 C C . LEU A 1 723 ? 2.544 -3.963 30.529 1.00 95.81 723 LEU A C 1
ATOM 5654 O O 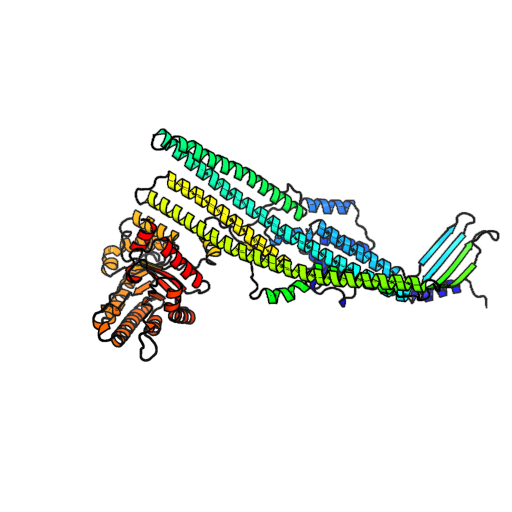. LEU A 1 723 ? 2.484 -3.728 29.321 1.00 95.81 723 LEU A O 1
ATOM 5658 N N . TRP A 1 724 ? 1.657 -3.483 31.396 1.00 97.00 724 TRP A N 1
ATOM 5659 C CA . TRP A 1 724 ? 0.647 -2.483 31.065 1.00 97.00 724 TRP A CA 1
ATOM 5660 C C . TRP A 1 724 ? 1.008 -1.129 31.665 1.00 97.00 724 TRP A C 1
ATOM 5662 O O . TRP A 1 724 ? 1.253 -1.021 32.860 1.00 97.00 724 TRP A O 1
ATOM 5672 N N . ILE A 1 725 ? 0.993 -0.082 30.849 1.00 96.56 725 ILE A N 1
ATOM 5673 C CA . ILE A 1 725 ? 1.182 1.303 31.269 1.00 96.56 725 ILE A CA 1
ATOM 5674 C C . ILE A 1 725 ? -0.188 1.917 31.561 1.00 96.56 725 ILE A C 1
ATOM 5676 O O . ILE A 1 725 ? -0.974 2.197 30.656 1.00 96.56 725 ILE A O 1
ATOM 5680 N N . GLY A 1 726 ? -0.482 2.091 32.841 1.00 95.69 726 GLY A N 1
ATOM 5681 C CA . GLY A 1 726 ? -1.732 2.604 33.377 1.00 95.69 726 GLY A CA 1
ATOM 5682 C C . GLY A 1 726 ? -1.914 4.099 33.151 1.00 95.69 726 GLY A C 1
ATOM 5683 O O . GLY A 1 726 ? -1.116 4.916 33.600 1.00 95.69 726 GLY A O 1
ATOM 5684 N N . LEU A 1 727 ? -3.018 4.463 32.510 1.00 94.62 727 LEU A N 1
ATOM 5685 C CA . LEU A 1 727 ? -3.465 5.830 32.282 1.00 94.62 727 LEU A CA 1
ATOM 5686 C C . LEU A 1 727 ? -4.737 6.077 33.091 1.00 94.62 727 LEU A C 1
ATOM 5688 O O . LEU A 1 727 ? -5.657 5.260 33.076 1.00 94.62 727 LEU A O 1
ATOM 5692 N N . SER A 1 728 ? -4.811 7.213 33.785 1.00 89.81 728 SER A N 1
ATOM 5693 C CA . SER A 1 728 ? -5.972 7.540 34.616 1.00 89.81 728 SER A CA 1
ATOM 5694 C C . SER A 1 728 ? -6.885 8.554 33.945 1.00 89.81 728 SER A C 1
ATOM 5696 O O . SER A 1 728 ? -6.440 9.580 33.433 1.00 89.81 728 SER A O 1
ATOM 5698 N N . THR A 1 729 ? -8.183 8.285 34.026 1.00 81.81 729 THR A N 1
ATOM 5699 C CA . THR A 1 729 ? -9.259 9.235 33.714 1.00 81.81 729 THR A CA 1
ATOM 5700 C C . THR A 1 729 ? -9.650 10.091 34.927 1.00 81.81 729 THR A C 1
ATOM 5702 O O . THR A 1 729 ? -10.516 10.958 34.813 1.00 81.81 729 THR A O 1
ATOM 5705 N N . ASP A 1 730 ? -9.031 9.872 36.095 1.00 83.50 730 ASP A N 1
ATOM 5706 C CA . ASP A 1 730 ? -9.301 10.610 37.333 1.00 83.50 730 ASP A CA 1
ATOM 5707 C C . ASP A 1 730 ? -8.557 11.958 37.375 1.00 83.50 730 ASP A C 1
ATOM 5709 O O . ASP A 1 730 ? -7.323 11.977 37.451 1.00 83.50 730 ASP A O 1
ATOM 5713 N N . PRO A 1 731 ? -9.266 13.103 37.436 1.00 74.56 731 PRO A N 1
ATOM 5714 C CA . PRO A 1 731 ? -8.635 14.408 37.625 1.00 74.56 731 PRO A CA 1
ATOM 5715 C C . PRO A 1 731 ? -7.777 14.515 38.895 1.00 74.56 731 PRO A C 1
ATOM 5717 O O . PRO A 1 731 ? -6.842 15.320 38.931 1.00 74.56 731 PRO A O 1
ATOM 5720 N N . ALA A 1 732 ? -8.078 13.730 39.939 1.00 77.62 732 ALA A N 1
ATOM 5721 C CA . ALA A 1 732 ? -7.303 13.712 41.178 1.00 77.62 732 ALA A CA 1
ATOM 5722 C C . ALA A 1 732 ? -5.894 13.139 40.968 1.00 77.62 732 ALA A C 1
ATOM 5724 O O . ALA A 1 732 ? -4.937 13.667 41.532 1.00 77.62 732 ALA A O 1
ATOM 5725 N N . HIS A 1 733 ? -5.744 12.131 40.103 1.00 77.56 733 HIS A N 1
ATOM 5726 C CA . HIS A 1 733 ? -4.437 11.547 39.777 1.00 77.56 733 HIS A CA 1
ATOM 5727 C C . HIS A 1 733 ? -3.581 12.493 38.917 1.00 77.56 733 HIS A C 1
ATOM 5729 O O . HIS A 1 733 ? -2.365 12.359 38.859 1.00 77.56 733 HIS A O 1
ATOM 5735 N N . LEU A 1 734 ? -4.205 13.485 38.274 1.00 71.19 734 LEU A N 1
ATOM 5736 C CA . LEU A 1 734 ? -3.570 14.357 37.282 1.00 71.19 734 LEU A CA 1
ATOM 5737 C C . LEU A 1 734 ? -3.250 15.769 37.806 1.00 71.19 734 LEU A C 1
ATOM 5739 O O . LEU A 1 734 ? -2.874 16.646 37.027 1.00 71.19 734 LEU A O 1
ATOM 5743 N N . GLY A 1 735 ? -3.359 16.003 39.119 1.00 58.47 735 GLY A N 1
ATOM 5744 C CA . GLY A 1 735 ? -2.880 17.239 39.751 1.00 58.47 735 GLY A CA 1
ATOM 5745 C C . GLY A 1 735 ? -3.832 18.443 39.692 1.00 58.47 735 GLY A C 1
ATOM 5746 O O . GLY A 1 735 ? -3.368 19.578 39.758 1.00 58.47 735 GLY A O 1
ATOM 5747 N N . GLY A 1 736 ? -5.154 18.227 39.622 1.00 52.06 736 GLY A N 1
ATOM 5748 C CA . GLY A 1 736 ? -6.122 19.212 40.133 1.00 52.06 736 GLY A CA 1
ATOM 5749 C C . GLY A 1 736 ? -6.681 20.271 39.171 1.00 52.06 736 GLY A C 1
ATOM 5750 O O . GLY A 1 736 ? -6.925 21.397 39.599 1.00 52.06 736 GLY A O 1
ATOM 5751 N N . SER A 1 737 ? -7.004 19.933 37.917 1.00 49.28 737 SER A N 1
ATOM 5752 C CA . SER A 1 737 ? -7.976 20.731 37.141 1.00 49.28 737 SER A CA 1
ATOM 5753 C C . SER A 1 737 ? -9.185 19.881 36.740 1.00 49.28 737 SER A C 1
ATOM 5755 O O . SER A 1 737 ? -9.055 18.753 36.276 1.00 49.28 737 SER A O 1
ATOM 5757 N N . ARG A 1 738 ? -10.392 20.400 36.995 1.00 51.16 738 ARG A N 1
ATOM 5758 C CA . ARG A 1 738 ? -11.659 19.646 37.072 1.00 51.16 738 ARG A CA 1
ATOM 5759 C C . ARG A 1 738 ? -12.231 19.108 35.749 1.00 51.16 738 ARG A C 1
ATOM 5761 O O . ARG A 1 738 ? -13.368 18.650 35.767 1.00 51.16 738 ARG A O 1
ATOM 5768 N N . ARG A 1 739 ? -11.518 19.141 34.618 1.00 53.44 739 ARG A N 1
ATOM 5769 C CA . ARG A 1 739 ? -12.023 18.587 33.346 1.00 53.44 739 ARG A CA 1
ATOM 5770 C C . ARG A 1 739 ? -10.888 18.064 32.463 1.00 53.44 739 ARG A C 1
ATOM 5772 O O . ARG A 1 739 ? -10.309 18.834 31.703 1.00 53.44 739 ARG A O 1
ATOM 5779 N N . LEU A 1 740 ? -10.635 16.753 32.482 1.00 54.94 740 LEU A N 1
ATOM 5780 C CA . LEU A 1 740 ? -10.262 16.101 31.225 1.00 54.94 740 LEU A CA 1
ATOM 5781 C C . LEU A 1 740 ? -11.546 15.956 30.418 1.00 54.94 740 LEU A C 1
ATOM 5783 O O . LEU A 1 740 ? -12.493 15.317 30.865 1.00 54.94 740 LEU A O 1
ATOM 5787 N N . MET A 1 741 ? -11.588 16.596 29.255 1.00 60.47 741 MET A N 1
ATOM 5788 C CA . 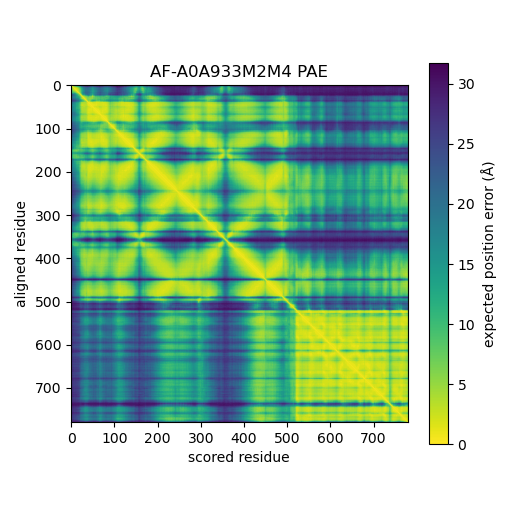MET A 1 741 ? -12.599 16.284 28.251 1.00 60.47 741 MET A CA 1
ATOM 5789 C C . MET A 1 741 ? -12.205 14.965 27.580 1.00 60.47 741 MET A C 1
ATOM 5791 O O . MET A 1 741 ? -11.011 14.683 27.451 1.00 60.47 741 MET A O 1
ATOM 5795 N N . SER A 1 742 ? -13.179 14.174 27.128 1.00 62.81 742 SER A N 1
ATOM 5796 C CA . SER A 1 742 ? -12.900 12.905 26.445 1.00 62.81 742 SER A CA 1
ATOM 5797 C C . SER A 1 742 ? -11.881 12.986 25.310 1.00 62.81 742 SER A C 1
ATOM 5799 O O . SER A 1 742 ? -11.058 12.074 25.235 1.00 62.81 742 SER A O 1
ATOM 5801 N N . PRO A 1 743 ? -11.868 14.040 24.464 1.00 62.56 743 PRO A N 1
ATOM 5802 C CA . PRO A 1 743 ? -10.861 14.153 23.415 1.00 62.56 743 PRO A CA 1
ATOM 5803 C C . PRO A 1 743 ? -9.434 14.176 23.973 1.00 62.56 743 PRO A C 1
ATOM 5805 O O . PRO A 1 743 ? -8.549 13.549 23.410 1.00 62.56 743 PRO A O 1
ATOM 5808 N N . ASN A 1 744 ? -9.207 14.818 25.123 1.00 75.81 744 ASN A N 1
ATOM 5809 C CA . ASN A 1 744 ? -7.866 14.941 25.702 1.00 75.81 744 ASN A CA 1
ATOM 5810 C C . ASN A 1 744 ? -7.338 13.608 26.248 1.00 75.81 744 ASN A C 1
ATOM 5812 O O . ASN A 1 744 ? -6.133 13.371 26.210 1.00 75.81 744 ASN A O 1
ATOM 5816 N N . PHE A 1 745 ? -8.219 12.748 26.769 1.00 84.56 745 PHE A N 1
ATOM 5817 C CA . PHE A 1 745 ? -7.815 11.429 27.256 1.00 84.56 745 PHE A CA 1
ATOM 5818 C C . PHE A 1 745 ? -7.551 10.453 26.107 1.00 84.56 745 PHE A C 1
ATOM 5820 O O . PHE A 1 745 ? -6.558 9.738 26.146 1.00 84.56 745 PHE A O 1
ATOM 5827 N N . GLU A 1 746 ? -8.398 10.448 25.073 1.00 81.31 746 GLU A N 1
ATOM 5828 C CA . GLU A 1 746 ? -8.175 9.613 23.883 1.00 81.31 746 GLU A CA 1
ATOM 5829 C C . GLU A 1 746 ? -6.889 10.021 23.145 1.00 81.31 746 GLU A C 1
ATOM 5831 O O . GLU A 1 746 ? -6.139 9.149 22.727 1.00 81.31 746 GLU A O 1
ATOM 5836 N N . ILE A 1 747 ? -6.560 11.322 23.087 1.00 81.25 747 ILE A N 1
ATOM 5837 C CA . ILE A 1 747 ? -5.261 11.796 22.570 1.00 81.25 747 ILE A CA 1
ATOM 5838 C C . ILE A 1 747 ? -4.099 11.262 23.420 1.00 81.25 747 ILE A C 1
ATOM 5840 O O . ILE A 1 747 ? -3.129 10.751 22.875 1.00 81.25 747 ILE A O 1
ATOM 5844 N N . LEU A 1 748 ? -4.188 11.338 24.754 1.00 86.31 748 LEU A N 1
ATOM 5845 C CA . LEU A 1 748 ? -3.164 10.775 25.645 1.00 86.31 748 LEU A CA 1
ATOM 5846 C C . LEU A 1 748 ? -2.984 9.265 25.431 1.00 86.31 748 LEU A C 1
ATOM 5848 O O . LEU A 1 748 ? -1.851 8.780 25.413 1.00 86.31 748 LEU A O 1
ATOM 5852 N N . LEU A 1 749 ? -4.091 8.535 25.297 1.00 87.69 749 LEU A N 1
ATOM 5853 C CA . LEU A 1 749 ? -4.102 7.101 25.033 1.00 87.69 749 LEU A CA 1
ATOM 5854 C C . LEU A 1 749 ? -3.388 6.792 23.711 1.00 87.69 749 LEU A C 1
ATOM 5856 O O . LEU A 1 749 ? -2.438 6.012 23.710 1.00 87.69 749 LEU A O 1
ATOM 5860 N N . ASP A 1 750 ? -3.784 7.466 22.630 1.00 81.69 750 ASP A N 1
ATOM 5861 C CA . ASP A 1 750 ? -3.227 7.273 21.289 1.00 81.69 750 ASP A CA 1
ATOM 5862 C C . ASP A 1 750 ? -1.741 7.650 21.211 1.00 81.69 750 ASP A C 1
ATOM 5864 O O . ASP A 1 750 ? -0.934 6.854 20.732 1.00 81.69 750 ASP A O 1
ATOM 5868 N N . ASP A 1 751 ? -1.343 8.805 21.755 1.00 83.88 751 ASP A N 1
ATOM 5869 C CA . ASP A 1 751 ? 0.062 9.237 21.786 1.00 83.88 751 ASP A CA 1
ATOM 5870 C C . ASP A 1 751 ? 0.943 8.257 22.583 1.00 83.88 751 ASP A C 1
ATOM 5872 O O . ASP A 1 751 ? 2.115 8.032 22.259 1.00 83.88 751 ASP A O 1
ATOM 5876 N N . THR A 1 752 ? 0.397 7.672 23.654 1.00 88.62 752 THR A N 1
ATOM 5877 C CA . THR A 1 752 ? 1.123 6.692 24.473 1.00 88.62 752 THR A CA 1
ATOM 5878 C C . THR A 1 752 ? 1.279 5.369 23.732 1.00 88.62 752 THR A C 1
ATOM 5880 O O . THR A 1 752 ? 2.361 4.785 23.769 1.00 88.62 752 THR A O 1
ATOM 5883 N N . GLU A 1 753 ? 0.242 4.898 23.042 1.00 86.44 753 GLU A N 1
ATOM 5884 C CA . GLU A 1 753 ? 0.319 3.686 22.223 1.00 86.44 753 GLU A CA 1
ATOM 5885 C C . GLU A 1 753 ? 1.263 3.842 21.034 1.00 86.44 753 GLU A C 1
ATOM 5887 O O . GLU A 1 753 ? 2.057 2.939 20.769 1.00 86.44 753 GLU A O 1
ATOM 5892 N N . GLU A 1 754 ? 1.244 4.999 20.369 1.00 80.00 754 GLU A N 1
ATOM 5893 C CA . GLU A 1 754 ? 2.157 5.302 19.268 1.00 80.00 754 GLU A CA 1
ATOM 5894 C C . GLU A 1 754 ? 3.617 5.192 19.715 1.00 80.00 754 GLU A C 1
ATOM 5896 O O . GLU A 1 754 ? 4.443 4.562 19.056 1.00 80.00 754 GLU A O 1
ATOM 5901 N N . ARG A 1 755 ? 3.936 5.727 20.896 1.00 85.19 755 ARG A N 1
ATOM 5902 C CA . ARG A 1 755 ? 5.272 5.609 21.496 1.00 85.19 755 ARG A CA 1
ATOM 5903 C C . ARG A 1 755 ? 5.662 4.157 21.794 1.00 85.19 755 ARG A C 1
ATOM 5905 O O . ARG A 1 755 ? 6.843 3.812 21.751 1.00 85.19 755 ARG A O 1
ATOM 5912 N N . LEU A 1 756 ? 4.694 3.318 22.148 1.00 84.94 756 LEU A N 1
ATOM 5913 C CA . LEU A 1 756 ? 4.916 1.905 22.455 1.00 84.94 756 LEU A CA 1
ATOM 5914 C C . LEU A 1 756 ? 5.013 1.030 21.192 1.00 84.94 756 LEU A C 1
ATOM 5916 O O . LEU A 1 756 ? 5.335 -0.160 21.299 1.00 84.94 756 LEU A O 1
ATOM 5920 N N . ARG A 1 757 ? 4.800 1.597 19.994 1.00 76.50 757 ARG A N 1
ATOM 5921 C CA . ARG A 1 757 ? 4.920 0.885 18.717 1.00 76.50 757 ARG A CA 1
ATOM 5922 C C . ARG A 1 757 ? 6.291 0.200 18.617 1.00 76.50 757 ARG A C 1
ATOM 5924 O O . ARG A 1 757 ? 7.339 0.805 18.814 1.00 76.50 757 ARG A O 1
ATOM 5931 N N . GLY A 1 758 ? 6.279 -1.105 18.338 1.00 70.56 758 GLY A N 1
ATOM 5932 C CA . GLY A 1 758 ? 7.482 -1.947 18.282 1.00 70.56 758 GLY A CA 1
ATOM 5933 C C . GLY A 1 758 ? 7.740 -2.791 19.538 1.00 70.56 758 GLY A C 1
ATOM 5934 O O . GLY A 1 758 ? 8.236 -3.906 19.403 1.00 70.56 758 GLY A O 1
ATOM 5935 N N . LYS A 1 759 ? 7.251 -2.407 20.729 1.00 81.62 759 LYS A N 1
ATOM 5936 C CA . LYS A 1 759 ? 7.460 -3.151 22.001 1.00 81.62 759 LYS A CA 1
ATOM 5937 C C . LYS A 1 759 ? 6.469 -4.304 22.221 1.00 81.62 759 LYS A C 1
ATOM 5939 O O . LYS A 1 759 ? 5.303 -4.063 22.518 1.00 81.62 759 LYS A O 1
ATOM 5944 N N . SER A 1 760 ? 6.873 -5.551 21.971 1.00 78.06 760 SER A N 1
ATOM 5945 C CA . SER A 1 760 ? 5.960 -6.716 21.883 1.00 78.06 760 SER A CA 1
ATOM 5946 C C . SER A 1 760 ? 5.216 -7.047 23.171 1.00 78.06 760 SER A C 1
ATOM 5948 O O . SER A 1 760 ? 4.086 -7.523 23.118 1.00 78.06 760 SER A O 1
ATOM 5950 N N . ASN A 1 761 ? 5.829 -6.778 24.312 1.00 87.50 761 ASN A N 1
ATOM 5951 C CA . ASN A 1 761 ? 5.335 -7.137 25.632 1.00 87.50 761 ASN A CA 1
ATOM 5952 C C . ASN A 1 761 ? 4.708 -5.961 26.398 1.00 87.50 761 ASN A C 1
ATOM 5954 O O . ASN A 1 761 ? 4.169 -6.183 27.480 1.00 87.50 761 ASN A O 1
ATOM 5958 N N . THR A 1 762 ? 4.694 -4.743 25.845 1.00 90.88 762 THR A N 1
ATOM 5959 C CA . THR A 1 762 ? 4.157 -3.547 26.516 1.00 90.88 762 THR A CA 1
ATOM 5960 C C . THR A 1 762 ? 2.892 -3.027 25.834 1.00 90.88 762 THR A C 1
ATOM 5962 O O . THR A 1 762 ? 2.831 -2.940 24.609 1.00 90.88 762 THR A O 1
ATOM 5965 N N . SER A 1 763 ? 1.882 -2.663 26.617 1.00 91.94 763 SER A N 1
ATOM 5966 C CA . SER A 1 763 ? 0.648 -2.014 26.148 1.00 91.94 763 SER A CA 1
ATOM 5967 C C . SER A 1 763 ? 0.133 -1.022 27.192 1.00 91.94 763 SER A C 1
ATOM 5969 O O . SER A 1 763 ? 0.797 -0.778 28.194 1.00 91.94 763 SER A O 1
ATOM 5971 N N . VAL A 1 764 ? -1.027 -0.413 26.960 1.00 94.12 764 VAL A N 1
ATOM 5972 C CA . VAL A 1 764 ? -1.662 0.535 27.889 1.00 94.12 764 VAL A CA 1
ATOM 5973 C C . VAL A 1 764 ? -2.758 -0.141 28.716 1.00 94.12 764 VAL A C 1
ATOM 5975 O O . VAL A 1 764 ? -3.362 -1.116 28.273 1.00 94.12 764 VAL A O 1
ATOM 5978 N N . ALA A 1 765 ? -3.051 0.385 29.902 1.00 95.44 765 ALA A N 1
ATOM 5979 C CA . ALA A 1 765 ? -4.246 0.041 30.669 1.00 95.44 765 ALA A CA 1
ATOM 5980 C C . ALA A 1 765 ? -4.984 1.301 31.136 1.00 95.44 765 ALA A C 1
ATOM 5982 O O . ALA A 1 765 ? -4.366 2.344 31.324 1.00 95.44 765 ALA A O 1
ATOM 5983 N N . ILE A 1 766 ? -6.304 1.228 31.316 1.00 95.25 766 ILE A N 1
ATOM 5984 C CA . ILE A 1 766 ? -7.157 2.399 31.580 1.00 95.25 766 ILE A CA 1
ATOM 5985 C C . ILE A 1 766 ? -7.809 2.305 32.962 1.00 95.25 766 ILE A C 1
ATOM 5987 O O . ILE A 1 766 ? -8.567 1.376 33.241 1.00 95.25 766 ILE A O 1
ATOM 5991 N N . HIS A 1 767 ? -7.547 3.289 33.822 1.00 91.94 767 HIS A N 1
ATOM 5992 C CA . HIS A 1 767 ? -8.120 3.409 35.163 1.00 91.94 767 HIS A CA 1
ATOM 5993 C C . HIS A 1 767 ? -9.207 4.506 35.189 1.00 91.94 767 HIS A C 1
ATOM 5995 O O . HIS A 1 767 ? -8.922 5.681 34.948 1.00 91.94 767 HIS A O 1
ATOM 6001 N N . ASP A 1 768 ? -10.484 4.247 35.464 1.00 90.06 768 ASP A N 1
ATOM 6002 C CA . ASP A 1 768 ? -11.210 2.986 35.671 1.00 90.06 768 ASP A CA 1
ATOM 6003 C C . ASP A 1 768 ? -12.468 2.947 34.777 1.00 90.06 768 ASP A C 1
ATOM 6005 O O . ASP A 1 768 ? -12.917 3.993 34.295 1.00 90.06 768 ASP A O 1
ATOM 6009 N N . TYR A 1 769 ? -13.077 1.768 34.579 1.00 92.19 769 TYR A N 1
ATOM 6010 C CA . TYR A 1 769 ? -14.248 1.590 33.702 1.00 92.19 769 TYR A CA 1
ATOM 6011 C C . TYR A 1 769 ? -15.388 2.577 33.969 1.00 92.19 769 TYR A C 1
ATOM 6013 O O . TYR A 1 769 ? -15.928 3.150 33.027 1.00 92.19 769 TYR A O 1
ATOM 6021 N N . ALA A 1 770 ? -15.773 2.816 35.226 1.00 88.94 770 ALA A N 1
ATOM 6022 C CA . ALA A 1 770 ? -16.950 3.632 35.521 1.00 88.94 770 ALA A CA 1
ATOM 6023 C C . ALA A 1 770 ? -16.739 5.105 35.146 1.00 88.94 770 ALA A C 1
ATOM 6025 O O . ALA A 1 770 ? -17.690 5.816 34.808 1.00 88.94 770 ALA A O 1
ATOM 6026 N N . ARG A 1 771 ? -15.500 5.593 35.224 1.00 88.12 771 ARG A N 1
ATOM 6027 C CA . ARG A 1 771 ? -15.140 6.935 34.755 1.00 88.12 771 ARG A CA 1
ATOM 6028 C C . ARG A 1 771 ? -14.927 6.974 33.256 1.00 88.12 771 ARG A C 1
ATOM 6030 O O . ARG A 1 771 ? -15.443 7.888 32.621 1.00 88.12 771 ARG A O 1
ATOM 6037 N N . TYR A 1 772 ? -14.248 5.980 32.692 1.00 89.06 772 TYR A N 1
ATOM 6038 C CA . TYR A 1 772 ? -14.020 5.921 31.255 1.00 89.06 772 TYR A CA 1
ATOM 6039 C C . TYR A 1 772 ? -15.343 5.816 30.486 1.00 89.06 772 TYR A C 1
ATOM 6041 O O . TYR A 1 772 ? -15.587 6.590 29.568 1.00 89.06 772 TYR A O 1
ATOM 6049 N N . ARG A 1 773 ? -16.274 4.976 30.951 1.00 86.62 773 ARG A N 1
ATOM 6050 C CA . ARG A 1 773 ? -17.646 4.906 30.437 1.00 86.62 773 ARG A CA 1
ATOM 6051 C C . ARG A 1 773 ? -18.323 6.279 30.425 1.00 86.62 773 ARG A C 1
ATOM 6053 O O . ARG A 1 773 ? -18.853 6.673 29.394 1.00 86.62 773 ARG A O 1
ATOM 6060 N N . ARG A 1 774 ? -18.301 7.013 31.544 1.00 84.06 774 ARG A N 1
ATOM 6061 C CA . ARG A 1 774 ? -18.919 8.351 31.639 1.00 84.06 774 ARG A CA 1
ATOM 6062 C C . ARG A 1 774 ? -18.267 9.354 30.700 1.00 84.06 774 ARG A C 1
ATOM 6064 O O . ARG A 1 774 ? -18.966 10.073 30.002 1.00 84.06 774 ARG A O 1
ATOM 6071 N N . LEU A 1 775 ? -16.938 9.344 30.631 1.00 81.75 775 LEU A N 1
ATOM 6072 C CA . LEU A 1 775 ? -16.168 10.178 29.713 1.00 81.75 775 LEU A CA 1
ATOM 6073 C C . LEU A 1 775 ? -16.587 9.952 28.249 1.00 81.75 775 LEU A C 1
ATOM 6075 O O . LEU A 1 775 ? -16.627 10.896 27.468 1.00 81.75 775 LEU A O 1
ATOM 6079 N N . ILE A 1 776 ? -16.907 8.710 27.881 1.00 79.38 776 ILE A N 1
ATOM 6080 C CA . ILE A 1 776 ? -17.306 8.338 26.521 1.00 79.38 776 ILE A CA 1
ATOM 6081 C C . ILE A 1 776 ? -18.790 8.608 26.232 1.00 79.38 776 ILE A C 1
ATOM 6083 O O . ILE A 1 776 ? -19.114 9.064 25.137 1.00 79.38 776 ILE A O 1
ATOM 6087 N N . ILE A 1 777 ? -19.684 8.303 27.175 1.00 74.19 777 ILE A N 1
ATOM 6088 C CA . ILE A 1 777 ? -21.139 8.340 26.951 1.00 74.19 777 ILE A CA 1
ATOM 6089 C C . ILE A 1 777 ? -21.749 9.707 27.279 1.00 74.19 777 ILE A C 1
ATOM 6091 O O . ILE A 1 777 ? -22.610 10.164 26.541 1.00 74.19 777 ILE A O 1
ATOM 6095 N N . GLU A 1 778 ? -21.333 10.363 28.365 1.00 64.56 778 GLU A N 1
ATOM 6096 C CA . GLU A 1 778 ? -21.987 11.572 28.904 1.00 64.56 778 GLU A CA 1
ATOM 6097 C C . GLU A 1 778 ? -21.444 12.883 28.290 1.00 64.56 778 GLU A C 1
ATOM 6099 O O . GLU A 1 778 ? -21.417 13.913 28.966 1.00 64.56 778 GLU A O 1
ATOM 6104 N N . GLN A 1 779 ? -20.957 12.843 27.042 1.00 57.22 779 GLN A N 1
ATOM 6105 C CA . GLN A 1 779 ? -20.360 14.004 26.355 1.00 57.22 779 GLN A CA 1
ATOM 6106 C C . GLN A 1 779 ? -21.370 15.050 25.903 1.00 57.22 779 GLN A C 1
ATOM 6108 O O . GLN A 1 779 ? -22.377 14.656 25.274 1.00 57.22 779 GLN A O 1
#

Mean predicted aligned error: 12.98 Å

Foldseek 3Di:
DDDDQVVVVVVVVVVQVVPQDDDAAFDPVLAPPLQCDDALQSVLLVCVRRVVLVSSLVSLVVVCVVPVLQQLSVLVNQLSCCVPPVDHDDPVVVVVSVVVSQADADPDADELVRLLVLLLRAAPVLSVLSVQLSVLSVQLVCLSCVQHKDWDWDFDDVLGKIKIKIKGWDPLCPQLSVLSNQLSSLSSLLSVLVSLVSSQVLSLVLSLLVLQLVLLVVLLVLLVVLLVLLVVLLVQVVVCVVVVNDDPVVNVVSVVVNVVSVVVSVVSVVSNLVSQLVNCNSSSYHSNHDHRHFDKFWDFDDDPDLVVLLVVQLCLRSQLSSLVSVLSNLVSVLSSLVDQDKIKMWMKMAMDGPDDDDDPTDGGIDTDIDTGGDDPCVVVSVVVSVVSVVVSVVSVVVSVVSSVVLSVQLVVLVVQLVVLLVQLLVLLVVLLVLLLVLLLQVLCVQAVVDDPPSVSSVSVSVSSVSLSSSLVSSSSNRSSSSSNCSSSNNGCVVGDIDRDDRSDPDPQRSCCSNQNGDPQDAEAEAEDCPPLVPVSVLVSVLSVCVSVSAQEYAHACDLCCLPVVLPSLLVSLLVSVVVNHAYAHEDEELCCLQVLVVLQVRLVSLLVSCVPRPDNSSHHQAYEYEHDVVPPPCCVVPVQVSLVSNLSSLQSNLVSCVVSVHFYEYEAELCQQVDDYPPHTSLLSNLVSGQAYEYQLAEQALVSLCVSCVVVLVSCLVVVGAYAREYEPDCVSYPDDDDDQLVSRVNRQSSNSNVCRPPNRYHYYYPHDVSNVCSSNVD

Radius of gyration: 41.12 Å; Cα contacts (8 Å, |Δi|>4): 1173; chains: 1; bounding box: 101×49×140 Å

Sequence (779 aa):
MARHPVIAFLAAISLVFSLTACVSGVAKEKIPPRFTGGEAFEQGLVLYVRGELDDAADRINEAIKKNPHDLRARDLAEMIAMERDGHVKNPEERRDIEEKHREMVITEPLGGEEVAMLVAGRHPRIRQAVYTVAAARGRLREANVSVGPEFTLYSRLSPSGFMVSLAQNLFGGLWNRDAALSSAEWEVIQAMAEYARVKNDALYKGIEVYLDLLEAEDTVTILADEVTERERQLAVIRRQVAHGFLPSVETPRIQAHHETAKSVLATMTEERNLARIRLNGFMGRPHEAPLPVRRQRILISQPVNFYQTLSGSVSSRPEIARADAEVGHYRGVKKETETAAPDIDLKAAYGSSSQAAEGDFLTGTSLGIRISAPILVLPLQKARSDRMEAFVRRLEHEARWTEAVMIEEAGRAYQLFSAQQQVLAAQLAQLKTGYLTVWRDEAALRWAGGDSLPVLLNNRSEHLLLRRRALNEYYGLQKAATALQRALGDLPEKVRFEDSAAPTASDQLFDTLTYGPARHGRGLWVWKAPFLDDEKERSFFLDFLEARRIDTLFYSAGFKLLSEKAEALAAFLTAAHARGIKVHALSGAPSWAAEPARAAEYVAAVVAFNKNATRQQARFDAVHLDIEPHADSRWKKDRVGMGYALLDALETAKTEADTAHIPLAIDLPDWYDTIMLKDGNLAEAAMAKADMVALMAYRKNAKSVQNATVGEEYIAANSNQRLWIGLSTDPAHLGGSRRLMSPNFEILLDDTEERLRGKSNTSVAIHDYARYRRLIIEQ

Nearest PDB structures (foldseek):
  7ng9-assembly1_A  TM=8.210E-01  e=1.603E-12  Klebsiella quasipneumoniae
  5azs-assembly1_C  TM=8.026E-01  e=7.067E-11  Pseudomonas aeruginosa PAO1
  6zre-assembly2_B  TM=7.603E-01  e=2.201E-10  Pseudomonas aeruginosa PAO1
  7akz-assembly1_A  TM=7.702E-01  e=5.325E-10  Pseudomonas aeruginosa PAO1
  1wp1-assembly2_B  TM=7.838E-01  e=3.153E-08  Pseudomonas aeruginosa

Solvent-accessible surface area (backbone atoms only — not comparable to full-atom values): 40311 Å² total; per-residue (Å²): 134,86,81,58,64,65,55,61,55,51,50,52,52,57,63,51,68,77,67,70,75,75,95,76,40,50,58,76,88,75,53,63,73,84,49,77,76,60,57,48,47,45,44,13,52,48,30,46,56,38,57,41,54,67,64,13,48,54,27,24,50,50,32,33,69,78,36,78,78,28,49,39,44,52,55,50,48,47,54,49,40,34,70,75,71,71,49,76,79,56,71,64,64,52,48,55,52,54,50,62,60,38,66,68,78,59,89,64,56,41,41,66,64,56,50,43,52,38,24,67,19,32,18,64,68,41,40,51,28,52,53,48,29,54,52,30,46,50,50,32,50,48,46,64,52,72,53,45,74,46,75,45,79,48,73,43,84,78,74,43,30,42,33,43,36,40,42,30,48,70,52,40,33,57,64,39,36,58,18,46,37,46,17,29,44,20,43,28,46,24,29,49,18,47,30,47,41,45,42,50,50,51,37,52,51,44,51,47,34,48,50,48,26,53,50,25,53,54,48,34,52,51,32,53,51,36,33,53,44,36,50,54,40,42,56,53,47,47,54,35,34,75,72,66,77,43,65,76,68,53,49,60,54,45,46,51,54,32,53,49,38,48,53,51,33,55,53,36,49,49,51,25,52,51,26,46,28,52,40,24,47,40,39,46,35,55,49,85,57,75,75,55,67,44,64,57,40,74,64,81,81,78,65,95,50,56,72,70,51,43,71,68,28,52,81,66,25,34,68,54,48,25,36,52,18,51,38,44,19,50,53,15,54,34,49,46,45,65,62,86,66,53,33,33,33,42,36,38,35,42,30,42,44,77,57,98,74,94,66,98,59,56,72,46,65,51,77,49,77,47,77,50,67,77,77,88,49,51,70,58,37,49,53,51,28,54,51,41,49,54,50,42,56,48,42,52,49,51,35,56,49,49,52,56,51,45,54,51,50,26,54,51,27,47,50,52,27,56,51,32,51,55,51,28,53,53,35,47,53,50,32,52,51,33,49,54,52,33,52,49,42,53,48,22,49,76,71,68,82,52,60,65,67,69,58,42,40,48,40,46,43,53,30,45,52,35,41,51,53,31,47,53,34,48,52,48,30,52,47,28,48,52,47,27,35,52,42,40,45,50,54,68,93,74,57,43,68,42,86,35,82,67,77,65,92,45,66,62,46,52,29,32,74,74,65,36,74,65,75,80,48,24,35,33,34,31,80,72,67,78,35,57,90,29,73,66,50,33,50,52,49,54,53,50,30,59,80,66,54,40,32,33,34,41,33,54,50,43,75,66,47,57,66,79,39,43,67,47,48,28,53,49,36,34,59,37,40,76,72,66,28,44,40,25,40,16,45,65,42,32,66,34,24,81,35,31,67,54,45,26,52,49,44,52,51,53,51,51,46,37,69,70,35,91,46,77,50,32,35,67,66,27,40,26,38,46,52,46,40,79,79,28,81,61,28,83,79,37,55,61,62,46,46,51,31,33,46,53,12,37,45,46,24,37,55,51,21,57,75,68,72,37,50,35,32,34,52,39,64,48,65,34,61,76,43,67,53,97,90,52,28,45,39,64,58,46,55,74,42,37,59,28,39,38,30,51,39,45,49,86,39,39,69,57,31,50,73,51,38,54,68,61,52,52,53,30,62,74,69,70,28,43,34,27,47,22,39,56,72,48,42,78,66,56,76,72,56,99,68,79,52,50,69,61,52,52,48,36,50,50,52,40,51,60,71,41,57,88,48,92,47,51,39,44,21,40,40,35,47,79,54,48,50,44,47,69,69,76,110